Protein 4X7F (pdb70)

CATH classification: 2.40.510.10 (+1 more: 2.40.30.120)

Foldseek 3Di:
DDQWFDQAFQQRFAAQQAGFRFDFKWFDQPDPFFAFFQTQWAFLLQRHAALYDQDSQLAQKWKFFWAAWDDDPDQFTKTKTFTAAPVPHRDDLPPQHQARRNHHFWFFWWKFKKKFWAPPDVGTDIDMFIKIFGLQDLQQARSVRMHMITGNDHPPGDGPTIMMTGTQFGADDDPVGRGDQRHGRNNRSPHGGRGQHTDFQDDPQKGFMWRKGFTDYNDDDDGDIHTHQDTSSRSVVSNVNSDDQPAQWWKKFWADPVVRDGPFIWIQGRRGGIMAREDDTTGDDDDRSIDITTDGDDYSHDDTDYD/DQDFWFDFAFQQRFAAQQAGFRFDFKFFDQPDPFFAFFQTQWAFLLQRRAALYDQDSQLAQKFKFFWADQDVPRKTKTFTAAPVPHRDDLVPQHLARRNHHFWFFWWKWKKKFFFVVTDIDIFIKTFGLQALQQARSVRMGMIHGPDRPPGDGPTIMITGTAFGADDPPVRRGDQRDGRNNHGDPDDGGRGQDTDFQDDPQKGFMWRKGFTDYNDDDDGDIHTHFDTSSRSNVSNVSSDDDPAQWWKKFFAQPVPRDGPFIWIQGRRGGIMAREPDGTGDPDDSNTGITTDGDDYSHDDTDYD/DKAKAKDFADEAAAQAKTKMKMAIPDALLVFQKKFKWWADVVGDIGTAKMAGNVGDIDGDPVQVPFWDWDADPVDRMIMIIGGSHDQVNFTFMWMDSDDVDDTYPTHTHGHHPD/DKDKDKEWADEAEAQAKIKMKMAIPDQLLVFQKKFKWWDAPPGDIGTAKMAGSVGDIDGDPV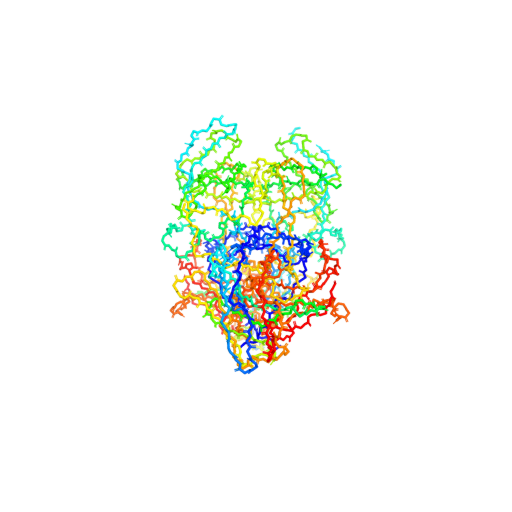QPPFWDWGADRVRRMIMIIGGRDDQVNFTFMWMDSDDVDDTDPTYTHGYD

Sequence (836 aa):
KPFTLPILTLGELTNSRFPLPIDVLYTNPNESAIVQCQNGRCTLDGELQGTTQLLPTGICAFRGKVTQQVQDEHRGTHWNMTVTNLNGTPFDPTEDVPAPLGTPDFSGQIYGVISQRNTNTNLPANRAHEAVIATYSPKFTPKLGNIQFSTWETQDVSSGQPTKFTPVGLASVDANSHFDQWTLPSYSGTLNMNLAPSVAPVFPGECLLFFRSFIPLKGGYGNPAIDCLMPQEWVQHLYQESAPSLSDVALVRYVNPETGRTLFEAKLHRNGFLTVARNSSAGPVVAPTNGYFRFDSWVNQFYTLAPMSKPFTLPILTLGELTNSRFPLPIDVLYTNPNESAIVQCQNGRCTLDGELQGTTQLLPTGICAFRGKVTQQVHRTHWNMTVTNLNGTPFDPTEDVPAPLGTPDFSGQIYGVISQRNTLPANRAHEAVIATYSPKFTPKLGNIQFSTWETQDVSSGQPTKFTPVGLASVDANSHFDQWTLPSYSGALTLNMNLAPSVAPVFPGECLLFFRSFIPLKGGYGNPAIDCLMMPQEWVQHLYQESAPSLSDVALVRYVNPETGRTLFEAKLHRNGFLTVARNSAGPVVAPTNGYFRFDSWVNQFYTLAPMDVQLVESGGGLVQPGGSLRLSCAASESILSFNHMAWYRQGPGEQRELVAVITREGSTDYADSVKGRFTISRDNAKNMVYLLMSNLRPEDTAVYYCNRGISNPWGQGTQVTVSSHDVQLVESGGGLVQPGGSLRLSCAASESILSFNNHMAWYRQGPGEQRELVAVITREGSTDYADSVKGRFTISRDNAKNMVYLLMSNLRPEDTAVYYCNRGISNPWGQGTQVTVS

B-factor: mean 32.61, std 12.12, range [13.2, 94.62]

Structure (mmCIF, N/CA/C/O backbone):
data_4X7F
#
_entry.id   4X7F
#
_cell.length_a   49.280
_cell.length_b   112.980
_cell.length_c   142.890
_cell.angle_alpha   90.000
_cell.angle_beta   90.000
_cell.angle_gamma   90.000
#
_symmetry.space_group_name_H-M   'P 21 21 21'
#
loop_
_entity.id
_entity.type
_entity.pdbx_description
1 polymer 'Capsid protein'
2 polymer 'Nano-25 Nanobody'
3 non-polymer 'SODIUM ION'
4 non-polymer 1,2-ETHANEDIOL
5 non-polymer 'PHOSPHATE ION'
6 non-polymer IMIDAZOLE
7 water water
#
loop_
_atom_site.group_PDB
_atom_site.id
_atom_site.type_symbol
_atom_site.label_atom_id
_atom_site.label_alt_id
_atom_site.label_comp_id
_atom_site.label_asym_id
_atom_site.label_entity_id
_atom_site.label_seq_id
_atom_site.pdbx_PDB_ins_code
_atom_site.Cartn_x
_atom_site.Cartn_y
_atom_site.Cartn_z
_atom_site.occupancy
_atom_site.B_iso_or_equiv
_atom_site.auth_seq_id
_atom_site.auth_comp_id
_atom_site.auth_asym_id
_atom_site.auth_atom_id
_atom_site.pdbx_PDB_model_num
ATOM 1 N N . LYS A 1 2 ? 8.877 -33.793 -26.715 1.00 49.23 225 LYS A N 1
ATOM 2 C CA . LYS A 1 2 ? 9.603 -32.792 -27.488 1.00 48.91 225 LYS A CA 1
ATOM 3 C C . LYS A 1 2 ? 10.715 -32.153 -26.665 1.00 47.36 225 LYS A C 1
ATOM 4 O O . LYS A 1 2 ? 10.465 -31.617 -25.585 1.00 46.49 225 LYS A O 1
ATOM 6 N N . PRO A 1 3 ? 11.954 -32.207 -27.175 1.00 46.57 226 PRO A N 1
ATOM 7 C CA . PRO A 1 3 ? 13.082 -31.677 -26.405 1.00 44.73 226 PRO A CA 1
ATOM 8 C C . PRO A 1 3 ? 13.024 -30.153 -26.329 1.00 40.87 226 PRO A C 1
ATOM 9 O O . PRO A 1 3 ? 12.607 -29.473 -27.271 1.00 38.53 226 PRO A O 1
ATOM 13 N N . PHE A 1 4 ? 13.434 -29.620 -25.190 1.00 39.11 227 PHE A N 1
ATOM 14 C CA . PHE A 1 4 ? 13.446 -28.185 -25.005 1.00 35.13 227 PHE A CA 1
ATOM 15 C C . PHE A 1 4 ? 14.569 -27.562 -25.846 1.00 32.21 227 PHE A C 1
ATOM 16 O O . PHE A 1 4 ? 15.665 -28.116 -25.947 1.00 30.45 227 PHE A O 1
ATOM 24 N N . THR A 1 5 ? 14.279 -26.425 -26.464 1.00 29.38 228 THR A N 1
ATOM 25 C CA . THR A 1 5 ? 15.281 -25.668 -27.218 1.00 26.68 228 THR A CA 1
ATOM 26 C C . THR A 1 5 ? 15.104 -24.170 -27.028 1.00 24.15 228 THR A C 1
ATOM 27 O O . THR A 1 5 ? 13.989 -23.684 -26.747 1.00 25.47 228 THR A O 1
ATOM 31 N N . LEU A 1 6 ? 16.196 -23.438 -27.255 1.00 24.44 229 LEU A N 1
ATOM 32 C CA . LEU A 1 6 ? 16.162 -21.979 -27.354 1.00 23.12 229 LEU A CA 1
ATOM 33 C C . LEU A 1 6 ? 16.407 -21.614 -28.826 1.00 21.97 229 LEU A C 1
ATOM 34 O O . LEU A 1 6 ? 17.079 -22.359 -29.515 1.00 28.24 229 LEU A O 1
ATOM 39 N N . PRO A 1 7 ? 15.882 -20.476 -29.282 1.00 23.33 230 PRO A N 1
ATOM 40 C CA . PRO A 1 7 ? 16.193 -20.066 -30.669 1.00 22.41 230 PRO A CA 1
ATOM 41 C C . PRO A 1 7 ? 17.669 -19.715 -30.830 1.00 26.76 230 PRO A C 1
ATOM 42 O O . PRO A 1 7 ? 18.307 -19.310 -29.861 1.00 30.08 230 PRO A O 1
ATOM 46 N N . ILE A 1 8 ? 18.207 -19.869 -32.026 1.00 24.04 231 ILE A N 1
ATOM 47 C CA . ILE A 1 8 ? 19.617 -19.540 -32.266 1.00 29.08 231 ILE A CA 1
ATOM 48 C C . ILE A 1 8 ? 19.654 -18.096 -32.736 1.00 24.87 231 ILE A C 1
ATOM 49 O O . ILE A 1 8 ? 19.436 -17.786 -33.912 1.00 27.96 231 ILE A O 1
ATOM 54 N N . LEU A 1 9 ? 19.860 -17.204 -31.777 1.00 24.99 232 LEU A N 1
ATOM 55 C CA . LEU A 1 9 ? 19.795 -15.777 -32.046 1.00 24.25 232 LEU A CA 1
ATOM 56 C C . LEU A 1 9 ? 20.835 -15.065 -31.217 1.00 27.32 232 LEU A C 1
ATOM 57 O O . LEU A 1 9 ? 20.898 -15.274 -30.013 1.00 27.20 232 LEU A O 1
ATOM 62 N N . THR A 1 10 ? 21.654 -14.246 -31.856 1.00 28.49 233 THR A N 1
ATOM 63 C CA . THR A 1 10 ? 22.637 -13.438 -31.133 1.00 28.70 233 THR A CA 1
ATOM 64 C C . THR A 1 10 ? 21.950 -12.251 -30.468 1.00 29.23 233 THR A C 1
ATOM 65 O O . THR A 1 10 ? 20.784 -11.962 -30.757 1.00 23.82 233 THR A O 1
ATOM 69 N N . LEU A 1 11 ? 22.671 -11.523 -29.610 1.00 30.21 234 LEU A N 1
ATOM 70 C CA . LEU A 1 11 ? 22.056 -10.383 -28.921 1.00 28.98 234 LEU A CA 1
ATOM 71 C C . LEU A 1 11 ? 21.537 -9.365 -29.932 1.00 29.23 234 LEU A C 1
ATOM 72 O O . LEU A 1 11 ? 20.547 -8.682 -29.687 1.00 29.27 234 LEU A O 1
ATOM 77 N N . GLY A 1 12 ? 22.238 -9.256 -31.055 1.00 25.82 235 GLY A N 1
ATOM 78 C CA . GLY A 1 12 ? 21.849 -8.321 -32.096 1.00 28.95 235 GLY A CA 1
ATOM 79 C C . GLY A 1 12 ? 20.659 -8.807 -32.918 1.00 24.75 235 GLY A C 1
ATOM 80 O O . GLY A 1 12 ? 20.244 -8.141 -33.866 1.00 24.23 235 GLY A O 1
ATOM 81 N N . GLU A 1 13 ? 20.128 -9.978 -32.569 1.00 20.80 236 GLU A N 1
ATOM 82 C CA . GLU A 1 13 ? 18.910 -10.482 -33.219 1.00 21.05 236 GLU A CA 1
ATOM 83 C C . GLU A 1 13 ? 17.762 -10.608 -32.217 1.00 21.63 236 GLU A C 1
ATOM 84 O O . GLU A 1 13 ? 16.760 -11.265 -32.505 1.00 22.72 236 GLU A O 1
ATOM 90 N N . LEU A 1 14 ? 17.909 -9.967 -31.061 1.00 18.93 237 LEU A N 1
ATOM 91 C CA . LEU A 1 14 ? 16.885 -10.044 -30.000 1.00 19.58 237 LEU A CA 1
ATOM 92 C C . LEU A 1 14 ? 16.214 -8.701 -29.726 1.00 21.26 237 LEU A C 1
ATOM 93 O O . LEU A 1 14 ? 16.852 -7.650 -29.843 1.00 20.69 237 LEU A O 1
ATOM 98 N N . THR A 1 15 ? 14.942 -8.737 -29.334 1.00 19.30 238 THR A N 1
ATOM 99 C CA . THR A 1 15 ? 14.247 -7.519 -28.912 1.00 15.60 238 THR A CA 1
ATOM 100 C C . THR A 1 15 ? 13.654 -7.665 -27.511 1.00 19.57 238 THR A C 1
ATOM 101 O O . THR A 1 15 ? 13.401 -8.771 -27.011 1.00 19.74 238 THR A O 1
ATOM 105 N N . ASN A 1 16 ? 13.456 -6.515 -26.887 1.00 17.21 239 ASN A N 1
ATOM 106 C CA . ASN A 1 16 ? 12.973 -6.453 -25.523 1.00 17.52 239 ASN A CA 1
ATOM 107 C C . ASN A 1 16 ? 11.499 -6.853 -25.473 1.00 15.78 239 ASN A C 1
ATOM 108 O O . ASN A 1 16 ? 10.712 -6.490 -26.364 1.00 18.57 239 ASN A O 1
ATOM 113 N N . SER A 1 17 ? 11.111 -7.583 -24.427 1.00 16.42 240 SER A N 1
ATOM 114 C CA . SER A 1 17 ? 9.733 -8.017 -24.297 1.00 17.58 240 SER A CA 1
ATOM 115 C C . SER A 1 17 ? 8.890 -7.043 -23.464 1.00 16.00 240 SER A C 1
ATOM 116 O O . SER A 1 17 ? 7.658 -7.225 -23.352 1.00 17.82 240 SER A O 1
ATOM 119 N N . ARG A 1 18 ? 9.531 -6.014 -22.903 1.00 17.96 241 ARG A N 1
ATOM 120 C CA . ARG A 1 18 ? 8.838 -5.047 -22.052 1.00 18.03 241 ARG A CA 1
ATOM 121 C C . ARG A 1 18 ? 8.703 -3.652 -22.693 1.00 19.92 241 ARG A C 1
ATOM 122 O O . ARG A 1 18 ? 7.966 -2.806 -22.190 1.00 21.39 241 ARG A O 1
ATOM 130 N N . PHE A 1 19 ? 9.417 -3.423 -23.793 1.00 20.70 242 PHE A N 1
ATOM 131 C CA . PHE A 1 19 ? 9.292 -2.153 -24.539 1.00 18.79 242 PHE A CA 1
ATOM 132 C C . PHE A 1 19 ? 9.837 -2.437 -25.924 1.00 19.38 242 PHE A C 1
ATOM 133 O O . PHE A 1 19 ? 10.727 -3.257 -26.051 1.00 21.03 242 PHE A O 1
ATOM 141 N N . PRO A 1 20 ? 9.294 -1.792 -26.969 1.00 19.53 243 PRO A N 1
ATOM 142 C CA . PRO A 1 20 ? 9.756 -2.140 -28.331 1.00 19.40 243 PRO A CA 1
ATOM 143 C C . PRO A 1 20 ? 11.128 -1.593 -28.657 1.00 19.49 243 PRO A C 1
ATOM 144 O O . PRO A 1 20 ? 11.256 -0.554 -29.309 1.00 19.90 243 PRO A O 1
ATOM 148 N N . LEU A 1 21 ? 12.144 -2.313 -28.202 1.00 17.48 244 LEU A N 1
ATOM 149 C CA . LEU A 1 21 ? 13.544 -1.897 -28.344 1.00 19.48 244 LEU A CA 1
ATOM 150 C C . LEU A 1 21 ? 14.396 -3.120 -28.665 1.00 19.46 244 LEU A C 1
ATOM 151 O O . LEU A 1 21 ? 14.086 -4.221 -28.226 1.00 19.62 244 LEU A O 1
ATOM 156 N N . PRO A 1 22 ? 15.479 -2.921 -29.418 1.00 17.68 245 PRO A N 1
ATOM 157 C CA . PRO A 1 22 ? 16.423 -4.034 -29.547 1.00 18.11 245 PRO A CA 1
ATOM 158 C C . PRO A 1 22 ? 17.113 -4.283 -28.207 1.00 19.48 245 PRO A C 1
ATOM 159 O O . PRO A 1 22 ? 17.217 -3.349 -27.411 1.00 21.89 245 PRO A O 1
ATOM 163 N N . ILE A 1 23 ? 17.569 -5.505 -27.968 1.00 21.63 246 ILE A N 1
ATOM 164 C CA . ILE A 1 23 ? 18.442 -5.750 -26.817 1.00 22.74 246 ILE A CA 1
ATOM 165 C C . ILE A 1 23 ? 19.833 -5.149 -27.049 1.00 25.51 246 ILE A C 1
ATOM 166 O O . ILE A 1 23 ? 20.454 -5.333 -28.104 1.00 26.50 246 ILE A O 1
ATOM 171 N N . ASP A 1 24 ? 20.321 -4.411 -26.056 1.00 20.74 247 ASP A N 1
ATOM 172 C CA . ASP A 1 24 ? 21.619 -3.757 -26.165 1.00 23.06 247 ASP A CA 1
ATOM 173 C C . ASP A 1 24 ? 22.727 -4.525 -25.461 1.00 26.29 247 ASP A C 1
ATOM 174 O O . ASP A 1 24 ? 23.821 -4.741 -26.020 1.00 25.26 247 ASP A O 1
ATOM 179 N N . VAL A 1 25 ? 22.464 -4.927 -24.214 1.00 23.47 248 VAL A N 1
ATOM 180 C CA . VAL A 1 25 ? 23.495 -5.637 -23.436 1.00 22.22 248 VAL A CA 1
ATOM 181 C C . VAL A 1 25 ? 22.820 -6.638 -22.497 1.00 24.22 248 VAL A C 1
ATOM 182 O O . VAL A 1 25 ? 21.661 -6.460 -22.134 1.00 26.60 248 VAL A O 1
ATOM 186 N N . LEU A 1 26 ? 23.548 -7.675 -22.084 1.00 26.73 249 LEU A N 1
ATOM 187 C CA . LEU A 1 26 ? 23.102 -8.460 -20.919 1.00 25.26 249 LEU A CA 1
ATOM 188 C C . LEU A 1 26 ? 23.543 -7.702 -19.672 1.00 26.14 249 LEU A C 1
ATOM 189 O O . LEU A 1 26 ? 24.498 -6.940 -19.712 1.00 27.15 249 LEU A O 1
ATOM 194 N N . TYR A 1 27 ? 22.834 -7.882 -18.562 1.00 27.11 250 TYR A N 1
ATOM 195 C CA . TYR A 1 27 ? 23.051 -7.001 -17.430 1.00 28.31 250 TYR A CA 1
ATOM 196 C C . TYR A 1 27 ? 22.748 -7.720 -16.114 1.00 25.09 250 TYR A C 1
ATOM 197 O O . TYR A 1 27 ? 21.810 -8.518 -16.056 1.00 26.92 250 TYR A O 1
ATOM 206 N N . THR A 1 28 ? 23.535 -7.434 -15.082 1.00 25.94 251 THR A N 1
ATOM 207 C CA . THR A 1 28 ? 23.180 -7.885 -13.733 1.00 30.50 251 THR A CA 1
ATOM 208 C C . THR A 1 28 ? 23.211 -6.725 -12.750 1.00 31.40 251 THR A C 1
ATOM 209 O O . THR A 1 28 ? 23.959 -5.770 -12.920 1.00 30.40 251 THR A O 1
ATOM 213 N N . ASN A 1 29 ? 22.431 -6.825 -11.680 1.00 30.09 252 ASN A N 1
ATOM 214 C CA . ASN A 1 29 ? 22.558 -5.847 -10.601 1.00 32.10 252 ASN A CA 1
ATOM 215 C C . ASN A 1 29 ? 22.226 -6.510 -9.267 1.00 34.19 252 ASN A C 1
ATOM 216 O O . ASN A 1 29 ? 21.117 -6.358 -8.773 1.00 35.70 252 ASN A O 1
ATOM 221 N N . PRO A 1 30 ? 23.179 -7.267 -8.715 1.00 37.06 253 PRO A N 1
ATOM 222 C CA . PRO A 1 30 ? 22.987 -8.076 -7.506 1.00 43.46 253 PRO A CA 1
ATOM 223 C C . PRO A 1 30 ? 22.574 -7.246 -6.308 1.00 47.73 253 PRO A C 1
ATOM 224 O O . PRO A 1 30 ? 21.939 -7.781 -5.405 1.00 54.46 253 PRO A O 1
ATOM 228 N N . ASN A 1 31 ? 22.924 -5.964 -6.302 1.00 46.23 254 ASN A N 1
ATOM 229 C CA . ASN A 1 31 ? 22.619 -5.104 -5.165 1.00 50.57 254 ASN A CA 1
ATOM 230 C C . ASN A 1 31 ? 21.223 -4.489 -5.226 1.00 47.68 254 ASN A C 1
ATOM 231 O O . ASN A 1 31 ? 20.828 -3.763 -4.321 1.00 52.05 254 ASN A O 1
ATOM 236 N N . GLU A 1 32 ? 20.485 -4.781 -6.295 1.00 42.55 255 GLU A N 1
ATOM 237 C CA . GLU A 1 32 ? 19.106 -4.337 -6.428 1.00 43.66 255 GLU A CA 1
ATOM 238 C C . GLU A 1 32 ? 18.258 -5.144 -5.464 1.00 47.95 255 GLU A C 1
ATOM 239 O O . GLU A 1 32 ? 18.224 -6.371 -5.558 1.00 53.43 255 GLU A O 1
ATOM 245 N N . SER A 1 33 ? 17.556 -4.474 -4.562 1.00 46.87 256 SER A N 1
ATOM 246 C CA . SER A 1 33 ? 16.721 -5.162 -3.578 1.00 45.95 256 SER A CA 1
ATOM 247 C C . SER A 1 33 ? 15.249 -5.178 -3.994 1.00 45.77 256 SER A C 1
ATOM 248 O O . SER A 1 33 ? 14.407 -5.752 -3.305 1.00 47.73 256 SER A O 1
ATOM 251 N N . ALA A 1 34 ? 14.947 -4.557 -5.129 1.00 38.05 257 ALA A N 1
ATOM 252 C CA . ALA A 1 34 ? 13.565 -4.392 -5.568 1.00 33.13 257 ALA A CA 1
ATOM 253 C C . ALA A 1 34 ? 12.905 -5.725 -5.801 1.00 34.82 257 ALA A C 1
ATOM 254 O O . ALA A 1 34 ? 13.573 -6.736 -6.033 1.00 40.81 257 ALA A O 1
ATOM 256 N N . ILE A 1 35 ? 11.577 -5.733 -5.735 1.00 28.45 258 ILE A N 1
ATOM 257 C CA . ILE A 1 35 ? 10.845 -6.919 -6.127 1.00 26.81 258 ILE A CA 1
ATOM 258 C C . ILE A 1 35 ? 10.640 -6.899 -7.638 1.00 29.86 258 ILE A C 1
ATOM 259 O O . ILE A 1 35 ? 9.935 -6.030 -8.180 1.00 28.96 258 ILE A O 1
ATOM 264 N N . VAL A 1 36 ? 11.224 -7.886 -8.321 1.00 26.93 259 VAL A N 1
ATOM 265 C CA . VAL A 1 36 ? 11.132 -7.979 -9.784 1.00 23.75 259 VAL A CA 1
ATOM 266 C C . VAL A 1 36 ? 9.872 -8.763 -10.126 1.00 27.51 259 VAL A C 1
ATOM 267 O O . VAL A 1 36 ? 9.811 -9.966 -9.885 1.00 23.78 259 VAL A O 1
ATOM 271 N N . GLN A 1 37 ? 8.866 -8.075 -10.660 1.00 23.78 260 GLN A N 1
ATOM 272 C CA . GLN A 1 37 ? 7.555 -8.692 -10.913 1.00 20.38 260 GLN A CA 1
ATOM 273 C C . GLN A 1 37 ? 6.951 -8.077 -12.164 1.00 21.38 260 GLN A C 1
ATOM 274 O O . GLN A 1 37 ? 5.770 -7.703 -12.207 1.00 22.83 260 GLN A O 1
ATOM 280 N N . CYS A 1 38 ? 7.774 -7.980 -13.202 1.00 22.44 261 CYS A N 1
ATOM 281 C CA . CYS A 1 38 ? 7.254 -7.465 -14.462 1.00 22.14 261 CYS A CA 1
ATOM 282 C C . CYS A 1 38 ? 6.186 -8.408 -15.021 1.00 21.12 261 CYS A C 1
ATOM 283 O O . CYS A 1 38 ? 6.108 -9.603 -14.672 1.00 20.69 261 CYS A O 1
ATOM 286 N N . GLN A 1 39 ? 5.331 -7.843 -15.869 1.00 18.49 262 GLN A N 1
ATOM 287 C CA . GLN A 1 39 ? 4.144 -8.556 -16.334 1.00 17.42 262 GLN A CA 1
ATOM 288 C C . GLN A 1 39 ? 4.191 -8.810 -17.820 1.00 18.28 262 GLN A C 1
ATOM 289 O O . GLN A 1 39 ? 3.453 -9.671 -18.313 1.00 20.00 262 GLN A O 1
ATOM 295 N N . ASN A 1 40 ? 5.035 -8.045 -18.521 1.00 18.69 263 ASN A N 1
ATOM 296 C CA . ASN A 1 40 ? 5.308 -8.330 -19.939 1.00 15.93 263 ASN A CA 1
ATOM 297 C C . ASN A 1 40 ? 6.593 -9.147 -20.008 1.00 18.50 263 ASN A C 1
ATOM 298 O O . ASN A 1 40 ? 7.430 -9.083 -19.098 1.00 21.38 263 ASN A O 1
ATOM 303 N N . GLY A 1 41 ? 6.742 -9.936 -21.071 1.00 17.77 264 GLY A N 1
ATOM 304 C CA . GLY A 1 41 ? 7.892 -10.815 -21.190 1.00 20.19 264 GLY A CA 1
ATOM 305 C C . GLY A 1 41 ? 7.876 -11.961 -20.201 1.00 21.45 264 GLY A C 1
ATOM 306 O O . GLY A 1 41 ? 8.927 -12.413 -19.740 1.00 21.80 264 GLY A O 1
ATOM 307 N N . ARG A 1 42 ? 6.677 -12.425 -19.864 1.00 18.94 265 ARG A N 1
ATOM 308 C CA . ARG A 1 42 ? 6.536 -13.527 -18.913 1.00 19.74 265 ARG A CA 1
ATOM 309 C C . ARG A 1 42 ? 5.970 -14.756 -19.612 1.00 21.44 265 ARG A C 1
ATOM 310 O O . ARG A 1 42 ? 4.865 -14.728 -20.160 1.00 19.43 265 ARG A O 1
ATOM 318 N N . CYS A 1 43 ? 6.751 -15.834 -19.609 1.00 20.45 266 CYS A N 1
ATOM 319 C CA . CYS A 1 43 ? 6.362 -17.062 -20.293 1.00 18.25 266 CYS A CA 1
ATOM 320 C C . CYS A 1 43 ? 7.077 -18.223 -19.641 1.00 20.61 266 CYS A C 1
ATOM 321 O O . CYS A 1 43 ? 8.283 -18.160 -19.429 1.00 22.46 266 CYS A O 1
ATOM 324 N N . THR A 1 44 ? 6.347 -19.280 -19.308 1.00 19.64 267 THR A N 1
ATOM 325 C CA . THR A 1 44 ? 6.976 -20.468 -18.766 1.00 19.97 267 THR A CA 1
ATOM 326 C C . THR A 1 44 ? 7.762 -21.190 -19.843 1.00 21.47 267 THR A C 1
ATOM 327 O O . THR A 1 44 ? 7.537 -20.974 -21.034 1.00 19.73 267 THR A O 1
ATOM 331 N N . LEU A 1 45 ? 8.668 -22.059 -19.429 1.00 21.58 268 LEU A N 1
ATOM 332 C CA . LEU A 1 45 ? 9.493 -22.774 -20.398 1.00 22.09 268 LEU A CA 1
ATOM 333 C C . LEU A 1 45 ? 8.683 -23.727 -21.259 1.00 23.17 268 LEU A C 1
ATOM 334 O O . LEU A 1 45 ? 9.141 -24.102 -22.342 1.00 22.85 268 LEU A O 1
ATOM 339 N N . ASP A 1 46 ? 7.499 -24.136 -20.792 1.00 22.25 269 ASP A N 1
ATOM 340 C CA . ASP A 1 46 ? 6.667 -24.973 -21.653 1.00 28.00 269 ASP A CA 1
ATOM 341 C C . ASP A 1 46 ? 5.639 -24.154 -22.435 1.00 24.97 269 ASP A C 1
ATOM 342 O O . ASP A 1 46 ? 4.708 -24.714 -22.989 1.00 26.09 269 ASP A O 1
ATOM 347 N N . GLY A 1 47 ? 5.842 -22.836 -22.493 1.00 21.39 270 GLY A N 1
ATOM 348 C CA . GLY A 1 47 ? 5.145 -21.992 -23.456 1.00 20.09 270 GLY A CA 1
ATOM 349 C C . GLY A 1 47 ? 3.835 -21.366 -23.011 1.00 19.75 270 GLY A C 1
ATOM 350 O O . GLY A 1 47 ? 2.998 -21.016 -23.844 1.00 21.72 270 GLY A O 1
ATOM 351 N N . GLU A 1 48 ? 3.630 -21.235 -21.706 1.00 19.37 271 GLU A N 1
ATOM 352 C CA . GLU A 1 48 ? 2.443 -20.548 -21.208 1.00 18.97 271 GLU A CA 1
ATOM 353 C C . GLU A 1 48 ? 2.718 -19.084 -20.852 1.00 21.56 271 GLU A C 1
ATOM 354 O O . GLU A 1 48 ? 3.528 -18.794 -19.968 1.00 21.75 271 GLU A O 1
ATOM 360 N N . LEU A 1 49 ? 2.036 -18.170 -21.537 1.00 21.44 272 LEU A N 1
ATOM 361 C CA . LEU A 1 49 ? 2.135 -16.735 -21.273 1.00 16.59 272 LEU A CA 1
ATOM 362 C C . LEU A 1 49 ? 1.563 -16.358 -19.917 1.00 18.74 272 LEU A C 1
ATOM 363 O O . LEU A 1 49 ? 0.603 -16.984 -19.423 1.00 20.37 272 LEU A O 1
ATOM 368 N N . GLN A 1 50 ? 2.161 -15.357 -19.287 1.00 19.78 273 GLN A N 1
ATOM 369 C CA . GLN A 1 50 ? 1.702 -14.926 -17.972 1.00 19.72 273 GLN A CA 1
ATOM 370 C C . GLN A 1 50 ? 1.500 -13.432 -17.942 1.00 20.69 273 GLN A C 1
ATOM 371 O O . GLN A 1 50 ? 1.933 -12.737 -18.850 1.00 19.36 273 GLN A O 1
ATOM 377 N N . GLY A 1 51 ? 0.894 -12.934 -16.859 1.00 19.13 274 GLY A N 1
ATOM 378 C CA . GLY A 1 51 ? 0.764 -11.491 -16.676 1.00 20.09 274 GLY A CA 1
ATOM 379 C C . GLY A 1 51 ? -0.032 -10.853 -17.796 1.00 19.43 274 GLY A C 1
ATOM 380 O O . GLY A 1 51 ? -1.120 -11.333 -18.104 1.00 18.59 274 GLY A O 1
ATOM 381 N N . THR A 1 52 ? 0.515 -9.795 -18.382 1.00 17.80 275 THR A N 1
ATOM 382 C CA . THR A 1 52 ? -0.094 -9.112 -19.540 1.00 17.77 275 THR A CA 1
ATOM 383 C C . THR A 1 52 ? 0.620 -9.461 -20.848 1.00 17.76 275 THR A C 1
ATOM 384 O O . THR A 1 52 ? 0.499 -8.739 -21.856 1.00 17.96 275 THR A O 1
ATOM 388 N N . THR A 1 53 ? 1.370 -10.563 -20.842 1.00 16.18 276 THR A N 1
ATOM 389 C CA . THR A 1 53 ? 2.213 -10.881 -21.999 1.00 15.30 276 THR A CA 1
ATOM 390 C C . THR A 1 53 ? 1.408 -11.367 -23.201 1.00 17.02 276 THR A C 1
ATOM 391 O O . THR A 1 53 ? 0.532 -12.209 -23.081 1.00 16.36 276 THR A O 1
ATOM 395 N N . GLN A 1 54 ? 1.720 -10.808 -24.365 1.00 15.85 277 GLN A N 1
ATOM 396 C CA . GLN A 1 54 ? 1.128 -11.280 -25.602 1.00 14.32 277 GLN A CA 1
ATOM 397 C C . GLN A 1 54 ? 2.250 -11.383 -26.630 1.00 16.32 277 GLN A C 1
ATOM 398 O O . GLN A 1 54 ? 3.405 -11.078 -26.334 1.00 19.12 277 GLN A O 1
ATOM 404 N N . LEU A 1 55 ? 1.898 -11.852 -27.823 1.00 15.08 278 LEU A N 1
ATOM 405 C CA . LEU A 1 55 ? 2.922 -12.316 -28.751 1.00 16.00 278 LEU A CA 1
ATOM 406 C C . LEU A 1 55 ? 3.423 -11.233 -29.700 1.00 20.32 278 LEU A C 1
ATOM 407 O O . LEU A 1 55 ? 4.554 -11.349 -30.194 1.00 18.87 278 LEU A O 1
ATOM 412 N N . LEU A 1 56 ? 2.604 -10.211 -29.975 1.00 16.60 279 LEU A N 1
ATOM 413 C CA . LEU A 1 56 ? 2.986 -9.203 -30.994 1.00 16.02 279 LEU A CA 1
ATOM 414 C C . LEU A 1 56 ? 4.049 -8.248 -30.480 1.00 16.40 279 LEU A C 1
ATOM 415 O O . LEU A 1 56 ? 3.883 -7.592 -29.451 1.00 16.63 279 LEU A O 1
ATOM 420 N N . PRO A 1 57 ? 5.145 -8.106 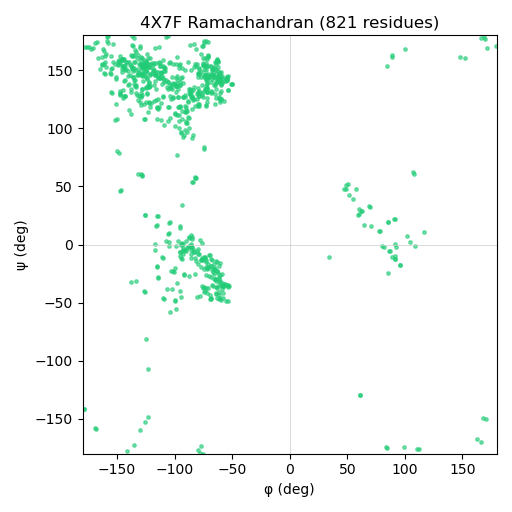-31.230 1.00 16.69 280 PRO A N 1
ATOM 421 C CA . PRO A 1 57 ? 6.091 -7.056 -30.836 1.00 15.86 280 PRO A CA 1
ATOM 422 C C . PRO A 1 57 ? 5.446 -5.654 -30.867 1.00 17.91 280 PRO A C 1
ATOM 423 O O . PRO A 1 57 ? 5.827 -4.794 -30.068 1.00 19.04 280 PRO A O 1
ATOM 427 N N . THR A 1 58 ? 4.486 -5.454 -31.765 1.00 16.96 281 THR A N 1
ATOM 428 C CA . THR A 1 58 ? 3.773 -4.182 -31.914 1.00 15.55 281 THR A CA 1
ATOM 429 C C . THR A 1 58 ? 2.780 -3.912 -30.782 1.00 18.29 281 THR A C 1
ATOM 430 O O . THR A 1 58 ? 2.231 -2.823 -30.686 1.00 17.40 281 THR A O 1
ATOM 434 N N . GLY A 1 59 ? 2.533 -4.920 -29.952 1.00 16.60 282 GLY A N 1
ATOM 435 C CA . GLY A 1 59 ? 1.563 -4.777 -28.879 1.00 16.81 282 GLY A CA 1
ATOM 436 C C . GLY A 1 59 ? 2.175 -4.372 -27.553 1.00 19.21 282 GLY A C 1
ATOM 437 O O . GLY A 1 59 ? 1.458 -4.021 -26.643 1.00 17.99 282 GLY A O 1
ATOM 438 N N . ILE A 1 60 ? 3.498 -4.430 -27.441 1.00 16.03 283 ILE A N 1
ATOM 439 C CA . ILE A 1 60 ? 4.151 -4.152 -26.160 1.00 15.73 283 ILE A CA 1
ATOM 440 C C . ILE A 1 60 ? 4.092 -2.670 -25.848 1.00 20.21 283 ILE A C 1
ATOM 441 O O . ILE A 1 60 ? 4.630 -1.863 -26.620 1.00 18.70 283 ILE A O 1
ATOM 446 N N . CYS A 1 61 ? 3.449 -2.325 -24.720 1.00 17.90 284 CYS A N 1
ATOM 447 C CA . CYS A 1 61 ? 3.202 -0.930 -24.291 1.00 18.05 284 CYS A CA 1
ATOM 448 C C . CYS A 1 61 ? 2.364 -0.153 -25.303 1.00 19.70 284 CYS A C 1
ATOM 449 O O . CYS A 1 61 ? 2.430 1.073 -25.358 1.00 21.25 284 CYS A O 1
ATOM 452 N N . ALA A 1 62 ? 1.554 -0.864 -26.075 1.00 17.92 285 ALA A N 1
ATOM 453 C CA . ALA A 1 62 ? 0.639 -0.213 -26.996 1.00 19.68 285 ALA A CA 1
ATOM 454 C C . ALA A 1 62 ? -0.759 -0.138 -26.371 1.00 21.40 285 ALA A C 1
ATOM 455 O O . ALA A 1 62 ? -1.095 -0.931 -25.472 1.00 20.91 285 ALA A O 1
ATOM 457 N N . PHE A 1 63 ? -1.556 0.828 -26.824 1.00 19.11 286 PHE A N 1
ATOM 458 C CA . PHE A 1 63 ? -2.980 0.862 -26.495 1.00 20.48 286 PHE A CA 1
ATOM 459 C C . PHE A 1 63 ? -3.807 1.064 -27.745 1.00 24.10 286 PHE A C 1
ATOM 460 O O . PHE A 1 63 ? -3.369 1.703 -28.707 1.00 19.90 286 PHE A O 1
ATOM 468 N N . ARG A 1 64 ? -4.999 0.488 -27.726 1.00 19.28 287 ARG A N 1
ATOM 469 C CA . ARG A 1 64 ? -5.997 0.720 -28.778 1.00 19.22 287 ARG A CA 1
ATOM 470 C C . ARG A 1 64 ? -7.282 1.118 -28.078 1.00 19.50 287 ARG A C 1
ATOM 471 O O . ARG A 1 64 ? -7.561 0.617 -26.986 1.00 20.68 287 ARG A O 1
ATOM 479 N N . GLY A 1 65 ? -8.056 2.012 -28.671 1.00 21.43 288 GLY A N 1
ATOM 480 C CA . GLY A 1 65 ? -9.322 2.389 -28.078 1.00 21.90 288 GLY A CA 1
ATOM 481 C C . GLY A 1 65 ? -9.951 3.581 -28.765 1.00 22.09 288 GLY A C 1
ATOM 482 O O . GLY A 1 65 ? -9.788 3.758 -29.970 1.00 22.67 288 GLY A O 1
ATOM 483 N N . LYS A 1 66 ? -10.715 4.368 -27.998 1.00 22.01 289 LYS A N 1
ATOM 484 C CA . LYS A 1 66 ? -11.362 5.570 -28.515 1.00 22.39 289 LYS A CA 1
ATOM 485 C C . LYS A 1 66 ? -11.291 6.676 -27.482 1.00 26.56 289 LYS A C 1
ATOM 486 O O . LYS A 1 66 ? -11.544 6.452 -26.293 1.00 26.04 289 LYS A O 1
ATOM 492 N N . VAL A 1 67 ? -10.978 7.880 -27.940 1.00 26.25 290 VAL A N 1
ATOM 493 C CA . VAL A 1 67 ? -11.015 9.030 -27.051 1.00 25.98 290 VAL A CA 1
ATOM 494 C C . VAL A 1 67 ? -12.467 9.368 -26.742 1.00 28.11 290 VAL A C 1
ATOM 495 O O . VAL A 1 67 ? -13.304 9.367 -27.638 1.00 32.20 290 VAL A O 1
ATOM 499 N N . THR A 1 68 ? -12.790 9.615 -25.475 1.00 30.54 291 THR A N 1
ATOM 500 C CA . THR A 1 68 ? -14.156 9.998 -25.137 1.00 30.55 291 THR A CA 1
ATOM 501 C C . THR A 1 68 ? -14.322 11.514 -25.071 1.00 37.14 291 THR A C 1
ATOM 502 O O . THR A 1 68 ? -15.286 12.066 -25.600 1.00 39.18 291 THR A O 1
ATOM 506 N N . GLN A 1 69 ? -13.382 12.181 -24.418 1.00 35.63 292 GLN A N 1
ATOM 507 C CA . GLN A 1 69 ? -13.456 13.628 -24.248 1.00 35.50 292 GLN A CA 1
ATOM 508 C C . GLN A 1 69 ? -12.133 14.211 -23.758 1.00 32.95 292 GLN A C 1
ATOM 509 O O . GLN A 1 69 ? -11.281 13.502 -23.213 1.00 33.70 292 GLN A O 1
ATOM 515 N N . GLN A 1 70 ? -11.964 15.509 -23.961 1.00 33.32 293 GLN A N 1
ATOM 516 C CA . GLN A 1 70 ? -10.906 16.234 -23.279 1.00 29.88 293 GLN A CA 1
ATOM 517 C C . GLN A 1 70 ? -11.292 16.334 -21.800 1.00 33.00 293 GLN A C 1
ATOM 518 O O . GLN A 1 70 ? -12.471 16.433 -21.466 1.00 37.59 293 GLN A O 1
ATOM 524 N N . VAL A 1 71 ? -10.288 16.302 -20.930 1.00 29.48 294 VAL A N 1
ATOM 525 C CA . VAL A 1 71 ? -10.480 16.347 -19.491 1.00 34.09 294 VAL A CA 1
ATOM 526 C C . VAL A 1 71 ? -9.807 17.592 -18.950 1.00 36.98 294 VAL A C 1
ATOM 527 O O . VAL A 1 71 ? -8.697 17.936 -19.368 1.00 37.95 294 VAL A O 1
ATOM 531 N N . GLN A 1 72 ? -10.494 18.264 -18.030 1.00 42.85 295 GLN A N 1
ATOM 532 C CA . GLN A 1 72 ? -9.982 19.445 -17.353 1.00 48.84 295 GLN A CA 1
ATOM 533 C C . GLN A 1 72 ? -8.698 19.131 -16.601 1.00 54.67 295 GLN A C 1
ATOM 534 O O . GLN A 1 72 ? -8.661 18.217 -15.775 1.00 58.60 295 GLN A O 1
ATOM 536 N N . ASP A 1 73 ? -7.645 19.886 -16.890 1.00 51.13 296 ASP A N 1
ATOM 537 C CA . ASP A 1 73 ? -6.405 19.774 -16.135 1.00 52.80 296 ASP A CA 1
ATOM 538 C C . ASP A 1 73 ? -5.665 21.114 -16.122 1.00 52.67 296 ASP A C 1
ATOM 539 O O . ASP A 1 73 ? -5.329 21.656 -17.177 1.00 53.46 296 ASP A O 1
ATOM 544 N N . GLU A 1 74 ? -5.422 21.651 -14.929 1.00 50.35 297 GLU A N 1
ATOM 545 C CA . GLU A 1 74 ? -4.866 23.006 -14.805 1.00 47.91 297 GLU A CA 1
ATOM 546 C C . GLU A 1 74 ? -3.338 22.997 -14.897 1.00 44.78 297 GLU A C 1
ATOM 547 O O . GLU A 1 74 ? -2.693 24.057 -14.851 1.00 48.37 297 GLU A O 1
ATOM 549 N N . HIS A 1 75 ? -2.769 21.798 -15.020 1.00 43.55 298 HIS A N 1
ATOM 550 C CA . HIS A 1 75 ? -1.362 21.645 -15.374 1.00 47.79 298 HIS A CA 1
ATOM 551 C C . HIS A 1 75 ? -1.125 22.039 -16.836 1.00 48.74 298 HIS A C 1
ATOM 552 O O . HIS A 1 75 ? -2.039 21.962 -17.666 1.00 45.33 298 HIS A O 1
ATOM 559 N N . ARG A 1 76 ? 0.100 22.459 -17.141 1.00 49.69 299 ARG A N 1
ATOM 560 C CA . ARG A 1 76 ? 0.495 22.725 -18.519 1.00 50.18 299 ARG A CA 1
ATOM 561 C C . ARG A 1 76 ? 0.295 21.442 -19.320 1.00 47.68 299 ARG A C 1
ATOM 562 O O . ARG A 1 76 ? 0.514 20.334 -18.814 1.00 48.62 299 ARG A O 1
ATOM 570 N N . GLY A 1 77 ? -0.153 21.581 -20.560 1.00 41.29 300 GLY A N 1
ATOM 571 C CA . GLY A 1 77 ? -0.499 20.419 -21.350 1.00 35.42 300 GLY A CA 1
ATOM 572 C C . GLY A 1 77 ? -1.999 20.196 -21.350 1.00 33.03 300 GLY A C 1
ATOM 573 O O . GLY A 1 77 ? -2.740 20.806 -20.565 1.00 34.24 300 GLY A O 1
ATOM 574 N N . THR A 1 78 ? -2.439 19.310 -22.232 1.00 31.80 301 THR A N 1
ATOM 575 C CA . THR A 1 78 ? -3.849 19.082 -22.484 1.00 31.61 301 THR A CA 1
ATOM 576 C C . THR A 1 78 ? -4.143 17.613 -22.253 1.00 33.05 301 THR A C 1
ATOM 577 O O . THR A 1 78 ? -3.405 16.754 -22.730 1.00 31.07 301 THR A O 1
ATOM 581 N N . HIS A 1 79 ? -5.242 17.321 -21.567 1.00 30.58 302 HIS A N 1
ATOM 582 C CA . HIS A 1 79 ? -5.481 15.942 -21.150 1.00 30.24 302 HIS A CA 1
ATOM 583 C C . HIS A 1 79 ? -6.730 15.356 -21.786 1.00 25.08 302 HIS A C 1
ATOM 584 O O . HIS A 1 79 ? -7.705 16.067 -22.053 1.00 26.97 302 HIS A O 1
ATOM 591 N N . TRP A 1 80 ? -6.667 14.057 -22.068 1.00 25.70 303 TRP A N 1
ATOM 592 C CA . TRP A 1 80 ? -7.715 13.359 -22.791 1.00 25.28 303 TRP A CA 1
ATOM 593 C C . TRP A 1 80 ? -8.061 12.038 -22.145 1.00 24.36 303 TRP A C 1
ATOM 594 O O . TRP A 1 80 ? -7.176 11.308 -21.711 1.00 28.40 303 TRP A O 1
ATOM 605 N N . ASN A 1 81 ? -9.349 11.709 -22.145 1.00 29.44 304 ASN A N 1
ATOM 606 C CA . ASN A 1 81 ? -9.801 10.413 -21.654 1.00 30.09 304 ASN A CA 1
ATOM 607 C C . ASN A 1 81 ? -9.993 9.430 -22.799 1.00 29.39 304 ASN A C 1
ATOM 608 O O . ASN A 1 81 ? -10.575 9.779 -23.826 1.00 29.24 304 ASN A O 1
ATOM 613 N N . MET A 1 82 ? -9.475 8.214 -22.622 1.00 26.76 305 MET A N 1
ATOM 614 C CA . MET A 1 82 ? -9.497 7.210 -23.675 1.00 26.44 305 MET A CA 1
ATOM 615 C C . MET A 1 82 ? -10.011 5.876 -23.136 1.00 28.55 305 MET A C 1
ATOM 616 O O . MET A 1 82 ? -9.477 5.332 -22.156 1.00 29.98 305 MET A O 1
ATOM 621 N N . THR A 1 83 ? -11.057 5.356 -23.765 1.00 25.30 306 THR A N 1
ATOM 622 C CA . THR A 1 83 ? -11.475 3.984 -23.482 1.00 27.23 306 THR A CA 1
ATOM 623 C C . THR A 1 83 ? -10.464 3.054 -24.126 1.00 28.50 306 THR A C 1
ATOM 624 O O . THR A 1 83 ? -10.119 3.243 -25.281 1.00 31.17 306 THR A O 1
ATOM 628 N N . VAL A 1 84 ? -9.990 2.037 -23.415 1.00 22.04 307 VAL A N 1
ATOM 629 C CA . VAL A 1 84 ? -9.063 1.113 -24.044 1.00 21.49 307 VAL A CA 1
ATOM 630 C C . VAL A 1 84 ? -9.735 -0.235 -24.272 1.00 24.09 307 VAL A C 1
ATOM 631 O O . VAL A 1 84 ? -10.537 -0.704 -23.452 1.00 27.32 307 VAL A O 1
ATOM 635 N N . THR A 1 85 ? -9.437 -0.812 -25.427 1.00 22.76 308 THR A N 1
ATOM 636 C CA . THR A 1 85 ? -9.928 -2.130 -25.787 1.00 24.44 308 THR A CA 1
ATOM 637 C C . THR A 1 85 ? -8.768 -3.139 -25.726 1.00 21.78 308 THR A C 1
ATOM 638 O O . THR A 1 85 ? -7.625 -2.786 -25.435 1.00 22.55 308 THR A O 1
ATOM 642 N N . ASN A 1 86 ? -9.083 -4.400 -26.011 1.00 20.89 309 ASN A N 1
ATOM 643 C CA . ASN A 1 86 ? -8.044 -5.362 -26.338 1.00 19.70 309 ASN A CA 1
ATOM 644 C C . ASN A 1 86 ? -7.339 -4.908 -27.594 1.00 21.78 309 ASN A C 1
ATOM 645 O O . ASN A 1 86 ? -7.915 -4.158 -28.383 1.00 23.21 309 ASN A O 1
ATOM 650 N N . LEU A 1 87 ? -6.110 -5.382 -27.795 1.00 19.20 310 LEU A N 1
ATOM 651 C CA . LEU A 1 87 ? -5.337 -4.921 -28.955 1.00 21.32 310 LEU A CA 1
ATOM 652 C C . LEU A 1 87 ? -5.978 -5.354 -30.250 1.00 24.97 310 LEU A C 1
ATOM 653 O O . LEU A 1 87 ? -5.678 -4.777 -31.295 1.00 26.01 310 LEU A O 1
ATOM 658 N N . ASN A 1 88 ? -6.834 -6.371 -30.204 1.00 22.49 311 ASN A N 1
ATOM 659 C CA . ASN A 1 88 ? -7.504 -6.798 -31.444 1.00 26.01 311 ASN A CA 1
ATOM 660 C C . ASN A 1 88 ? -8.793 -6.005 -31.691 1.00 29.93 311 ASN A C 1
ATOM 661 O O . ASN A 1 88 ? -9.538 -6.270 -32.634 1.00 30.33 311 ASN A O 1
ATOM 666 N N . GLY A 1 89 ? -9.032 -5.007 -30.853 1.00 28.65 312 GLY A N 1
ATOM 667 C CA . GLY A 1 89 ? -10.166 -4.113 -31.008 1.00 30.29 312 GLY A CA 1
ATOM 668 C C . GLY A 1 89 ? -11.432 -4.525 -30.281 1.00 28.66 312 GLY A C 1
ATOM 669 O O . GLY A 1 89 ? -12.349 -3.719 -30.157 1.00 32.69 312 GLY A O 1
ATOM 670 N N . THR A 1 90 ? -11.491 -5.761 -29.791 1.00 26.29 313 THR A N 1
ATOM 671 C CA . THR A 1 90 ? -12.665 -6.217 -29.044 1.00 27.04 313 THR A CA 1
ATOM 672 C C . THR A 1 90 ? -12.652 -5.532 -27.680 1.00 25.36 313 THR A C 1
ATOM 673 O O . THR A 1 90 ? -11.578 -5.243 -27.163 1.00 22.74 313 THR A O 1
ATOM 677 N N . PRO A 1 91 ? -13.834 -5.289 -27.093 1.00 28.45 314 PRO A N 1
ATOM 678 C CA . PRO A 1 91 ? -13.879 -4.621 -25.782 1.00 27.48 314 PRO A CA 1
ATOM 679 C C . PRO A 1 91 ? -13.191 -5.435 -24.691 1.00 26.23 314 PRO A C 1
ATOM 680 O O . PRO A 1 91 ? -13.325 -6.657 -24.646 1.00 25.41 314 PRO A O 1
ATOM 684 N N . PHE A 1 92 ? -12.476 -4.752 -23.810 1.00 23.39 315 PHE A N 1
ATOM 685 C CA . PHE A 1 92 ? -11.796 -5.433 -22.722 1.00 22.95 315 PHE A CA 1
ATOM 686 C C . PHE A 1 92 ? -12.785 -5.760 -21.615 1.00 23.93 315 PHE A C 1
ATOM 687 O O . PHE A 1 92 ? -13.574 -4.901 -21.195 1.00 25.04 315 PHE A O 1
ATOM 695 N N . ASP A 1 93 ? -12.736 -7.006 -21.152 1.00 24.18 316 ASP A N 1
ATOM 696 C CA . ASP A 1 93 ? -13.569 -7.465 -20.051 1.00 27.55 316 ASP A CA 1
ATOM 697 C C . ASP A 1 93 ? -12.816 -7.331 -18.731 1.00 25.90 316 ASP A C 1
ATOM 698 O O . ASP A 1 93 ? -11.905 -8.116 -18.475 1.00 25.08 316 ASP A O 1
ATOM 703 N N . PRO A 1 94 ? -13.205 -6.359 -17.883 1.00 29.29 317 PRO A N 1
ATOM 704 C CA . PRO A 1 94 ? -12.458 -6.170 -16.635 1.00 29.66 317 PRO A CA 1
ATOM 705 C C . PRO A 1 94 ? -12.490 -7.390 -15.721 1.00 31.18 317 PRO A C 1
ATOM 706 O O . PRO A 1 94 ? -11.636 -7.490 -14.832 1.00 28.99 317 PRO A O 1
ATOM 710 N N . THR A 1 95 ? -13.440 -8.307 -15.918 1.00 28.03 318 THR A N 1
ATOM 711 C CA . THR A 1 95 ? -13.511 -9.506 -15.076 1.00 29.71 318 THR A CA 1
ATOM 712 C C . THR A 1 95 ? -12.644 -10.645 -15.606 1.00 31.75 318 THR A C 1
ATOM 713 O O . THR A 1 95 ? -12.603 -11.716 -15.012 1.00 35.74 318 THR A O 1
ATOM 717 N N . GLU A 1 96 ? -11.979 -10.422 -16.735 1.00 26.07 319 GLU A N 1
ATOM 718 C CA . GLU A 1 96 ? -11.035 -11.396 -17.285 1.00 30.83 319 GLU A CA 1
ATOM 719 C C . GLU A 1 96 ? -9.924 -11.599 -16.264 1.00 30.92 319 GLU A C 1
ATOM 720 O O . GLU A 1 96 ? -9.513 -10.643 -15.607 1.00 28.89 319 GLU A O 1
ATOM 726 N N . ASP A 1 97 ? -9.447 -12.828 -16.116 1.00 28.99 320 ASP A N 1
ATOM 727 C CA . ASP A 1 97 ? -8.435 -13.104 -15.103 1.00 31.09 320 ASP A CA 1
ATOM 728 C C . ASP A 1 97 ? -7.036 -12.737 -15.605 1.00 25.64 320 ASP A C 1
ATOM 729 O O . ASP A 1 97 ? -6.145 -13.584 -15.678 1.00 29.28 320 ASP A O 1
ATOM 734 N N . VAL A 1 98 ? -6.865 -11.472 -15.985 1.00 22.71 321 VAL A N 1
ATOM 735 C CA . VAL A 1 98 ? -5.557 -10.914 -16.310 1.00 19.40 321 VAL A CA 1
ATOM 736 C C . VAL A 1 98 ? -5.419 -9.584 -15.581 1.00 20.61 321 VAL A C 1
ATOM 737 O O . VAL A 1 98 ? -6.421 -9.021 -15.145 1.00 23.29 321 VAL A O 1
ATOM 741 N N . PRO A 1 99 ? -4.192 -9.073 -15.446 1.00 19.96 322 PRO A N 1
ATOM 742 C CA . PRO A 1 99 ? -4.043 -7.808 -14.704 1.00 22.68 322 PRO A CA 1
ATOM 743 C C . PRO A 1 99 ? -4.627 -6.572 -15.388 1.00 22.20 322 PRO A C 1
ATOM 744 O O . PRO A 1 99 ? -5.001 -5.600 -14.697 1.00 22.58 322 PRO A O 1
ATOM 748 N N . ALA A 1 100 ? -4.674 -6.612 -16.718 1.00 20.06 323 ALA A N 1
ATOM 749 C CA . ALA A 1 100 ? -4.954 -5.477 -17.577 1.00 18.82 323 ALA A CA 1
ATOM 750 C C . ALA A 1 100 ? -4.997 -6.016 -19.017 1.00 18.10 323 ALA A C 1
ATOM 751 O O . ALA A 1 100 ? -4.623 -7.163 -19.227 1.00 18.88 323 ALA A O 1
ATOM 753 N N . PRO A 1 101 ? -5.444 -5.208 -19.990 1.00 18.61 324 PRO A N 1
ATOM 754 C CA . PRO A 1 101 ? -5.366 -5.709 -21.375 1.00 19.72 324 PRO A CA 1
ATOM 755 C C . PRO A 1 101 ? -3.945 -6.146 -21.729 1.00 19.39 324 PRO A C 1
ATOM 756 O O . PRO A 1 101 ? -2.974 -5.491 -21.315 1.00 18.98 324 PRO A O 1
ATOM 760 N N . LEU A 1 102 ? -3.815 -7.227 -22.482 1.00 18.22 325 LEU A N 1
ATOM 761 C CA . LEU A 1 102 ? -2.465 -7.703 -22.791 1.00 17.52 325 LEU A CA 1
ATOM 762 C C . LEU A 1 102 ? -1.718 -6.614 -23.538 1.00 18.97 325 LEU A C 1
ATOM 763 O O . LEU A 1 102 ? -2.302 -5.900 -24.370 1.00 18.16 325 LEU A O 1
ATOM 768 N N . GLY A 1 103 ? -0.441 -6.469 -23.200 1.00 17.46 326 GLY A N 1
ATOM 769 C CA . GLY A 1 103 ? 0.403 -5.436 -23.802 1.00 19.56 326 GLY A CA 1
ATOM 770 C C . GLY A 1 103 ? 0.487 -4.160 -22.955 1.00 18.60 326 GLY A C 1
ATOM 771 O O . GLY A 1 103 ? 1.386 -3.349 -23.145 1.00 18.69 326 GLY A O 1
ATOM 772 N N . THR A 1 104 ? -0.442 -3.982 -22.008 1.00 16.64 327 THR A N 1
ATOM 773 C CA . THR A 1 104 ? -0.394 -2.817 -21.110 1.00 15.59 327 THR A CA 1
ATOM 774 C C . THR A 1 104 ? 1.012 -2.639 -20.477 1.00 15.32 327 THR A C 1
ATOM 775 O O . THR A 1 104 ? 1.619 -3.623 -20.066 1.00 19.23 327 THR A O 1
ATOM 779 N N . PRO A 1 105 ? 1.528 -1.398 -20.384 1.00 19.78 328 PRO A N 1
ATOM 780 C CA . PRO A 1 105 ? 2.825 -1.170 -19.734 1.00 19.24 328 PRO A CA 1
ATOM 781 C C . PRO A 1 105 ? 2.863 -1.731 -18.321 1.00 21.13 328 PRO A C 1
ATOM 782 O O . PRO A 1 105 ? 1.839 -1.690 -17.625 1.00 19.09 328 PRO A O 1
ATOM 786 N N . ASP A 1 106 ? 4.016 -2.255 -17.928 1.00 17.67 329 ASP A N 1
ATOM 787 C CA . ASP A 1 106 ? 4.102 -2.927 -16.635 1.00 20.66 329 ASP A CA 1
ATOM 788 C C . ASP A 1 106 ? 5.027 -2.190 -15.676 1.00 22.55 329 ASP A C 1
ATOM 789 O O . ASP A 1 106 ? 5.580 -2.797 -14.761 1.00 22.92 329 ASP A O 1
ATOM 794 N N . PHE A 1 107 ? 5.216 -0.881 -15.872 1.00 19.95 330 PHE A N 1
ATOM 795 C CA . PHE A 1 107 ? 6.064 -0.125 -14.963 1.00 21.35 330 PHE A CA 1
ATOM 796 C C . PHE A 1 107 ? 5.558 1.300 -14.760 1.00 21.95 330 PHE A C 1
ATOM 797 O O . PHE A 1 107 ? 4.800 1.828 -15.589 1.00 23.61 330 PHE A O 1
ATOM 805 N N . SER A 1 108 ? 6.002 1.895 -13.657 1.00 22.49 331 SER A N 1
ATOM 806 C CA . SER A 1 108 ? 5.667 3.251 -13.307 1.00 24.15 331 SER A CA 1
ATOM 807 C C . SER A 1 108 ? 6.516 4.208 -14.117 1.00 24.05 331 SER A C 1
ATOM 808 O O . SER A 1 108 ? 7.752 4.092 -14.133 1.00 25.54 331 SER A O 1
ATOM 811 N N . GLY A 1 109 ? 5.872 5.162 -14.776 1.00 23.58 332 GLY A N 1
ATOM 812 C CA . GLY A 1 109 ? 6.624 6.174 -15.511 1.00 26.61 332 GLY A CA 1
ATOM 813 C C . GLY A 1 109 ? 5.754 7.010 -16.424 1.00 25.75 332 GLY A C 1
ATOM 814 O O . GLY A 1 109 ? 4.539 6.811 -16.482 1.00 25.57 332 GLY A O 1
ATOM 815 N N . GLN A 1 110 ? 6.376 7.978 -17.098 1.00 23.99 333 GLN A N 1
ATOM 816 C CA . GLN A 1 110 ? 5.706 8.756 -18.138 1.00 20.76 333 GLN A CA 1
ATOM 817 C C . GLN A 1 110 ? 6.108 8.173 -19.482 1.00 21.06 333 GLN A C 1
ATOM 818 O O . GLN A 1 110 ? 7.199 8.439 -19.979 1.00 25.85 333 GLN A O 1
ATOM 824 N N . ILE A 1 111 ? 5.219 7.392 -20.062 1.00 19.38 334 ILE A N 1
ATOM 825 C CA . ILE A 1 111 ? 5.526 6.728 -21.326 1.00 23.53 334 ILE A CA 1
ATOM 826 C C . ILE A 1 111 ? 5.202 7.664 -22.463 1.00 22.19 334 ILE A C 1
ATOM 827 O O . ILE A 1 111 ? 4.096 8.190 -22.523 1.00 21.74 334 ILE A O 1
ATOM 832 N N . TYR A 1 112 ? 6.182 7.877 -23.344 1.00 21.18 335 TYR A N 1
ATOM 833 C CA . TYR A 1 112 ? 6.088 8.857 -24.412 1.00 19.51 335 TYR A CA 1
ATOM 834 C C . TYR A 1 112 ? 5.832 8.127 -25.731 1.00 20.21 335 TYR A C 1
ATOM 835 O O . TYR A 1 112 ? 6.442 7.106 -25.975 1.00 19.42 335 TYR A O 1
ATOM 844 N N . GLY A 1 113 ? 4.943 8.645 -26.559 1.00 19.24 336 GLY A N 1
ATOM 845 C CA . GLY A 1 113 ? 4.700 7.989 -27.839 1.00 19.50 336 GLY A CA 1
ATOM 846 C C . GLY A 1 113 ? 3.872 8.874 -28.725 1.00 22.17 336 GLY A C 1
ATOM 847 O O . GLY A 1 113 ? 3.851 10.085 -28.541 1.00 22.45 336 GLY A O 1
ATOM 848 N N . VAL A 1 114 ? 3.208 8.263 -29.699 1.00 18.72 337 VAL A N 1
ATOM 849 C CA . VAL A 1 114 ? 2.363 9.006 -30.620 1.00 16.67 337 VAL A CA 1
ATOM 850 C C . VAL A 1 114 ? 0.957 8.414 -30.564 1.00 17.94 337 VAL A C 1
ATOM 851 O O . VAL A 1 114 ? 0.783 7.199 -30.662 1.00 18.58 337 VAL A O 1
ATOM 855 N N . ILE A 1 115 ? -0.024 9.283 -30.390 1.00 18.94 338 ILE A N 1
ATOM 856 C CA . ILE A 1 115 ? -1.423 8.946 -30.551 1.00 19.21 338 ILE A CA 1
ATOM 857 C C . ILE A 1 115 ? -1.828 9.258 -31.981 1.00 20.38 338 ILE A C 1
ATOM 858 O O . ILE A 1 115 ? -1.611 10.366 -32.457 1.00 22.67 338 ILE A O 1
ATOM 863 N N . SER A 1 116 ? -2.405 8.277 -32.664 1.00 22.03 339 SER A N 1
ATOM 864 C CA . SER A 1 116 ? -2.910 8.522 -34.009 1.00 17.71 339 SER A CA 1
ATOM 865 C C . SER A 1 116 ? -4.358 8.052 -34.118 1.00 17.75 339 SER A C 1
ATOM 866 O O . SER A 1 116 ? -4.826 7.166 -33.371 1.00 18.38 339 SER A O 1
ATOM 869 N N . GLN A 1 117 ? -5.089 8.687 -35.023 1.00 20.09 340 GLN A N 1
ATOM 870 C CA . GLN A 1 117 ? -6.492 8.364 -35.222 1.00 20.46 340 GLN A CA 1
ATOM 871 C C . GLN A 1 117 ? -6.812 8.284 -36.709 1.00 21.89 340 GLN A C 1
ATOM 872 O O . GLN A 1 117 ? -6.284 9.069 -37.489 1.00 22.07 340 GLN A O 1
ATOM 878 N N . ARG A 1 118 ? -7.703 7.366 -37.060 1.00 22.72 341 ARG A N 1
ATOM 879 C CA . ARG A 1 118 ? -8.325 7.340 -38.372 1.00 19.40 341 ARG A CA 1
ATOM 880 C C . ARG A 1 118 ? -9.824 7.306 -38.204 1.00 22.25 341 ARG A C 1
ATOM 881 O O . ARG A 1 118 ? -10.361 6.403 -37.551 1.00 22.33 341 ARG A O 1
ATOM 889 N N . ASN A 1 119 ? -10.515 8.302 -38.747 1.00 22.46 342 ASN A N 1
ATOM 890 C CA . ASN A 1 119 ? -11.969 8.403 -38.544 1.00 23.43 342 ASN A CA 1
ATOM 891 C C . ASN A 1 119 ? -12.702 7.228 -39.190 1.00 29.83 342 ASN A C 1
ATOM 892 O O . ASN A 1 119 ? -12.234 6.695 -40.193 1.00 26.75 342 ASN A O 1
ATOM 897 N N . THR A 1 120 ? -13.870 6.854 -38.656 1.00 30.03 343 THR A N 1
ATOM 898 C CA . THR A 1 120 ? -14.617 5.743 -39.243 1.00 35.63 343 THR A CA 1
ATOM 899 C C . THR A 1 120 ? -15.516 6.247 -40.358 1.00 35.90 343 THR A C 1
ATOM 900 O O . THR A 1 120 ? -15.829 5.514 -41.287 1.00 43.37 343 THR A O 1
ATOM 904 N N . ASN A 1 121 ? -15.913 7.507 -40.262 1.00 33.37 344 ASN A N 1
ATOM 905 C CA . ASN A 1 121 ? -16.818 8.115 -41.228 1.00 38.24 344 ASN A CA 1
ATOM 906 C C . ASN A 1 121 ? -16.023 8.885 -42.287 1.00 38.17 344 ASN A C 1
ATOM 907 O O . ASN A 1 121 ? -14.921 9.365 -42.017 1.00 37.20 344 ASN A O 1
ATOM 912 N N . THR A 1 122 ? -16.579 9.001 -43.485 1.00 38.78 345 THR A N 1
ATOM 913 C CA . THR A 1 122 ? -15.846 9.610 -44.597 1.00 48.16 345 THR A CA 1
ATOM 914 C C . THR A 1 122 ? -16.608 10.795 -45.168 1.00 52.45 345 THR A C 1
ATOM 915 O O . THR A 1 122 ? -17.712 11.098 -44.720 1.00 54.38 345 THR A O 1
ATOM 919 N N . ASN A 1 128 ? -14.540 9.851 -50.363 1.00 58.80 351 ASN A N 1
ATOM 920 C CA . ASN A 1 128 ? -14.920 8.726 -49.513 1.00 58.68 351 ASN A CA 1
ATOM 921 C C . ASN A 1 128 ? -13.749 8.187 -48.708 1.00 51.34 351 ASN A C 1
ATOM 922 O O . ASN A 1 128 ? -13.662 6.978 -48.459 1.00 55.27 351 ASN A O 1
ATOM 927 N N . LEU A 1 129 ? -12.849 9.089 -48.310 1.00 41.93 352 LEU A N 1
ATOM 928 C CA . LEU A 1 129 ? -11.676 8.744 -47.500 1.00 36.80 352 LEU A CA 1
ATOM 929 C C . LEU A 1 129 ? -11.732 9.437 -46.152 1.00 33.45 352 LEU A C 1
ATOM 930 O O . LEU A 1 129 ? -12.182 10.571 -46.071 1.00 31.38 352 LEU A O 1
ATOM 935 N N . PRO A 1 130 ? -11.327 8.739 -45.091 1.00 27.88 353 PRO A N 1
ATOM 936 C CA . PRO A 1 130 ? -11.435 9.274 -43.730 1.00 28.39 353 PRO A CA 1
ATOM 937 C C . PRO A 1 130 ? -10.329 10.270 -43.386 1.00 26.36 353 PRO A C 1
ATOM 938 O O . PRO A 1 130 ? -9.214 10.179 -43.904 1.00 22.54 353 PRO A O 1
ATOM 942 N N . ALA A 1 131 ? -10.642 11.192 -42.481 1.00 25.63 354 ALA A N 1
ATOM 943 C CA . ALA A 1 131 ? -9.657 12.106 -41.933 1.00 23.09 354 ALA A CA 1
ATOM 944 C C . ALA A 1 131 ? -8.754 11.404 -40.915 1.00 22.65 354 ALA A C 1
ATOM 945 O O . ALA A 1 131 ? -9.164 10.432 -40.274 1.00 24.36 354 ALA A O 1
ATOM 947 N N . ASN A 1 132 ? -7.541 11.937 -40.750 1.00 22.08 355 ASN A N 1
ATOM 948 C CA . ASN A 1 132 ? -6.506 11.372 -39.869 1.00 22.15 355 ASN A CA 1
ATOM 949 C C . ASN A 1 132 ? -5.806 12.444 -39.078 1.00 23.20 355 ASN A C 1
ATOM 950 O O . ASN A 1 132 ? -5.706 13.575 -39.546 1.00 22.34 355 ASN A O 1
ATOM 955 N N . ARG A 1 133 ? -5.289 12.091 -37.905 1.00 22.67 356 ARG A N 1
ATOM 956 C CA . ARG A 1 133 ? -4.387 13.004 -37.203 1.00 22.71 356 ARG A CA 1
ATOM 957 C C . ARG A 1 133 ? -3.490 12.186 -36.295 1.00 22.40 356 ARG A C 1
ATOM 958 O O . ARG A 1 133 ? -3.878 11.117 -35.841 1.00 23.88 356 ARG A O 1
ATOM 966 N N . ALA A 1 134 ? -2.291 12.685 -36.031 1.00 21.71 357 ALA A N 1
ATOM 967 C CA . ALA A 1 134 ? -1.424 12.061 -35.044 1.00 19.69 357 ALA A CA 1
ATOM 968 C C . ALA A 1 134 ? -0.660 13.141 -34.281 1.00 22.87 357 ALA A C 1
ATOM 969 O O . ALA A 1 134 ? -0.251 14.143 -34.860 1.00 25.00 357 ALA A O 1
ATOM 971 N N . HIS A 1 135 ? -0.481 12.931 -32.976 1.00 21.46 358 HIS A N 1
ATOM 972 C CA . HIS A 1 135 ? 0.256 13.885 -32.139 1.00 21.63 358 HIS A CA 1
ATOM 973 C C . HIS A 1 135 ? 1.062 13.160 -31.068 1.00 25.24 358 HIS A C 1
ATOM 974 O O . HIS A 1 135 ? 0.668 12.099 -30.630 1.00 22.61 358 HIS A O 1
ATOM 981 N N . GLU A 1 136 ? 2.173 13.758 -30.629 1.00 22.01 359 GLU A N 1
ATOM 982 C CA . GLU A 1 136 ? 2.934 13.214 -29.518 1.00 21.95 359 GLU A CA 1
ATOM 983 C C . GLU A 1 136 ? 2.071 13.197 -28.259 1.00 20.92 359 GLU A C 1
ATOM 984 O O . GLU A 1 136 ? 1.267 14.119 -28.034 1.00 23.23 359 GLU A O 1
ATOM 990 N N . ALA A 1 137 ? 2.262 12.175 -27.439 1.00 21.38 360 ALA A N 1
ATOM 991 C CA . ALA A 1 137 ? 1.450 12.043 -26.227 1.00 20.94 360 ALA A CA 1
ATOM 992 C C . ALA A 1 137 ? 2.233 11.385 -25.103 1.00 22.06 360 ALA A C 1
ATOM 993 O O . ALA A 1 137 ? 3.242 10.701 -25.329 1.00 22.40 360 ALA A O 1
ATOM 995 N N . VAL A 1 138 ? 1.771 11.607 -23.879 1.00 23.15 361 VAL A N 1
ATOM 996 C CA . VAL A 1 138 ? 2.397 10.993 -22.723 1.00 24.04 361 VAL A CA 1
ATOM 997 C C . VAL A 1 138 ? 1.355 10.289 -21.866 1.00 22.21 361 VAL A C 1
ATOM 998 O O . VAL A 1 138 ? 0.310 10.859 -21.597 1.00 23.81 361 VAL A O 1
ATOM 1002 N N . ILE A 1 139 ? 1.649 9.061 -21.437 1.00 20.91 362 ILE A N 1
ATOM 1003 C CA . ILE A 1 139 ? 0.761 8.336 -20.518 1.00 20.35 362 ILE A CA 1
ATOM 1004 C C . ILE A 1 139 ? 1.485 8.132 -19.177 1.00 22.95 362 ILE A C 1
ATOM 1005 O O . ILE A 1 139 ? 2.518 7.458 -19.123 1.00 22.53 362 ILE A O 1
ATOM 1010 N N . ALA A 1 140 ? 0.953 8.727 -18.113 1.00 22.87 363 ALA A N 1
ATOM 1011 C CA . ALA A 1 140 ? 1.532 8.572 -16.773 1.00 23.78 363 ALA A CA 1
ATOM 1012 C C . ALA A 1 140 ? 0.904 7.353 -16.109 1.00 24.73 363 ALA A C 1
ATOM 1013 O O . ALA A 1 140 ? -0.246 7.390 -15.686 1.00 26.37 363 ALA A O 1
ATOM 1015 N N . THR A 1 141 ? 1.655 6.264 -16.040 1.00 23.38 364 THR A N 1
ATOM 1016 C CA . THR A 1 141 ? 1.116 5.001 -15.552 1.00 21.33 364 THR A CA 1
ATOM 1017 C C . THR A 1 141 ? 0.962 4.963 -14.042 1.00 22.64 364 THR A C 1
ATOM 1018 O O . THR A 1 141 ? 0.344 4.027 -13.505 1.00 24.72 364 THR A O 1
ATOM 1022 N N . TYR A 1 142 ? 1.535 5.954 -13.350 1.00 22.60 365 TYR A N 1
ATOM 1023 C CA . TYR A 1 142 ? 1.396 6.058 -11.881 1.00 25.38 365 TYR A CA 1
ATOM 1024 C C . TYR A 1 142 ? 0.181 6.908 -11.479 1.00 27.94 365 TYR A C 1
ATOM 1025 O O . TYR A 1 142 ? -0.137 7.054 -10.300 1.00 28.13 365 TYR A O 1
ATOM 1034 N N . SER A 1 143 ? -0.487 7.498 -12.462 1.00 28.55 366 SER A N 1
ATOM 1035 C CA . SER A 1 143 ? -1.618 8.385 -12.177 1.00 31.43 366 SER A CA 1
ATOM 1036 C C . SER A 1 143 ? -2.860 7.621 -11.708 1.00 28.01 366 SER A C 1
ATOM 1037 O O . SER A 1 143 ? -3.116 6.517 -12.196 1.00 31.55 366 SER A O 1
ATOM 1040 N N . PRO A 1 144 ? -3.662 8.215 -10.802 1.00 28.54 367 PRO A N 1
ATOM 1041 C CA . PRO A 1 144 ? -4.910 7.551 -10.402 1.00 30.96 367 PRO A CA 1
ATOM 1042 C C . PRO A 1 144 ? -5.862 7.423 -11.590 1.00 30.39 367 PRO A C 1
ATOM 1043 O O . PRO A 1 144 ? -6.822 6.659 -11.514 1.00 32.24 367 PRO A O 1
ATOM 1047 N N . LYS A 1 145 ? -5.592 8.158 -12.663 1.00 28.37 368 LYS A N 1
ATOM 1048 C CA . LYS A 1 145 ? -6.397 8.083 -13.881 1.00 29.47 368 LYS A CA 1
ATOM 1049 C C . LYS A 1 145 ? -5.950 6.951 -14.811 1.00 28.42 368 LYS A C 1
ATOM 1050 O O . LYS A 1 145 ? -6.630 6.659 -15.804 1.00 28.17 368 LYS A O 1
ATOM 1056 N N . PHE A 1 146 ? -4.830 6.304 -14.494 1.00 24.20 369 PHE A N 1
ATOM 1057 C CA . PHE A 1 146 ? -4.375 5.155 -15.291 1.00 22.71 369 PHE A CA 1
ATOM 1058 C C . PHE A 1 146 ? -5.081 3.888 -14.782 1.00 22.51 369 PHE A C 1
ATOM 1059 O O . PHE A 1 146 ? -4.609 3.236 -13.828 1.00 23.03 369 PHE A O 1
ATOM 1067 N N . THR A 1 147 ? -6.228 3.550 -15.377 1.00 22.79 370 THR A N 1
ATOM 1068 C CA . THR A 1 147 ? -7.001 2.387 -14.898 1.00 22.97 370 THR A CA 1
ATOM 1069 C C . THR A 1 147 ? -7.353 1.421 -16.041 1.00 23.22 370 THR A C 1
ATOM 1070 O O . THR A 1 147 ? -8.540 1.148 -16.268 1.00 23.12 370 THR A O 1
ATOM 1074 N N . PRO A 1 148 ? -6.331 0.876 -16.733 1.00 22.87 371 PRO A N 1
ATOM 1075 C CA . PRO A 1 148 ? -6.598 0.030 -17.908 1.00 23.10 371 PRO A CA 1
ATOM 1076 C C . PRO A 1 148 ? -7.409 -1.217 -17.559 1.00 22.36 371 PRO A C 1
ATOM 1077 O O . PRO A 1 148 ? -8.141 -1.713 -18.414 1.00 22.85 371 PRO A O 1
ATOM 1081 N N . LYS A 1 149 ? -7.304 -1.714 -16.325 1.00 21.33 372 LYS A N 1
ATOM 1082 C CA . LYS A 1 149 ? -8.091 -2.877 -15.941 1.00 22.82 372 LYS A CA 1
ATOM 1083 C C . LYS A 1 149 ? -9.583 -2.549 -15.919 1.00 24.35 372 LYS A C 1
ATOM 1084 O O . LYS A 1 149 ? -10.427 -3.435 -16.050 1.00 24.99 372 LYS A O 1
ATOM 1090 N N . LEU A 1 150 ? -9.895 -1.264 -15.757 1.00 22.37 373 LEU A N 1
ATOM 1091 C CA . LEU A 1 150 ? -11.272 -0.784 -15.806 1.00 26.73 373 LEU A CA 1
ATOM 1092 C C . LEU A 1 150 ? -11.670 -0.301 -17.203 1.00 28.20 373 LEU A C 1
ATOM 1093 O O . LEU A 1 150 ? -12.793 0.182 -17.389 1.00 28.42 373 LEU A O 1
ATOM 1098 N N . GLY A 1 151 ? -10.751 -0.401 -18.158 1.00 24.45 374 GLY A N 1
ATOM 1099 C CA . GLY A 1 151 ? -11.023 -0.064 -19.549 1.00 26.30 374 GLY A CA 1
ATOM 1100 C C . GLY A 1 151 ? -10.847 1.415 -19.861 1.00 25.67 374 GLY A C 1
ATOM 1101 O O . GLY A 1 151 ? -11.355 1.918 -20.869 1.00 28.37 374 GLY A O 1
ATOM 1102 N N . ASN A 1 152 ? -10.119 2.121 -19.012 1.00 23.14 375 ASN A N 1
ATOM 1103 C CA . ASN A 1 152 ? -10.030 3.568 -19.191 1.00 30.23 375 ASN A CA 1
ATOM 1104 C C . ASN A 1 152 ? -8.675 4.133 -18.765 1.00 28.20 375 ASN A C 1
ATOM 1105 O O . ASN A 1 152 ? -8.185 3.811 -17.685 1.00 26.19 375 ASN A O 1
ATOM 1110 N N . ILE A 1 153 ? -8.069 4.963 -19.608 1.00 24.61 376 ILE A N 1
ATOM 1111 C CA . ILE A 1 153 ? -6.831 5.667 -19.251 1.00 26.59 376 ILE A CA 1
ATOM 1112 C C . ILE A 1 153 ? -6.897 7.125 -19.706 1.00 27.92 376 ILE A C 1
ATOM 1113 O O . ILE A 1 153 ? -7.851 7.535 -20.368 1.00 26.99 376 ILE A O 1
ATOM 1118 N N . GLN A 1 154 ? -5.909 7.915 -19.295 1.00 26.66 377 GLN A N 1
ATOM 1119 C CA . GLN A 1 154 ? -5.775 9.293 -19.766 1.00 25.26 377 GLN A CA 1
ATOM 1120 C C . GLN A 1 154 ? -4.400 9.476 -20.383 1.00 26.79 377 GLN A C 1
ATOM 1121 O O . GLN A 1 154 ? -3.441 8.776 -20.019 1.00 26.68 377 GLN A O 1
ATOM 1127 N N . PHE A 1 155 ? -4.318 10.349 -21.385 1.00 25.82 378 PHE A N 1
ATOM 1128 C CA . PHE A 1 155 ? -3.018 10.753 -21.907 1.00 23.88 378 PHE A CA 1
ATOM 1129 C C . PHE A 1 155 ? -2.984 12.272 -22.030 1.00 25.60 378 PHE A C 1
ATOM 1130 O O . PHE A 1 155 ? -4.029 12.930 -22.018 1.00 26.29 378 PHE A O 1
ATOM 1138 N N . SER A 1 156 ? -1.778 12.830 -22.097 1.00 25.48 379 SER A N 1
ATOM 1139 C CA . SER A 1 156 ? -1.629 14.260 -22.265 1.00 25.78 379 SER A CA 1
ATOM 1140 C C . SER A 1 156 ? -0.899 14.544 -23.568 1.00 26.11 379 SER A C 1
ATOM 1141 O O . SER A 1 156 ? -0.111 13.717 -24.041 1.00 24.43 379 SER A O 1
ATOM 1144 N N . THR A 1 157 ? -1.205 15.698 -24.146 1.00 28.36 380 THR A N 1
ATOM 1145 C CA . THR A 1 157 ? -0.605 16.127 -25.399 1.00 25.49 380 THR A CA 1
ATOM 1146 C C . THR A 1 157 ? -0.093 17.565 -25.269 1.00 27.46 380 THR A C 1
ATOM 1147 O O . THR A 1 157 ? -0.562 18.337 -24.427 1.00 29.56 380 THR A O 1
ATOM 1151 N N . TRP A 1 158 ? 0.885 17.904 -26.103 1.00 25.60 381 TRP A N 1
ATOM 1152 C CA . TRP A 1 158 ? 1.265 19.289 -26.346 1.00 27.72 381 TRP A CA 1
ATOM 1153 C C . TRP A 1 158 ? 0.188 19.957 -27.193 1.00 26.93 381 TRP A C 1
ATOM 1154 O O . TRP A 1 158 ? -0.168 21.111 -26.975 1.00 29.68 381 TRP A O 1
ATOM 1165 N N . GLU A 1 159 ? -0.360 19.198 -28.135 1.00 29.01 382 GLU A N 1
ATOM 1166 C CA . GLU A 1 159 ? -1.450 19.693 -28.986 1.00 31.25 382 GLU A CA 1
ATOM 1167 C C . GLU A 1 159 ? -2.678 20.062 -28.145 1.00 30.27 382 GLU A C 1
ATOM 1168 O O . GLU A 1 159 ? -3.036 19.321 -27.246 1.00 35.82 382 GLU A O 1
ATOM 1174 N N . THR A 1 160 ? -3.361 21.159 -28.464 1.00 32.62 383 THR A N 1
ATOM 1175 C CA . THR A 1 160 ? -4.425 21.624 -27.571 1.00 35.61 383 THR A CA 1
ATOM 1176 C C . THR A 1 160 ? -5.834 21.248 -28.008 1.00 37.29 383 THR A C 1
ATOM 1177 O O . THR A 1 160 ? -6.771 21.300 -27.202 1.00 37.35 383 THR A O 1
ATOM 1181 N N . GLN A 1 161 ? -6.004 20.930 -29.286 1.00 34.65 384 GLN A N 1
ATOM 1182 C CA . GLN A 1 161 ? -7.353 20.795 -29.810 1.00 35.44 384 GLN A CA 1
ATOM 1183 C C . GLN A 1 161 ? -7.539 19.598 -30.734 1.00 34.75 384 GLN A C 1
ATOM 1184 O O . GLN A 1 161 ? -8.615 19.007 -30.776 1.00 34.24 384 GLN A O 1
ATOM 1190 N N . ASP A 1 162 ? -6.487 19.248 -31.469 1.00 29.86 385 ASP A N 1
ATOM 1191 C CA . ASP A 1 162 ? -6.624 18.380 -32.622 1.00 30.75 385 ASP A CA 1
ATOM 1192 C C . ASP A 1 162 ? -6.598 16.896 -32.274 1.00 28.99 385 ASP A C 1
ATOM 1193 O O . ASP A 1 162 ? -5.814 16.147 -32.827 1.00 28.31 385 ASP A O 1
ATOM 1198 N N . VAL A 1 163 ? -7.470 16.494 -31.351 1.00 28.86 386 VAL A N 1
ATOM 1199 C CA . VAL A 1 163 ? -7.718 15.092 -31.006 1.00 27.79 386 VAL A CA 1
ATOM 1200 C C . VAL A 1 163 ? -9.218 14.884 -31.028 1.00 27.76 386 VAL A C 1
ATOM 1201 O O . VAL A 1 163 ? -9.938 15.638 -30.384 1.00 29.43 386 VAL A O 1
ATOM 1205 N N . SER A 1 164 ? -9.703 13.877 -31.758 1.00 24.33 387 SER A N 1
ATOM 1206 C CA . SER A 1 164 ? -11.149 13.764 -31.986 1.00 26.67 387 SER A CA 1
ATOM 1207 C C . SER A 1 164 ? -11.784 12.760 -31.053 1.00 28.71 387 SER A C 1
ATOM 1208 O O . SER A 1 164 ? -11.252 11.691 -30.842 1.00 27.23 387 SER A O 1
ATOM 1211 N N . SER A 1 165 ? -12.949 13.105 -30.516 1.00 32.37 388 SER A N 1
ATOM 1212 C CA . SER A 1 165 ? -13.677 12.176 -29.663 1.00 33.52 388 SER A CA 1
ATOM 1213 C C . SER A 1 165 ? -14.411 11.158 -30.516 1.00 30.76 388 SER A C 1
ATOM 1214 O O . SER A 1 165 ? -14.833 11.478 -31.624 1.00 33.26 388 SER A O 1
ATOM 1217 N N . GLY A 1 166 ? -14.543 9.933 -30.008 1.00 29.73 389 GLY A N 1
ATOM 1218 C CA . GLY A 1 166 ? -15.355 8.911 -30.647 1.00 32.20 389 GLY A CA 1
ATOM 1219 C C . GLY A 1 166 ? -14.713 8.247 -31.857 1.00 31.97 389 GLY A C 1
ATOM 1220 O O . GLY A 1 166 ? -15.384 7.553 -32.612 1.00 39.53 389 GLY A O 1
ATOM 1221 N N . GLN A 1 167 ? -13.420 8.481 -32.056 1.00 29.26 390 GLN A N 1
ATOM 1222 C CA . GLN A 1 167 ? -12.710 7.956 -33.219 1.00 27.63 390 GLN A CA 1
ATOM 1223 C C . GLN A 1 167 ? -11.648 6.948 -32.813 1.00 24.42 390 GLN A C 1
ATOM 1224 O O . GLN A 1 167 ? -11.001 7.124 -31.782 1.00 24.01 390 GLN A O 1
ATOM 1230 N N . PRO A 1 168 ? -11.454 5.911 -33.630 1.00 25.32 391 PRO A N 1
ATOM 1231 C CA . PRO A 1 168 ? -10.438 4.888 -33.343 1.00 24.30 391 PRO A CA 1
ATOM 1232 C C . PRO A 1 168 ? -9.072 5.496 -33.103 1.00 25.45 391 PRO A C 1
ATOM 1233 O O . PRO A 1 168 ? -8.613 6.338 -33.882 1.00 24.28 391 PRO A O 1
ATOM 1237 N N . THR A 1 169 ? -8.430 5.046 -32.034 1.00 19.71 392 THR A N 1
ATOM 1238 C CA . THR A 1 169 ? -7.222 5.691 -31.548 1.00 18.92 392 THR A CA 1
ATOM 1239 C C . THR A 1 169 ? -6.179 4.640 -31.244 1.00 19.89 392 THR A C 1
ATOM 1240 O O . THR A 1 169 ? -6.481 3.606 -30.657 1.00 21.54 392 THR A O 1
ATOM 1244 N N . LYS A 1 170 ? -4.951 4.913 -31.661 1.00 18.77 393 LYS A N 1
ATOM 1245 C CA . LYS A 1 170 ? -3.827 4.032 -31.438 1.00 18.79 393 LYS A CA 1
ATOM 1246 C C . LYS A 1 170 ? -2.726 4.762 -30.699 1.00 19.61 393 LYS A C 1
ATOM 1247 O O . LYS A 1 170 ? -2.407 5.886 -31.060 1.00 20.63 393 LYS A O 1
ATOM 1253 N N . PHE A 1 171 ? -2.131 4.119 -29.687 1.00 15.51 394 PHE A N 1
ATOM 1254 C CA . PHE A 1 171 ? -0.913 4.646 -29.070 1.00 18.03 394 PHE A CA 1
ATOM 1255 C C . PHE A 1 171 ? 0.274 3.819 -29.526 1.00 19.17 394 PHE A C 1
ATOM 1256 O O . PHE A 1 171 ? 0.327 2.615 -29.238 1.00 18.99 394 PHE A O 1
ATOM 1264 N N . THR A 1 172 ? 1.227 4.455 -30.211 1.00 15.45 395 THR A N 1
ATOM 1265 C CA . THR A 1 172 ? 2.510 3.832 -30.577 1.00 16.29 395 THR A CA 1
ATOM 1266 C C . THR A 1 172 ? 3.585 4.290 -29.588 1.00 18.71 395 THR A C 1
ATOM 1267 O O . THR A 1 172 ? 3.946 5.467 -29.565 1.00 18.78 395 THR A O 1
ATOM 1271 N N . PRO A 1 173 ? 4.094 3.373 -28.760 1.00 18.63 396 PRO A N 1
ATOM 1272 C CA . PRO A 1 173 ? 5.120 3.788 -27.786 1.00 18.68 396 PRO A CA 1
ATOM 1273 C C . PRO A 1 173 ? 6.460 4.138 -28.443 1.00 19.61 396 PRO A C 1
ATOM 1274 O O . PRO A 1 173 ? 6.852 3.522 -29.443 1.00 19.85 396 PRO A O 1
ATOM 1278 N N . VAL A 1 174 ? 7.173 5.126 -27.891 1.00 18.53 397 VAL A N 1
ATOM 1279 C CA . VAL A 1 174 ? 8.478 5.487 -28.429 1.00 19.05 397 VAL A CA 1
ATOM 1280 C C . VAL A 1 174 ? 9.552 5.481 -27.321 1.00 19.69 397 VAL A C 1
ATOM 1281 O O . VAL A 1 174 ? 10.688 5.052 -27.534 1.00 20.32 397 VAL A O 1
ATOM 1285 N N . GLY A 1 175 ? 9.200 5.965 -26.129 1.00 21.93 398 GLY A N 1
ATOM 1286 C CA . GLY A 1 175 ? 10.162 5.958 -25.048 1.00 20.52 398 GLY A CA 1
ATOM 1287 C C . GLY A 1 175 ? 9.534 6.517 -23.777 1.00 18.04 398 GLY A C 1
ATOM 1288 O O . GLY A 1 175 ? 8.375 6.254 -23.495 1.00 19.22 398 GLY A O 1
ATOM 1289 N N . LEU A 1 176 ? 10.330 7.279 -23.040 1.00 21.09 399 LEU A N 1
ATOM 1290 C CA . LEU A 1 176 ? 9.872 7.952 -21.822 1.00 22.22 399 LEU A CA 1
ATOM 1291 C C . LEU A 1 176 ? 9.840 9.471 -22.040 1.00 25.94 399 LEU A C 1
ATOM 1292 O O . LEU A 1 176 ? 10.658 10.014 -22.781 1.00 25.89 399 LEU A O 1
ATOM 1297 N N . ALA A 1 177 ? 8.906 10.161 -21.392 1.00 21.36 400 ALA A N 1
ATOM 1298 C CA . ALA A 1 177 ? 8.857 11.612 -21.510 1.00 27.50 400 ALA A CA 1
ATOM 1299 C C . ALA A 1 177 ? 9.968 12.249 -20.679 1.00 29.77 400 ALA A C 1
ATOM 1300 O O . ALA A 1 177 ? 10.574 13.256 -21.069 1.00 26.81 400 ALA A O 1
ATOM 1302 N N . SER A 1 178 ? 10.229 11.649 -19.524 1.00 28.22 401 SER A N 1
ATOM 1303 C CA . SER A 1 178 ? 11.157 12.210 -18.552 1.00 26.94 401 SER A CA 1
ATOM 1304 C C . SER A 1 178 ? 11.594 11.126 -17.573 1.00 29.93 401 SER A C 1
ATOM 1305 O O . SER A 1 178 ? 10.873 10.147 -17.394 1.00 30.53 401 SER A O 1
ATOM 1308 N N . VAL A 1 179 ? 12.766 11.280 -16.953 1.00 27.86 402 VAL A N 1
ATOM 1309 C CA . VAL A 1 179 ? 13.086 10.447 -15.785 1.00 29.95 402 VAL A CA 1
ATOM 1310 C C . VAL A 1 179 ? 13.467 11.324 -14.598 1.00 34.47 402 VAL A C 1
ATOM 1311 O O . VAL A 1 179 ? 14.189 10.901 -13.693 1.00 32.51 402 VAL A O 1
ATOM 1315 N N . ASP A 1 180 ? 12.985 12.555 -14.593 1.00 33.63 403 ASP A N 1
ATOM 1316 C CA . ASP A 1 180 ? 13.309 13.407 -13.455 1.00 33.88 403 ASP A CA 1
ATOM 1317 C C . ASP A 1 180 ? 12.523 12.966 -12.205 1.00 28.72 403 ASP A C 1
ATOM 1318 O O . ASP A 1 180 ? 11.681 12.056 -12.277 1.00 29.20 403 ASP A O 1
ATOM 1323 N N . ALA A 1 181 ? 12.803 13.608 -11.075 1.00 30.42 404 ALA A N 1
ATOM 1324 C CA . ALA A 1 181 ? 12.271 13.157 -9.778 1.00 35.75 404 ALA A CA 1
ATOM 1325 C C . ALA A 1 181 ? 10.737 13.083 -9.768 1.00 41.39 404 ALA A C 1
ATOM 1326 O O . ALA A 1 181 ? 10.164 12.200 -9.132 1.00 47.45 404 ALA A O 1
ATOM 1328 N N . ASN A 1 182 ? 10.074 13.989 -10.483 1.00 35.50 405 ASN A N 1
ATOM 1329 C CA . ASN A 1 182 ? 8.616 14.017 -10.503 1.00 36.20 405 ASN A CA 1
ATOM 1330 C C . ASN A 1 182 ? 8.027 13.087 -11.533 1.00 35.02 405 ASN A C 1
ATOM 1331 O O . ASN A 1 182 ? 6.807 13.009 -11.657 1.00 41.28 405 ASN A O 1
ATOM 1336 N N . SER A 1 183 ? 8.863 12.366 -12.273 1.00 31.35 406 SER A N 1
ATOM 1337 C CA . SER A 1 183 ? 8.317 11.537 -13.344 1.00 31.36 406 SER A CA 1
ATOM 1338 C C . SER A 1 183 ? 8.040 10.121 -12.880 1.00 32.16 406 SER A C 1
ATOM 1339 O O . SER A 1 183 ? 7.460 9.320 -13.633 1.00 28.93 406 SER A O 1
ATOM 1342 N N . HIS A 1 184 ? 8.489 9.818 -11.657 1.00 32.82 407 HIS A N 1
ATOM 1343 C CA . HIS A 1 184 ? 8.240 8.538 -11.014 1.00 34.56 407 HIS A CA 1
ATOM 1344 C C . HIS A 1 184 ? 8.604 7.333 -11.869 1.00 37.34 407 HIS A C 1
ATOM 1345 O O . HIS A 1 184 ? 7.852 6.356 -11.935 1.00 32.69 407 HIS A O 1
ATOM 1352 N N . PHE A 1 185 ? 9.750 7.398 -12.543 1.00 28.83 408 PHE A N 1
ATOM 1353 C CA . PHE A 1 185 ? 10.163 6.261 -13.338 1.00 26.62 408 PHE A CA 1
ATOM 1354 C C . PHE A 1 185 ? 10.767 5.215 -12.418 1.00 31.52 408 PHE A C 1
ATOM 1355 O O . PHE A 1 185 ? 11.726 5.492 -11.704 1.00 30.38 408 PHE A O 1
ATOM 1363 N N . ASP A 1 186 ? 10.164 4.033 -12.393 1.00 27.35 409 ASP A N 1
ATOM 1364 C CA . ASP A 1 186 ? 10.723 2.913 -11.654 1.00 27.38 409 ASP A CA 1
ATOM 1365 C C . ASP A 1 186 ? 10.304 1.653 -12.372 1.00 26.05 409 ASP A C 1
ATOM 1366 O O . ASP A 1 186 ? 9.126 1.274 -12.359 1.00 22.82 409 ASP A O 1
ATOM 1371 N N . GLN A 1 187 ? 11.248 1.006 -13.046 1.00 23.12 410 GLN A N 1
ATOM 1372 C CA . GLN A 1 187 ? 10.867 -0.102 -13.897 1.00 20.38 410 GLN A CA 1
ATOM 1373 C C . GLN A 1 187 ? 10.350 -1.325 -13.135 1.00 22.67 410 GLN A C 1
ATOM 1374 O O . GLN A 1 187 ? 9.766 -2.221 -13.738 1.00 21.85 410 GLN A O 1
ATOM 1380 N N . TRP A 1 188 ? 10.551 -1.356 -11.820 1.00 24.40 411 TRP A N 1
ATOM 1381 C CA . TRP A 1 188 ? 10.106 -2.509 -11.041 1.00 26.61 411 TRP A CA 1
ATOM 1382 C C . TRP A 1 188 ? 8.876 -2.211 -10.179 1.00 29.67 411 TRP A C 1
ATOM 1383 O O . TRP A 1 188 ? 8.440 -3.056 -9.396 1.00 31.58 411 TRP A O 1
ATOM 1394 N N . THR A 1 189 ? 8.351 -0.999 -10.306 1.00 24.20 412 THR A N 1
ATOM 1395 C CA . THR A 1 189 ? 7.106 -0.634 -9.637 1.00 23.28 412 THR A CA 1
ATOM 1396 C C . THR A 1 189 ? 5.946 -0.830 -10.610 1.00 25.12 412 THR A C 1
ATOM 1397 O O . THR A 1 189 ? 5.909 -0.219 -11.667 1.00 24.90 412 THR A O 1
ATOM 1401 N N . LEU A 1 190 ? 5.026 -1.718 -10.257 1.00 22.85 413 LEU A N 1
ATOM 1402 C CA . LEU A 1 190 ? 3.877 -1.974 -11.130 1.00 22.09 413 LEU A CA 1
ATOM 1403 C C . LEU A 1 190 ? 2.912 -0.806 -11.045 1.00 21.95 413 LEU A C 1
ATOM 1404 O O . LEU A 1 190 ? 2.724 -0.230 -9.967 1.00 23.57 413 LEU A O 1
ATOM 1409 N N . PRO A 1 191 ? 2.246 -0.500 -12.167 1.00 21.17 414 PRO A N 1
ATOM 1410 C CA . PRO A 1 191 ? 1.105 0.410 -12.061 1.00 23.74 414 PRO A CA 1
ATOM 1411 C C . PRO A 1 191 ? 0.021 -0.206 -11.191 1.00 24.40 414 PRO A C 1
ATOM 1412 O O . PRO A 1 191 ? -0.011 -1.440 -11.022 1.00 24.51 414 PRO A O 1
ATOM 1416 N N . SER A 1 192 ? -0.868 0.624 -10.650 1.00 24.75 415 SER A N 1
ATOM 1417 C CA . SER A 1 192 ? -2.087 0.093 -10.045 1.00 25.71 415 SER A CA 1
ATOM 1418 C C . SER A 1 192 ? -3.116 0.025 -11.163 1.00 25.21 415 SER A C 1
ATOM 1419 O O . SER A 1 192 ? -3.762 1.019 -11.460 1.00 25.99 415 SER A O 1
ATOM 1422 N N . TYR A 1 193 ? -3.268 -1.148 -11.761 1.00 25.26 416 TYR A N 1
ATOM 1423 C CA . TYR A 1 193 ? -4.038 -1.262 -13.000 1.00 23.60 416 TYR A CA 1
ATOM 1424 C C . TYR A 1 193 ? -5.505 -0.876 -12.875 1.00 25.15 416 TYR A C 1
ATOM 1425 O O . TYR A 1 193 ? -6.120 -0.495 -13.865 1.00 26.21 416 TYR A O 1
ATOM 1434 N N . SER A 1 194 ? -6.088 -0.967 -11.661 1.00 26.67 417 SER A N 1
ATOM 1435 C CA . SER A 1 194 ? -7.469 -0.543 -11.436 1.00 28.39 417 SER A CA 1
ATOM 1436 C C . SER A 1 194 ? -7.518 0.780 -10.669 1.00 31.55 417 SER A C 1
ATOM 1437 O O . SER A 1 194 ? -8.571 1.205 -10.185 1.00 33.61 417 SER A O 1
ATOM 1440 N N . GLY A 1 195 ? -6.381 1.387 -10.517 1.00 33.46 418 GLY A N 1
ATOM 1441 C CA . GLY A 1 195 ? -6.326 2.662 -9.911 1.00 34.56 418 GLY A CA 1
ATOM 1442 C C . GLY A 1 195 ? -6.268 2.613 -8.414 1.00 44.26 418 GLY A C 1
ATOM 1443 O O . GLY A 1 195 ? -6.025 1.615 -7.802 1.00 39.53 418 GLY A O 1
ATOM 1444 N N . THR A 1 198 ? -7.347 0.032 -5.015 1.00 68.12 421 THR A N 1
ATOM 1445 C CA . THR A 1 198 ? -7.655 -1.308 -5.487 1.00 66.01 421 THR A CA 1
ATOM 1446 C C . THR A 1 198 ? -6.388 -2.108 -5.620 1.00 61.06 421 THR A C 1
ATOM 1447 O O . THR A 1 198 ? -5.350 -1.552 -5.805 1.00 67.81 421 THR A O 1
ATOM 1451 N N . LEU A 1 199 ? -6.492 -3.416 -5.501 1.00 50.81 422 LEU A N 1
ATOM 1452 C CA . LEU A 1 199 ? -5.352 -4.300 -5.607 1.00 43.01 422 LEU A CA 1
ATOM 1453 C C . LEU A 1 199 ? -5.255 -4.915 -6.989 1.00 39.89 422 LEU A C 1
ATOM 1454 O O . LEU A 1 199 ? -6.240 -5.240 -7.588 1.00 43.35 422 LEU A O 1
ATOM 1456 N N . ASN A 1 200 ? -4.038 -5.069 -7.464 1.00 35.02 423 ASN A N 1
ATOM 1457 C CA . ASN A 1 200 ? -3.769 -5.741 -8.710 1.00 34.29 423 ASN A CA 1
ATOM 1458 C C . ASN A 1 200 ? -4.102 -7.213 -8.581 1.00 37.69 423 ASN A C 1
ATOM 1459 O O . ASN A 1 200 ? -3.926 -7.798 -7.543 1.00 41.92 423 ASN A O 1
ATOM 1464 N N . MET A 1 201 ? -4.570 -7.804 -9.654 1.00 33.14 424 MET A N 1
ATOM 1465 C CA . MET A 1 201 ? -4.985 -9.208 -9.653 1.00 33.36 424 MET A CA 1
ATOM 1466 C C . MET A 1 201 ? -4.363 -10.017 -10.784 1.00 33.22 424 MET A C 1
ATOM 1467 O O . MET A 1 201 ? -3.968 -9.453 -11.814 1.00 33.93 424 MET A O 1
ATOM 1472 N N . ASN A 1 202 ? -4.270 -11.337 -10.576 1.00 28.15 425 ASN A N 1
ATOM 1473 C CA . ASN A 1 202 ? -3.850 -12.279 -11.613 1.00 28.55 425 ASN A CA 1
ATOM 1474 C C . ASN A 1 202 ? -2.423 -12.031 -12.110 1.00 26.95 425 ASN A C 1
ATOM 1475 O O . ASN A 1 202 ? -2.073 -12.298 -13.275 1.00 25.08 425 ASN A O 1
ATOM 1480 N N . LEU A 1 203 ? -1.584 -11.484 -11.243 1.00 21.94 426 LEU A N 1
ATOM 1481 C CA . LEU A 1 203 ? -0.240 -11.117 -11.667 1.00 20.40 426 LEU A CA 1
ATOM 1482 C C . LEU A 1 203 ? 0.678 -12.318 -11.848 1.00 22.47 426 LEU A C 1
ATOM 1483 O O . LEU A 1 203 ? 0.579 -13.277 -11.065 1.00 22.69 426 LEU A O 1
ATOM 1488 N N . ALA A 1 204 ? 1.589 -12.241 -12.829 1.00 19.51 427 ALA A N 1
ATOM 1489 C CA . ALA A 1 204 ? 2.737 -13.155 -12.864 1.00 20.14 427 ALA A CA 1
ATOM 1490 C C . ALA A 1 204 ? 3.524 -12.954 -11.581 1.00 21.10 427 ALA A C 1
ATOM 1491 O O . ALA A 1 204 ? 3.580 -11.836 -11.080 1.00 21.99 427 ALA A O 1
ATOM 1493 N N . PRO A 1 205 ? 4.096 -14.040 -11.021 1.00 21.73 428 PRO A N 1
ATOM 1494 C CA . PRO A 1 205 ? 4.749 -13.939 -9.703 1.00 21.60 428 PRO A CA 1
ATOM 1495 C C . PRO A 1 205 ? 6.067 -13.180 -9.772 1.00 23.40 428 PRO A C 1
ATOM 1496 O O . PRO A 1 205 ? 6.674 -13.072 -10.827 1.00 22.56 428 PRO A O 1
ATOM 1500 N N . SER A 1 206 ? 6.519 -12.675 -8.630 1.00 22.69 429 SER A N 1
ATOM 1501 C CA . SER A 1 206 ? 7.837 -12.063 -8.588 1.00 24.65 429 SER A CA 1
ATOM 1502 C C . SER A 1 206 ? 8.901 -13.153 -8.658 1.00 24.52 429 SER A C 1
ATOM 1503 O O . SER A 1 206 ? 8.656 -14.306 -8.274 1.00 25.41 429 SER A O 1
ATOM 1506 N N . VAL A 1 207 ? 10.082 -12.790 -9.151 1.00 25.90 430 VAL A N 1
ATOM 1507 C CA . VAL A 1 207 ? 11.158 -13.751 -9.327 1.00 22.06 430 VAL A CA 1
ATOM 1508 C C . VAL A 1 207 ? 12.423 -13.283 -8.598 1.00 25.75 430 VAL A C 1
ATOM 1509 O O . VAL A 1 207 ? 12.612 -12.091 -8.412 1.00 27.92 430 VAL A O 1
ATOM 1513 N N . ALA A 1 208 ? 13.258 -14.241 -8.187 1.00 25.15 431 ALA A N 1
ATOM 1514 C CA . ALA A 1 208 ? 14.504 -13.983 -7.466 1.00 26.89 431 ALA A CA 1
ATOM 1515 C C . ALA A 1 208 ? 15.362 -15.244 -7.557 1.00 28.38 431 ALA A C 1
ATOM 1516 O O . ALA A 1 208 ? 14.823 -16.342 -7.735 1.00 28.90 431 ALA A O 1
ATOM 1518 N N . PRO A 1 209 ? 16.695 -15.099 -7.450 1.00 27.05 432 PRO A N 1
ATOM 1519 C CA . PRO A 1 209 ? 17.529 -16.298 -7.389 1.00 29.29 432 PRO A CA 1
ATOM 1520 C C . PRO A 1 209 ? 17.266 -17.026 -6.067 1.00 30.87 432 PRO A C 1
ATOM 1521 O O . PRO A 1 209 ? 16.924 -16.367 -5.084 1.00 32.27 432 PRO A O 1
ATOM 1525 N N . VAL A 1 210 ? 17.348 -18.354 -6.076 1.00 28.82 433 VAL A N 1
ATOM 1526 C CA . VAL A 1 210 ? 17.115 -19.168 -4.865 1.00 32.58 433 VAL A CA 1
ATOM 1527 C C . VAL A 1 210 ? 18.434 -19.636 -4.258 1.00 34.07 433 VAL A C 1
ATOM 1528 O O . VAL A 1 210 ? 18.585 -19.684 -3.030 1.00 34.53 433 VAL A O 1
ATOM 1532 N N . PHE A 1 211 ? 19.391 -19.980 -5.120 1.00 31.82 434 PHE A N 1
ATOM 1533 C CA . PHE A 1 211 ? 20.661 -20.555 -4.649 1.00 34.20 434 PHE A CA 1
ATOM 1534 C C . PHE A 1 211 ? 21.688 -19.476 -4.312 1.00 32.24 434 PHE A C 1
ATOM 1535 O O . PHE A 1 211 ? 21.893 -18.558 -5.106 1.00 33.23 434 PHE A O 1
ATOM 1543 N N . PRO A 1 212 ? 22.370 -19.587 -3.154 1.00 33.83 435 PRO A N 1
ATOM 1544 C CA . PRO A 1 212 ? 23.328 -18.533 -2.773 1.00 34.77 435 PRO A CA 1
ATOM 1545 C C . PRO A 1 212 ? 24.396 -18.256 -3.820 1.00 35.93 435 PRO A C 1
ATOM 1546 O O . PRO A 1 212 ? 24.893 -19.196 -4.431 1.00 36.56 435 PRO A O 1
ATOM 1550 N N . GLY A 1 213 ? 24.750 -16.988 -4.011 1.00 34.79 436 GLY A N 1
ATOM 1551 C CA . GLY A 1 213 ? 25.801 -16.631 -4.952 1.00 35.04 436 GLY A CA 1
ATOM 1552 C C . GLY A 1 213 ? 25.287 -16.344 -6.349 1.00 33.33 436 GLY A C 1
ATOM 1553 O O . GLY A 1 213 ? 26.067 -16.063 -7.257 1.00 34.69 436 GLY A O 1
ATOM 1554 N N . GLU A 1 214 ? 23.979 -16.450 -6.534 1.00 31.89 437 GLU A N 1
ATOM 1555 C CA . GLU A 1 214 ? 23.410 -16.176 -7.855 1.00 30.30 437 GLU A CA 1
ATOM 1556 C C . GLU A 1 214 ? 22.698 -14.834 -7.902 1.00 31.63 437 GLU A C 1
ATOM 1557 O O . GLU A 1 214 ? 22.239 -14.325 -6.886 1.00 33.70 437 GLU A O 1
ATOM 1563 N N . CYS A 1 215 ? 22.585 -14.276 -9.105 1.00 28.32 438 CYS A N 1
ATOM 1564 C CA . CYS A 1 215 ? 21.761 -13.090 -9.307 1.00 27.31 438 CYS A CA 1
ATOM 1565 C C . CYS A 1 215 ? 20.954 -13.254 -10.571 1.00 27.46 438 CYS A C 1
ATOM 1566 O O . CYS A 1 215 ? 21.260 -14.105 -11.399 1.00 27.54 438 CYS A O 1
ATOM 1569 N N . LEU A 1 216 ? 19.908 -12.451 -10.706 1.00 24.75 439 LEU A N 1
ATOM 1570 C CA . LEU A 1 216 ? 19.152 -12.425 -11.965 1.00 23.37 439 LEU A CA 1
ATOM 1571 C C . LEU A 1 216 ? 20.012 -11.907 -13.120 1.00 25.65 439 LEU A C 1
ATOM 1572 O O . LEU A 1 216 ? 20.837 -11.005 -12.957 1.00 28.48 439 LEU A O 1
ATOM 1577 N N . LEU A 1 217 ? 19.796 -12.484 -14.294 1.00 22.53 440 LEU A N 1
ATOM 1578 C CA . LEU A 1 217 ? 20.429 -11.990 -15.529 1.00 23.86 440 LEU A CA 1
ATOM 1579 C C . LEU A 1 217 ? 19.374 -11.375 -16.402 1.00 23.69 440 LEU A C 1
ATOM 1580 O O . LEU A 1 217 ? 18.368 -12.025 -16.704 1.00 25.77 440 LEU A O 1
ATOM 1585 N N . PHE A 1 218 ? 19.603 -10.132 -16.826 1.00 23.82 441 PHE A N 1
ATOM 1586 C CA . PHE A 1 218 ? 18.613 -9.395 -17.606 1.00 23.70 441 PHE A CA 1
ATOM 1587 C C . PHE A 1 218 ? 19.074 -9.143 -19.031 1.00 19.47 441 PHE A C 1
ATOM 1588 O O . PHE A 1 218 ? 20.273 -9.063 -19.306 1.00 23.42 441 PHE A O 1
ATOM 1596 N N . PHE A 1 219 ? 18.087 -8.991 -19.912 1.00 20.12 442 PHE A N 1
ATOM 1597 C CA . PHE A 1 219 ? 18.306 -8.466 -21.258 1.00 19.71 442 PHE A CA 1
ATOM 1598 C C . PHE A 1 219 ? 17.957 -6.983 -21.242 1.00 20.38 442 PHE A C 1
ATOM 1599 O O . PHE A 1 219 ? 16.786 -6.623 -21.039 1.00 22.06 442 PHE A O 1
ATOM 1607 N N . ARG A 1 220 ? 18.963 -6.127 -21.389 1.00 21.67 443 ARG A N 1
ATOM 1608 C CA . ARG A 1 220 ? 18.796 -4.688 -21.174 1.00 22.74 443 ARG A CA 1
ATOM 1609 C C . ARG A 1 220 ? 18.691 -3.912 -22.469 1.00 24.22 443 ARG A C 1
ATOM 1610 O O . ARG A 1 220 ? 19.473 -4.143 -23.382 1.00 23.17 443 ARG A O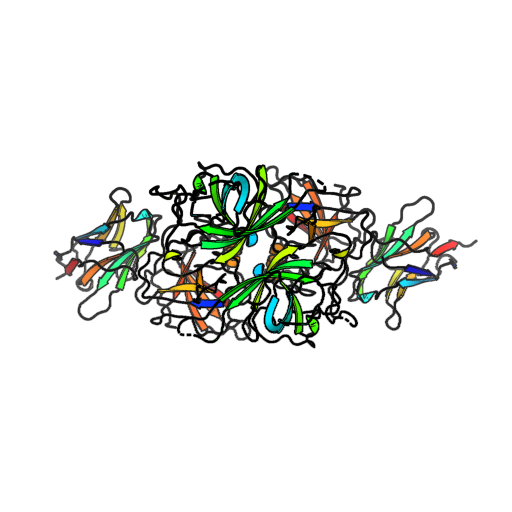 1
ATOM 1618 N N . SER A 1 221 ? 17.714 -3.011 -22.538 1.00 22.19 444 SER A N 1
ATOM 1619 C CA . SER A 1 221 ? 17.606 -2.057 -23.654 1.00 21.82 444 SER A CA 1
ATOM 1620 C C . SER A 1 221 ? 17.623 -0.643 -23.116 1.00 24.88 444 SER A C 1
ATOM 1621 O O . SER A 1 221 ? 16.985 -0.348 -22.118 1.00 23.75 444 SER A O 1
ATOM 1624 N N . PHE A 1 222 ? 18.330 0.251 -23.782 1.00 22.22 445 PHE A N 1
ATOM 1625 C CA . PHE A 1 222 ? 18.262 1.644 -23.372 1.00 23.03 445 PHE A CA 1
ATOM 1626 C C . PHE A 1 222 ? 17.076 2.297 -24.044 1.00 23.93 445 PHE A C 1
ATOM 1627 O O . PHE A 1 222 ? 16.836 2.117 -25.235 1.00 24.38 445 PHE A O 1
ATOM 1635 N N . ILE A 1 223 ? 16.300 3.029 -23.258 1.00 21.23 446 ILE A N 1
ATOM 1636 C CA . ILE A 1 223 ? 15.002 3.513 -23.733 1.00 22.42 446 ILE A CA 1
ATOM 1637 C C . ILE A 1 223 ? 15.117 5.009 -24.015 1.00 25.73 446 ILE A C 1
ATOM 1638 O O . ILE A 1 223 ? 15.682 5.751 -23.205 1.00 26.34 446 ILE A O 1
ATOM 1643 N N . PRO A 1 224 ? 14.595 5.455 -25.171 1.00 20.99 447 PRO A N 1
ATOM 1644 C CA . PRO A 1 224 ? 14.686 6.872 -25.564 1.00 23.75 447 PRO A CA 1
ATOM 1645 C C . PRO A 1 224 ? 13.968 7.825 -24.602 1.00 26.77 447 PRO A C 1
ATOM 1646 O O . PRO A 1 224 ? 12.992 7.425 -23.937 1.00 23.61 447 PRO A O 1
ATOM 1650 N N . LEU A 1 225 ? 14.453 9.070 -24.550 1.00 25.18 448 LEU A N 1
ATOM 1651 C CA . LEU A 1 225 ? 13.869 10.129 -23.726 1.00 25.99 448 LEU A CA 1
ATOM 1652 C C . LEU A 1 225 ? 13.437 11.330 -24.561 1.00 28.36 448 LEU A C 1
ATOM 1653 O O . LEU A 1 225 ? 14.185 11.786 -25.425 1.00 30.64 448 LEU A O 1
ATOM 1658 N N . LYS A 1 226 ? 12.259 11.873 -24.274 1.00 25.21 449 LYS A N 1
ATOM 1659 C CA . LYS A 1 226 ? 11.780 13.060 -24.967 1.00 28.04 449 LYS A CA 1
ATOM 1660 C C . LYS A 1 226 ? 12.645 14.273 -24.613 1.00 30.17 449 LYS A C 1
ATOM 1661 O O . LYS A 1 226 ? 12.900 15.142 -25.453 1.00 27.30 449 LYS A O 1
ATOM 1667 N N . GLY A 1 227 ? 13.117 14.327 -23.373 1.00 30.98 450 GLY A N 1
ATOM 1668 C CA . GLY A 1 227 ? 13.930 15.448 -22.946 1.00 33.22 450 GLY A CA 1
ATOM 1669 C C . GLY A 1 227 ? 14.614 15.170 -21.623 1.00 36.75 450 GLY A C 1
ATOM 1670 O O . GLY A 1 227 ? 14.395 14.124 -20.992 1.00 34.26 450 GLY A O 1
ATOM 1671 N N . GLY A 1 228 ? 15.471 16.095 -21.210 1.00 40.19 451 GLY A N 1
ATOM 1672 C CA . GLY A 1 228 ? 16.126 15.980 -19.922 1.00 39.87 451 GLY A CA 1
ATOM 1673 C C . GLY A 1 228 ? 17.369 15.119 -19.906 1.00 38.06 451 GLY A C 1
ATOM 1674 O O . GLY A 1 228 ? 17.850 14.629 -20.927 1.00 35.46 451 GLY A O 1
ATOM 1675 N N . TYR A 1 229 ? 17.891 14.930 -18.707 1.00 39.60 452 TYR A N 1
ATOM 1676 C CA . TYR A 1 229 ? 19.129 14.199 -18.513 1.00 38.57 452 TYR A CA 1
ATOM 1677 C C . TYR A 1 229 ? 18.860 12.790 -18.026 1.00 39.66 452 TYR A C 1
ATOM 1678 O O . TYR A 1 229 ? 17.921 12.552 -17.267 1.00 42.58 452 TYR A O 1
ATOM 1687 N N . GLY A 1 230 ? 19.672 11.846 -18.470 1.00 34.25 453 GLY A N 1
ATOM 1688 C CA . GLY A 1 230 ? 19.529 10.484 -18.002 1.00 33.92 453 GLY A CA 1
ATOM 1689 C C . GLY A 1 230 ? 19.915 9.459 -19.043 1.00 34.90 453 GLY A C 1
ATOM 1690 O O . GLY A 1 230 ? 19.961 9.762 -20.235 1.00 32.79 453 GLY A O 1
ATOM 1691 N N . ASN A 1 231 ? 20.174 8.237 -18.587 1.00 34.15 454 ASN A N 1
ATOM 1692 C CA . ASN A 1 231 ? 20.418 7.112 -19.485 1.00 33.80 454 ASN A CA 1
ATOM 1693 C C . ASN A 1 231 ? 19.525 5.931 -19.076 1.00 28.32 454 ASN A C 1
ATOM 1694 O O . ASN A 1 231 ? 20.028 4.857 -18.739 1.00 28.00 454 ASN A O 1
ATOM 1699 N N . PRO A 1 232 ? 18.186 6.129 -19.111 1.00 27.59 455 PRO A N 1
ATOM 1700 C CA . PRO A 1 232 ? 17.296 5.076 -18.606 1.00 31.89 455 PRO A CA 1
ATOM 1701 C C . PRO A 1 232 ? 17.308 3.812 -19.446 1.00 30.14 455 PRO A C 1
ATOM 1702 O O . PRO A 1 232 ? 17.535 3.825 -20.673 1.00 27.10 455 PRO A O 1
ATOM 1706 N N . ALA A 1 233 ? 17.055 2.711 -18.750 1.00 27.38 456 ALA A N 1
ATOM 1707 C CA . ALA A 1 233 ? 17.019 1.400 -19.373 1.00 26.89 456 ALA A CA 1
ATOM 1708 C C . ALA A 1 233 ? 15.822 0.613 -18.918 1.00 20.80 456 ALA A C 1
ATOM 1709 O O . ALA A 1 233 ? 15.287 0.840 -17.816 1.00 25.45 456 ALA A O 1
ATOM 1711 N N . ILE A 1 234 ? 15.437 -0.351 -19.748 1.00 24.61 457 ILE A N 1
ATOM 1712 C CA . ILE A 1 234 ? 14.403 -1.322 -19.421 1.00 21.28 457 ILE A CA 1
ATOM 1713 C C . ILE A 1 234 ? 15.005 -2.729 -19.488 1.00 22.36 457 ILE A C 1
ATOM 1714 O O . ILE A 1 234 ? 15.546 -3.139 -20.530 1.00 22.47 457 ILE A O 1
ATOM 1719 N N . ASP A 1 235 ? 14.926 -3.460 -18.366 1.00 23.98 458 ASP A N 1
ATOM 1720 C CA . ASP A 1 235 ? 15.476 -4.816 -18.272 1.00 20.80 458 ASP A CA 1
ATOM 1721 C C . ASP A 1 235 ? 14.360 -5.865 -18.394 1.00 21.76 458 ASP A C 1
ATOM 1722 O O . ASP A 1 235 ? 13.395 -5.816 -17.638 1.00 23.68 458 ASP A O 1
ATOM 1727 N N . CYS A 1 236 ? 14.490 -6.813 -19.312 1.00 20.64 459 CYS A N 1
ATOM 1728 C CA . CYS A 1 236 ? 13.471 -7.861 -19.371 1.00 19.08 459 CYS A CA 1
ATOM 1729 C C . CYS A 1 236 ? 14.070 -9.228 -18.985 1.00 20.59 459 CYS A C 1
ATOM 1730 O O . CYS A 1 236 ? 15.303 -9.431 -19.000 1.00 21.75 459 CYS A O 1
ATOM 1733 N N . LEU A 1 237 ? 13.204 -10.133 -18.544 1.00 18.68 460 LEU A N 1
ATOM 1734 C CA . LEU A 1 237 ? 13.655 -11.441 -18.074 1.00 21.64 460 LEU A CA 1
ATOM 1735 C C . LEU A 1 237 ? 14.019 -12.351 -19.249 1.00 22.59 460 LEU A C 1
ATOM 1736 O O . LEU A 1 237 ? 14.936 -13.174 -19.140 1.00 22.43 460 LEU A O 1
ATOM 1741 N N . MET A 1 238 ? 13.267 -12.223 -20.331 0.83 17.71 461 MET A N 1
ATOM 1742 C CA . MET A 1 238 ? 13.575 -12.910 -21.583 0.83 19.83 461 MET A CA 1
ATOM 1743 C C . MET A 1 238 ? 13.174 -12.056 -22.753 0.83 15.99 461 MET A C 1
ATOM 1744 O O . MET A 1 238 ? 12.178 -11.352 -22.696 0.83 17.04 461 MET A O 1
ATOM 1749 N N . PRO A 1 239 ? 13.900 -12.179 -23.861 1.00 19.79 462 PRO A N 1
ATOM 1750 C CA . PRO A 1 239 ? 13.526 -11.366 -25.020 1.00 20.38 462 PRO A CA 1
ATOM 1751 C C . PRO A 1 239 ? 12.230 -11.842 -25.653 1.00 20.83 462 PRO A C 1
ATOM 1752 O O . PRO A 1 239 ? 11.754 -12.972 -25.417 1.00 18.94 462 PRO A O 1
ATOM 1756 N N . GLN A 1 240 ? 11.633 -10.964 -26.436 1.00 17.27 463 GLN A N 1
ATOM 1757 C CA . GLN A 1 240 ? 10.346 -11.315 -27.026 1.00 15.95 463 GLN A CA 1
ATOM 1758 C C . GLN A 1 240 ? 10.445 -12.575 -27.914 1.00 18.32 463 GLN A C 1
ATOM 1759 O O . GLN A 1 240 ? 9.499 -13.355 -27.988 1.00 17.67 463 GLN A O 1
ATOM 1765 N N . GLU A 1 241 ? 11.573 -12.752 -28.606 1.00 20.45 464 GLU A N 1
ATOM 1766 C CA . GLU A 1 241 ? 11.755 -13.936 -29.455 1.00 17.83 464 GLU A CA 1
ATOM 1767 C C . GLU A 1 241 ? 11.776 -15.220 -28.641 1.00 20.97 464 GLU A C 1
ATOM 1768 O O . GLU A 1 241 ? 11.401 -16.281 -29.154 1.00 20.77 464 GLU A O 1
ATOM 1774 N N . TRP A 1 242 ? 12.235 -15.147 -27.385 1.00 18.77 465 TRP A N 1
ATOM 1775 C CA . TRP A 1 242 ? 12.168 -16.330 -26.525 1.00 18.57 465 TRP A CA 1
ATOM 1776 C C . TRP A 1 242 ? 10.711 -16.636 -26.163 1.00 20.75 465 TRP A C 1
ATOM 1777 O O . TRP A 1 242 ? 10.310 -17.782 -26.190 1.00 19.48 465 TRP A O 1
ATOM 1788 N N . VAL A 1 243 ? 9.929 -15.611 -25.831 1.00 17.64 466 VAL A N 1
ATOM 1789 C CA . VAL A 1 243 ? 8.494 -15.783 -25.547 1.00 16.76 466 VAL A CA 1
ATOM 1790 C C . VAL A 1 243 ? 7.844 -16.472 -26.744 1.00 20.66 466 VAL A C 1
ATOM 1791 O O . VAL A 1 243 ? 7.147 -17.479 -26.625 1.00 19.33 466 VAL A O 1
ATOM 1795 N N . GLN A 1 244 ? 8.146 -15.939 -27.912 1.00 16.98 467 GLN A N 1
ATOM 1796 C CA . GLN A 1 244 ? 7.548 -16.461 -29.130 1.00 18.88 467 GLN A CA 1
ATOM 1797 C C . GLN A 1 244 ? 7.972 -17.914 -29.382 1.00 18.49 467 GLN A C 1
ATOM 1798 O O . GLN A 1 244 ? 7.157 -18.748 -29.764 1.00 19.46 467 GLN A O 1
ATOM 1804 N N . HIS A 1 245 ? 9.245 -18.207 -29.166 1.00 18.95 468 HIS A N 1
ATOM 1805 C CA . HIS A 1 245 ? 9.770 -19.526 -29.435 1.00 20.18 468 HIS A CA 1
ATOM 1806 C C . HIS A 1 245 ? 9.189 -20.554 -28.457 1.00 20.86 468 HIS A C 1
ATOM 1807 O O . HIS A 1 245 ? 8.789 -21.683 -28.834 1.00 21.62 468 HIS A O 1
ATOM 1814 N N . LEU A 1 246 ? 9.185 -20.176 -27.179 1.00 19.11 469 LEU A N 1
ATOM 1815 C CA . LEU A 1 246 ? 8.699 -21.089 -26.150 1.00 21.04 469 LEU A CA 1
ATOM 1816 C C . LEU A 1 246 ? 7.238 -21.416 -26.394 1.00 18.08 469 LEU A C 1
ATOM 1817 O O . LEU A 1 246 ? 6.807 -22.554 -26.192 1.00 19.99 469 LEU A O 1
ATOM 1822 N N . TYR A 1 247 ? 6.477 -20.394 -26.769 1.00 20.77 470 TYR A N 1
ATOM 1823 C CA . TYR A 1 247 ? 5.061 -20.535 -27.088 1.00 21.26 470 TYR A CA 1
ATOM 1824 C C . TYR A 1 247 ? 4.866 -21.505 -28.263 1.00 20.17 470 TYR A C 1
ATOM 1825 O O . TYR A 1 247 ? 4.039 -22.408 -28.185 1.00 21.16 470 TYR A O 1
ATOM 1834 N N . GLN A 1 248 ? 5.656 -21.349 -29.330 1.00 20.02 471 GLN A N 1
ATOM 1835 C CA . GLN A 1 248 ? 5.573 -22.261 -30.486 1.00 24.63 471 GLN A CA 1
ATOM 1836 C C . GLN A 1 248 ? 5.906 -23.710 -30.128 1.00 25.57 471 GLN A C 1
ATOM 1837 O O . GLN A 1 248 ? 5.213 -24.658 -30.530 1.00 25.30 471 GLN A O 1
ATOM 1843 N N . GLU A 1 249 ? 6.999 -23.899 -29.400 1.00 23.09 472 GLU A N 1
ATOM 1844 C CA . GLU A 1 249 ? 7.482 -25.237 -29.146 1.00 22.99 472 GLU A CA 1
ATOM 1845 C C . GLU A 1 249 ? 6.640 -26.000 -28.132 1.00 26.21 472 GLU A C 1
ATOM 1846 O O . GLU A 1 249 ? 6.461 -27.197 -28.272 1.00 27.37 472 GLU A O 1
ATOM 1852 N N . SER A 1 250 ? 6.205 -25.304 -27.087 1.00 26.48 473 SER A N 1
ATOM 1853 C CA . SER A 1 250 ? 5.442 -25.928 -26.008 1.00 31.94 473 SER A CA 1
ATOM 1854 C C . SER A 1 250 ? 6.083 -27.234 -25.533 1.00 29.52 473 SER A C 1
ATOM 1855 O O . SER A 1 250 ? 5.398 -28.237 -25.423 1.00 32.10 473 SER A O 1
ATOM 1858 N N . ALA A 1 251 ? 7.396 -27.227 -25.288 1.00 28.21 474 ALA A N 1
ATOM 1859 C CA . ALA A 1 251 ? 8.124 -28.433 -24.875 1.00 26.91 474 ALA A CA 1
ATOM 1860 C C . ALA A 1 251 ? 7.903 -28.675 -23.387 1.00 25.19 474 ALA A C 1
ATOM 1861 O O . ALA A 1 251 ? 7.985 -27.747 -22.612 1.00 25.77 474 ALA A O 1
ATOM 1863 N N . PRO A 1 252 ? 7.618 -29.928 -23.004 1.00 26.54 475 PRO A N 1
ATOM 1864 C CA . PRO A 1 252 ? 7.445 -30.202 -21.576 1.00 30.14 475 PRO A CA 1
ATOM 1865 C C . PRO A 1 252 ? 8.714 -29.864 -20.799 1.00 31.49 475 PRO A C 1
ATOM 1866 O O . PRO A 1 252 ? 9.821 -30.184 -21.254 1.00 29.50 475 PRO A O 1
ATOM 1870 N N . SER A 1 253 ? 8.548 -29.229 -19.642 1.00 30.78 476 SER A N 1
ATOM 1871 C CA . SER A 1 253 ? 9.665 -28.955 -18.751 1.00 29.94 476 SER A CA 1
ATOM 1872 C C . SER A 1 253 ? 9.936 -30.184 -17.885 1.00 30.32 476 SER A C 1
ATOM 1873 O O . SER A 1 253 ? 9.026 -30.669 -17.216 1.00 29.15 476 SER A O 1
ATOM 1876 N N . LEU A 1 254 ? 11.165 -30.701 -17.893 1.00 30.56 477 LEU A N 1
ATOM 1877 C CA . LEU A 1 254 ? 11.433 -31.965 -17.204 1.00 29.89 477 LEU A CA 1
ATOM 1878 C C . LEU A 1 254 ? 11.968 -31.764 -15.796 1.00 30.78 477 LEU A C 1
ATOM 1879 O O . LEU A 1 254 ? 12.146 -32.722 -15.038 1.00 32.83 477 LEU A O 1
ATOM 1884 N N . SER A 1 255 ? 12.232 -30.521 -15.447 1.00 27.16 478 SER A N 1
ATOM 1885 C CA . SER A 1 255 ? 12.620 -30.174 -14.083 1.00 28.01 478 SER A CA 1
ATOM 1886 C C . SER A 1 255 ? 12.321 -28.706 -13.878 1.00 28.55 478 SER A C 1
ATOM 1887 O O . SER A 1 255 ? 11.819 -28.047 -14.783 1.00 31.13 478 SER A O 1
ATOM 1890 N N . ASP A 1 256 ? 12.596 -28.202 -12.685 1.00 32.13 479 ASP A N 1
ATOM 1891 C CA . ASP A 1 256 ? 12.312 -26.809 -12.382 1.00 34.91 479 ASP A CA 1
ATOM 1892 C C . ASP A 1 256 ? 13.342 -25.841 -12.994 1.00 30.45 479 ASP A C 1
ATOM 1893 O O . ASP A 1 256 ? 13.120 -24.640 -12.996 1.00 29.13 479 ASP A O 1
ATOM 1898 N N . VAL A 1 257 ? 14.473 -26.373 -13.462 1.00 27.89 480 VAL A N 1
ATOM 1899 C CA . VAL A 1 257 ? 15.617 -25.567 -13.898 1.00 28.79 480 VAL A CA 1
ATOM 1900 C C . VAL A 1 257 ? 16.330 -26.188 -15.074 1.00 32.28 480 VAL A C 1
ATOM 1901 O O . VAL A 1 257 ? 16.766 -27.335 -14.984 1.00 33.46 480 VAL A O 1
ATOM 1905 N N . ALA A 1 258 ? 16.502 -25.417 -16.145 1.00 29.53 481 ALA A N 1
ATOM 1906 C CA . ALA A 1 258 ? 17.327 -25.849 -17.270 1.00 32.40 481 ALA A CA 1
ATOM 1907 C C . ALA A 1 258 ? 18.707 -25.208 -17.159 1.00 37.64 481 ALA A C 1
ATOM 1908 O O . ALA A 1 258 ? 18.832 -24.022 -16.832 1.00 37.75 481 ALA A O 1
ATOM 1910 N N . LEU A 1 259 ? 19.745 -25.998 -17.411 1.00 32.94 482 LEU A N 1
ATOM 1911 C CA . LEU A 1 259 ? 21.083 -25.456 -17.516 1.00 34.61 482 LEU A CA 1
ATOM 1912 C C . LEU A 1 259 ? 21.248 -25.018 -18.960 1.00 31.46 482 LEU A C 1
ATOM 1913 O O . LEU A 1 259 ? 20.963 -25.777 -19.872 1.00 34.75 482 LEU A O 1
ATOM 1918 N N . VAL A 1 260 ? 21.692 -23.780 -19.155 1.00 31.23 483 VAL A N 1
ATOM 1919 C CA . VAL A 1 260 ? 21.975 -23.275 -20.477 1.00 30.92 483 VAL A CA 1
ATOM 1920 C C . VAL A 1 260 ? 23.402 -22.707 -20.531 1.00 32.47 483 VAL A C 1
ATOM 1921 O O . VAL A 1 260 ? 23.997 -22.359 -19.510 1.00 33.47 483 VAL A O 1
ATOM 1925 N N . ARG A 1 261 ? 23.964 -22.678 -21.730 1.00 32.96 484 ARG A N 1
ATOM 1926 C CA . ARG A 1 261 ? 25.315 -22.170 -21.957 1.00 34.53 484 ARG A CA 1
ATOM 1927 C C . ARG A 1 261 ? 25.289 -21.033 -22.960 1.00 35.60 484 ARG A C 1
ATOM 1928 O O . ARG A 1 261 ? 24.609 -21.127 -23.970 1.00 35.76 484 ARG A O 1
ATOM 1936 N N . TYR A 1 262 ? 26.020 -19.959 -22.671 1.00 36.32 485 TYR A N 1
ATOM 1937 C CA . TYR A 1 262 ? 26.198 -18.878 -23.630 1.00 36.29 485 TYR A CA 1
ATOM 1938 C C . TYR A 1 262 ? 27.439 -19.255 -24.415 1.00 38.89 485 TYR A C 1
ATOM 1939 O O . TYR A 1 262 ? 28.536 -19.332 -23.855 1.00 41.29 485 TYR A O 1
ATOM 1948 N N . VAL A 1 263 ? 27.284 -19.508 -25.709 1.00 36.18 486 VAL A N 1
ATOM 1949 C CA . VAL A 1 263 ? 28.379 -20.095 -26.455 1.00 39.17 486 VAL A CA 1
ATOM 1950 C C . VAL A 1 263 ? 28.848 -19.149 -27.524 1.00 40.04 486 VAL A C 1
ATOM 1951 O O . VAL A 1 263 ? 28.060 -18.378 -28.085 1.00 38.34 486 VAL A O 1
ATOM 1955 N N . ASN A 1 264 ? 30.152 -19.194 -27.771 1.00 40.83 487 ASN A N 1
ATOM 1956 C CA . ASN A 1 264 ? 30.750 -18.483 -28.886 1.00 41.90 487 ASN A CA 1
ATOM 1957 C C . ASN A 1 264 ? 30.748 -19.403 -30.098 1.00 47.73 487 ASN A C 1
ATOM 1958 O O . ASN A 1 264 ? 31.475 -20.394 -30.103 1.00 51.07 487 ASN A O 1
ATOM 1963 N N . PRO A 1 265 ? 29.982 -19.067 -31.146 1.00 47.53 488 PRO A N 1
ATOM 1964 C CA . PRO A 1 265 ? 29.890 -19.924 -32.332 1.00 53.77 488 PRO A CA 1
ATOM 1965 C C . PRO A 1 265 ? 31.231 -20.048 -33.057 1.00 57.33 488 PRO A C 1
ATOM 1966 O O . PRO A 1 265 ? 31.506 -21.088 -33.659 1.00 62.81 488 PRO A O 1
ATOM 1970 N N . GLU A 1 266 ? 32.046 -18.997 -33.002 1.00 54.70 489 GLU A N 1
ATOM 1971 C CA . GLU A 1 266 ? 33.351 -19.010 -33.662 1.00 58.74 489 GLU A CA 1
ATOM 1972 C C . GLU A 1 266 ? 34.275 -20.071 -33.064 1.00 60.33 489 GLU A C 1
ATOM 1973 O O . GLU A 1 266 ? 34.930 -20.820 -33.793 1.00 63.10 489 GLU A O 1
ATOM 1976 N N . THR A 1 267 ? 34.333 -20.126 -31.740 1.00 57.61 490 THR A N 1
ATOM 1977 C CA . THR A 1 267 ? 35.250 -21.031 -31.057 1.00 58.85 490 THR A CA 1
ATOM 1978 C C . THR A 1 267 ? 34.535 -22.289 -30.566 1.00 57.34 490 THR A C 1
ATOM 1979 O O . THR A 1 267 ? 35.152 -23.343 -30.413 1.00 56.45 490 THR A O 1
ATOM 1983 N N . GLY A 1 268 ? 33.226 -22.179 -30.369 1.00 54.23 491 GLY A N 1
ATOM 1984 C CA . GLY A 1 268 ? 32.417 -23.284 -29.889 1.00 60.24 491 GLY A CA 1
ATOM 1985 C C . GLY A 1 268 ? 32.512 -23.394 -28.377 1.00 60.11 491 GLY A C 1
ATOM 1986 O O . GLY A 1 268 ? 31.872 -24.249 -27.760 1.00 65.35 491 GLY A O 1
ATOM 1987 N N . ARG A 1 269 ? 33.323 -22.519 -27.785 1.00 55.18 492 ARG A N 1
ATOM 1988 C CA . ARG A 1 269 ? 33.520 -22.473 -26.333 1.00 50.72 492 ARG A CA 1
ATOM 1989 C C . ARG A 1 269 ? 32.369 -21.809 -25.561 1.00 47.62 492 ARG A C 1
ATOM 1990 O O . ARG A 1 269 ? 31.690 -20.907 -26.058 1.00 43.95 492 ARG A O 1
ATOM 1992 N N . THR A 1 270 ? 32.162 -22.280 -24.336 1.00 41.19 493 THR A N 1
ATOM 1993 C CA . THR A 1 270 ? 31.188 -21.714 -23.420 1.00 39.01 493 THR A CA 1
ATOM 1994 C C . THR A 1 270 ? 31.773 -20.450 -22.784 1.00 39.16 493 THR A C 1
ATOM 1995 O O . THR A 1 270 ? 32.849 -20.482 -22.191 1.00 43.99 493 THR A O 1
ATOM 1999 N N . LEU A 1 271 ? 31.106 -19.322 -22.966 1.00 39.83 494 LEU A N 1
ATOM 2000 C CA . LEU A 1 271 ? 31.530 -18.071 -22.341 1.00 41.15 494 LEU A CA 1
ATOM 2001 C C . LEU A 1 271 ? 31.104 -18.085 -20.873 1.00 42.40 494 LEU A C 1
ATOM 2002 O O . LEU A 1 271 ? 31.870 -17.713 -19.988 1.00 43.53 494 LEU A O 1
ATOM 2007 N N . PHE A 1 272 ? 29.871 -18.518 -20.629 1.00 37.89 495 PHE A N 1
ATOM 2008 C CA . PHE A 1 272 ? 29.402 -18.733 -19.254 1.00 38.52 495 PHE A CA 1
ATOM 2009 C C . PHE A 1 272 ? 28.153 -19.620 -19.207 1.00 34.90 495 PHE A C 1
ATOM 2010 O O . PHE A 1 272 ? 27.516 -19.887 -20.235 1.00 35.04 495 PHE A O 1
ATOM 2018 N N . GLU A 1 273 ? 27.799 -20.059 -17.996 1.00 32.65 496 GLU A N 1
ATOM 2019 C CA . GLU A 1 273 ? 26.612 -20.879 -17.768 1.00 31.37 496 GLU A CA 1
ATOM 2020 C C . GLU A 1 273 ? 25.549 -20.098 -17.023 1.00 34.14 496 GLU A C 1
ATOM 2021 O O . GLU A 1 273 ? 25.858 -19.178 -16.255 1.00 33.49 496 GLU A O 1
ATOM 2027 N N . ALA A 1 274 ? 24.290 -20.488 -17.227 1.00 30.80 497 ALA A N 1
ATOM 2028 C CA . ALA A 1 274 ? 23.186 -19.863 -16.514 1.00 30.09 497 ALA A CA 1
ATOM 2029 C C . ALA A 1 274 ? 22.106 -20.891 -16.224 1.00 28.94 497 ALA A C 1
ATOM 2030 O O . ALA A 1 274 ? 22.031 -21.932 -16.873 1.00 28.32 497 ALA A O 1
ATOM 2032 N N . LYS A 1 275 ? 21.284 -20.583 -15.226 1.00 26.89 498 LYS A N 1
ATOM 2033 C CA . LYS A 1 275 ? 20.077 -21.348 -14.944 1.00 25.58 498 LYS A CA 1
ATOM 2034 C C . LYS A 1 275 ? 18.880 -20.690 -15.556 1.00 26.79 498 LYS A C 1
ATOM 2035 O O . LYS A 1 275 ? 18.646 -19.513 -15.318 1.00 28.67 498 LYS A O 1
ATOM 2041 N N . LEU A 1 276 ? 18.129 -21.456 -16.336 1.00 23.71 499 LEU A N 1
ATOM 2042 C CA . LEU A 1 276 ? 16.884 -20.976 -16.920 1.00 23.14 499 LEU A CA 1
ATOM 2043 C C . LEU A 1 276 ? 15.739 -21.625 -16.174 1.00 22.83 499 LEU A C 1
ATOM 2044 O O . LEU A 1 276 ? 15.471 -22.828 -16.306 1.00 24.65 499 LEU A O 1
ATOM 2049 N N . HIS A 1 277 ? 15.085 -20.822 -15.352 1.00 21.67 500 HIS A N 1
ATOM 2050 C CA . HIS A 1 277 ? 14.073 -21.329 -14.440 1.00 24.41 500 HIS A CA 1
ATOM 2051 C C . HIS A 1 277 ? 12.753 -21.558 -15.150 1.00 26.45 500 HIS A C 1
ATOM 2052 O O . HIS A 1 277 ? 12.402 -20.819 -16.075 1.00 23.98 500 HIS A O 1
ATOM 2059 N N . ARG A 1 278 ? 12.026 -22.579 -14.692 1.00 23.17 501 ARG A N 1
ATOM 2060 C CA . ARG A 1 278 ? 10.798 -23.015 -15.362 1.00 23.58 501 ARG A CA 1
ATOM 2061 C C . ARG A 1 278 ? 9.792 -21.895 -15.546 1.00 23.64 501 ARG A C 1
ATOM 2062 O O . ARG A 1 278 ? 9.066 -21.816 -16.576 1.00 22.66 501 ARG A O 1
ATOM 2070 N N . ASN A 1 279 ? 9.744 -20.995 -14.577 1.00 22.65 502 ASN A N 1
ATOM 2071 C CA . ASN A 1 279 ? 8.802 -19.907 -14.692 1.00 23.89 502 ASN A CA 1
ATOM 2072 C C . ASN A 1 279 ? 9.176 -18.886 -15.769 1.00 24.20 502 ASN A C 1
ATOM 2073 O O . ASN A 1 279 ? 8.328 -18.097 -16.170 1.00 25.27 502 ASN A O 1
ATOM 2078 N N . GLY A 1 280 ? 10.433 -18.909 -16.222 1.00 22.03 503 GLY A N 1
ATOM 2079 C CA . GLY A 1 280 ? 10.871 -18.074 -17.330 1.00 23.67 503 GLY A CA 1
ATOM 2080 C C . GLY A 1 280 ? 11.764 -16.914 -16.934 1.00 22.24 503 GLY A C 1
ATOM 2081 O O . GLY A 1 280 ? 11.408 -15.756 -17.105 1.00 23.10 503 GLY A O 1
ATOM 2082 N N . PHE A 1 281 ? 12.931 -17.225 -16.381 1.00 19.50 504 PHE A N 1
ATOM 2083 C CA . PHE A 1 281 ? 13.927 -16.194 -16.075 1.00 22.06 504 PHE A CA 1
ATOM 2084 C C . PHE A 1 281 ? 15.279 -16.837 -15.849 1.00 22.38 504 PHE A C 1
ATOM 2085 O O . PHE A 1 281 ? 15.355 -18.030 -15.570 1.00 23.81 504 PHE A O 1
ATOM 2093 N N . LEU A 1 282 ? 16.328 -16.032 -15.948 1.00 22.97 505 LEU A N 1
ATOM 2094 C CA . LEU A 1 282 ? 17.685 -16.546 -15.841 1.00 23.54 505 LEU A CA 1
ATOM 2095 C C . LEU A 1 282 ? 18.386 -16.119 -14.569 1.00 25.21 505 LEU A C 1
ATOM 2096 O O . LEU A 1 282 ? 18.233 -14.988 -14.131 1.00 26.12 505 LEU A O 1
ATOM 2101 N N . THR A 1 283 ? 19.200 -17.008 -14.006 1.00 23.82 506 THR A N 1
ATOM 2102 C CA . THR A 1 283 ? 20.106 -16.584 -12.945 1.00 23.63 506 THR A CA 1
ATOM 2103 C C . THR A 1 283 ? 21.517 -16.999 -13.299 1.00 29.16 506 THR A C 1
ATOM 2104 O O . THR A 1 283 ? 21.729 -17.978 -14.022 1.00 28.26 506 THR A O 1
ATOM 2108 N N . VAL A 1 284 ? 22.479 -16.247 -12.781 1.00 29.43 507 VAL A N 1
ATOM 2109 C CA . VAL A 1 284 ? 23.884 -16.564 -13.017 1.00 30.81 507 VAL A CA 1
ATOM 2110 C C . VAL A 1 284 ? 24.643 -16.414 -11.731 1.00 30.78 507 VAL A C 1
ATOM 2111 O O . VAL A 1 284 ? 24.181 -15.748 -10.806 1.00 29.48 507 VAL A O 1
ATOM 2115 N N . ALA A 1 285 ? 25.826 -17.011 -11.687 1.00 31.12 508 ALA A N 1
ATOM 2116 C CA . ALA A 1 285 ? 26.715 -16.855 -10.550 1.00 33.17 508 ALA A CA 1
ATOM 2117 C C . ALA A 1 285 ? 27.659 -15.703 -10.833 1.00 39.07 508 ALA A C 1
ATOM 2118 O O . ALA A 1 285 ? 28.702 -15.898 -11.448 1.00 45.83 508 ALA A O 1
ATOM 2120 N N . ARG A 1 286 ? 27.284 -14.507 -10.390 1.00 36.02 509 ARG A N 1
ATOM 2121 C CA . ARG A 1 286 ? 28.071 -13.300 -10.643 1.00 41.74 509 ARG A CA 1
ATOM 2122 C C . ARG A 1 286 ? 27.901 -12.354 -9.461 1.00 47.02 509 ARG A C 1
ATOM 2123 O O . ARG A 1 286 ? 26.781 -12.110 -9.017 1.00 48.55 509 ARG A O 1
ATOM 2131 N N . ASN A 1 287 ? 29.007 -11.846 -8.924 1.00 46.49 510 ASN A N 1
ATOM 2132 C CA . ASN A 1 287 ? 28.912 -10.961 -7.766 1.00 53.99 510 ASN A CA 1
ATOM 2133 C C . ASN A 1 287 ? 29.014 -9.481 -8.129 1.00 55.74 510 ASN A C 1
ATOM 2134 O O . ASN A 1 287 ? 28.881 -8.614 -7.261 1.00 64.64 510 ASN A O 1
ATOM 2136 N N A SER A 1 288 ? 29.211 -9.198 -9.415 0.45 50.37 511 SER A N 1
ATOM 2137 N N B SER A 1 288 ? 29.258 -9.188 -9.399 0.55 50.50 511 SER A N 1
ATOM 2138 C CA A SER A 1 288 ? 29.454 -7.831 -9.878 0.45 48.78 511 SER A CA 1
ATOM 2139 C CA B SER A 1 288 ? 29.422 -7.801 -9.803 0.55 48.27 511 SER A CA 1
ATOM 2140 C C A SER A 1 288 ? 28.224 -7.327 -10.621 0.45 43.38 511 SER A C 1
ATOM 2141 C C B SER A 1 288 ? 28.172 -7.332 -10.526 0.55 43.36 511 SER A C 1
ATOM 2142 O O A SER A 1 288 ? 27.475 -8.118 -11.190 0.45 41.75 511 SER A O 1
ATOM 2143 O O B SER A 1 288 ? 27.376 -8.141 -10.995 0.55 41.29 511 SER A O 1
ATOM 2148 N N . ALA A 1 289 ? 27.988 -6.020 -10.571 1.00 41.29 512 ALA A N 1
ATOM 2149 C CA . ALA A 1 289 ? 26.876 -5.425 -11.294 1.00 39.45 512 ALA A CA 1
ATOM 2150 C C . ALA A 1 289 ? 27.322 -4.795 -12.595 1.00 40.83 512 ALA A C 1
ATOM 2151 O O . ALA A 1 289 ? 28.508 -4.568 -12.819 1.00 46.87 512 ALA A O 1
ATOM 2153 N N . GLY A 1 290 ? 26.353 -4.508 -13.452 1.00 33.63 513 GLY A N 1
ATOM 2154 C CA . GLY A 1 290 ? 26.618 -3.736 -14.647 1.00 33.97 513 GLY A CA 1
ATOM 2155 C C . GLY A 1 290 ? 26.467 -4.577 -15.891 1.00 32.80 513 GLY A C 1
ATOM 2156 O O . GLY A 1 290 ? 26.054 -5.745 -15.828 1.00 31.62 513 GLY A O 1
ATOM 2157 N N . PRO A 1 291 ? 26.768 -3.976 -17.044 1.00 35.25 514 PRO A N 1
ATOM 2158 C CA . PRO A 1 291 ? 26.606 -4.706 -18.302 1.00 35.39 514 PRO A CA 1
ATOM 2159 C C . PRO A 1 291 ? 27.556 -5.900 -18.333 1.00 33.01 514 PRO A C 1
ATOM 2160 O O . PRO A 1 291 ? 28.653 -5.847 -17.744 1.00 38.05 514 PRO A O 1
ATOM 2164 N N . VAL A 1 292 ? 27.125 -6.974 -18.974 1.00 34.86 515 VAL A N 1
ATOM 2165 C CA . VAL A 1 292 ? 27.955 -8.135 -19.175 1.00 35.48 515 VAL A CA 1
ATOM 2166 C C . VAL A 1 292 ? 28.739 -7.936 -20.467 1.00 35.54 515 VAL A C 1
ATOM 2167 O O . VAL A 1 292 ? 28.154 -7.756 -21.531 1.00 36.12 515 VAL A O 1
ATOM 2171 N N . VAL A 1 293 ? 30.065 -7.986 -20.383 1.00 35.61 516 VAL A N 1
ATOM 2172 C CA . VAL A 1 293 ? 30.888 -7.852 -21.585 1.00 40.66 516 VAL A CA 1
ATOM 2173 C C . VAL A 1 293 ? 31.132 -9.230 -22.180 1.00 44.91 516 VAL A C 1
ATOM 2174 O O . VAL A 1 293 ? 31.933 -10.005 -21.661 1.00 49.28 516 VAL A O 1
ATOM 2178 N N . ALA A 1 294 ? 30.460 -9.525 -23.286 1.00 44.01 517 ALA A N 1
ATOM 2179 C CA . ALA A 1 294 ? 30.586 -10.821 -23.937 1.00 44.39 517 ALA A CA 1
ATOM 2180 C C . ALA A 1 294 ? 30.564 -10.624 -25.451 1.00 50.47 517 ALA A C 1
ATOM 2181 O O . ALA A 1 294 ? 30.061 -9.609 -25.931 1.00 52.74 517 ALA A O 1
ATOM 2183 N N . PRO A 1 295 ? 31.132 -11.584 -26.203 1.00 50.54 518 PRO A N 1
ATOM 2184 C CA . PRO A 1 295 ? 31.204 -11.445 -27.658 1.00 54.29 518 PRO A CA 1
ATOM 2185 C C . PRO A 1 295 ? 29.827 -11.288 -28.278 1.00 56.28 518 PRO A C 1
ATOM 2186 O O . PRO A 1 295 ? 28.854 -11.875 -27.813 1.00 51.44 518 PRO A O 1
ATOM 2190 N N . THR A 1 296 ? 29.777 -10.486 -29.334 1.00 60.13 519 THR A N 1
ATOM 2191 C CA . THR A 1 296 ? 28.522 -10.090 -29.952 1.00 59.90 519 THR A CA 1
ATOM 2192 C C . THR A 1 296 ? 27.878 -11.253 -30.706 1.00 52.02 519 THR A C 1
ATOM 2193 O O . THR A 1 296 ? 26.685 -11.256 -30.960 1.00 50.61 519 THR A O 1
ATOM 2197 N N . ASN A 1 297 ? 28.673 -12.247 -31.065 1.00 48.12 520 ASN A N 1
ATOM 2198 C CA . ASN A 1 297 ? 28.134 -13.364 -31.814 1.00 48.18 520 ASN A CA 1
ATOM 2199 C C . ASN A 1 297 ? 27.637 -14.485 -30.920 1.00 42.19 520 ASN A C 1
ATOM 2200 O O . ASN A 1 297 ? 27.183 -15.506 -31.415 1.00 43.60 520 ASN A O 1
ATOM 2205 N N . GLY A 1 298 ? 27.687 -14.287 -29.602 1.00 39.76 521 GLY A N 1
ATOM 2206 C CA . GLY A 1 298 ? 27.262 -15.333 -28.685 1.00 37.03 521 GLY A CA 1
ATOM 2207 C C . GLY A 1 298 ? 25.761 -15.538 -28.559 1.00 35.77 521 GLY A C 1
ATOM 2208 O O . GLY A 1 298 ? 24.955 -14.647 -28.831 1.00 37.35 521 GLY A O 1
ATOM 2209 N N . TYR A 1 299 ? 25.377 -16.737 -28.141 1.00 32.13 522 TYR A N 1
ATOM 2210 C CA . TYR A 1 299 ? 23.986 -17.024 -27.834 1.00 29.73 522 TYR A CA 1
ATOM 2211 C C . TYR A 1 299 ? 23.819 -18.172 -26.848 1.00 29.04 522 TYR A C 1
ATOM 2212 O O . TYR A 1 299 ? 24.725 -18.987 -26.672 1.00 30.17 522 TYR A O 1
ATOM 2221 N N . PHE A 1 300 ? 22.631 -18.248 -26.244 1.00 28.87 523 PHE A N 1
ATOM 2222 C CA . PHE A 1 300 ? 22.296 -19.285 -25.270 1.00 29.73 523 PHE A CA 1
ATOM 2223 C C . PHE A 1 300 ? 21.830 -20.561 -25.934 1.00 30.43 523 PHE A C 1
ATOM 2224 O O . PHE A 1 300 ? 21.038 -20.546 -26.875 1.00 33.64 523 PHE A O 1
ATOM 2232 N N . ARG A 1 301 ? 22.391 -21.662 -25.456 1.00 29.27 524 ARG A N 1
ATOM 2233 C CA . ARG A 1 301 ? 22.049 -22.998 -25.902 1.00 29.76 524 ARG A CA 1
ATOM 2234 C C . ARG A 1 301 ? 21.595 -23.843 -24.709 1.00 32.91 524 ARG A C 1
ATOM 2235 O O . ARG A 1 301 ? 22.227 -23.802 -23.643 1.00 34.46 524 ARG A O 1
ATOM 2243 N N . PHE A 1 302 ? 20.526 -24.619 -24.883 1.00 28.14 525 PHE A N 1
ATOM 2244 C CA . PHE A 1 302 ? 20.079 -25.550 -23.840 1.00 30.51 525 PHE A CA 1
ATOM 2245 C C . PHE A 1 302 ? 21.092 -26.694 -23.666 1.00 33.34 525 PHE A C 1
ATOM 2246 O O . PHE A 1 302 ? 21.561 -27.280 -24.659 1.00 30.66 525 PHE A O 1
ATOM 2254 N N . ASP A 1 303 ? 21.482 -26.957 -22.415 1.00 32.21 526 ASP A N 1
ATOM 2255 C CA . ASP A 1 303 ? 22.422 -28.031 -22.099 1.00 34.10 526 ASP A CA 1
ATOM 2256 C C . ASP A 1 303 ? 21.702 -29.242 -21.504 1.00 35.06 526 ASP A C 1
ATOM 2257 O O . ASP A 1 303 ? 21.762 -30.336 -22.049 1.00 40.44 526 ASP A O 1
ATOM 2262 N N . SER A 1 304 ? 21.002 -29.036 -20.394 1.00 33.17 527 SER A N 1
ATOM 2263 C CA . SER A 1 304 ? 20.273 -30.134 -19.753 1.00 32.33 527 SER A CA 1
ATOM 2264 C C . SER A 1 304 ? 19.362 -29.664 -18.629 1.00 30.68 527 SER A C 1
ATOM 2265 O O . SER A 1 304 ? 19.417 -28.510 -18.194 1.00 31.65 527 SER A O 1
ATOM 2268 N N . TRP A 1 305 ? 18.511 -30.568 -18.161 1.00 30.66 528 TRP A N 1
ATOM 2269 C CA . TRP A 1 305 ? 17.674 -30.277 -17.012 1.00 32.19 528 TRP A CA 1
ATOM 2270 C C . TRP A 1 305 ? 18.415 -30.549 -15.703 1.00 32.40 528 TRP A C 1
ATOM 2271 O O . TRP A 1 305 ? 18.948 -31.639 -15.494 1.00 34.87 528 TRP A O 1
ATOM 2282 N N . VAL A 1 306 ? 18.431 -29.567 -14.809 1.00 29.85 529 VAL A N 1
ATOM 2283 C CA . VAL A 1 306 ? 19.118 -29.727 -13.538 1.00 30.80 529 VAL A CA 1
ATOM 2284 C C . VAL A 1 306 ? 18.144 -29.424 -12.395 1.00 36.40 529 VAL A C 1
ATOM 2285 O O . VAL A 1 306 ? 16.942 -29.612 -12.552 1.00 34.12 529 VAL A O 1
ATOM 2289 N N . ASN A 1 307 ? 18.634 -28.970 -11.245 1.00 37.47 530 ASN A N 1
ATOM 2290 C CA . ASN A 1 307 ? 17.707 -28.616 -10.165 1.00 36.34 530 ASN A CA 1
ATOM 2291 C C . ASN A 1 307 ? 18.174 -27.378 -9.439 1.00 34.71 530 ASN A C 1
ATOM 2292 O O . ASN A 1 307 ? 19.188 -26.792 -9.830 1.00 35.76 530 ASN A O 1
ATOM 2297 N N . GLN A 1 308 ? 17.435 -26.971 -8.400 1.00 29.93 531 GLN A N 1
ATOM 2298 C CA . GLN A 1 308 ? 17.714 -25.688 -7.751 1.00 32.07 531 GLN A CA 1
ATOM 2299 C C . GLN A 1 308 ? 19.046 -25.693 -7.010 1.00 35.77 531 GLN A C 1
ATOM 2300 O O . GLN A 1 308 ? 19.580 -24.643 -6.693 1.00 34.85 531 GLN A O 1
ATOM 2306 N N . PHE A 1 309 ? 19.566 -26.881 -6.728 1.00 38.10 532 PHE A N 1
ATOM 2307 C CA . PHE A 1 309 ? 20.792 -27.032 -5.952 1.00 37.78 532 PHE A CA 1
ATOM 2308 C C . PHE A 1 309 ? 22.052 -27.153 -6.820 1.00 39.97 532 PHE A C 1
ATOM 2309 O O . PHE A 1 309 ? 23.175 -27.269 -6.302 1.00 41.56 532 PHE A O 1
ATOM 2317 N N . TYR A 1 310 ? 21.861 -27.121 -8.139 1.00 37.34 533 TYR A N 1
ATOM 2318 C CA . TYR A 1 310 ? 22.957 -27.223 -9.100 1.00 39.93 533 TYR A CA 1
ATOM 2319 C C . TYR A 1 310 ? 23.843 -25.970 -9.020 1.00 40.64 533 TYR A C 1
ATOM 2320 O O . TYR A 1 310 ? 23.328 -24.847 -9.000 1.00 39.69 533 TYR A O 1
ATOM 2329 N N . THR A 1 311 ? 25.161 -26.165 -8.929 1.00 39.02 534 THR A N 1
ATOM 2330 C CA . THR A 1 311 ? 26.098 -25.057 -8.755 1.00 37.63 534 THR A CA 1
ATOM 2331 C C . THR A 1 311 ? 26.709 -24.559 -10.091 1.00 38.14 534 THR A C 1
ATOM 2332 O O . THR A 1 311 ? 27.364 -25.323 -10.800 1.00 40.85 534 THR A O 1
ATOM 2336 N N . LEU A 1 312 ? 26.470 -23.291 -10.429 1.00 33.64 535 LEU A N 1
ATOM 2337 C CA . LEU A 1 312 ? 27.043 -22.667 -11.632 1.00 36.36 535 LEU A CA 1
ATOM 2338 C C . LEU A 1 312 ? 28.483 -22.221 -11.463 1.00 35.84 535 LEU A C 1
ATOM 2339 O O . LEU A 1 312 ? 28.870 -21.703 -10.413 1.00 36.42 535 LEU A O 1
ATOM 2344 N N . ALA A 1 313 ? 29.264 -22.354 -12.527 1.00 36.09 536 ALA A N 1
ATOM 2345 C CA . ALA A 1 313 ? 30.564 -21.728 -12.573 1.00 41.15 536 ALA A CA 1
ATOM 2346 C C . ALA A 1 313 ? 30.400 -20.210 -12.585 1.00 42.15 536 ALA A C 1
ATOM 2347 O O . ALA A 1 313 ? 29.539 -19.679 -13.289 1.00 35.42 536 ALA A O 1
ATOM 2349 N N . PRO A 1 314 ? 31.234 -19.508 -11.812 1.00 43.53 537 PRO A N 1
ATOM 2350 C CA . PRO A 1 314 ? 31.227 -18.045 -11.718 1.00 43.66 537 PRO A CA 1
ATOM 2351 C C . PRO A 1 314 ? 31.484 -17.384 -13.048 1.00 49.77 537 PRO A C 1
ATOM 2352 O O . PRO A 1 314 ? 32.201 -17.938 -13.881 1.00 51.08 537 PRO A O 1
ATOM 2356 N N . MET A 1 315 ? 30.912 -16.208 -13.258 1.00 50.72 538 MET A N 1
ATOM 2357 C CA . MET A 1 315 ? 31.189 -15.475 -14.492 1.00 54.36 538 MET A CA 1
ATOM 2358 C C . MET A 1 315 ? 31.685 -14.058 -14.216 1.00 62.10 538 MET A C 1
ATOM 2359 O O . MET A 1 315 ? 31.510 -13.537 -13.113 1.00 67.76 538 MET A O 1
ATOM 2364 N N . SER B 1 1 ? 17.378 -32.683 -44.173 1.00 59.39 224 SER B N 1
ATOM 2365 C CA . SER B 1 1 ? 16.383 -33.680 -43.797 1.00 58.85 224 SER B CA 1
ATOM 2366 C C . SER B 1 1 ? 15.356 -33.064 -42.852 1.00 52.60 224 SER B C 1
ATOM 2367 O O . SER B 1 1 ? 14.253 -33.591 -42.686 1.00 51.90 224 SER B O 1
ATOM 2368 N N . LYS B 1 2 ? 15.728 -31.944 -42.240 1.00 47.10 225 LYS B N 1
ATOM 2369 C CA . LYS B 1 2 ? 14.838 -31.224 -41.332 1.00 43.47 225 LYS B CA 1
ATOM 2370 C C . LYS B 1 2 ? 13.528 -30.847 -42.021 1.00 36.82 225 LYS B C 1
ATOM 2371 O O . LYS B 1 2 ? 13.535 -30.167 -43.046 1.00 30.91 225 LYS B O 1
ATOM 2377 N N . PRO B 1 3 ? 12.396 -31.274 -41.449 1.00 37.57 226 PRO B N 1
ATOM 2378 C CA . PRO B 1 3 ? 11.108 -31.046 -42.116 1.00 34.96 226 PRO B CA 1
ATOM 2379 C C . PRO B 1 3 ? 10.650 -29.602 -42.117 1.00 29.58 226 PRO B C 1
ATOM 2380 O O . PRO B 1 3 ? 10.844 -28.863 -41.142 1.00 29.18 226 PRO B O 1
ATOM 2384 N N . PHE B 1 4 ? 10.018 -29.203 -43.218 1.00 26.75 227 PHE B N 1
ATOM 2385 C CA . PHE B 1 4 ? 9.467 -27.871 -43.326 1.00 25.04 227 PHE B CA 1
ATOM 2386 C C . PHE B 1 4 ? 8.216 -27.679 -42.466 1.00 26.49 227 PHE B C 1
ATOM 2387 O O . PHE B 1 4 ? 7.350 -28.553 -42.423 1.00 24.28 227 PHE B O 1
ATOM 2395 N N . THR B 1 5 ? 8.143 -26.540 -41.774 1.00 24.01 228 THR B N 1
ATOM 2396 C CA . THR B 1 5 ? 6.971 -26.157 -40.985 1.00 22.75 228 THR B CA 1
ATOM 2397 C C . THR B 1 5 ? 6.732 -24.667 -41.018 1.00 21.03 228 THR B C 1
ATOM 2398 O O . THR B 1 5 ? 7.640 -23.890 -41.293 1.00 21.76 228 THR B O 1
ATOM 2402 N N . LEU B 1 6 ? 5.498 -24.285 -40.713 1.00 21.44 229 LEU B N 1
ATOM 2403 C CA . LEU B 1 6 ? 5.110 -22.896 -40.477 1.00 20.05 229 LEU B CA 1
ATOM 2404 C C . LEU B 1 6 ? 4.850 -22.737 -38.985 1.00 22.65 229 LEU B C 1
ATOM 2405 O O . LEU B 1 6 ? 4.448 -23.685 -38.337 1.00 26.17 229 LEU B O 1
ATOM 2410 N N . PRO B 1 7 ? 5.052 -21.525 -38.452 1.00 20.34 230 PRO B N 1
ATOM 2411 C CA . PRO B 1 7 ? 4.677 -21.311 -37.043 1.00 22.02 230 PRO B CA 1
ATOM 2412 C C . PRO B 1 7 ? 3.152 -21.407 -36.914 1.00 21.66 230 PRO B C 1
ATOM 2413 O O . PRO B 1 7 ? 2.438 -21.121 -37.880 1.00 26.17 230 PRO B O 1
ATOM 2417 N N . ILE B 1 8 ? 2.650 -21.827 -35.767 1.00 22.04 231 ILE B N 1
ATOM 2418 C CA . ILE B 1 8 ? 1.213 -21.920 -35.603 1.00 23.03 231 ILE B CA 1
ATOM 2419 C C . ILE B 1 8 ? 0.733 -20.629 -34.957 1.00 25.27 231 ILE B C 1
ATOM 2420 O O . ILE B 1 8 ? 0.864 -20.438 -33.748 1.00 25.06 231 ILE B O 1
ATOM 2425 N N . LEU B 1 9 ? 0.259 -19.713 -35.798 1.00 24.86 232 LEU B N 1
ATOM 2426 C CA . LEU B 1 9 ? -0.108 -18.357 -35.369 1.00 21.28 232 LEU B CA 1
ATOM 2427 C C . LEU B 1 9 ? -1.316 -17.902 -36.132 1.00 25.76 232 LEU B C 1
ATOM 2428 O O . LEU B 1 9 ? -1.326 -17.960 -37.360 1.00 28.21 232 LEU B O 1
ATOM 2433 N N . THR B 1 10 ? -2.333 -17.441 -35.417 1.00 21.17 233 THR B N 1
ATOM 2434 C CA . THR B 1 10 ? -3.509 -16.920 -36.099 1.00 23.56 233 THR B CA 1
ATOM 2435 C C . THR B 1 10 ? -3.207 -15.547 -36.664 1.00 25.16 233 THR B C 1
ATOM 2436 O O . THR B 1 10 ? -2.179 -14.942 -36.360 1.00 22.89 233 THR B O 1
ATOM 2440 N N . LEU B 1 11 ? -4.132 -15.032 -37.467 1.00 25.50 234 LEU B N 1
ATOM 2441 C CA . LEU B 1 11 ? -3.904 -13.740 -38.095 1.00 26.79 234 LEU B CA 1
ATOM 2442 C C . LEU B 1 11 ? -3.655 -12.640 -37.071 1.00 24.87 234 LEU B C 1
ATOM 2443 O O . LEU B 1 11 ? -2.802 -11.770 -37.296 1.00 25.21 234 LEU B O 1
ATOM 2448 N N . GLY B 1 12 ? -4.343 -12.704 -35.914 1.00 22.89 235 GLY B N 1
ATOM 2449 C CA . GLY B 1 12 ? -4.187 -11.725 -34.847 1.00 23.76 235 GLY B CA 1
ATOM 2450 C C . GLY B 1 12 ? -2.931 -11.902 -33.991 1.00 22.12 235 GLY B C 1
ATOM 2451 O O . GLY B 1 12 ? -2.726 -11.195 -32.997 1.00 23.00 235 GLY B O 1
ATOM 2452 N N . GLU B 1 13 ? -2.108 -12.873 -34.375 1.00 19.75 236 GLU B N 1
ATOM 2453 C CA . GLU B 1 13 ? -0.811 -13.092 -33.720 1.00 18.80 236 GLU B CA 1
ATOM 2454 C C . GLU B 1 13 ? 0.344 -12.829 -34.697 1.00 19.88 236 GLU B C 1
ATOM 2455 O O . GLU B 1 13 ? 1.489 -13.222 -34.425 1.00 19.55 236 GLU B O 1
ATOM 2461 N N . LEU B 1 14 ? 0.045 -12.141 -35.803 1.00 17.23 237 LEU B N 1
ATOM 2462 C CA . LEU B 1 14 ? 1.058 -11.856 -36.837 1.00 16.96 237 LEU B CA 1
ATOM 2463 C C . LEU B 1 14 ? 1.346 -10.373 -36.996 1.00 17.30 237 LEU B C 1
ATOM 2464 O O . LEU B 1 14 ? 0.451 -9.555 -36.805 1.00 18.12 237 LEU B O 1
ATOM 2469 N N . THR B 1 15 ? 2.589 -10.034 -37.365 1.00 16.28 238 THR B N 1
ATOM 2470 C CA . THR B 1 15 ? 2.920 -8.641 -37.661 1.00 15.53 238 THR B CA 1
ATOM 2471 C C . THR B 1 15 ? 3.517 -8.497 -39.048 1.00 15.68 238 THR B C 1
ATOM 2472 O O . THR B 1 15 ? 4.024 -9.461 -39.647 1.00 17.65 238 THR B O 1
ATOM 2476 N N . ASN B 1 16 ? 3.420 -7.277 -39.562 1.00 14.32 239 ASN B N 1
ATOM 2477 C CA . ASN B 1 16 ? 3.872 -6.966 -40.921 1.00 13.20 239 ASN B CA 1
ATOM 2478 C C . ASN B 1 16 ? 5.385 -6.951 -40.973 1.00 14.87 239 ASN B C 1
ATOM 2479 O O . ASN B 1 16 ? 6.058 -6.502 -40.038 1.00 17.42 239 ASN B O 1
ATOM 2484 N N . SER B 1 17 ? 5.933 -7.466 -42.067 1.00 14.35 240 SER B N 1
ATOM 2485 C CA . SER B 1 17 ? 7.369 -7.510 -42.241 1.00 14.24 240 SER B CA 1
ATOM 2486 C C . SER B 1 17 ? 7.902 -6.286 -42.985 1.00 14.88 240 SER B C 1
ATOM 2487 O O . SER B 1 17 ? 9.113 -6.171 -43.167 1.00 15.72 240 SER B O 1
ATOM 2490 N N . ARG B 1 18 ? 7.015 -5.402 -43.425 1.00 14.16 241 ARG B N 1
ATOM 2491 C CA . ARG B 1 18 ? 7.434 -4.214 -44.163 1.00 14.29 241 ARG B CA 1
ATOM 2492 C C . ARG B 1 18 ? 7.243 -2.897 -43.420 1.00 15.52 241 ARG B C 1
ATOM 2493 O O . ARG B 1 18 ? 7.753 -1.844 -43.867 1.00 17.56 241 ARG B O 1
ATOM 2501 N N . PHE B 1 19 ? 6.524 -2.943 -42.294 1.00 16.44 242 PHE B N 1
ATOM 2502 C CA . PHE B 1 19 ? 6.345 -1.781 -41.426 1.00 15.08 242 PHE B CA 1
ATOM 2503 C C . PHE B 1 19 ? 5.899 -2.296 -40.069 1.00 16.99 242 PHE B C 1
ATOM 2504 O O . PHE B 1 19 ? 5.228 -3.317 -40.037 1.00 17.20 242 PHE B O 1
ATOM 2512 N N . PRO B 1 20 ? 6.273 -1.617 -38.961 1.00 18.32 243 PRO B N 1
ATOM 2513 C CA . PRO B 1 20 ? 5.900 -2.193 -37.647 1.00 17.50 243 PRO B CA 1
ATOM 2514 C C . PRO B 1 20 ? 4.418 -2.037 -37.289 1.00 15.62 243 PRO B C 1
ATOM 2515 O O . PRO B 1 20 ? 4.019 -1.145 -36.531 1.00 18.47 243 PRO B O 1
ATOM 2519 N N . LEU B 1 21 ? 3.620 -2.973 -37.803 1.00 15.12 244 LEU B N 1
ATOM 2520 C CA . LEU B 1 21 ? 2.164 -2.949 -37.660 1.00 15.62 244 LEU B CA 1
ATOM 2521 C C . LEU B 1 21 ? 1.684 -4.370 -37.479 1.00 15.86 244 LEU B C 1
ATOM 2522 O O . LEU B 1 21 ? 2.283 -5.289 -38.030 1.00 15.53 244 LEU B O 1
ATOM 2527 N N . PRO B 1 22 ? 0.575 -4.560 -36.764 1.00 15.32 245 PRO B N 1
ATOM 2528 C CA . PRO B 1 22 ? -0.032 -5.894 -36.737 1.00 14.70 245 PRO B CA 1
ATOM 2529 C C . PRO B 1 22 ? -0.672 -6.201 -38.086 1.00 16.40 245 PRO B C 1
ATOM 2530 O O . PRO B 1 22 ? -1.050 -5.236 -38.767 1.00 17.90 245 PRO B O 1
ATOM 2534 N N . ILE B 1 23 ? -0.790 -7.468 -38.446 1.00 17.60 246 ILE B N 1
ATOM 2535 C CA . ILE B 1 23 ? -1.582 -7.819 -39.626 1.00 13.75 246 ILE B CA 1
ATOM 2536 C C . ILE B 1 23 ? -3.057 -7.637 -39.326 1.00 18.29 246 ILE B C 1
ATOM 2537 O O . ILE B 1 23 ? -3.566 -8.106 -38.301 1.00 19.23 246 ILE B O 1
ATOM 2542 N N . ASP B 1 24 ? -3.752 -6.955 -40.232 1.00 17.52 247 ASP B N 1
ATOM 2543 C CA . ASP B 1 24 ? -5.168 -6.687 -40.036 1.00 17.26 247 ASP B CA 1
ATOM 2544 C C . ASP B 1 24 ? -6.069 -7.641 -40.814 1.00 22.90 247 ASP B C 1
ATOM 2545 O O . ASP B 1 24 ? -7.048 -8.154 -40.267 1.00 23.34 247 ASP B O 1
ATOM 2550 N N . VAL B 1 25 ? -5.772 -7.841 -42.096 1.00 18.17 248 VAL B N 1
ATOM 2551 C CA . VAL B 1 25 ? -6.607 -8.674 -42.968 1.00 17.66 248 VAL B CA 1
ATOM 2552 C C . VAL B 1 25 ? -5.723 -9.354 -44.005 1.00 18.93 248 VAL B C 1
ATOM 2553 O O . VAL B 1 25 ? -4.622 -8.887 -44.267 1.00 18.45 248 VAL B O 1
ATOM 2557 N N . LEU B 1 26 ? -6.195 -10.467 -44.567 1.00 20.05 249 LEU B N 1
ATOM 2558 C CA . LEU B 1 26 ? -5.608 -10.991 -45.795 1.00 17.14 249 LEU B CA 1
ATOM 2559 C C . LEU B 1 26 ? -6.230 -10.239 -46.973 1.00 20.40 249 LEU B C 1
ATOM 2560 O O . LEU B 1 26 ? -7.375 -9.781 -46.902 1.00 20.95 249 LEU B O 1
ATOM 2565 N N . TYR B 1 27 ? -5.505 -10.132 -48.081 1.00 18.38 250 TYR B N 1
ATOM 2566 C CA . TYR B 1 27 ? -5.924 -9.228 -49.140 1.00 20.57 250 TYR B CA 1
ATOM 2567 C C . TYR B 1 27 ? -5.459 -9.733 -50.498 1.00 17.42 250 TYR B C 1
ATOM 2568 O O . TYR B 1 27 ? -4.371 -10.308 -50.608 1.00 19.22 250 TYR B O 1
ATOM 2577 N N . THR B 1 28 ? -6.276 -9.528 -51.514 1.00 18.17 251 THR B N 1
ATOM 2578 C CA . THR B 1 28 ? -5.848 -9.749 -52.893 1.00 18.18 251 THR B CA 1
ATOM 2579 C C . THR B 1 28 ? -6.182 -8.531 -53.756 1.00 22.71 251 THR B C 1
ATOM 2580 O O . THR B 1 28 ? -7.111 -7.763 -53.461 1.00 21.84 251 THR B O 1
ATOM 2584 N N . ASN B 1 29 ? -5.426 -8.367 -54.833 1.00 20.32 252 ASN B N 1
ATOM 2585 C CA . ASN B 1 29 ? -5.742 -7.354 -55.841 1.00 25.26 252 ASN B CA 1
ATOM 2586 C C . ASN B 1 29 ? -5.266 -7.817 -57.204 1.00 25.48 252 ASN B C 1
ATOM 2587 O O . ASN B 1 29 ? -4.194 -7.423 -57.642 1.00 29.02 252 ASN B O 1
ATOM 2592 N N . PRO B 1 30 ? -6.041 -8.681 -57.859 1.00 27.51 253 PRO B N 1
ATOM 2593 C CA . PRO B 1 30 ? -5.608 -9.298 -59.121 1.00 31.45 253 PRO B CA 1
ATOM 2594 C C . PRO B 1 30 ? -5.332 -8.289 -60.228 1.00 38.25 253 PRO B C 1
ATOM 2595 O O . PRO B 1 30 ? -4.514 -8.570 -61.098 1.00 39.32 253 PRO B O 1
ATOM 2599 N N . ASN B 1 31 ? -5.982 -7.127 -60.171 1.00 35.72 254 ASN B N 1
ATOM 2600 C CA . ASN B 1 31 ? -5.848 -6.099 -61.205 1.00 38.23 254 ASN B CA 1
ATOM 2601 C C . ASN B 1 31 ? -4.661 -5.146 -61.037 1.00 35.47 254 ASN B C 1
ATOM 2602 O O . ASN B 1 31 ? -4.498 -4.202 -61.817 1.00 41.25 254 ASN B O 1
ATOM 2607 N N . GLU B 1 32 ? -3.827 -5.396 -60.046 1.00 33.12 255 GLU B N 1
ATOM 2608 C CA . GLU B 1 32 ? -2.659 -4.563 -59.792 1.00 37.32 255 GLU B CA 1
ATOM 2609 C C . GLU B 1 32 ? -1.681 -4.624 -60.956 1.00 41.10 255 GLU B C 1
ATOM 2610 O O . GLU B 1 32 ? -1.272 -5.701 -61.391 1.00 47.17 255 GLU B O 1
ATOM 2616 N N . SER B 1 33 ? -1.328 -3.449 -61.467 1.00 39.37 256 SER B N 1
ATOM 2617 C CA . SER B 1 33 ? -0.435 -3.355 -62.617 1.00 41.83 256 SER B CA 1
ATOM 2618 C C . SER B 1 33 ? 1.028 -3.133 -62.236 1.00 40.03 256 SER B C 1
ATOM 2619 O O . SER B 1 33 ? 1.911 -3.192 -63.096 1.00 43.16 256 SER B O 1
ATOM 2622 N N . ALA B 1 34 ? 1.285 -2.855 -60.961 1.00 33.19 257 ALA B N 1
ATOM 2623 C CA . ALA B 1 34 ? 2.646 -2.644 -60.530 1.00 33.47 257 ALA B CA 1
ATOM 2624 C C . ALA B 1 34 ? 3.369 -3.977 -60.466 1.00 30.03 257 ALA B C 1
ATOM 2625 O O . ALA B 1 34 ? 2.776 -4.998 -60.150 1.00 32.79 257 ALA B O 1
ATOM 2627 N N . ILE B 1 35 ? 4.675 -3.925 -60.631 1.00 28.45 258 ILE B N 1
ATOM 2628 C CA . ILE B 1 35 ? 5.530 -5.083 -60.379 1.00 25.40 258 ILE B CA 1
ATOM 2629 C C . ILE B 1 35 ? 5.771 -5.184 -58.864 1.00 22.22 258 ILE B C 1
ATOM 2630 O O . ILE B 1 35 ? 6.166 -4.206 -58.229 1.00 24.50 258 ILE B O 1
ATOM 2635 N N . VAL B 1 36 ? 5.462 -6.338 -58.278 1.00 19.32 259 VAL B N 1
ATOM 2636 C CA . VAL B 1 36 ? 5.623 -6.550 -56.826 1.00 18.10 259 VAL B CA 1
ATOM 2637 C C . VAL B 1 36 ? 7.045 -7.061 -56.543 1.00 23.72 259 VAL B C 1
ATOM 2638 O O . VAL B 1 36 ? 7.395 -8.196 -56.925 1.00 20.10 259 VAL B O 1
ATOM 2642 N N . GLN B 1 37 ? 7.870 -6.206 -55.931 1.00 19.47 260 GLN B N 1
ATOM 2643 C CA . GLN B 1 37 ? 9.281 -6.518 -55.730 1.00 17.48 260 GLN B CA 1
ATOM 2644 C C . GLN B 1 37 ? 9.765 -5.887 -54.420 1.00 20.32 260 GLN B C 1
ATOM 2645 O O . GLN B 1 37 ? 10.822 -5.264 -54.363 1.00 20.07 260 GLN B O 1
ATOM 2651 N N . CYS B 1 38 ? 8.969 -6.058 -53.377 1.00 19.44 261 CYS B N 1
ATOM 2652 C CA . CYS B 1 38 ? 9.355 -5.501 -52.075 1.00 21.34 261 CYS B CA 1
ATOM 2653 C C . CYS B 1 38 ? 10.634 -6.193 -51.557 1.00 19.57 261 CYS B C 1
ATOM 2654 O O . CYS B 1 38 ? 10.977 -7.305 -51.988 1.00 19.38 261 CYS B O 1
ATOM 2657 N N . GLN B 1 39 ? 11.373 -5.519 -50.666 1.00 17.39 262 GLN B N 1
ATOM 2658 C CA . GLN B 1 39 ? 12.701 -5.981 -50.264 1.00 16.48 262 GLN B CA 1
ATOM 2659 C C . GLN B 1 39 ? 12.744 -6.365 -48.793 1.00 16.21 262 GLN B C 1
ATOM 2660 O O . GLN B 1 39 ? 13.677 -7.039 -48.354 1.00 18.06 262 GLN B O 1
ATOM 2666 N N . ASN B 1 40 ? 11.774 -5.887 -48.037 1.00 14.88 263 ASN B N 1
ATOM 2667 C CA . ASN B 1 40 ? 11.612 -6.377 -46.658 1.00 15.24 263 ASN B CA 1
ATOM 2668 C C . ASN B 1 40 ? 10.579 -7.477 -46.647 1.00 16.77 263 ASN B C 1
ATOM 2669 O O . ASN B 1 40 ? 9.716 -7.541 -47.522 1.00 19.38 263 ASN B O 1
ATOM 2674 N N . GLY B 1 41 ? 10.660 -8.353 -45.655 1.00 15.79 264 GLY B N 1
ATOM 2675 C CA . GLY B 1 41 ? 9.761 -9.486 -45.620 1.00 17.06 264 GLY B CA 1
ATOM 2676 C C . GLY B 1 41 ? 10.042 -10.475 -46.726 1.00 19.09 264 GLY B C 1
ATOM 2677 O O . GLY B 1 41 ? 9.108 -11.098 -47.218 1.00 19.83 264 GLY B O 1
ATOM 2678 N N . ARG B 1 42 ? 11.308 -10.621 -47.111 1.00 15.02 265 ARG B N 1
ATOM 2679 C CA . ARG B 1 42 ? 11.672 -11.572 -48.162 1.00 17.19 265 ARG B CA 1
ATOM 2680 C C . ARG B 1 42 ? 12.544 -12.660 -47.578 1.00 19.33 265 ARG B C 1
ATOM 2681 O O . ARG B 1 42 ? 13.635 -12.394 -47.081 1.00 17.46 265 ARG B O 1
ATOM 2689 N N . CYS B 1 43 ? 12.062 -13.895 -47.636 1.00 16.33 266 CYS B N 1
ATOM 2690 C CA . CYS B 1 43 ? 12.796 -15.013 -47.065 1.00 16.19 266 CYS B CA 1
ATOM 2691 C C . CYS B 1 43 ? 12.366 -16.261 -47.820 1.00 18.80 266 CYS B C 1
ATOM 2692 O O . CYS B 1 43 ? 11.164 -16.503 -47.971 1.00 18.09 266 CYS B O 1
ATOM 2695 N N . THR B 1 44 ? 13.326 -17.055 -48.290 1.00 16.29 267 THR B N 1
ATOM 2696 C CA . THR B 1 44 ? 12.969 -18.309 -48.949 1.00 17.71 267 THR B CA 1
ATOM 2697 C C . THR B 1 44 ? 12.446 -19.310 -47.936 1.00 18.15 267 THR B C 1
ATOM 2698 O O . THR B 1 44 ? 12.706 -19.191 -46.743 1.00 18.53 267 THR B O 1
ATOM 2702 N N . LEU B 1 45 ? 11.773 -20.341 -48.423 1.00 16.44 268 LEU B N 1
ATOM 2703 C CA . LEU B 1 45 ? 11.231 -21.340 -47.495 1.00 16.08 268 LEU B CA 1
ATOM 2704 C C . LEU B 1 45 ? 12.331 -22.108 -46.778 1.00 19.97 268 LEU B C 1
ATOM 2705 O O . LEU B 1 45 ? 12.060 -2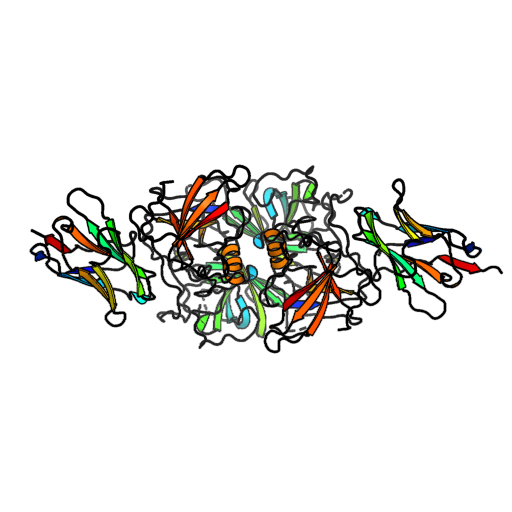2.685 -45.713 1.00 19.76 268 LEU B O 1
ATOM 2710 N N . ASP B 1 46 ? 13.551 -22.136 -47.333 1.00 20.37 269 ASP B N 1
ATOM 2711 C CA . ASP B 1 46 ? 14.639 -22.817 -46.611 1.00 21.36 269 ASP B CA 1
ATOM 2712 C C . ASP B 1 46 ? 15.468 -21.859 -45.781 1.00 21.52 269 ASP B C 1
ATOM 2713 O O . ASP B 1 46 ? 16.563 -22.223 -45.304 1.00 25.79 269 ASP B O 1
ATOM 2718 N N . GLY B 1 47 ? 14.933 -20.653 -45.588 1.00 21.06 270 GLY B N 1
ATOM 2719 C CA . GLY B 1 47 ? 15.448 -19.748 -44.580 1.00 21.41 270 GLY B CA 1
ATOM 2720 C C . GLY B 1 47 ? 16.535 -18.777 -45.015 1.00 24.08 270 GLY B C 1
ATOM 2721 O O . GLY B 1 47 ? 17.274 -18.248 -44.167 1.00 23.80 270 GLY B O 1
ATOM 2722 N N . GLU B 1 48 ? 16.629 -18.508 -46.317 1.00 19.97 271 GLU B N 1
ATOM 2723 C CA . GLU B 1 48 ? 17.584 -17.526 -46.792 1.00 20.25 271 GLU B CA 1
ATOM 2724 C C . GLU B 1 48 ? 16.920 -16.150 -46.845 1.00 19.65 271 GLU B C 1
ATOM 2725 O O . GLU B 1 48 ? 15.996 -15.919 -47.610 1.00 17.99 271 GLU B O 1
ATOM 2731 N N . LEU B 1 49 ? 17.387 -15.224 -46.010 1.00 18.46 272 LEU B N 1
ATOM 2732 C CA . LEU B 1 49 ? 16.890 -13.855 -46.097 1.00 16.54 272 LEU B CA 1
ATOM 2733 C C . LEU B 1 49 ? 17.323 -13.213 -47.428 1.00 19.66 272 LEU B C 1
ATOM 2734 O O . LEU B 1 49 ? 18.429 -13.467 -47.929 1.00 19.73 272 LEU B O 1
ATOM 2739 N N . GLN B 1 50 ? 16.456 -12.375 -47.991 1.00 17.97 273 GLN B N 1
ATOM 2740 C CA . GLN B 1 50 ? 16.751 -11.685 -49.244 1.00 17.24 273 GLN B CA 1
ATOM 2741 C C . GLN B 1 50 ? 16.487 -10.180 -49.118 1.00 18.07 273 GLN B C 1
ATOM 2742 O O . GLN B 1 50 ? 15.915 -9.720 -48.138 1.00 16.68 273 GLN B O 1
ATOM 2748 N N . GLY B 1 51 ? 16.933 -9.429 -50.106 1.00 17.82 274 GLY B N 1
ATOM 2749 C CA . GLY B 1 51 ? 16.697 -7.992 -50.140 1.00 18.38 274 GLY B CA 1
ATOM 2750 C C . GLY B 1 51 ? 17.336 -7.308 -48.938 1.00 21.02 274 GLY B C 1
ATOM 2751 O O . GLY B 1 51 ? 18.515 -7.523 -48.658 1.00 20.81 274 GLY B O 1
ATOM 2752 N N . THR B 1 52 ? 16.551 -6.493 -48.243 1.00 17.45 275 THR B N 1
ATOM 2753 C CA . THR B 1 52 ? 17.010 -5.794 -47.040 1.00 18.53 275 THR B CA 1
ATOM 2754 C C . THR B 1 52 ? 16.431 -6.431 -45.783 1.00 16.59 275 THR B C 1
ATOM 2755 O O . THR B 1 52 ? 16.403 -5.820 -44.705 1.00 17.79 275 THR B O 1
ATOM 2759 N N . THR B 1 53 ? 15.960 -7.664 -45.902 1.00 15.12 276 THR B N 1
ATOM 2760 C CA . THR B 1 53 ? 15.249 -8.297 -44.781 1.00 13.72 276 THR B CA 1
ATOM 2761 C C . THR B 1 53 ? 16.167 -8.686 -43.634 1.00 14.72 276 THR B C 1
ATOM 2762 O O . THR B 1 53 ? 17.260 -9.231 -43.823 1.00 19.01 276 THR B O 1
ATOM 2766 N N . GLN B 1 54 ? 15.726 -8.338 -42.424 1.00 15.64 277 GLN B N 1
ATOM 2767 C CA . GLN B 1 54 ? 16.437 -8.740 -41.213 1.00 15.14 277 GLN B CA 1
ATOM 2768 C C . GLN B 1 54 ? 15.396 -9.190 -40.191 1.00 15.22 277 GLN B C 1
ATOM 2769 O O . GLN B 1 54 ? 14.186 -9.179 -40.460 1.00 18.54 277 GLN B O 1
ATOM 2775 N N . LEU B 1 55 ? 15.876 -9.610 -39.018 1.00 16.31 278 LEU B N 1
ATOM 2776 C CA . LEU B 1 55 ? 15.020 -10.360 -38.106 1.00 17.74 278 LEU B CA 1
ATOM 2777 C C . LEU B 1 55 ? 14.290 -9.500 -37.098 1.00 17.68 278 LEU B C 1
ATOM 2778 O O . LEU B 1 55 ? 13.233 -9.916 -36.592 1.00 20.00 278 LEU B O 1
ATOM 2783 N N . LEU B 1 56 ? 14.845 -8.339 -36.768 1.00 17.25 279 LEU B N 1
ATOM 2784 C CA . LEU B 1 56 ? 14.255 -7.561 -35.662 1.00 15.62 279 LEU B CA 1
ATOM 2785 C C . LEU B 1 56 ? 12.981 -6.857 -36.090 1.00 17.33 279 LEU B C 1
ATOM 2786 O O . LEU B 1 56 ? 12.994 -6.081 -37.031 1.00 17.33 279 LEU B O 1
ATOM 2791 N N . PRO B 1 57 ? 11.899 -7.030 -35.328 1.00 17.90 280 PRO B N 1
ATOM 2792 C CA . PRO B 1 57 ? 10.703 -6.217 -35.595 1.00 17.86 280 PRO B CA 1
ATOM 2793 C C . PRO B 1 57 ? 10.984 -4.717 -35.419 1.00 17.77 280 PRO B C 1
ATOM 2794 O O . PRO B 1 57 ? 10.378 -3.895 -36.131 1.00 18.50 280 PRO B O 1
ATOM 2798 N N . THR B 1 58 ? 11.882 -4.363 -34.495 1.00 17.51 281 THR B N 1
ATOM 2799 C CA . THR B 1 58 ? 12.246 -2.967 -34.242 1.00 16.24 281 THR B CA 1
ATOM 2800 C C . THR B 1 58 ? 13.141 -2.376 -35.349 1.00 17.78 281 THR B C 1
ATOM 2801 O O . THR B 1 58 ? 13.392 -1.181 -35.370 1.00 20.74 281 THR B O 1
ATOM 2805 N N . GLY B 1 59 ? 13.640 -3.221 -36.245 1.00 17.36 282 GLY B N 1
ATOM 2806 C CA . GLY B 1 59 ? 14.568 -2.775 -37.258 1.00 15.36 282 GLY B CA 1
ATOM 2807 C C . GLY B 1 59 ? 13.899 -2.403 -38.553 1.00 19.50 282 GLY B C 1
ATOM 2808 O O . GLY B 1 59 ? 14.523 -1.776 -39.406 1.00 22.06 282 GLY B O 1
ATOM 2809 N N . ILE B 1 60 ? 12.633 -2.761 -38.692 1.00 18.33 283 ILE B N 1
ATOM 2810 C CA . ILE B 1 60 ? 11.917 -2.508 -39.954 1.00 16.49 283 ILE B CA 1
ATOM 2811 C C . ILE B 1 60 ? 11.595 -1.031 -40.123 1.00 17.87 283 ILE B C 1
ATOM 2812 O O . ILE B 1 60 ? 10.858 -0.449 -39.320 1.00 16.67 283 ILE B O 1
ATOM 2817 N N . CYS B 1 61 ? 12.125 -0.422 -41.192 1.00 16.46 284 CYS B N 1
ATOM 2818 C CA . CYS B 1 61 ? 11.993 1.018 -41.423 1.00 20.09 284 CYS B CA 1
ATOM 2819 C C . CYS B 1 61 ? 12.591 1.866 -40.299 1.00 21.61 284 CYS B C 1
ATOM 2820 O O . CYS B 1 61 ? 12.211 3.014 -40.112 1.00 23.04 284 CYS B O 1
ATOM 2823 N N . ALA B 1 62 ? 13.546 1.304 -39.583 1.00 18.78 285 ALA B N 1
ATOM 2824 C CA . ALA B 1 62 ? 14.264 2.039 -38.564 1.00 22.16 285 ALA B CA 1
ATOM 2825 C C . ALA B 1 62 ? 15.623 2.464 -39.084 1.00 24.14 285 ALA B C 1
ATOM 2826 O O . ALA B 1 62 ? 16.171 1.816 -39.993 1.00 24.90 285 ALA B O 1
ATOM 2828 N N . PHE B 1 63 ? 16.160 3.534 -38.504 1.00 21.14 286 PHE B N 1
ATOM 2829 C CA . PHE B 1 63 ? 17.531 3.940 -38.765 1.00 25.17 286 PHE B CA 1
ATOM 2830 C C . PHE B 1 63 ? 18.257 4.234 -37.472 1.00 23.01 286 PHE B C 1
ATOM 2831 O O . PHE B 1 63 ? 17.681 4.752 -36.511 1.00 24.75 286 PHE B O 1
ATOM 2839 N N . ARG B 1 64 ? 19.543 3.912 -37.494 1.00 24.23 287 ARG B N 1
ATOM 2840 C CA . ARG B 1 64 ? 20.469 4.176 -36.412 1.00 26.14 287 ARG B CA 1
ATOM 2841 C C . ARG B 1 64 ? 21.657 4.912 -36.995 1.00 24.39 287 ARG B C 1
ATOM 2842 O O . ARG B 1 64 ? 22.083 4.570 -38.088 1.00 26.46 287 ARG B O 1
ATOM 2850 N N . GLY B 1 65 ? 22.183 5.896 -36.279 1.00 24.04 288 GLY B N 1
ATOM 2851 C CA . GLY B 1 65 ? 23.350 6.619 -36.766 1.00 27.65 288 GLY B CA 1
ATOM 2852 C C . GLY B 1 65 ? 23.660 7.878 -35.998 1.00 28.93 288 GLY B C 1
ATOM 2853 O O . GLY B 1 65 ? 23.427 7.996 -34.783 1.00 31.57 288 GLY B O 1
ATOM 2854 N N . LYS B 1 66 ? 24.230 8.837 -36.707 1.00 29.32 289 LYS B N 1
ATOM 2855 C CA . LYS B 1 66 ? 24.582 10.103 -36.102 1.00 31.38 289 LYS B CA 1
ATOM 2856 C C . LYS B 1 66 ? 24.274 11.248 -37.048 1.00 32.21 289 LYS B C 1
ATOM 2857 O O . LYS B 1 66 ? 24.542 11.162 -38.252 1.00 35.17 289 LYS B O 1
ATOM 2863 N N . VAL B 1 67 ? 23.723 12.325 -36.505 1.00 31.79 290 VAL B N 1
ATOM 2864 C CA . VAL B 1 67 ? 23.520 13.532 -37.282 1.00 34.52 290 VAL B CA 1
ATOM 2865 C C . VAL B 1 67 ? 24.871 14.213 -37.537 1.00 37.05 290 VAL B C 1
ATOM 2866 O O . VAL B 1 67 ? 25.635 14.458 -36.599 1.00 38.01 290 VAL B O 1
ATOM 2870 N N . THR B 1 68 ? 25.144 14.573 -38.781 1.00 35.85 291 THR B N 1
ATOM 2871 C CA . THR B 1 68 ? 26.380 15.269 -39.124 1.00 39.97 291 THR B CA 1
ATOM 2872 C C . THR B 1 68 ? 26.241 16.777 -39.184 1.00 43.57 291 THR B C 1
ATOM 2873 O O . THR B 1 68 ? 27.140 17.493 -38.775 1.00 47.25 291 THR B O 1
ATOM 2877 N N . GLN B 1 69 ? 25.148 17.251 -39.727 1.00 39.08 292 GLN B N 1
ATOM 2878 C CA . GLN B 1 69 ? 24.974 18.665 -39.907 1.00 45.05 292 GLN B CA 1
ATOM 2879 C C . GLN B 1 69 ? 23.554 19.014 -40.201 1.00 43.72 292 GLN B C 1
ATOM 2880 O O . GLN B 1 69 ? 22.865 18.214 -40.761 1.00 40.23 292 GLN B O 1
ATOM 2882 N N . GLN B 1 70 ? 23.122 20.218 -39.823 1.00 43.19 293 GLN B N 1
ATOM 2883 C CA . GLN B 1 70 ? 21.888 20.779 -40.325 1.00 42.97 293 GLN B CA 1
ATOM 2884 C C . GLN B 1 70 ? 22.111 21.171 -41.762 1.00 42.26 293 GLN B C 1
ATOM 2885 O O . GLN B 1 70 ? 23.164 21.607 -42.091 1.00 43.03 293 GLN B O 1
ATOM 2891 N N . VAL B 1 71 ? 21.126 20.998 -42.616 1.00 42.87 294 VAL B N 1
ATOM 2892 C CA . VAL B 1 71 ? 21.292 21.291 -44.012 1.00 47.87 294 VAL B CA 1
ATOM 2893 C C . VAL B 1 71 ? 20.268 22.293 -44.459 1.00 55.52 294 VAL B C 1
ATOM 2894 O O . VAL B 1 71 ? 19.397 22.648 -43.718 1.00 57.39 294 VAL B O 1
ATOM 2898 N N . HIS B 1 75 ? 13.745 27.153 -47.670 1.00 67.72 298 HIS B N 1
ATOM 2899 C CA . HIS B 1 75 ? 12.566 26.885 -48.489 1.00 66.18 298 HIS B CA 1
ATOM 2900 C C . HIS B 1 75 ? 11.972 25.503 -48.208 1.00 59.74 298 HIS B C 1
ATOM 2901 O O . HIS B 1 75 ? 10.864 25.190 -48.631 1.00 53.98 298 HIS B O 1
ATOM 2903 N N . ARG B 1 76 ? 12.692 24.676 -47.465 1.00 58.80 299 ARG B N 1
ATOM 2904 C CA . ARG B 1 76 ? 12.161 23.365 -47.130 1.00 57.37 299 ARG B CA 1
ATOM 2905 C C . ARG B 1 76 ? 12.141 23.108 -45.628 1.00 58.26 299 ARG B C 1
ATOM 2906 O O . ARG B 1 76 ? 12.677 23.901 -44.855 1.00 62.97 299 ARG B O 1
ATOM 2909 N N . THR B 1 78 ? 12.905 22.184 -41.460 1.00 46.99 301 THR B N 1
ATOM 2910 C CA . THR B 1 78 ? 14.327 22.031 -41.179 1.00 44.61 301 THR B CA 1
ATOM 2911 C C . THR B 1 78 ? 14.842 20.626 -41.526 1.00 43.11 301 THR B C 1
ATOM 2912 O O . THR B 1 78 ? 14.196 19.634 -41.202 1.00 37.98 301 THR B O 1
ATOM 2916 N N . HIS B 1 79 ? 16.003 20.554 -42.171 1.00 39.43 302 HIS B N 1
ATOM 2917 C CA . HIS B 1 79 ? 16.553 19.283 -42.633 1.00 40.71 302 HIS B CA 1
ATOM 2918 C C . HIS B 1 79 ? 17.905 18.982 -42.011 1.00 37.07 302 HIS B C 1
ATOM 2919 O O . HIS B 1 79 ? 18.688 19.892 -41.725 1.00 38.53 302 HIS B O 1
ATOM 2926 N N . TRP B 1 80 ? 18.157 17.692 -41.811 1.00 35.20 303 TRP B N 1
ATOM 2927 C CA . TRP B 1 80 ? 19.329 17.208 -41.104 1.00 34.70 303 TRP B CA 1
ATOM 2928 C C . TRP B 1 80 ? 19.934 16.056 -41.856 1.00 33.51 303 TRP B C 1
ATOM 2929 O O . TRP B 1 80 ? 19.220 15.184 -42.366 1.00 34.29 303 TRP B O 1
ATOM 2940 N N . ASN B 1 81 ? 21.257 16.020 -41.868 1.00 34.02 304 ASN B N 1
ATOM 2941 C CA . ASN B 1 81 ? 21.973 14.946 -42.510 1.00 33.21 304 ASN B CA 1
ATOM 2942 C C . ASN B 1 81 ? 22.403 13.925 -41.477 1.00 32.08 304 ASN B C 1
ATOM 2943 O O . ASN B 1 81 ? 22.953 14.272 -40.438 1.00 33.00 304 ASN B O 1
ATOM 2948 N N . MET B 1 82 ? 22.129 12.656 -41.760 1.00 30.60 305 MET B N 1
ATOM 2949 C CA . MET B 1 82 ? 22.376 11.610 -40.805 1.00 31.48 305 MET B CA 1
ATOM 2950 C C . MET B 1 82 ? 23.167 10.473 -41.443 1.00 32.47 305 MET B C 1
ATOM 2951 O O . MET B 1 82 ? 22.714 9.893 -42.427 1.00 33.55 305 MET B O 1
ATOM 2956 N N . THR B 1 83 ? 24.332 10.138 -40.887 1.00 31.29 306 THR B N 1
ATOM 2957 C CA . THR B 1 83 ? 25.007 8.912 -41.310 1.00 34.38 306 THR B CA 1
ATOM 2958 C C . THR B 1 83 ? 24.216 7.748 -40.755 1.00 35.15 306 THR B C 1
ATOM 2959 O O . THR B 1 83 ? 23.736 7.808 -39.634 1.00 38.14 306 THR B O 1
ATOM 2963 N N . VAL B 1 84 ? 24.032 6.705 -41.546 1.00 30.07 307 VAL B N 1
ATOM 2964 C CA . VAL B 1 84 ? 23.333 5.548 -41.024 1.00 29.94 307 VAL B CA 1
ATOM 2965 C C . VAL B 1 84 ? 24.300 4.384 -40.877 1.00 29.12 307 VAL B C 1
ATOM 2966 O O . VAL B 1 84 ? 25.173 4.150 -41.723 1.00 30.70 307 VAL B O 1
ATOM 2970 N N . THR B 1 85 ? 24.168 3.667 -39.768 1.00 27.67 308 THR B N 1
ATOM 2971 C CA . THR B 1 85 ? 25.002 2.500 -39.540 1.00 29.02 308 THR B CA 1
ATOM 2972 C C . THR B 1 85 ? 24.144 1.262 -39.761 1.00 27.32 308 THR B C 1
ATOM 2973 O O . THR B 1 85 ? 22.953 1.360 -40.059 1.00 26.75 308 THR B O 1
ATOM 2977 N N . ASN B 1 86 ? 24.753 0.096 -39.614 1.00 26.34 309 ASN B N 1
ATOM 2978 C CA . ASN B 1 86 ? 23.959 -1.120 -39.484 1.00 24.44 309 ASN B CA 1
ATOM 2979 C C . ASN B 1 86 ? 23.124 -1.042 -38.211 1.00 24.84 309 ASN B C 1
ATOM 2980 O O . ASN B 1 86 ? 23.429 -0.251 -37.308 1.00 26.55 309 ASN B O 1
ATOM 2985 N N . LEU B 1 87 ? 22.065 -1.845 -38.142 1.00 22.91 310 LEU B N 1
ATOM 2986 C CA . LEU B 1 87 ? 21.190 -1.803 -36.983 1.00 21.89 310 LEU B CA 1
ATOM 2987 C C . LEU B 1 87 ? 21.922 -2.218 -35.711 1.00 25.43 310 LEU B C 1
ATOM 2988 O O . LEU B 1 87 ? 21.520 -1.813 -34.617 1.00 26.49 310 LEU B O 1
ATOM 2993 N N . ASN B 1 88 ? 23.005 -2.977 -35.850 1.00 27.80 311 ASN B N 1
ATOM 2994 C CA . ASN B 1 88 ? 23.746 -3.411 -34.677 1.00 32.14 311 ASN B CA 1
ATOM 2995 C C . ASN B 1 88 ? 24.795 -2.383 -34.271 1.00 35.70 311 ASN B C 1
ATOM 2996 O O . ASN B 1 88 ? 25.567 -2.602 -33.346 1.00 38.10 311 ASN B O 1
ATOM 3001 N N . GLY B 1 89 ? 24.795 -1.245 -34.955 1.00 29.94 312 GLY B N 1
ATOM 3002 C CA . GLY B 1 89 ? 25.694 -0.160 -34.613 1.00 31.91 312 GLY B CA 1
ATOM 3003 C C . GLY B 1 89 ? 27.033 -0.142 -35.335 1.00 32.78 312 GLY B C 1
ATOM 3004 O O . GLY B 1 89 ? 27.738 0.860 -35.279 1.00 34.06 312 GLY B O 1
ATOM 3005 N N . THR B 1 90 ? 27.384 -1.232 -36.013 1.00 34.05 313 THR B N 1
ATOM 3006 C CA . THR B 1 90 ? 28.621 -1.268 -36.805 1.00 35.16 313 THR B CA 1
ATOM 3007 C C . THR B 1 90 ? 28.495 -0.426 -38.080 1.00 34.53 313 THR B C 1
ATOM 3008 O O . THR B 1 90 ? 27.398 -0.240 -38.593 1.00 32.37 313 THR B O 1
ATOM 3012 N N . PRO B 1 91 ? 29.623 0.091 -38.593 1.00 35.53 314 PRO B N 1
ATOM 3013 C CA . PRO B 1 91 ? 29.528 0.900 -39.813 1.00 33.40 314 PRO B CA 1
ATOM 3014 C C . PRO B 1 91 ? 29.016 0.081 -40.986 1.00 35.21 314 PRO B C 1
ATOM 3015 O O . PRO B 1 91 ? 29.345 -1.099 -41.111 1.00 32.73 314 PRO B O 1
ATOM 3019 N N . PHE B 1 92 ? 28.180 0.688 -41.819 1.00 33.85 315 PHE B N 1
ATOM 3020 C CA . PHE B 1 92 ? 27.684 -0.010 -42.985 1.00 33.13 315 PHE B CA 1
ATOM 3021 C C . PHE B 1 92 ? 28.754 0.003 -44.063 1.00 36.70 315 PHE B C 1
ATOM 3022 O O . PHE B 1 92 ? 29.306 1.048 -44.395 1.00 39.77 315 PHE B O 1
ATOM 3030 N N . ASP B 1 93 ? 29.060 -1.180 -44.577 1.00 35.74 316 ASP B N 1
ATOM 3031 C CA . ASP B 1 93 ? 30.029 -1.344 -45.654 1.00 38.76 316 ASP B CA 1
ATOM 3032 C C . ASP B 1 93 ? 29.283 -1.407 -46.977 1.00 39.26 316 ASP B C 1
ATOM 3033 O O . ASP B 1 93 ? 28.655 -2.417 -47.277 1.00 37.93 316 ASP B O 1
ATOM 3038 N N . PRO B 1 94 ? 29.347 -0.327 -47.771 1.00 42.03 317 PRO B N 1
ATOM 3039 C CA . PRO B 1 94 ? 28.579 -0.245 -49.020 1.00 43.37 317 PRO B CA 1
ATOM 3040 C C . PRO B 1 94 ? 28.927 -1.341 -50.031 1.00 46.00 317 PRO B C 1
ATOM 3041 O O . PRO B 1 94 ? 28.151 -1.551 -50.964 1.00 45.93 317 PRO B O 1
ATOM 3045 N N . THR B 1 95 ? 30.055 -2.030 -49.852 1.00 37.91 318 THR B N 1
ATOM 3046 C CA . THR B 1 95 ? 30.437 -3.077 -50.790 1.00 37.62 318 THR B CA 1
ATOM 3047 C C . THR B 1 95 ? 29.761 -4.407 -50.445 1.00 37.41 318 THR B C 1
ATOM 3048 O O . THR B 1 95 ? 29.890 -5.384 -51.194 1.00 40.18 318 THR B O 1
ATOM 3052 N N . GLU B 1 96 ? 29.012 -4.428 -49.338 1.00 34.07 319 GLU B N 1
ATOM 3053 C CA . GLU B 1 96 ? 28.224 -5.593 -48.948 1.00 36.97 319 GLU B CA 1
ATOM 3054 C C . GLU B 1 96 ? 27.181 -5.875 -50.025 1.00 34.66 319 GLU B C 1
ATOM 3055 O O . GLU B 1 96 ? 26.612 -4.941 -50.587 1.00 33.11 319 GLU B O 1
ATOM 3061 N N . ASP B 1 97 ? 26.931 -7.149 -50.320 1.00 35.94 320 ASP B N 1
ATOM 3062 C CA . ASP B 1 97 ? 26.008 -7.515 -51.398 1.00 32.80 320 ASP B CA 1
ATOM 3063 C C . ASP B 1 97 ? 24.551 -7.447 -50.939 1.00 31.68 320 ASP B C 1
ATOM 3064 O O . ASP B 1 97 ? 23.814 -8.427 -51.035 1.00 30.79 320 ASP B O 1
ATOM 3069 N N . VAL B 1 98 ? 24.135 -6.275 -50.465 1.00 28.07 321 VAL B N 1
ATOM 3070 C CA . VAL B 1 98 ? 22.747 -6.008 -50.129 1.00 23.00 321 VAL B CA 1
ATOM 3071 C C . VAL B 1 98 ? 22.332 -4.699 -50.816 1.00 20.57 321 VAL B C 1
ATOM 3072 O O . VAL B 1 98 ? 23.200 -3.897 -51.220 1.00 23.51 321 VAL B O 1
ATOM 3076 N N . PRO B 1 99 ? 21.020 -4.469 -50.960 1.00 21.75 322 PRO B N 1
ATOM 3077 C CA . PRO B 1 99 ? 20.603 -3.236 -51.653 1.00 20.29 322 PRO B CA 1
ATOM 3078 C C . PRO B 1 99 ? 20.894 -1.967 -50.830 1.00 21.18 322 PRO B C 1
ATOM 3079 O O . PRO B 1 99 ? 21.063 -0.872 -51.398 1.00 20.73 322 PRO B O 1
ATOM 3083 N N . ALA B 1 100 ? 20.926 -2.147 -49.511 1.00 20.61 323 ALA B N 1
ATOM 3084 C CA . ALA B 1 100 ? 20.968 -1.049 -48.533 1.00 22.23 323 ALA B CA 1
ATOM 3085 C C . ALA B 1 100 ? 21.141 -1.683 -47.156 1.00 22.49 323 ALA B C 1
ATOM 3086 O O . ALA B 1 100 ? 21.006 -2.907 -47.030 1.00 19.54 323 ALA B O 1
ATOM 3088 N N . PRO B 1 101 ? 21.411 -0.872 -46.111 1.00 19.36 324 PRO B N 1
ATOM 3089 C CA . PRO B 1 101 ? 21.471 -1.519 -44.792 1.00 18.61 324 PRO B CA 1
ATOM 3090 C C . PRO B 1 101 ? 20.197 -2.310 -44.494 1.00 19.14 324 PRO B C 1
ATOM 3091 O O . PRO B 1 101 ? 19.101 -1.883 -44.867 1.00 20.02 324 PRO B O 1
ATOM 3095 N N . LEU B 1 102 ? 20.323 -3.467 -43.843 1.00 19.41 325 LEU B N 1
ATOM 3096 C CA . LEU B 1 102 ? 19.109 -4.247 -43.607 1.00 17.96 325 LEU B CA 1
ATOM 3097 C C . LEU B 1 102 ? 18.113 -3.430 -42.750 1.00 20.46 325 LEU B C 1
ATOM 3098 O O . LEU B 1 102 ? 18.510 -2.682 -41.849 1.00 18.88 325 LEU B O 1
ATOM 3103 N N . GLY B 1 103 ? 16.839 -3.549 -43.077 1.00 17.28 326 GLY B N 1
ATOM 3104 C CA . GLY B 1 103 ? 15.782 -2.792 -42.415 1.00 19.23 326 GLY B CA 1
ATOM 3105 C C . GLY B 1 103 ? 15.382 -1.509 -43.149 1.00 19.13 326 GLY B C 1
ATOM 3106 O O . GLY B 1 103 ? 14.319 -0.942 -42.880 1.00 18.03 326 GLY B O 1
ATOM 3107 N N . THR B 1 104 ? 16.228 -1.034 -44.067 1.00 15.83 327 THR B N 1
ATOM 3108 C CA . THR B 1 104 ? 15.887 0.163 -44.854 1.00 16.87 327 THR B CA 1
ATOM 3109 C C . THR B 1 104 ? 14.480 0.040 -45.464 1.00 20.19 327 THR B C 1
ATOM 3110 O O . THR B 1 104 ? 14.119 -1.027 -45.975 1.00 19.23 327 THR B O 1
ATOM 3114 N N . PRO B 1 105 ? 13.679 1.125 -45.431 1.00 16.70 328 PRO B N 1
ATOM 3115 C CA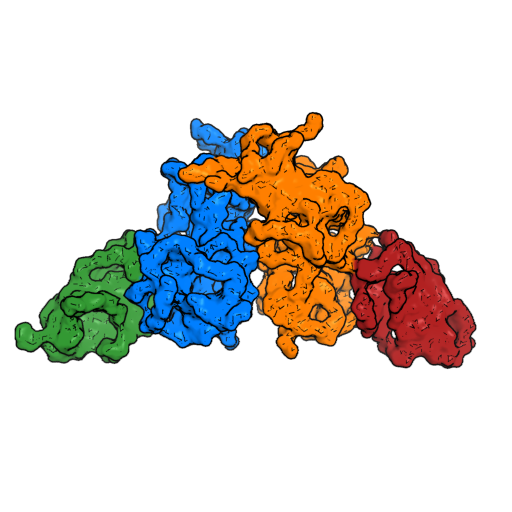 . PRO B 1 105 ? 12.351 1.086 -46.049 1.00 16.34 328 PRO B CA 1
ATOM 3116 C C . PRO B 1 105 ? 12.395 0.645 -47.507 1.00 20.72 328 PRO B C 1
ATOM 3117 O O . PRO B 1 105 ? 13.344 0.990 -48.205 1.00 20.63 328 PRO B O 1
ATOM 3121 N N . ASP B 1 106 ? 11.384 -0.093 -47.955 1.00 19.16 329 ASP B N 1
ATOM 3122 C CA . ASP B 1 106 ? 11.421 -0.596 -49.326 1.00 18.84 329 ASP B CA 1
ATOM 3123 C C . ASP B 1 106 ? 10.325 0.001 -50.207 1.00 21.06 329 ASP B C 1
ATOM 3124 O O . ASP B 1 106 ? 9.901 -0.608 -51.187 1.00 21.10 329 ASP B O 1
ATOM 3129 N N . PHE B 1 107 ? 9.844 1.184 -49.846 1.00 18.48 330 PHE B N 1
ATOM 3130 C CA . PHE B 1 107 ? 8.812 1.829 -50.644 1.00 20.63 330 PHE B CA 1
ATOM 3131 C C . PHE B 1 107 ? 8.989 3.329 -50.630 1.00 21.04 330 PHE B C 1
ATOM 3132 O O . PHE B 1 107 ? 9.659 3.903 -49.767 1.00 20.60 330 PHE B O 1
ATOM 3140 N N . SER B 1 108 ? 8.385 3.943 -51.626 1.00 18.27 331 SER B N 1
ATOM 3141 C CA . SER B 1 108 ? 8.380 5.391 -51.780 1.00 20.39 331 SER B CA 1
ATOM 3142 C C . SER B 1 108 ? 7.330 6.027 -50.878 1.00 23.66 331 SER B C 1
ATOM 3143 O O . SER B 1 108 ? 6.165 5.629 -50.891 1.00 20.67 331 SER B O 1
ATOM 3146 N N . GLY B 1 109 ? 7.719 7.031 -50.106 1.00 20.02 332 GLY B N 1
ATOM 3147 C CA . GLY B 1 109 ? 6.731 7.739 -49.320 1.00 23.68 332 GLY B CA 1
ATOM 3148 C C . GLY B 1 109 ? 7.390 8.664 -48.326 1.00 24.11 332 GLY B C 1
ATOM 3149 O O . GLY B 1 109 ? 8.621 8.708 -48.233 1.00 23.05 332 GLY B O 1
ATOM 3150 N N . GLN B 1 110 ? 6.557 9.410 -47.605 1.00 20.97 333 GLN B N 1
ATOM 3151 C CA . GLN B 1 110 ? 7.019 10.256 -46.511 1.00 20.81 333 GLN B CA 1
ATOM 3152 C C . GLN B 1 110 ? 6.826 9.462 -45.232 1.00 22.54 333 GLN B C 1
ATOM 3153 O O . GLN B 1 110 ? 5.714 9.381 -44.716 1.00 23.40 333 GLN B O 1
ATOM 3159 N N . ILE B 1 111 ? 7.896 8.865 -44.725 1.00 19.97 334 ILE B N 1
ATOM 3160 C CA . ILE B 1 111 ? 7.761 8.070 -43.497 1.00 19.38 334 ILE B CA 1
ATOM 3161 C C . ILE B 1 111 ? 7.856 8.965 -42.266 1.00 21.57 334 ILE B C 1
ATOM 3162 O O . ILE B 1 111 ? 8.808 9.737 -42.103 1.00 21.23 334 ILE B O 1
ATOM 3167 N N . TYR B 1 112 ? 6.832 8.860 -41.421 1.00 18.92 335 TYR B N 1
ATOM 3168 C CA . TYR B 1 112 ? 6.669 9.705 -40.268 1.00 19.66 335 TYR B CA 1
ATOM 3169 C C . TYR B 1 112 ? 7.054 8.911 -39.032 1.00 18.82 335 TYR B C 1
ATOM 3170 O O . TYR B 1 112 ? 6.656 7.752 -38.890 1.00 19.80 335 TYR B O 1
ATOM 3179 N N . GLY B 1 113 ? 7.827 9.532 -38.154 1.00 21.26 336 GLY B N 1
ATOM 3180 C CA . GLY B 1 113 ? 8.252 8.855 -36.943 1.00 21.31 336 GLY B CA 1
ATOM 3181 C C . GLY B 1 113 ? 8.890 9.838 -35.965 1.00 22.38 336 GLY B C 1
ATOM 3182 O O . GLY B 1 113 ? 8.671 11.051 -36.015 1.00 22.02 336 GLY B O 1
ATOM 3183 N N . VAL B 1 114 ? 9.689 9.315 -35.051 1.00 21.07 337 VAL B N 1
ATOM 3184 C CA . VAL B 1 114 ? 10.346 10.166 -34.060 1.00 21.77 337 VAL B CA 1
ATOM 3185 C C . VAL B 1 114 ? 11.849 9.969 -34.112 1.00 22.81 337 VAL B C 1
ATOM 3186 O O . VAL B 1 114 ? 12.320 8.824 -34.108 1.00 25.65 337 VAL B O 1
ATOM 3190 N N . ILE B 1 115 ? 12.582 11.077 -34.185 1.00 23.98 338 ILE B N 1
ATOM 3191 C CA . ILE B 1 115 ? 14.029 11.073 -34.026 1.00 25.03 338 ILE B CA 1
ATOM 3192 C C . ILE B 1 115 ? 14.355 11.337 -32.585 1.00 26.70 338 ILE B C 1
ATOM 3193 O O . ILE B 1 115 ? 13.864 12.311 -32.002 1.00 28.54 338 ILE B O 1
ATOM 3198 N N . SER B 1 116 ? 15.166 10.464 -31.999 1.00 26.68 339 SER B N 1
ATOM 3199 C CA . SER B 1 116 ? 15.592 10.685 -30.614 1.00 25.62 339 SER B CA 1
ATOM 3200 C C . SER B 1 116 ? 17.110 10.607 -30.538 1.00 28.10 339 SER B C 1
ATOM 3201 O O . SER B 1 116 ? 17.757 9.932 -31.356 1.00 29.09 339 SER B O 1
ATOM 3204 N N . GLN B 1 117 ? 17.672 11.332 -29.583 1.00 27.16 340 GLN B N 1
ATOM 3205 C CA . GLN B 1 117 ? 19.117 11.365 -29.353 1.00 28.47 340 GLN B CA 1
ATOM 3206 C C . GLN B 1 117 ? 19.434 11.282 -27.888 1.00 33.74 340 GLN B C 1
ATOM 3207 O O . GLN B 1 117 ? 18.706 11.842 -27.074 1.00 34.11 340 GLN B O 1
ATOM 3213 N N . ARG B 1 118 ? 20.531 10.593 -27.580 1.00 30.32 341 ARG B N 1
ATOM 3214 C CA . ARG B 1 118 ? 21.145 10.594 -26.251 1.00 31.89 341 ARG B CA 1
ATOM 3215 C C . ARG B 1 118 ? 22.623 10.911 -26.422 1.00 35.24 341 ARG B C 1
ATOM 3216 O O . ARG B 1 118 ? 23.343 10.165 -27.095 1.00 36.24 341 ARG B O 1
ATOM 3224 N N . ASN B 1 119 ? 23.074 11.995 -25.814 1.00 40.35 342 ASN B N 1
ATOM 3225 C CA . ASN B 1 119 ? 24.456 12.423 -26.034 1.00 43.47 342 ASN B CA 1
ATOM 3226 C C . ASN B 1 119 ? 25.463 11.432 -25.469 1.00 48.69 342 ASN B C 1
ATOM 3227 O O . ASN B 1 119 ? 25.184 10.734 -24.489 1.00 48.89 342 ASN B O 1
ATOM 3232 N N . THR B 1 120 ? 26.615 11.341 -26.130 1.00 48.25 343 THR B N 1
ATOM 3233 C CA . THR B 1 120 ? 27.722 10.513 -25.664 1.00 56.07 343 THR B CA 1
ATOM 3234 C C . THR B 1 120 ? 28.740 11.355 -24.911 1.00 60.75 343 THR B C 1
ATOM 3235 O O . THR B 1 120 ? 28.655 11.493 -23.697 1.00 67.66 343 THR B O 1
ATOM 3239 N N . LEU B 1 129 ? 25.322 13.020 -16.453 1.00 59.10 352 LEU B N 1
ATOM 3240 C CA . LEU B 1 129 ? 24.247 12.305 -17.140 1.00 58.89 352 LEU B CA 1
ATOM 3241 C C . LEU B 1 129 ? 23.959 12.962 -18.490 1.00 56.88 352 LEU B C 1
ATOM 3242 O O . LEU B 1 129 ? 23.900 14.192 -18.586 1.00 57.03 352 LEU B O 1
ATOM 3244 N N . PRO B 1 130 ? 23.753 12.147 -19.543 1.00 53.17 353 PRO B N 1
ATOM 3245 C CA . PRO B 1 130 ? 23.660 12.767 -20.870 1.00 47.49 353 PRO B CA 1
ATOM 3246 C C . PRO B 1 130 ? 22.345 13.501 -21.127 1.00 45.58 353 PRO B C 1
ATOM 3247 O O . PRO B 1 130 ? 21.301 13.134 -20.584 1.00 42.90 353 PRO B O 1
ATOM 3251 N N . ALA B 1 131 ? 22.419 14.533 -21.964 1.00 43.53 354 ALA B N 1
ATOM 3252 C CA . ALA B 1 131 ? 21.243 15.256 -22.418 1.00 38.88 354 ALA B CA 1
ATOM 3253 C C . ALA B 1 131 ? 20.506 14.415 -23.455 1.00 40.11 354 ALA B C 1
ATOM 3254 O O . ALA B 1 131 ? 21.111 13.583 -24.130 1.00 35.99 354 ALA B O 1
ATOM 3256 N N . ASN B 1 132 ? 19.205 14.652 -23.566 1.00 35.43 355 ASN B N 1
ATOM 3257 C CA . ASN B 1 132 ? 18.328 13.886 -24.461 1.00 33.29 355 ASN B CA 1
ATOM 3258 C C . ASN B 1 132 ? 17.395 14.815 -25.175 1.00 34.32 355 ASN B C 1
ATOM 3259 O O . ASN B 1 132 ? 17.053 15.876 -24.642 1.00 35.49 355 ASN B O 1
ATOM 3264 N N . ARG B 1 133 ? 16.969 14.414 -26.370 1.00 34.26 356 ARG B N 1
ATOM 3265 C CA . ARG B 1 133 ? 15.905 15.109 -27.073 1.00 30.72 356 ARG B CA 1
ATOM 3266 C C . ARG B 1 133 ? 15.238 14.145 -28.044 1.00 28.79 356 ARG B C 1
ATOM 3267 O O . ARG B 1 133 ? 15.874 13.197 -28.518 1.00 28.96 356 ARG B O 1
ATOM 3275 N N . ALA B 1 134 ? 13.953 14.375 -28.304 1.00 29.41 357 ALA B N 1
ATOM 3276 C CA . ALA B 1 134 ? 13.207 13.646 -29.330 1.00 28.93 357 ALA B CA 1
ATOM 3277 C C . ALA B 1 134 ? 12.223 14.588 -29.990 1.00 33.64 357 ALA B C 1
ATOM 3278 O O . ALA B 1 134 ? 11.621 15.423 -29.316 1.00 34.14 357 ALA B O 1
ATOM 3280 N N . HIS B 1 135 ? 12.065 14.451 -31.310 1.00 30.71 358 HIS B N 1
ATOM 3281 C CA . HIS B 1 135 ? 11.114 15.251 -32.077 1.00 30.11 358 HIS B CA 1
ATOM 3282 C C . HIS B 1 135 ? 10.497 14.441 -33.196 1.00 25.98 358 HIS B C 1
ATOM 3283 O O . HIS B 1 135 ? 11.116 13.500 -33.704 1.00 27.01 358 HIS B O 1
ATOM 3290 N N . GLU B 1 136 ? 9.280 14.808 -33.588 1.00 28.38 359 GLU B N 1
ATOM 3291 C CA . GLU B 1 136 ? 8.673 14.193 -34.772 1.00 26.06 359 GLU B CA 1
ATOM 3292 C C . GLU B 1 136 ? 9.543 14.527 -35.959 1.00 25.53 359 GLU B C 1
ATOM 3293 O O . GLU B 1 136 ? 10.110 15.625 -36.026 1.00 27.90 359 GLU B O 1
ATOM 3299 N N . ALA B 1 137 ? 9.614 13.573 -36.873 1.00 22.31 360 ALA B N 1
ATOM 3300 C CA . ALA B 1 137 ? 10.465 13.719 -38.065 1.00 22.42 360 ALA B CA 1
ATOM 3301 C C . ALA B 1 137 ? 9.878 12.988 -39.243 1.00 24.91 360 ALA B C 1
ATOM 3302 O O . ALA B 1 137 ? 9.091 12.045 -39.092 1.00 23.34 360 ALA B O 1
ATOM 3304 N N . VAL B 1 138 ? 10.291 13.419 -40.430 1.00 23.73 361 VAL B N 1
ATOM 3305 C CA . VAL B 1 138 ? 9.838 12.780 -41.655 1.00 24.26 361 VAL B CA 1
ATOM 3306 C C . VAL B 1 138 ? 11.036 12.421 -42.521 1.00 23.32 361 VAL B C 1
ATOM 3307 O O . VAL B 1 138 ? 11.935 13.227 -42.697 1.00 24.81 361 VAL B O 1
ATOM 3311 N N . ILE B 1 139 ? 11.040 11.203 -43.049 1.00 23.26 362 ILE B N 1
ATOM 3312 C CA . ILE B 1 139 ? 12.065 10.765 -43.992 1.00 20.82 362 ILE B CA 1
ATOM 3313 C C . ILE B 1 139 ? 11.380 10.496 -45.332 1.00 20.78 362 ILE B C 1
ATOM 3314 O O . ILE B 1 139 ? 10.509 9.619 -45.423 1.00 23.31 362 ILE B O 1
ATOM 3319 N N . ALA B 1 140 ? 11.768 11.263 -46.345 1.00 22.90 363 ALA B N 1
ATOM 3320 C CA . ALA B 1 140 ? 11.239 11.090 -47.702 1.00 24.76 363 ALA B CA 1
ATOM 3321 C C . ALA B 1 140 ? 12.111 10.102 -48.472 1.00 24.51 363 ALA B C 1
ATOM 3322 O O . ALA B 1 140 ? 13.206 10.437 -48.904 1.00 25.10 363 ALA B O 1
ATOM 3324 N N . THR B 1 141 ? 11.623 8.885 -48.640 1.00 20.77 364 THR B N 1
ATOM 3325 C CA . THR B 1 141 ? 12.440 7.819 -49.226 1.00 19.79 364 THR B CA 1
ATOM 3326 C C . THR B 1 141 ? 12.600 7.983 -50.737 1.00 21.39 364 THR B C 1
ATOM 3327 O O . THR B 1 141 ? 13.459 7.348 -51.343 1.00 23.69 364 THR B O 1
ATOM 3331 N N . TYR B 1 142 ? 11.791 8.859 -51.331 1.00 23.30 365 TYR B N 1
ATOM 3332 C CA . TYR B 1 142 ? 11.863 9.141 -52.766 1.00 26.62 365 TYR B CA 1
ATOM 3333 C C . TYR B 1 142 ? 12.828 10.284 -53.078 1.00 29.48 365 TYR B C 1
ATOM 3334 O O . TYR B 1 142 ? 13.069 10.594 -54.241 1.00 30.53 365 TYR B O 1
ATOM 3343 N N . SER B 1 143 ? 13.355 10.922 -52.034 1.00 27.51 366 SER B N 1
ATOM 3344 C CA . SER B 1 143 ? 14.228 12.089 -52.183 1.00 29.65 366 SER B CA 1
ATOM 3345 C C . SER B 1 143 ? 15.609 11.716 -52.734 1.00 26.35 366 SER B C 1
ATOM 3346 O O . SER B 1 143 ? 16.139 10.653 -52.407 1.00 27.24 366 SER B O 1
ATOM 3349 N N . PRO B 1 144 ? 16.208 12.587 -53.565 1.00 33.33 367 PRO B N 1
ATOM 3350 C CA . PRO B 1 144 ? 17.580 12.287 -54.015 1.00 32.94 367 PRO B CA 1
ATOM 3351 C C . PRO B 1 144 ? 18.581 12.292 -52.857 1.00 31.57 367 PRO B C 1
ATOM 3352 O O . PRO B 1 144 ? 19.691 11.805 -53.004 1.00 34.45 367 PRO B O 1
ATOM 3356 N N . LYS B 1 145 ? 18.184 12.835 -51.712 1.00 30.70 368 LYS B N 1
ATOM 3357 C CA . LYS B 1 145 ? 19.057 12.851 -50.544 1.00 32.45 368 LYS B CA 1
ATOM 3358 C C . LYS B 1 145 ? 18.928 11.558 -49.742 1.00 30.19 368 LYS B C 1
ATOM 3359 O O . LYS B 1 145 ? 19.637 11.368 -48.744 1.00 29.54 368 LYS B O 1
ATOM 3365 N N . PHE B 1 146 ? 18.003 10.690 -50.149 1.00 29.13 369 PHE B N 1
ATOM 3366 C CA . PHE B 1 146 ? 17.838 9.382 -49.497 1.00 28.03 369 PHE B CA 1
ATOM 3367 C C . PHE B 1 146 ? 18.852 8.410 -50.111 1.00 26.81 369 PHE B C 1
ATOM 3368 O O . PHE B 1 146 ? 18.596 7.803 -51.156 1.00 26.94 369 PHE B O 1
ATOM 3376 N N . THR B 1 147 ? 20.019 8.270 -49.478 1.00 23.89 370 THR B N 1
ATOM 3377 C CA . THR B 1 147 ? 21.084 7.408 -50.039 1.00 23.57 370 THR B CA 1
ATOM 3378 C C . THR B 1 147 ? 21.600 6.407 -48.977 1.00 25.18 370 THR B C 1
ATOM 3379 O O . THR B 1 147 ? 22.796 6.398 -48.656 1.00 25.40 370 THR B O 1
ATOM 3383 N N . PRO B 1 148 ? 20.703 5.561 -48.452 1.00 23.65 371 PRO B N 1
ATOM 3384 C CA . PRO B 1 148 ? 21.125 4.646 -47.374 1.00 23.68 371 PRO B CA 1
ATOM 3385 C C . PRO B 1 148 ? 22.237 3.693 -47.838 1.00 22.09 371 PRO B C 1
ATOM 3386 O O . PRO B 1 148 ? 23.066 3.280 -47.027 1.00 25.58 371 PRO B O 1
ATOM 3390 N N . LYS B 1 149 ? 22.261 3.347 -49.125 1.00 21.80 372 LYS B N 1
ATOM 3391 C CA . LYS B 1 149 ? 23.327 2.454 -49.611 1.00 24.24 372 LYS B CA 1
ATOM 3392 C C . LYS B 1 149 ? 24.691 3.174 -49.557 1.00 29.40 372 LYS B C 1
ATOM 3393 O O . LYS B 1 149 ? 25.745 2.531 -49.544 1.00 29.43 372 LYS B O 1
ATOM 3399 N N . LEU B 1 150 ? 24.670 4.508 -49.539 1.00 25.98 373 LEU B N 1
ATOM 3400 C CA . LEU B 1 150 ? 25.899 5.289 -49.383 1.00 29.85 373 LEU B CA 1
ATOM 3401 C C . LEU B 1 150 ? 26.169 5.672 -47.925 1.00 32.29 373 LEU B C 1
ATOM 3402 O O . LEU B 1 150 ? 27.160 6.370 -47.625 1.00 33.44 373 LEU B O 1
ATOM 3407 N N . GLY B 1 151 ? 25.278 5.243 -47.043 1.00 28.42 374 GLY B N 1
ATOM 3408 C CA . GLY B 1 151 ? 25.450 5.446 -45.614 1.00 32.62 374 GLY B CA 1
ATOM 3409 C C . GLY B 1 151 ? 24.961 6.787 -45.094 1.00 33.46 374 GLY B C 1
ATOM 3410 O O . GLY B 1 151 ? 25.338 7.214 -44.016 1.00 33.46 374 GLY B O 1
ATOM 3411 N N . ASN B 1 152 ? 24.105 7.440 -45.861 1.00 30.71 375 ASN B N 1
ATOM 3412 C CA . ASN B 1 152 ? 23.656 8.778 -45.534 1.00 33.00 375 ASN B CA 1
ATOM 3413 C C . ASN B 1 152 ? 22.220 8.993 -45.938 1.00 32.24 375 ASN B C 1
ATOM 3414 O O . ASN B 1 152 ? 21.833 8.654 -47.042 1.00 30.64 375 ASN B O 1
ATOM 3419 N N . ILE B 1 153 ? 21.419 9.548 -45.039 1.00 28.96 376 ILE B N 1
ATOM 3420 C CA . ILE B 1 153 ? 20.063 9.950 -45.387 1.00 25.45 376 ILE B CA 1
ATOM 3421 C C . ILE B 1 153 ? 19.796 11.323 -44.788 1.00 31.58 376 ILE B C 1
ATOM 3422 O O . ILE B 1 153 ? 20.583 11.813 -43.970 1.00 29.71 376 ILE B O 1
ATOM 3427 N N . GLN B 1 154 ? 18.674 11.924 -45.174 1.00 32.06 377 GLN B N 1
ATOM 3428 C CA . GLN B 1 154 ? 18.246 13.172 -44.555 1.00 30.84 377 GLN B CA 1
ATOM 3429 C C . GLN B 1 154 ? 16.864 13.010 -43.937 1.00 30.83 377 GLN B C 1
ATOM 3430 O O . GLN B 1 154 ? 16.024 12.240 -44.420 1.00 31.31 377 GLN B O 1
ATOM 3436 N N . PHE B 1 155 ? 16.639 13.713 -42.837 1.00 30.57 378 PHE B N 1
ATOM 3437 C CA . PHE B 1 155 ? 15.300 13.790 -42.283 1.00 28.97 378 PHE B CA 1
ATOM 3438 C C . PHE B 1 155 ? 14.953 15.241 -42.020 1.00 28.20 378 PHE B C 1
ATOM 3439 O O . PHE B 1 155 ? 15.825 16.113 -41.910 1.00 28.42 378 PHE B O 1
ATOM 3447 N N . SER B 1 156 ? 13.657 15.500 -41.941 1.00 28.80 379 SER B N 1
ATOM 3448 C CA . SER B 1 156 ? 13.190 16.841 -41.656 1.00 33.08 379 SER B CA 1
ATOM 3449 C C . SER B 1 156 ? 12.410 16.849 -40.350 1.00 29.15 379 SER B C 1
ATOM 3450 O O . SER B 1 156 ? 11.797 15.841 -39.969 1.00 29.74 379 SER B O 1
ATOM 3453 N N . THR B 1 157 ? 12.447 17.979 -39.660 1.00 30.65 380 THR B N 1
ATOM 3454 C CA . THR B 1 157 ? 11.726 18.103 -38.406 1.00 30.57 380 THR B CA 1
ATOM 3455 C C . THR B 1 157 ? 10.875 19.350 -38.472 1.00 38.87 380 THR B C 1
ATOM 3456 O O . THR B 1 157 ? 11.172 20.270 -39.231 1.00 40.47 380 THR B O 1
ATOM 3460 N N . TRP B 1 158 ? 9.809 19.375 -37.686 1.00 41.65 381 TRP B N 1
ATOM 3461 C CA . TRP B 1 158 ? 9.113 20.622 -37.432 1.00 47.45 381 TRP B CA 1
ATOM 3462 C C . TRP B 1 158 ? 10.029 21.475 -36.537 1.00 50.86 381 TRP B C 1
ATOM 3463 O O . TRP B 1 158 ? 10.135 22.690 -36.718 1.00 50.63 381 TRP B O 1
ATOM 3474 N N . GLU B 1 159 ? 10.723 20.812 -35.608 1.00 49.82 382 GLU B N 1
ATOM 3475 C CA . GLU B 1 159 ? 11.713 21.459 -34.733 1.00 53.86 382 GLU B CA 1
ATOM 3476 C C . GLU B 1 159 ? 12.852 22.093 -35.537 1.00 54.18 382 GLU B C 1
ATOM 3477 O O . GLU B 1 159 ? 13.323 21.513 -36.503 1.00 56.13 382 GLU B O 1
ATOM 3479 N N . THR B 1 160 ? 13.308 23.276 -35.141 1.00 52.22 383 THR B N 1
ATOM 3480 C CA . THR B 1 160 ? 14.261 23.992 -35.980 1.00 53.67 383 THR B CA 1
ATOM 3481 C C . THR B 1 160 ? 15.716 23.938 -35.506 1.00 53.63 383 THR B C 1
ATOM 3482 O O . THR B 1 160 ? 16.636 24.099 -36.310 1.00 54.52 383 THR B O 1
ATOM 3484 N N . GLN B 1 161 ? 15.938 23.685 -34.221 1.00 50.59 384 GLN B N 1
ATOM 3485 C CA . GLN B 1 161 ? 17.286 23.832 -33.675 1.00 50.55 384 GLN B CA 1
ATOM 3486 C C . GLN B 1 161 ? 17.692 22.647 -32.815 1.00 52.65 384 GLN B C 1
ATOM 3487 O O . GLN B 1 161 ? 18.871 22.285 -32.765 1.00 54.29 384 GLN B O 1
ATOM 3489 N N . ASP B 1 162 ? 16.717 22.029 -32.155 1.00 51.98 385 ASP B N 1
ATOM 3490 C CA . ASP B 1 162 ? 17.029 21.107 -31.078 1.00 50.50 385 ASP B CA 1
ATOM 3491 C C . ASP B 1 162 ? 17.350 19.708 -31.613 1.00 48.76 385 ASP B C 1
ATOM 3492 O O . ASP B 1 162 ? 16.726 18.718 -31.231 1.00 46.84 385 ASP B O 1
ATOM 3497 N N . VAL B 1 163 ? 18.304 19.645 -32.536 1.00 46.16 386 VAL B N 1
ATOM 3498 C CA . VAL B 1 163 ? 18.879 18.378 -32.961 1.00 41.93 386 VAL B CA 1
ATOM 3499 C C . VAL B 1 163 ? 20.382 18.579 -32.935 1.00 42.92 386 VAL B C 1
ATOM 3500 O O . VAL B 1 163 ? 20.882 19.559 -33.488 1.00 44.43 386 VAL B O 1
ATOM 3504 N N . SER B 1 164 ? 21.103 17.681 -32.272 1.00 42.21 387 SER B N 1
ATOM 3505 C CA . SER B 1 164 ? 22.532 17.886 -32.043 1.00 46.09 387 SER B CA 1
ATOM 3506 C C . SER B 1 164 ? 23.383 17.108 -33.038 1.00 41.13 387 SER B C 1
ATOM 3507 O O . SER B 1 164 ? 23.099 15.948 -33.323 1.00 40.72 387 SER B O 1
ATOM 3510 N N . SER B 1 165 ? 24.435 17.749 -33.557 1.00 42.67 388 SER B N 1
ATOM 3511 C CA . SER B 1 165 ? 25.352 17.056 -34.457 1.00 43.28 388 SER B CA 1
ATOM 3512 C C . SER B 1 165 ? 26.320 16.187 -33.667 1.00 39.65 388 SER B C 1
ATOM 3513 O O . SER B 1 165 ? 26.693 16.528 -32.541 1.00 44.21 388 SER B O 1
ATOM 3516 N N . GLY B 1 166 ? 26.710 15.063 -34.248 1.00 41.40 389 GLY B N 1
ATOM 3517 C CA . GLY B 1 166 ? 27.734 14.215 -33.674 1.00 42.58 389 GLY B CA 1
ATOM 3518 C C . GLY B 1 166 ? 27.261 13.347 -32.538 1.00 45.92 389 GLY B C 1
ATOM 3519 O O . GLY B 1 166 ? 28.079 12.755 -31.827 1.00 49.55 389 GLY B O 1
ATOM 3520 N N . GLN B 1 167 ? 25.943 13.276 -32.362 1.00 40.38 390 GLN B N 1
ATOM 3521 C CA . GLN B 1 167 ? 25.353 12.511 -31.276 1.00 41.48 390 GLN B CA 1
ATOM 3522 C C . GLN B 1 167 ? 24.546 11.335 -31.797 1.00 38.70 390 GLN B C 1
ATOM 3523 O O . GLN B 1 167 ? 23.884 11.436 -32.834 1.00 35.07 390 GLN B O 1
ATOM 3529 N N . PRO B 1 168 ? 24.599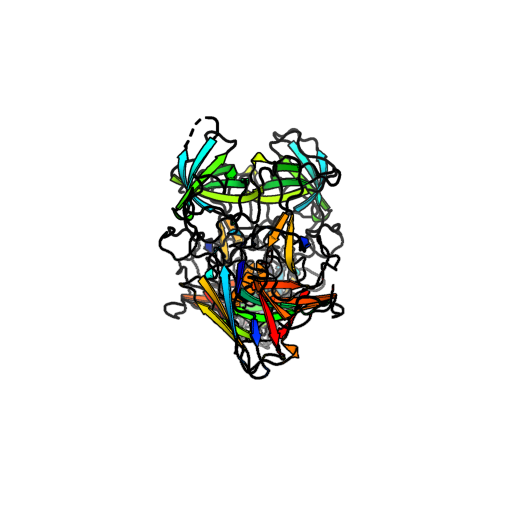 10.211 -31.068 1.00 38.78 391 PRO B N 1
ATOM 3530 C CA . PRO B 1 168 ? 23.862 9.007 -31.455 1.00 35.60 391 PRO B CA 1
ATOM 3531 C C . PRO B 1 168 ? 22.388 9.320 -31.653 1.00 34.81 391 PRO B C 1
ATOM 3532 O O . PRO B 1 168 ? 21.767 10.005 -30.831 1.00 36.16 391 PRO B O 1
ATOM 3536 N N . THR B 1 169 ? 21.851 8.828 -32.759 1.00 32.73 392 THR B N 1
ATOM 3537 C CA . THR B 1 169 ? 20.534 9.209 -33.216 1.00 28.44 392 THR B CA 1
ATOM 3538 C C . THR B 1 169 ? 19.733 7.979 -33.619 1.00 25.49 392 THR B C 1
ATOM 3539 O O . THR B 1 169 ? 20.252 7.064 -34.266 1.00 29.01 392 THR B O 1
ATOM 3543 N N . LYS B 1 170 ? 18.464 7.948 -33.228 1.00 24.73 393 LYS B N 1
ATOM 3544 C CA . LYS B 1 170 ? 17.569 6.857 -33.563 1.00 23.52 393 LYS B CA 1
ATOM 3545 C C . LYS B 1 170 ? 16.321 7.357 -34.265 1.00 22.63 393 LYS B C 1
ATOM 3546 O O . LYS B 1 170 ? 15.723 8.330 -33.812 1.00 25.50 393 LYS B O 1
ATOM 3552 N N . PHE B 1 171 ? 15.901 6.693 -35.342 1.00 21.00 394 PHE B N 1
ATOM 3553 C CA . PHE B 1 171 ? 14.585 6.965 -35.932 1.00 21.09 394 PHE B CA 1
ATOM 3554 C C . PHE B 1 171 ? 13.622 5.830 -35.599 1.00 20.93 394 PHE B C 1
ATOM 3555 O O . PHE B 1 171 ? 13.861 4.677 -35.949 1.00 22.38 394 PHE B O 1
ATOM 3563 N N . THR B 1 172 ? 12.547 6.154 -34.884 1.00 20.50 395 THR B N 1
ATOM 3564 C CA . THR B 1 172 ? 11.467 5.197 -34.643 1.00 19.83 395 THR B CA 1
ATOM 3565 C C . THR B 1 172 ? 10.301 5.451 -35.597 1.00 19.73 395 THR B C 1
ATOM 3566 O O . THR B 1 172 ? 9.641 6.490 -35.484 1.00 20.74 395 THR B O 1
ATOM 3570 N N . PRO B 1 173 ? 10.029 4.512 -36.526 1.00 19.47 396 PRO B N 1
ATOM 3571 C CA . PRO B 1 173 ? 8.934 4.741 -37.483 1.00 18.08 396 PRO B CA 1
ATOM 3572 C C . PRO B 1 173 ? 7.575 4.637 -36.819 1.00 19.95 396 PRO B C 1
ATOM 3573 O O . PRO B 1 173 ? 7.388 3.806 -35.919 1.00 21.38 396 PRO B O 1
ATOM 3577 N N . VAL B 1 174 ? 6.629 5.461 -37.258 1.00 17.41 397 VAL B N 1
ATOM 3578 C CA . VAL B 1 174 ? 5.271 5.428 -36.713 1.00 18.79 397 VAL B CA 1
ATOM 3579 C C . VAL B 1 174 ? 4.247 5.263 -37.819 1.00 20.42 397 VAL B C 1
ATOM 3580 O O . VAL B 1 174 ? 3.268 4.519 -37.665 1.00 18.39 397 VAL B O 1
ATOM 3584 N N . GLY B 1 175 ? 4.442 5.952 -38.953 1.00 16.86 398 GLY B N 1
ATOM 3585 C CA . GLY B 1 175 ? 3.478 5.788 -40.024 1.00 18.22 398 GLY B CA 1
ATOM 3586 C C . GLY B 1 175 ? 3.904 6.616 -41.217 1.00 19.49 398 GLY B C 1
ATOM 3587 O O . GLY B 1 175 ? 5.091 6.689 -41.512 1.00 20.25 398 GLY B O 1
ATOM 3588 N N . LEU B 1 176 ? 2.932 7.214 -41.888 1.00 18.75 399 LEU B N 1
ATOM 3589 C CA . LEU B 1 176 ? 3.184 8.096 -43.045 1.00 19.42 399 LEU B CA 1
ATOM 3590 C C . LEU B 1 176 ? 2.834 9.517 -42.702 1.00 18.43 399 LEU B C 1
ATOM 3591 O O . LEU B 1 176 ? 1.923 9.771 -41.905 1.00 21.56 399 LEU B O 1
ATOM 3596 N N . ALA B 1 177 ? 3.547 10.477 -43.276 1.00 19.30 400 ALA B N 1
ATOM 3597 C CA . ALA B 1 177 ? 3.223 11.870 -43.019 1.00 21.66 400 ALA B CA 1
ATOM 3598 C C . ALA B 1 177 ? 1.954 12.301 -43.751 1.00 24.52 400 ALA B C 1
ATOM 3599 O O . ALA B 1 177 ? 1.200 13.128 -43.264 1.00 26.79 400 ALA B O 1
ATOM 3601 N N . SER B 1 178 ? 1.781 11.764 -44.953 1.00 24.55 401 SER B N 1
ATOM 3602 C CA . SER B 1 178 ? 0.711 12.170 -45.855 1.00 23.42 401 SER B CA 1
ATOM 3603 C C . SER B 1 178 ? 0.561 11.092 -46.913 1.00 23.86 401 SER B C 1
ATOM 3604 O O . SER B 1 178 ? 1.527 10.409 -47.209 1.00 23.48 401 SER B O 1
ATOM 3607 N N . VAL B 1 179 ? -0.616 10.972 -47.517 1.00 24.20 402 VAL B N 1
ATOM 3608 C CA . VAL B 1 179 ? -0.712 10.212 -48.775 1.00 22.36 402 VAL B CA 1
ATOM 3609 C C . VAL B 1 179 ? -1.347 11.060 -49.867 1.00 28.37 402 VAL B C 1
ATOM 3610 O O . VAL B 1 179 ? -1.929 10.530 -50.816 1.00 30.41 402 VAL B O 1
ATOM 3614 N N . ASP B 1 180 ? -1.238 12.376 -49.771 1.00 25.06 403 ASP B N 1
ATOM 3615 C CA . ASP B 1 180 ? -1.796 13.180 -50.863 1.00 30.63 403 ASP B CA 1
ATOM 3616 C C . ASP B 1 180 ? -0.914 13.014 -52.101 1.00 33.18 403 ASP B C 1
ATOM 3617 O O . ASP B 1 180 ? 0.123 12.341 -52.050 1.00 31.84 403 ASP B O 1
ATOM 3622 N N . ALA B 1 181 ? -1.347 13.585 -53.222 1.00 38.66 404 ALA B N 1
ATOM 3623 C CA . ALA B 1 181 ? -0.685 13.298 -54.492 1.00 42.82 404 ALA B CA 1
ATOM 3624 C C . ALA B 1 181 ? 0.796 13.676 -54.478 1.00 40.87 404 ALA B C 1
ATOM 3625 O O . ALA B 1 181 ? 1.650 12.925 -54.970 1.00 42.00 404 ALA B O 1
ATOM 3627 N N . ASN B 1 182 ? 1.125 14.789 -53.834 1.00 34.48 405 ASN B N 1
ATOM 3628 C CA . ASN B 1 182 ? 2.510 15.223 -53.872 1.00 36.18 405 ASN B CA 1
ATOM 3629 C C . ASN B 1 182 ? 3.377 14.565 -52.821 1.00 33.62 405 ASN B C 1
ATOM 3630 O O . ASN B 1 182 ? 4.540 14.918 -52.676 1.00 37.69 405 ASN B O 1
ATOM 3635 N N . SER B 1 183 ? 2.825 13.595 -52.083 1.00 31.32 406 SER B N 1
ATOM 3636 C CA . SER B 1 183 ? 3.583 12.912 -51.040 1.00 30.66 406 SER B CA 1
ATOM 3637 C C . SER B 1 183 ? 4.260 11.645 -51.556 1.00 25.22 406 SER B C 1
ATOM 3638 O O . SER B 1 183 ? 4.975 10.965 -50.819 1.00 26.20 406 SER B O 1
ATOM 3641 N N . HIS B 1 184 ? 3.969 11.293 -52.810 1.00 25.45 407 HIS B N 1
ATOM 3642 C CA . HIS B 1 184 ? 4.608 10.177 -53.508 1.00 28.31 407 HIS B CA 1
ATOM 3643 C C . HIS B 1 184 ? 4.532 8.836 -52.787 1.00 26.82 407 HIS B C 1
ATOM 3644 O O . HIS B 1 184 ? 5.484 8.066 -52.825 1.00 23.91 407 HIS B O 1
ATOM 3651 N N . PHE B 1 185 ? 3.401 8.526 -52.155 1.00 22.02 408 PHE B N 1
ATOM 3652 C CA . PHE B 1 185 ? 3.274 7.224 -51.519 1.00 23.22 408 PHE B CA 1
ATOM 3653 C C . PHE B 1 185 ? 2.931 6.162 -52.569 1.00 24.89 408 PHE B C 1
ATOM 3654 O O . PHE B 1 185 ? 1.929 6.268 -53.262 1.00 25.38 408 PHE B O 1
ATOM 3662 N N . ASP B 1 186 ? 3.797 5.174 -52.716 1.00 21.18 409 ASP B N 1
ATOM 3663 C CA . ASP B 1 186 ? 3.510 4.044 -53.604 1.00 20.63 409 ASP B CA 1
ATOM 3664 C C . ASP B 1 186 ? 4.261 2.860 -53.052 1.00 19.34 409 ASP B C 1
ATOM 3665 O O . ASP B 1 186 ? 5.494 2.803 -53.107 1.00 19.90 409 ASP B O 1
ATOM 3670 N N . GLN B 1 187 ? 3.535 1.910 -52.454 1.00 19.41 410 GLN B N 1
ATOM 3671 C CA . GLN B 1 187 ? 4.186 0.832 -51.748 1.00 20.16 410 GLN B CA 1
ATOM 3672 C C . GLN B 1 187 ? 4.951 -0.139 -52.642 1.00 18.13 410 GLN B C 1
ATOM 3673 O O . GLN B 1 187 ? 5.762 -0.914 -52.134 1.00 18.83 410 GLN B O 1
ATOM 3679 N N . TRP B 1 188 ? 4.747 -0.073 -53.955 1.00 19.26 411 TRP B N 1
ATOM 3680 C CA . TRP B 1 188 ? 5.446 -0.982 -54.870 1.00 17.21 411 TRP B CA 1
ATOM 3681 C C . TRP B 1 188 ? 6.569 -0.285 -55.619 1.00 20.54 411 TRP B C 1
ATOM 3682 O O . TRP B 1 188 ? 7.231 -0.907 -56.438 1.00 23.12 411 TRP B O 1
ATOM 3693 N N . THR B 1 189 ? 6.794 0.995 -55.327 1.00 19.39 412 THR B N 1
ATOM 3694 C CA . THR B 1 189 ? 7.925 1.704 -55.928 1.00 19.03 412 THR B CA 1
ATOM 3695 C C . THR B 1 189 ? 9.106 1.688 -54.984 1.00 21.77 412 THR B C 1
ATOM 3696 O O . THR B 1 189 ? 9.036 2.229 -53.875 1.00 22.15 412 THR B O 1
ATOM 3700 N N . LEU B 1 190 ? 10.197 1.079 -55.427 1.00 20.80 413 LEU B N 1
ATOM 3701 C CA . LEU B 1 190 ? 11.379 1.002 -54.594 1.00 21.41 413 LEU B CA 1
ATOM 3702 C C . LEU B 1 190 ? 12.059 2.360 -54.513 1.00 19.99 413 LEU B C 1
ATOM 3703 O O . LEU B 1 190 ? 12.098 3.116 -55.508 1.00 22.38 413 LEU B O 1
ATOM 3708 N N . PRO B 1 191 ? 12.649 2.664 -53.347 1.00 19.22 414 PRO B N 1
ATOM 3709 C CA . PRO B 1 191 ? 13.571 3.806 -53.315 1.00 20.98 414 PRO B CA 1
ATOM 3710 C C . PRO B 1 191 ? 14.782 3.551 -54.223 1.00 23.13 414 PRO B C 1
ATOM 3711 O O . PRO B 1 191 ? 15.090 2.396 -54.538 1.00 22.79 414 PRO B O 1
ATOM 3715 N N . SER B 1 192 ? 15.465 4.611 -54.634 1.00 21.54 415 SER B N 1
ATOM 3716 C CA . SER B 1 192 ? 16.776 4.463 -55.287 1.00 26.56 415 SER B CA 1
ATOM 3717 C C . SER B 1 192 ? 17.817 4.528 -54.195 1.00 25.42 415 SER B C 1
ATOM 3718 O O . SER B 1 192 ? 18.146 5.609 -53.722 1.00 26.28 415 SER B O 1
ATOM 3721 N N . TYR B 1 193 ? 18.288 3.369 -53.758 1.00 24.77 416 TYR B N 1
ATOM 3722 C CA . TYR B 1 193 ? 19.059 3.306 -52.515 1.00 24.56 416 TYR B CA 1
ATOM 3723 C C . TYR B 1 193 ? 20.379 4.079 -52.529 1.00 24.44 416 TYR B C 1
ATOM 3724 O O . TYR B 1 193 ? 20.883 4.454 -51.455 1.00 24.54 416 TYR B O 1
ATOM 3733 N N . SER B 1 194 ? 20.939 4.326 -53.717 1.00 23.67 417 SER B N 1
ATOM 3734 C CA . SER B 1 194 ? 22.187 5.079 -53.827 1.00 26.03 417 SER B CA 1
ATOM 3735 C C . SER B 1 194 ? 21.957 6.496 -54.324 1.00 26.83 417 SER B C 1
ATOM 3736 O O . SER B 1 194 ? 22.914 7.244 -54.634 1.00 29.41 417 SER B O 1
ATOM 3739 N N . GLY B 1 195 ? 20.688 6.876 -54.375 1.00 28.31 418 GLY B N 1
ATOM 3740 C CA . GLY B 1 195 ? 20.312 8.217 -54.780 1.00 30.31 418 GLY B CA 1
ATOM 3741 C C . GLY B 1 195 ? 19.877 8.270 -56.229 1.00 35.52 418 GLY B C 1
ATOM 3742 O O . GLY B 1 195 ? 19.764 7.243 -56.900 1.00 34.11 418 GLY B O 1
ATOM 3743 N N . ALA B 1 196 ? 19.627 9.483 -56.702 1.00 40.88 419 ALA B N 1
ATOM 3744 C CA . ALA B 1 196 ? 18.898 9.690 -57.942 1.00 45.66 419 ALA B CA 1
ATOM 3745 C C . ALA B 1 196 ? 19.570 9.064 -59.154 1.00 42.23 419 ALA B C 1
ATOM 3746 O O . ALA B 1 196 ? 20.777 9.233 -59.384 1.00 41.41 419 ALA B O 1
ATOM 3748 N N . LEU B 1 197 ? 18.760 8.340 -59.922 1.00 43.64 420 LEU B N 1
ATOM 3749 C CA . LEU B 1 197 ? 19.194 7.705 -61.164 1.00 43.88 420 LEU B CA 1
ATOM 3750 C C . LEU B 1 197 ? 20.325 6.692 -61.047 1.00 45.06 420 LEU B C 1
ATOM 3751 O O . LEU B 1 197 ? 21.110 6.521 -61.979 1.00 50.13 420 LEU B O 1
ATOM 3756 N N . THR B 1 198 ? 20.406 6.009 -59.917 1.00 40.36 421 THR B N 1
ATOM 3757 C CA . THR B 1 198 ? 21.441 5.003 -59.748 1.00 38.24 421 THR B CA 1
ATOM 3758 C C . THR B 1 198 ? 20.717 3.672 -59.778 1.00 35.84 421 THR B C 1
ATOM 3759 O O . THR B 1 198 ? 19.550 3.592 -59.404 1.00 38.39 421 THR B O 1
ATOM 3763 N N . LEU B 1 199 ? 21.405 2.614 -60.186 1.00 30.79 422 LEU B N 1
ATOM 3764 C CA . LEU B 1 199 ? 20.734 1.324 -60.243 1.00 28.44 422 LEU B CA 1
ATOM 3765 C C . LEU B 1 199 ? 20.849 0.651 -58.909 1.00 29.84 422 LEU B C 1
ATOM 3766 O O . LEU B 1 199 ? 21.937 0.563 -58.347 1.00 30.82 422 LEU B O 1
ATOM 3768 N N . ASN B 1 200 ? 19.713 0.165 -58.429 1.00 26.57 423 ASN B N 1
ATOM 3769 C CA . ASN B 1 200 ? 19.645 -0.660 -57.238 1.00 24.18 423 ASN B CA 1
ATOM 3770 C C . ASN B 1 200 ? 20.333 -1.976 -57.524 1.00 30.26 423 ASN B C 1
ATOM 3771 O O . ASN B 1 200 ? 20.234 -2.506 -58.633 1.00 30.82 423 ASN B O 1
ATOM 3776 N N . MET B 1 201 ? 20.977 -2.528 -56.509 1.00 28.05 424 MET B N 1
ATOM 3777 C CA . MET B 1 201 ? 21.741 -3.760 -56.655 1.00 30.77 424 MET B CA 1
ATOM 3778 C C . MET B 1 201 ? 21.261 -4.812 -55.669 1.00 27.24 424 MET B C 1
ATOM 3779 O O . MET B 1 201 ? 20.674 -4.478 -54.636 1.00 25.97 424 MET B O 1
ATOM 3784 N N . ASN B 1 202 ? 21.506 -6.086 -56.000 1.00 24.77 425 ASN B N 1
ATOM 3785 C CA . ASN B 1 202 ? 21.276 -7.181 -55.049 1.00 22.81 425 ASN B CA 1
ATOM 3786 C C . ASN B 1 202 ? 19.824 -7.349 -54.615 1.00 23.32 425 ASN B C 1
ATOM 3787 O O . ASN B 1 202 ? 19.535 -7.780 -53.508 1.00 23.83 425 ASN B O 1
ATOM 3792 N N . LEU B 1 203 ? 18.898 -6.977 -55.479 1.00 24.51 426 LEU B N 1
ATOM 3793 C CA . LEU B 1 203 ? 17.492 -7.028 -55.091 1.00 21.20 426 LEU B CA 1
ATOM 3794 C C . LEU B 1 203 ? 16.929 -8.433 -55.049 1.00 19.82 426 LEU B C 1
ATOM 3795 O O . LEU B 1 203 ? 17.264 -9.250 -55.906 1.00 22.75 426 LEU B O 1
ATOM 3800 N N . ALA B 1 204 ? 16.035 -8.676 -54.090 1.00 17.43 427 ALA B N 1
ATOM 3801 C CA . ALA B 1 204 ? 15.137 -9.831 -54.163 1.00 18.09 427 ALA B CA 1
ATOM 3802 C C . ALA B 1 204 ? 14.289 -9.700 -55.423 1.00 18.45 427 ALA B C 1
ATOM 3803 O O . ALA B 1 204 ? 13.898 -8.581 -55.799 1.00 19.20 427 ALA B O 1
ATOM 3805 N N . PRO B 1 205 ? 13.998 -10.822 -56.086 1.00 19.97 428 PRO B N 1
ATOM 3806 C CA . PRO B 1 205 ? 13.346 -10.788 -57.409 1.00 19.42 428 PRO B CA 1
ATOM 3807 C C . PRO B 1 205 ? 11.868 -10.422 -57.291 1.00 20.07 428 PRO B C 1
ATOM 3808 O O . PRO B 1 205 ? 11.283 -10.550 -56.212 1.00 20.06 428 PRO B O 1
ATOM 3812 N N . SER B 1 206 ? 11.253 -9.976 -58.374 1.00 18.94 429 SER B N 1
ATOM 3813 C CA . SER B 1 206 ? 9.813 -9.743 -58.335 1.00 18.30 429 SER B CA 1
ATOM 3814 C C . SER B 1 206 ? 9.008 -11.051 -58.318 1.00 20.56 429 SER B C 1
ATOM 3815 O O . SER B 1 206 ? 9.473 -12.103 -58.772 1.00 21.13 429 SER B O 1
ATOM 3818 N N . VAL B 1 207 ? 7.790 -10.983 -57.806 1.00 18.40 430 VAL B N 1
ATOM 3819 C CA . VAL B 1 207 ? 6.957 -12.183 -57.700 1.00 19.24 430 VAL B CA 1
ATOM 3820 C C . VAL B 1 207 ? 5.648 -12.005 -58.457 1.00 19.45 430 VAL B C 1
ATOM 3821 O O . VAL B 1 207 ? 5.128 -10.880 -58.589 1.00 18.89 430 VAL B O 1
ATOM 3825 N N . ALA B 1 208 ? 5.096 -13.123 -58.917 1.00 19.26 431 ALA B N 1
ATOM 3826 C CA . ALA B 1 208 ? 3.856 -13.120 -59.672 1.00 17.10 431 ALA B CA 1
ATOM 3827 C C . ALA B 1 208 ? 3.223 -14.503 -59.631 1.00 19.31 431 ALA B C 1
ATOM 3828 O O . ALA B 1 208 ? 3.919 -15.493 -59.509 1.00 18.78 431 ALA B O 1
ATOM 3830 N N . PRO B 1 209 ? 1.895 -14.571 -59.761 1.00 20.11 432 PRO B N 1
ATOM 3831 C CA . PRO B 1 209 ? 1.255 -15.887 -59.911 1.00 20.25 432 PRO B CA 1
ATOM 3832 C C . PRO B 1 209 ? 1.666 -16.472 -61.268 1.00 22.40 432 PRO B C 1
ATOM 3833 O O . PRO B 1 209 ? 1.811 -15.696 -62.222 1.00 23.49 432 PRO B O 1
ATOM 3837 N N . VAL B 1 210 ? 1.892 -17.778 -61.329 1.00 18.55 433 VAL B N 1
ATOM 3838 C CA . VAL B 1 210 ? 2.298 -18.451 -62.566 1.00 18.93 433 VAL B CA 1
ATOM 3839 C C . VAL B 1 210 ? 1.167 -19.280 -63.157 1.00 21.14 433 VAL B C 1
ATOM 3840 O O . VAL B 1 210 ? 0.995 -19.365 -64.389 1.00 24.02 433 VAL B O 1
ATOM 3844 N N . PHE B 1 211 ? 0.397 -19.922 -62.286 1.00 20.95 434 PHE B N 1
ATOM 3845 C CA . PHE B 1 211 ? -0.650 -20.815 -62.759 1.00 22.47 434 PHE B CA 1
ATOM 3846 C C . PHE B 1 211 ? -1.933 -20.047 -63.046 1.00 23.21 434 PHE B C 1
ATOM 3847 O O . PHE B 1 211 ? -2.366 -19.233 -62.229 1.00 21.62 434 PHE B O 1
ATOM 3855 N N . PRO B 1 212 ? -2.538 -20.272 -64.220 1.00 23.62 435 PRO B N 1
ATOM 3856 C CA . PRO B 1 212 ? -3.765 -19.511 -64.511 1.00 23.18 435 PRO B CA 1
ATOM 3857 C C . PRO B 1 212 ? -4.855 -19.635 -63.448 1.00 24.62 435 PRO B C 1
ATOM 3858 O O . PRO B 1 212 ? -5.081 -20.701 -62.855 1.00 25.41 435 PRO B O 1
ATOM 3862 N N . GLY B 1 213 ? -5.520 -18.509 -63.206 1.00 25.74 436 GLY B N 1
ATOM 3863 C CA . GLY B 1 213 ? -6.596 -18.424 -62.248 1.00 24.03 436 GLY B CA 1
ATOM 3864 C C . GLY B 1 213 ? -6.099 -18.004 -60.875 1.00 22.22 436 GLY B C 1
ATOM 3865 O O . GLY B 1 213 ? -6.903 -17.787 -59.970 1.00 23.64 436 GLY B O 1
ATOM 3866 N N . GLU B 1 214 ? -4.794 -17.823 -60.725 1.00 19.83 437 GLU B N 1
ATOM 3867 C CA . GLU B 1 214 ? -4.279 -17.444 -59.393 1.00 21.36 437 GLU B CA 1
ATOM 3868 C C . GLU B 1 214 ? -3.886 -15.981 -59.270 1.00 22.06 437 GLU B C 1
ATOM 3869 O O . GLU B 1 214 ? -3.627 -15.313 -60.264 1.00 23.58 437 GLU B O 1
ATOM 3875 N N . CYS B 1 215 ? -3.870 -15.482 -58.031 1.00 18.56 438 CYS B N 1
ATOM 3876 C CA . CYS B 1 215 ? -3.358 -14.139 -57.746 1.00 18.45 438 CYS B CA 1
ATOM 3877 C C . CYS B 1 215 ? -2.517 -14.172 -56.483 1.00 19.16 438 CYS B C 1
ATOM 3878 O O . CYS B 1 215 ? -2.621 -15.106 -55.695 1.00 18.09 438 CYS B O 1
ATOM 3881 N N . LEU B 1 216 ? -1.706 -13.139 -56.270 1.00 17.33 439 LEU B N 1
ATOM 3882 C CA . LEU B 1 216 ? -0.948 -13.036 -55.003 1.00 15.34 439 LEU B CA 1
ATOM 3883 C C . LEU B 1 216 ? -1.899 -12.854 -53.833 1.00 17.52 439 LEU B C 1
ATOM 3884 O O . LEU B 1 216 ? -2.913 -12.161 -53.948 1.00 17.86 439 LEU B O 1
ATOM 3889 N N . LEU B 1 217 ? -1.540 -13.455 -52.703 1.00 15.04 440 LEU B N 1
ATOM 3890 C CA . LEU B 1 217 ? -2.251 -13.224 -51.447 1.00 15.94 440 LEU B CA 1
ATOM 3891 C C . LEU B 1 217 ? -1.346 -12.438 -50.522 1.00 18.91 440 LEU B C 1
ATOM 3892 O O . LEU B 1 217 ? -0.207 -12.833 -50.295 1.00 20.00 440 LEU B O 1
ATOM 3897 N N . PHE B 1 218 ? -1.857 -11.331 -49.990 1.00 16.73 441 PHE B N 1
ATOM 3898 C CA . PHE B 1 218 ? -1.040 -10.465 -49.126 1.00 16.22 441 PHE B CA 1
ATOM 3899 C C . PHE B 1 218 ? -1.515 -10.466 -47.702 1.00 16.32 441 PHE B C 1
ATOM 3900 O O . PHE B 1 218 ? -2.702 -10.682 -47.456 1.00 15.57 441 PHE B O 1
ATOM 3908 N N . PHE B 1 219 ? -0.580 -10.184 -46.792 1.00 14.49 442 PHE B N 1
ATOM 3909 C CA . PHE B 1 219 ? -0.902 -9.866 -45.406 1.00 16.89 442 PHE B CA 1
ATOM 3910 C C . PHE B 1 219 ? -0.932 -8.341 -45.289 1.00 17.80 442 PHE B C 1
ATOM 3911 O O . PHE B 1 219 ? 0.098 -7.684 -45.425 1.00 17.02 442 PHE B O 1
ATOM 3919 N N . ARG B 1 220 ? -2.123 -7.786 -45.070 1.00 16.61 443 ARG B N 1
ATOM 3920 C CA . ARG B 1 220 ? -2.312 -6.321 -45.131 1.00 14.08 443 ARG B CA 1
ATOM 3921 C C . ARG B 1 220 ? -2.407 -5.686 -43.749 1.00 15.09 443 ARG B C 1
ATOM 3922 O O . ARG B 1 220 ? -3.089 -6.215 -42.879 1.00 17.15 443 ARG B O 1
ATOM 3930 N N . SER B 1 221 ? -1.699 -4.571 -43.579 1.00 15.16 444 SER B N 1
ATOM 3931 C CA . SER B 1 221 ? -1.794 -3.720 -42.389 1.00 15.31 444 SER B CA 1
ATOM 3932 C C . SER B 1 221 ? -2.177 -2.311 -42.779 1.00 19.31 444 SER B C 1
ATOM 3933 O O . SER B 1 221 ? -1.678 -1.794 -43.763 1.00 18.77 444 SER B O 1
ATOM 3936 N N . PHE B 1 222 ? -3.051 -1.679 -42.004 1.00 14.86 445 PHE B N 1
ATOM 3937 C CA . PHE B 1 222 ? -3.327 -0.266 -42.236 1.00 16.42 445 PHE B CA 1
ATOM 3938 C C . PHE B 1 222 ? -2.313 0.582 -41.469 1.00 18.53 445 PHE B C 1
ATOM 3939 O O . PHE B 1 222 ? -1.993 0.292 -40.295 1.00 20.11 445 PHE B O 1
ATOM 3947 N N . ILE B 1 223 ? -1.758 1.586 -42.145 1.00 16.62 446 ILE B N 1
ATOM 3948 C CA . ILE B 1 223 ? -0.626 2.326 -41.594 1.00 15.44 446 ILE B CA 1
ATOM 3949 C C . ILE B 1 223 ? -1.091 3.709 -41.142 1.00 19.41 446 ILE B C 1
ATOM 3950 O O . ILE B 1 223 ? -1.864 4.358 -41.837 1.00 19.19 446 ILE B O 1
ATOM 3955 N N . PRO B 1 224 ? -0.663 4.157 -39.947 1.00 17.09 447 PRO B N 1
ATOM 3956 C CA . PRO B 1 224 ? -1.158 5.451 -39.451 1.00 17.64 447 PRO B CA 1
ATOM 3957 C C . PRO B 1 224 ? -0.739 6.632 -40.314 1.00 18.10 447 PRO B C 1
ATOM 3958 O O . PRO B 1 224 ? 0.278 6.558 -41.015 1.00 19.71 447 PRO B O 1
ATOM 3962 N N . LEU B 1 225 ? -1.528 7.703 -40.234 1.00 17.60 448 LEU B N 1
ATOM 3963 C CA . LEU B 1 225 ? -1.251 8.948 -40.961 1.00 20.17 448 LEU B CA 1
ATOM 3964 C C . LEU B 1 225 ? -1.129 10.109 -39.987 1.00 22.81 448 LEU B C 1
ATOM 3965 O O . LEU B 1 225 ? -1.945 10.251 -39.092 1.00 22.05 448 LEU B O 1
ATOM 3970 N N . LYS B 1 226 ? -0.136 10.960 -40.199 1.00 20.40 449 LYS B N 1
ATOM 3971 C CA . LYS B 1 226 ? 0.055 12.161 -39.397 1.00 20.09 449 LYS B CA 1
ATOM 3972 C C . LYS B 1 226 ? -1.088 13.163 -39.617 1.00 25.19 449 LYS B C 1
ATOM 3973 O O . LYS B 1 226 ? -1.523 13.856 -38.694 1.00 23.05 449 LYS B O 1
ATOM 3979 N N . GLY B 1 227 ? -1.581 13.225 -40.851 1.00 24.97 450 GLY B N 1
ATOM 3980 C CA . GLY B 1 227 ? -2.618 14.160 -41.206 1.00 27.60 450 GLY B CA 1
ATOM 3981 C C . GLY B 1 227 ? -3.187 13.852 -42.574 1.00 26.52 450 GLY B C 1
ATOM 3982 O O . GLY B 1 227 ? -2.679 12.975 -43.271 1.00 27.17 450 GLY B O 1
ATOM 3983 N N . GLY B 1 228 ? -4.241 14.578 -42.938 1.00 27.88 451 GLY B N 1
ATOM 3984 C CA . GLY B 1 228 ? -4.880 14.438 -44.236 1.00 30.06 451 GLY B CA 1
ATOM 3985 C C . GLY B 1 228 ? -5.898 13.320 -44.315 1.00 31.40 451 GLY B C 1
ATOM 3986 O O . GLY B 1 228 ? -6.194 12.628 -43.331 1.00 26.59 451 GLY B O 1
ATOM 3987 N N . TYR B 1 229 ? -6.419 13.119 -45.519 1.00 24.08 452 TYR B N 1
ATOM 3988 C CA . TYR B 1 229 ? -7.401 12.077 -45.777 1.00 23.20 452 TYR B CA 1
ATOM 3989 C C . TYR B 1 229 ? -6.726 10.854 -46.350 1.00 28.09 452 TYR B C 1
ATOM 3990 O O . TYR B 1 229 ? -5.753 10.943 -47.122 1.00 28.79 452 TYR B O 1
ATOM 3999 N N . GLY B 1 230 ? -7.243 9.690 -45.981 1.00 21.55 453 GLY B N 1
ATOM 4000 C CA . GLY B 1 230 ? -6.738 8.478 -46.562 1.00 21.94 453 GLY B CA 1
ATOM 4001 C C . GLY B 1 230 ? -6.895 7.292 -45.661 1.00 20.36 453 GLY B C 1
ATOM 4002 O O . GLY B 1 230 ? -7.100 7.441 -44.459 1.00 20.81 453 GLY B O 1
ATOM 4003 N N . ASN B 1 231 ? -6.836 6.117 -46.263 1.00 20.54 454 ASN B N 1
ATOM 4004 C CA . ASN B 1 231 ? -6.798 4.875 -45.507 1.00 20.47 454 ASN B CA 1
ATOM 4005 C C . ASN B 1 231 ? -5.688 3.976 -46.035 1.00 19.07 454 ASN B C 1
ATOM 4006 O O . ASN B 1 231 ? -5.949 2.854 -46.526 1.00 20.74 454 ASN B O 1
ATOM 4011 N N . PRO B 1 232 ? -4.441 4.459 -45.969 1.00 18.91 455 PRO B N 1
ATOM 4012 C CA . PRO B 1 232 ? -3.336 3.699 -46.579 1.00 17.82 455 PRO B CA 1
ATOM 4013 C C . PRO B 1 232 ? -3.035 2.390 -45.883 1.00 17.48 455 PRO B C 1
ATOM 4014 O O . PRO B 1 232 ? -3.223 2.211 -44.668 1.00 18.96 455 PRO B O 1
ATOM 4018 N N . ALA B 1 233 ? -2.533 1.466 -46.688 1.00 16.93 456 ALA B N 1
ATOM 4019 C CA . ALA B 1 233 ? -2.160 0.136 -46.222 1.00 18.00 456 ALA B CA 1
ATOM 4020 C C . ALA B 1 233 ? -0.807 -0.282 -46.787 1.00 16.60 456 ALA B C 1
ATOM 4021 O O . ALA B 1 233 ? -0.355 0.247 -47.814 1.00 19.13 456 ALA B O 1
ATOM 4023 N N . ILE B 1 234 ? -0.170 -1.211 -46.082 1.00 16.69 457 ILE B N 1
ATOM 4024 C CA . ILE B 1 234 ? 1.099 -1.820 -46.474 1.00 15.75 457 ILE B CA 1
ATOM 4025 C C . ILE B 1 234 ? 0.872 -3.321 -46.550 1.00 16.62 457 ILE B C 1
ATOM 4026 O O . ILE B 1 234 ? 0.438 -3.923 -45.571 1.00 16.98 457 ILE B O 1
ATOM 4031 N N . ASP B 1 235 ? 1.125 -3.908 -47.722 1.00 17.36 458 ASP B N 1
ATOM 4032 C CA . ASP B 1 235 ? 0.915 -5.336 -47.955 1.00 16.61 458 ASP B CA 1
ATOM 4033 C C . ASP B 1 235 ? 2.222 -6.081 -47.948 1.00 17.13 458 ASP B C 1
ATOM 4034 O O . ASP B 1 235 ? 3.120 -5.745 -48.742 1.00 18.50 458 ASP B O 1
ATOM 4039 N N . CYS B 1 236 ? 2.342 -7.118 -47.117 1.00 16.26 459 CYS B N 1
ATOM 4040 C CA . CYS B 1 236 ? 3.583 -7.912 -47.166 1.00 15.97 459 CYS B CA 1
ATOM 4041 C C . CYS B 1 236 ? 3.324 -9.327 -47.680 1.00 17.43 459 CYS B C 1
ATOM 4042 O O . CYS B 1 236 ? 2.178 -9.810 -47.699 1.00 15.90 459 CYS B O 1
ATOM 4045 N N . LEU B 1 237 ? 4.380 -9.948 -48.215 1.00 15.02 460 LEU B N 1
ATOM 4046 C CA . LEU B 1 237 ? 4.266 -11.277 -48.801 1.00 14.72 460 LEU B CA 1
ATOM 4047 C C . LEU B 1 237 ? 4.196 -12.356 -47.732 1.00 16.48 460 LEU B C 1
ATOM 4048 O O . LEU B 1 237 ? 3.524 -13.386 -47.919 1.00 18.03 460 LEU B O 1
ATOM 4053 N N A MET B 1 238 ? 4.930 -12.145 -46.648 0.64 19.11 461 MET B N 1
ATOM 4054 N N B MET B 1 238 ? 4.914 -12.135 -46.637 0.36 18.40 461 MET B N 1
ATOM 4055 C CA A MET B 1 238 ? 4.847 -13.019 -45.489 0.64 18.63 461 MET B CA 1
ATOM 4056 C CA B MET B 1 238 ? 4.847 -13.013 -45.477 0.36 18.33 461 MET B CA 1
ATOM 4057 C C A MET B 1 238 ? 5.027 -12.182 -44.229 0.64 15.81 461 MET B C 1
ATOM 4058 C C B MET B 1 238 ? 5.046 -12.192 -44.218 0.36 16.46 461 MET B C 1
ATOM 4059 O O A MET B 1 238 ? 5.754 -11.202 -44.242 0.64 18.74 461 MET B O 1
ATOM 4060 O O B MET B 1 238 ? 5.790 -11.218 -44.226 0.36 18.13 461 MET B O 1
ATOM 4069 N N . PRO B 1 239 ? 4.387 -12.591 -43.126 1.00 16.05 462 PRO B N 1
ATOM 4070 C CA . PRO B 1 239 ? 4.551 -11.816 -41.915 1.00 15.88 462 PRO B CA 1
ATOM 4071 C C . PRO B 1 239 ? 5.938 -11.992 -41.322 1.00 14.85 462 PRO B C 1
ATOM 4072 O O . PRO B 1 239 ? 6.637 -12.971 -41.618 1.00 15.90 462 PRO B O 1
ATOM 4076 N N . GLN B 1 240 ? 6.305 -11.059 -40.457 1.00 14.50 463 GLN B N 1
ATOM 4077 C CA . GLN B 1 240 ? 7.642 -11.086 -39.868 1.00 14.30 463 GLN B CA 1
ATOM 4078 C C . GLN B 1 240 ? 7.884 -12.390 -39.108 1.00 14.38 463 GLN B C 1
ATOM 4079 O O . GLN B 1 240 ? 9.000 -12.904 -39.086 1.00 15.21 463 GLN B O 1
ATOM 4085 N N . GLU B 1 241 ? 6.854 -12.936 -38.460 1.00 15.24 464 GLU B N 1
ATOM 4086 C CA . GLU B 1 241 ? 7.045 -14.195 -37.728 1.00 16.88 464 GLU B CA 1
ATOM 4087 C C . GLU B 1 241 ? 7.388 -15.365 -38.638 1.00 15.90 464 GLU B C 1
ATOM 4088 O O . GLU B 1 241 ? 8.049 -16.332 -38.229 1.00 17.08 464 GLU B O 1
ATOM 4094 N N . TRP B 1 242 ? 6.894 -15.317 -39.869 1.00 15.79 465 TRP B N 1
ATOM 4095 C CA . TRP B 1 242 ? 7.254 -16.375 -40.798 1.00 16.02 465 TRP B CA 1
ATOM 4096 C C . TRP B 1 242 ? 8.712 -16.225 -41.217 1.00 15.57 465 TRP B C 1
ATOM 4097 O O . TRP B 1 242 ? 9.443 -17.221 -41.306 1.00 17.86 465 TRP B O 1
ATOM 4108 N N . VAL B 1 243 ? 9.132 -14.989 -41.479 1.00 14.59 466 VAL B N 1
ATOM 4109 C CA . VAL B 1 243 ? 10.556 -14.737 -41.780 1.00 15.03 466 VAL B CA 1
ATOM 4110 C C . VAL B 1 243 ? 11.417 -15.308 -40.664 1.00 19.45 466 VAL B C 1
ATOM 4111 O O . VAL B 1 243 ? 12.368 -16.060 -40.870 1.00 17.88 466 VAL B O 1
ATOM 4115 N N . GLN B 1 244 ? 11.035 -14.987 -39.438 1.00 17.29 467 GLN B N 1
ATOM 4116 C CA . GLN B 1 244 ? 11.817 -15.426 -38.288 1.00 20.60 467 GLN B CA 1
ATOM 4117 C C . GLN B 1 244 ? 11.846 -16.943 -38.147 1.00 19.68 467 GLN B C 1
ATOM 4118 O O . GLN B 1 244 ? 12.887 -17.516 -37.819 1.00 18.41 467 GLN B O 1
ATOM 4124 N N . HIS B 1 245 ? 10.695 -17.582 -38.370 1.00 16.33 468 HIS B N 1
ATOM 4125 C CA . HIS B 1 245 ? 10.573 -19.029 -38.222 1.00 18.33 468 HIS B CA 1
ATOM 4126 C C . HIS B 1 245 ? 11.365 -19.768 -39.309 1.00 19.11 468 HIS B C 1
ATOM 4127 O O . HIS B 1 245 ? 12.071 -20.731 -39.036 1.00 18.89 468 HIS B O 1
ATOM 4134 N N . LEU B 1 246 ? 11.196 -19.324 -40.545 1.00 16.96 469 LEU B N 1
ATOM 4135 C CA . LEU B 1 246 ? 11.861 -19.959 -41.673 1.00 19.91 469 LEU B CA 1
ATOM 4136 C C . LEU B 1 246 ? 13.363 -19.850 -41.499 1.00 18.79 469 LEU B C 1
ATOM 4137 O O . LEU B 1 246 ? 14.101 -20.809 -41.732 1.00 19.13 469 LEU B O 1
ATOM 4142 N N . TYR B 1 247 ? 13.813 -18.674 -41.085 1.00 18.71 470 TYR B N 1
ATOM 4143 C CA . TYR B 1 247 ? 15.235 -18.485 -40.807 1.00 19.79 470 TYR B CA 1
ATOM 4144 C C . TYR B 1 247 ? 15.757 -19.459 -39.732 1.00 22.36 470 TYR B C 1
ATOM 4145 O O . TYR B 1 247 ? 16.812 -20.087 -39.904 1.00 22.02 470 TYR B O 1
ATOM 4154 N N . GLN B 1 248 ? 15.011 -19.596 -38.641 1.00 20.71 471 GLN B N 1
ATOM 4155 C CA . GLN B 1 248 ? 15.401 -20.514 -37.550 1.00 24.66 471 GLN B CA 1
ATOM 4156 C C . GLN B 1 248 ? 15.517 -21.951 -37.988 1.00 21.89 471 GLN B C 1
ATOM 4157 O O . GLN B 1 248 ? 16.492 -22.656 -37.639 1.00 24.97 471 GLN B O 1
ATOM 4163 N N . GLU B 1 249 ? 14.498 -22.417 -38.704 1.00 22.26 472 GLU B N 1
ATOM 4164 C CA . GLU B 1 249 ? 14.402 -23.824 -39.076 1.00 23.45 472 GLU B CA 1
ATOM 4165 C C . GLU B 1 249 ? 15.374 -24.197 -40.187 1.00 25.30 472 GLU B C 1
ATOM 4166 O O . GLU B 1 249 ? 15.935 -25.283 -40.148 1.00 25.43 472 GLU B O 1
ATOM 4172 N N . SER B 1 250 ? 15.535 -23.321 -41.185 1.00 27.13 473 SER B N 1
ATOM 4173 C CA . SER B 1 250 ? 16.412 -23.626 -42.315 1.00 32.97 473 SER B CA 1
ATOM 4174 C C . SER B 1 250 ? 16.110 -25.010 -42.879 1.00 24.07 473 SER B C 1
ATOM 4175 O O . SER B 1 250 ? 17.025 -25.834 -43.050 1.00 26.62 473 SER B O 1
ATOM 4178 N N . ALA B 1 251 ? 14.830 -25.296 -43.095 1.00 24.03 474 ALA B N 1
ATOM 4179 C CA . ALA B 1 251 ? 14.398 -26.603 -43.614 1.00 23.75 474 ALA B CA 1
ATOM 4180 C C . ALA B 1 251 ? 14.591 -26.665 -45.119 1.00 21.96 474 ALA B C 1
ATOM 4181 O O . ALA B 1 251 ? 14.133 -25.783 -45.808 1.00 24.77 474 ALA B O 1
ATOM 4183 N N . PRO B 1 252 ? 15.219 -27.739 -45.634 1.00 25.43 475 PRO B N 1
ATOM 4184 C CA . PRO B 1 252 ? 15.333 -27.839 -47.098 1.00 26.67 475 PRO B CA 1
ATOM 4185 C C . PRO B 1 252 ? 13.972 -27.868 -47.797 1.00 26.29 475 PRO B C 1
ATOM 4186 O O . PRO B 1 252 ? 13.023 -28.529 -47.343 1.00 26.04 475 PRO B O 1
ATOM 4190 N N . SER B 1 253 ? 13.882 -27.135 -48.904 1.00 22.91 476 SER B N 1
ATOM 4191 C CA . SER B 1 253 ? 12.671 -27.100 -49.715 1.00 22.26 476 SER B CA 1
ATOM 4192 C C . SER B 1 253 ? 12.659 -28.306 -50.649 1.00 27.26 476 SER B C 1
ATOM 4193 O O . SER B 1 253 ? 13.621 -28.517 -51.384 1.00 27.86 476 SER B O 1
ATOM 4196 N N . LEU B 1 254 ? 11.598 -29.105 -50.623 1.00 23.82 477 LEU B N 1
ATOM 4197 C CA . LEU B 1 254 ? 11.608 -30.357 -51.397 1.00 24.61 477 LEU B CA 1
ATOM 4198 C C . LEU B 1 254 ? 10.949 -30.201 -52.778 1.00 21.89 477 LEU B C 1
ATOM 4199 O O . LEU B 1 254 ? 10.987 -31.119 -53.609 1.00 25.17 477 LEU B O 1
ATOM 4204 N N . SER B 1 255 ? 10.368 -29.034 -53.017 1.00 21.34 478 SER B N 1
ATOM 4205 C CA . SER B 1 255 ? 9.849 -28.691 -54.346 1.00 21.44 478 SER B CA 1
ATOM 4206 C C . SER B 1 255 ? 9.736 -27.184 -54.449 1.00 20.78 478 SER B C 1
ATOM 4207 O O . SER B 1 255 ? 10.084 -26.468 -53.499 1.00 24.42 478 SER B O 1
ATOM 4210 N N . ASP B 1 256 ? 9.306 -26.692 -55.606 1.00 23.33 479 ASP B N 1
ATOM 4211 C CA . ASP B 1 256 ? 9.167 -25.239 -55.782 1.00 20.03 479 ASP B CA 1
ATOM 4212 C C . ASP B 1 256 ? 7.925 -24.662 -55.100 1.00 21.50 479 ASP B C 1
ATOM 4213 O O . ASP B 1 256 ? 7.797 -23.440 -55.010 1.00 20.14 479 ASP B O 1
ATOM 4218 N N . VAL B 1 257 ? 6.999 -25.528 -54.666 1.00 18.51 480 VAL B N 1
ATOM 4219 C CA . VAL B 1 257 ? 5.718 -25.059 -54.118 1.00 20.75 480 VAL B CA 1
ATOM 4220 C C . VAL B 1 257 ? 5.240 -25.936 -52.954 1.00 19.84 480 VAL B C 1
ATOM 4221 O O . VAL B 1 257 ? 5.126 -27.146 -53.119 1.00 21.32 480 VAL B O 1
ATOM 4225 N N . ALA B 1 258 ? 4.929 -25.312 -51.824 1.00 20.39 481 ALA B N 1
ATOM 4226 C CA . ALA B 1 258 ? 4.288 -26.017 -50.715 1.00 20.73 481 ALA B CA 1
ATOM 4227 C C . ALA B 1 258 ? 2.783 -25.737 -50.748 1.00 23.61 481 ALA B C 1
ATOM 4228 O O . ALA B 1 258 ? 2.368 -24.594 -50.978 1.00 24.42 481 ALA B O 1
ATOM 4230 N N . LEU B 1 259 ? 1.964 -26.763 -50.541 1.00 20.04 482 LEU B N 1
ATOM 4231 C CA . LEU B 1 259 ? 0.527 -26.548 -50.400 1.00 19.06 482 LEU B CA 1
ATOM 4232 C C . LEU B 1 259 ? 0.240 -26.231 -48.934 1.00 22.01 482 LEU B C 1
ATOM 4233 O O . LEU B 1 259 ? 0.661 -26.957 -48.035 1.00 23.63 482 LEU B O 1
ATOM 4238 N N . VAL B 1 260 ? -0.484 -25.153 -48.702 1.00 17.40 483 VAL B N 1
ATOM 4239 C CA . VAL B 1 260 ? -0.868 -24.809 -47.339 1.00 17.76 483 VAL B CA 1
ATOM 4240 C C . VAL B 1 260 ? -2.384 -24.619 -47.263 1.00 21.01 483 VAL B C 1
ATOM 4241 O O . VAL B 1 260 ? -3.057 -24.324 -48.270 1.00 21.30 483 VAL B O 1
ATOM 4245 N N . ARG B 1 261 ? -2.923 -24.827 -46.074 1.00 22.31 484 ARG B N 1
ATOM 4246 C CA . ARG B 1 261 ? -4.364 -24.695 -45.857 1.00 21.17 484 ARG B CA 1
ATOM 4247 C C . ARG B 1 261 ? -4.573 -23.703 -44.724 1.00 23.76 484 ARG B C 1
ATOM 4248 O O . ARG B 1 261 ? -3.883 -23.783 -43.711 1.00 23.21 484 ARG B O 1
ATOM 4250 N N . TYR B 1 262 ? -5.510 -22.778 -44.898 1.00 22.72 485 TYR B N 1
ATOM 4251 C CA . TYR B 1 262 ? -5.910 -21.877 -43.812 1.00 22.37 485 TYR B CA 1
ATOM 4252 C C . TYR B 1 262 ? -7.037 -22.562 -43.067 1.00 25.80 485 TYR B C 1
ATOM 4253 O O . TYR B 1 262 ? -8.087 -22.858 -43.641 1.00 30.45 485 TYR B O 1
ATOM 4262 N N . VAL B 1 263 ? -6.777 -22.906 -41.811 1.00 25.92 486 VAL B N 1
ATOM 4263 C CA . VAL B 1 263 ? -7.667 -23.774 -41.067 1.00 28.53 486 VAL B CA 1
ATOM 4264 C C . VAL B 1 263 ? -8.159 -23.116 -39.791 1.00 32.60 486 VAL B C 1
ATOM 4265 O O . VAL B 1 263 ? -7.466 -22.301 -39.206 1.00 32.08 486 VAL B O 1
ATOM 4269 N N . ASN B 1 264 ? -9.335 -23.522 -39.333 1.00 39.62 487 ASN B N 1
ATOM 4270 C CA . ASN B 1 264 ? -9.797 -23.126 -38.005 1.00 46.47 487 ASN B CA 1
ATOM 4271 C C . ASN B 1 264 ? -9.168 -24.045 -36.968 1.00 50.09 487 ASN B C 1
ATOM 4272 O O . ASN B 1 264 ? -9.385 -25.251 -37.007 1.00 52.38 487 ASN B O 1
ATOM 4277 N N . PRO B 1 265 ? -8.386 -23.472 -36.035 1.00 51.66 488 PRO B N 1
ATOM 4278 C CA . PRO B 1 265 ? -7.616 -24.228 -35.034 1.00 60.36 488 PRO B CA 1
ATOM 4279 C C . PRO B 1 265 ? -8.480 -25.047 -34.086 1.00 66.83 488 PRO B C 1
ATOM 4280 O O . PRO B 1 265 ? -8.067 -26.124 -33.656 1.00 70.51 488 PRO B O 1
ATOM 4284 N N . GLU B 1 266 ? -9.646 -24.525 -33.728 1.00 68.32 489 GLU B N 1
ATOM 4285 C CA . GLU B 1 266 ? -10.556 -25.261 -32.861 1.00 76.64 489 GLU B CA 1
ATOM 4286 C C . GLU B 1 266 ? -11.145 -26.477 -33.576 1.00 80.77 489 GLU B C 1
ATOM 4287 O O . GLU B 1 266 ? -11.197 -27.574 -33.013 1.00 86.26 489 GLU B O 1
ATOM 4289 N N . THR B 1 267 ? -11.605 -26.272 -34.809 1.00 77.57 490 THR B N 1
ATOM 4290 C CA . THR B 1 267 ? -12.342 -27.308 -35.535 1.00 75.62 490 THR B CA 1
ATOM 4291 C C . THR B 1 267 ? -11.507 -28.058 -36.578 1.00 75.23 490 THR B C 1
ATOM 4292 O O . THR B 1 267 ? -11.858 -29.162 -36.983 1.00 80.51 490 THR B O 1
ATOM 4296 N N . GLY B 1 268 ? -10.429 -27.446 -37.045 1.00 68.83 491 GLY B N 1
ATOM 4297 C CA . GLY B 1 268 ? -9.556 -28.104 -38.000 1.00 63.78 491 GLY B CA 1
ATOM 4298 C C . GLY B 1 268 ? -10.038 -28.080 -39.435 1.00 57.74 491 GLY B C 1
ATOM 4299 O O . GLY B 1 268 ? -9.331 -28.558 -40.325 1.00 59.00 491 GLY B O 1
ATOM 4300 N N . ARG B 1 269 ? -11.210 -27.496 -39.678 1.00 52.36 492 ARG B N 1
ATOM 4301 C CA . ARG B 1 269 ? -11.744 -27.442 -41.035 1.00 47.85 492 ARG B CA 1
ATOM 4302 C C . ARG B 1 269 ? -10.970 -26.443 -41.896 1.00 39.41 492 ARG B C 1
ATOM 4303 O O . ARG B 1 269 ? -10.553 -25.383 -41.416 1.00 41.01 492 ARG B O 1
ATOM 4305 N N . THR B 1 270 ? -10.814 -26.778 -43.174 1.00 40.41 493 THR B N 1
ATOM 4306 C CA . THR B 1 270 ? -10.120 -25.924 -44.127 1.00 38.64 493 THR B CA 1
ATOM 4307 C C . THR B 1 270 ? -11.018 -24.804 -44.627 1.00 35.81 493 THR B C 1
ATOM 4308 O O . THR B 1 270 ? -12.092 -25.046 -45.166 1.00 37.32 493 THR B O 1
ATOM 4312 N N . LEU B 1 271 ? -10.595 -23.569 -44.400 1.00 30.80 494 LEU B N 1
ATOM 4313 C CA . LEU B 1 271 ? -11.317 -22.415 -44.929 1.00 31.19 494 LEU B CA 1
ATOM 4314 C C . LEU B 1 271 ? -10.969 -22.182 -46.393 1.00 29.44 494 LEU B C 1
ATOM 4315 O O . LEU B 1 271 ? -11.842 -21.909 -47.207 1.00 31.46 494 LEU B O 1
ATOM 4320 N N . PHE B 1 272 ? -9.678 -22.257 -46.712 1.00 26.85 495 PHE B N 1
ATOM 4321 C CA . PHE B 1 272 ? -9.249 -22.189 -48.100 1.00 26.12 495 PHE B CA 1
ATOM 4322 C C . PHE B 1 272 ? -7.838 -22.744 -48.246 1.00 28.07 495 PHE B C 1
ATOM 4323 O O . PHE B 1 272 ? -7.169 -22.987 -47.256 1.00 24.17 495 PHE B O 1
ATOM 4331 N N . GLU B 1 273 ? -7.407 -23.006 -49.473 1.00 22.04 496 GLU B N 1
ATOM 4332 C CA . GLU B 1 273 ? -6.035 -23.444 -49.681 1.00 21.31 496 GLU B CA 1
ATOM 4333 C C . GLU B 1 273 ? -5.236 -22.458 -50.508 1.00 21.69 496 GLU B C 1
ATOM 4334 O O . GLU B 1 273 ? -5.800 -21.624 -51.232 1.00 22.63 496 GLU B O 1
ATOM 4340 N N . ALA B 1 274 ? -3.919 -22.526 -50.332 1.00 18.89 497 ALA B N 1
ATOM 4341 C CA . ALA B 1 274 ? -3.016 -21.624 -51.042 1.00 16.94 497 ALA B CA 1
ATOM 4342 C C . ALA B 1 274 ? -1.748 -22.337 -51.412 1.00 19.61 497 ALA B C 1
ATOM 4343 O O . ALA B 1 274 ? -1.392 -23.370 -50.826 1.00 18.99 497 ALA B O 1
ATOM 4345 N N . LYS B 1 275 ? -1.059 -21.778 -52.404 1.00 17.04 498 LYS B N 1
ATOM 4346 C CA . LYS B 1 275 ? 0.300 -22.214 -52.724 1.00 15.62 498 LYS B CA 1
ATOM 4347 C C . LYS B 1 275 ? 1.330 -21.310 -52.070 1.00 17.59 498 LYS B C 1
ATOM 4348 O O . LYS B 1 275 ? 1.314 -20.091 -52.279 1.00 19.63 498 LYS B O 1
ATOM 4354 N N . LEU B 1 276 ? 2.257 -21.912 -51.340 1.00 17.30 499 LEU B N 1
ATOM 4355 C CA . LEU B 1 276 ? 3.346 -21.153 -50.722 1.00 15.61 499 LEU B CA 1
ATOM 4356 C C . LEU B 1 276 ? 4.604 -21.416 -51.549 1.00 16.47 499 LEU B C 1
ATOM 4357 O O . LEU B 1 276 ? 5.137 -22.517 -51.553 1.00 17.72 499 LEU B O 1
ATOM 4362 N N . HIS B 1 277 ? 5.042 -20.404 -52.287 1.00 17.59 500 HIS B N 1
ATOM 4363 C CA . HIS B 1 277 ? 6.148 -20.573 -53.240 1.00 18.76 500 HIS B CA 1
ATOM 4364 C C . HIS B 1 277 ? 7.513 -20.547 -52.569 1.00 17.13 500 HIS B C 1
ATOM 4365 O O . HIS B 1 277 ? 7.702 -19.838 -51.578 1.00 15.90 500 HIS B O 1
ATOM 4372 N N . ARG B 1 278 ? 8.459 -21.315 -53.123 1.00 17.83 501 ARG B N 1
ATOM 4373 C CA . ARG B 1 278 ? 9.764 -21.492 -52.507 1.00 18.25 501 ARG B CA 1
ATOM 4374 C C . ARG B 1 278 ? 10.461 -20.151 -52.208 1.00 17.48 501 ARG B C 1
ATOM 4375 O O . ARG B 1 278 ? 11.134 -20.011 -51.182 1.00 19.35 501 ARG B O 1
ATOM 4383 N N . ASN B 1 279 ? 10.295 -19.152 -53.083 1.00 16.66 502 ASN B N 1
ATOM 4384 C CA . ASN B 1 279 ? 10.982 -17.870 -52.877 1.00 17.95 502 ASN B CA 1
ATOM 4385 C C . ASN B 1 279 ? 10.367 -17.055 -51.729 1.00 17.28 502 ASN B C 1
ATOM 4386 O O . ASN B 1 279 ? 10.973 -16.081 -51.265 1.00 20.16 502 ASN B O 1
ATOM 4391 N N . GLY B 1 280 ? 9.170 -17.443 -51.301 1.00 18.41 503 GLY B N 1
ATOM 4392 C CA . GLY B 1 280 ? 8.562 -16.840 -50.105 1.00 17.24 503 GLY B CA 1
ATOM 4393 C C . GLY B 1 280 ? 7.387 -15.909 -50.403 1.00 15.40 503 GLY B C 1
ATOM 4394 O O . GLY B 1 280 ? 7.415 -14.728 -50.061 1.00 17.64 503 GLY B O 1
ATOM 4395 N N . PHE B 1 281 ? 6.347 -16.462 -51.023 1.00 15.75 504 PHE B N 1
ATOM 4396 C CA . PHE B 1 281 ? 5.101 -15.711 -51.245 1.00 16.89 504 PHE B CA 1
ATOM 4397 C C . PHE B 1 281 ? 3.948 -16.679 -51.524 1.00 16.69 504 PHE B C 1
ATOM 4398 O O . PHE B 1 281 ? 4.157 -17.859 -51.797 1.00 17.57 504 PHE B O 1
ATOM 4406 N N . LEU B 1 282 ? 2.728 -16.175 -51.369 1.00 14.28 505 LEU B N 1
ATOM 4407 C CA . LEU B 1 282 ? 1.524 -17.000 -51.480 1.00 15.11 505 LEU B CA 1
ATOM 4408 C C . LEU B 1 282 ? 0.686 -16.642 -52.695 1.00 15.55 505 LEU B C 1
ATOM 4409 O O . LEU B 1 282 ? 0.591 -15.480 -53.065 1.00 16.32 505 LEU B O 1
ATOM 4414 N N . THR B 1 283 ? 0.083 -17.654 -53.313 1.00 16.79 506 THR B N 1
ATOM 4415 C CA . THR B 1 283 ? -0.971 -17.402 -54.299 1.00 16.11 506 THR B CA 1
ATOM 4416 C C . THR B 1 283 ? -2.218 -18.192 -53.933 1.00 19.89 506 THR B C 1
ATOM 4417 O O . THR B 1 283 ? -2.136 -19.232 -53.269 1.00 19.76 506 THR B O 1
ATOM 4421 N N . VAL B 1 284 ? -3.368 -17.666 -54.364 1.00 19.68 507 VAL B N 1
ATOM 4422 C CA . VAL B 1 284 ? -4.659 -18.322 -54.172 1.00 19.84 507 VAL B CA 1
ATOM 4423 C C . VAL B 1 284 ? -5.445 -18.245 -55.472 1.00 19.82 507 VAL B C 1
ATOM 4424 O O . VAL B 1 284 ? -5.158 -17.426 -56.343 1.00 20.17 507 VAL B O 1
ATOM 4428 N N . ALA B 1 285 ? -6.463 -19.081 -55.576 1.00 20.98 508 ALA B N 1
ATOM 4429 C CA . ALA B 1 285 ? -7.390 -19.021 -56.695 1.00 22.78 508 ALA B CA 1
ATOM 4430 C C . ALA B 1 285 ? -8.578 -18.164 -56.262 1.00 28.32 508 ALA B C 1
ATOM 4431 O O . ALA B 1 285 ? -9.450 -18.638 -55.561 1.00 28.58 508 ALA B O 1
ATOM 4433 N N . ARG B 1 286 ? -8.545 -16.879 -56.605 1.00 28.09 509 ARG B N 1
ATOM 4434 C CA . ARG B 1 286 ? -9.573 -15.930 -56.211 1.00 29.97 509 ARG B CA 1
ATOM 4435 C C . ARG B 1 286 ? -9.747 -14.863 -57.295 1.00 36.17 509 ARG B C 1
ATOM 4436 O O . ARG B 1 286 ? -8.774 -14.261 -57.746 1.00 41.05 509 ARG B O 1
ATOM 4444 N N . ASN B 1 287 ? -10.984 -14.635 -57.704 1.00 41.07 510 ASN B N 1
ATOM 4445 C CA . ASN B 1 287 ? -11.275 -13.712 -58.803 1.00 49.51 510 ASN B CA 1
ATOM 4446 C C . ASN B 1 287 ? -11.666 -12.322 -58.324 1.00 55.23 510 ASN B C 1
ATOM 4447 O O . ASN B 1 287 ? -12.027 -11.458 -59.124 1.00 61.60 510 ASN B O 1
ATOM 4449 N N . SER B 1 288 ? -11.628 -12.134 -57.010 1.00 52.36 511 SER B N 1
ATOM 4450 C CA . SER B 1 288 ? -12.083 -10.907 -56.365 1.00 51.32 511 SER B CA 1
ATOM 4451 C C . SER B 1 288 ? -10.909 -10.113 -55.835 1.00 45.20 511 SER B C 1
ATOM 4452 O O . SER B 1 288 ? -9.876 -10.693 -55.486 1.00 41.29 511 SER B O 1
ATOM 4455 N N . ALA B 1 289 ? -11.047 -8.793 -55.806 1.00 39.15 512 ALA B N 1
ATOM 4456 C CA . ALA B 1 289 ? -10.058 -7.976 -55.128 1.00 39.44 512 ALA B CA 1
ATOM 4457 C C . ALA B 1 289 ? -10.587 -7.642 -53.744 1.00 38.23 512 ALA B C 1
ATOM 4458 O O . ALA B 1 289 ? -11.799 -7.708 -53.496 1.00 44.59 512 ALA B O 1
ATOM 4460 N N . GLY B 1 290 ? -9.692 -7.245 -52.853 1.00 29.94 513 GLY B N 1
ATOM 4461 C CA . GLY B 1 290 ? -10.126 -6.698 -51.591 1.00 33.84 513 GLY B CA 1
ATOM 4462 C C . GLY B 1 290 ? -9.829 -7.606 -50.429 1.00 27.22 513 GLY B C 1
ATOM 4463 O O . GLY B 1 290 ? -9.187 -8.646 -50.558 1.00 25.55 513 GLY B O 1
ATOM 4464 N N . PRO B 1 291 ? -10.273 -7.195 -49.246 1.00 28.21 514 PRO B N 1
ATOM 4465 C CA . PRO B 1 291 ? -9.969 -8.010 -48.068 1.00 27.31 514 PRO B CA 1
ATOM 4466 C C . PRO B 1 291 ? -10.623 -9.361 -48.178 1.00 26.98 514 PRO B C 1
ATOM 4467 O O . PRO B 1 291 ? -11.698 -9.482 -48.786 1.00 31.58 514 PRO B O 1
ATOM 4471 N N . VAL B 1 292 ? -9.994 -10.357 -47.585 1.00 25.67 515 VAL B N 1
ATOM 4472 C CA . VAL B 1 292 ? -10.546 -11.694 -47.530 1.00 26.97 515 VAL B CA 1
ATOM 4473 C C . VAL B 1 292 ? -11.497 -11.844 -46.346 1.00 32.95 515 VAL B C 1
ATOM 4474 O O . VAL B 1 292 ? -11.152 -11.506 -45.224 1.00 32.32 515 VAL B O 1
ATOM 4478 N N . VAL B 1 293 ? -12.717 -12.312 -46.606 1.00 34.91 516 VAL B N 1
ATOM 4479 C CA . VAL B 1 293 ? -13.657 -12.517 -45.521 1.00 39.74 516 VAL B CA 1
ATOM 4480 C C . VAL B 1 293 ? -13.418 -13.918 -44.996 1.00 40.96 516 VAL B C 1
ATOM 4481 O O . VAL B 1 293 ? -13.815 -14.897 -45.620 1.00 42.74 516 VAL B O 1
ATOM 4485 N N . ALA B 1 294 ? -12.698 -14.000 -43.885 1.00 40.48 517 ALA B N 1
ATOM 4486 C CA . ALA B 1 294 ? -12.378 -15.262 -43.231 1.00 45.13 517 ALA B CA 1
ATOM 4487 C C . ALA B 1 294 ? -12.162 -14.971 -41.760 1.00 49.35 517 ALA B C 1
ATOM 4488 O O . ALA B 1 294 ? -11.885 -13.822 -41.407 1.00 49.46 517 ALA B O 1
ATOM 4490 N N . PRO B 1 295 ? -12.314 -15.988 -40.893 1.00 51.81 518 PRO B N 1
ATOM 4491 C CA . PRO B 1 295 ? -12.068 -15.758 -39.462 1.00 55.41 518 PRO B CA 1
ATOM 4492 C C . PRO B 1 295 ? -10.621 -15.347 -39.201 1.00 51.66 518 PRO B C 1
ATOM 4493 O O . PRO B 1 295 ? -9.715 -15.819 -39.904 1.00 46.66 518 PRO B O 1
ATOM 4497 N N . THR B 1 296 ? -10.409 -14.444 -38.249 1.00 47.99 519 THR B N 1
ATOM 4498 C CA . THR B 1 296 ? -9.059 -13.999 -37.917 1.00 46.60 519 THR B CA 1
ATOM 4499 C C . THR B 1 296 ? -8.342 -15.052 -37.079 1.00 47.97 519 THR B C 1
ATOM 4500 O O . THR B 1 296 ? -7.113 -15.049 -37.003 1.00 51.47 519 THR B O 1
ATOM 4504 N N . ASN B 1 297 ? -9.097 -15.958 -36.454 1.00 44.12 520 ASN B N 1
ATOM 4505 C CA . ASN B 1 297 ? -8.451 -16.960 -35.614 1.00 48.63 520 ASN B CA 1
ATOM 4506 C C . ASN B 1 297 ? -7.987 -18.185 -36.429 1.00 48.92 520 ASN B C 1
ATOM 4507 O O . ASN B 1 297 ? -7.592 -19.176 -35.849 1.00 49.43 520 ASN B O 1
ATOM 4512 N N . GLY B 1 298 ? -8.072 -18.125 -37.757 1.00 33.69 521 GLY B N 1
ATOM 4513 C CA . GLY B 1 298 ? -7.555 -19.195 -38.622 1.00 26.34 521 GLY B CA 1
ATOM 4514 C C . GLY B 1 298 ? -6.023 -19.130 -38.685 1.00 27.46 521 GLY B C 1
ATOM 4515 O O . GLY B 1 298 ? -5.439 -18.076 -38.405 1.00 28.41 521 GLY B O 1
ATOM 4516 N N . TYR B 1 299 ? -5.364 -20.219 -39.087 1.00 26.53 522 TYR B N 1
ATOM 4517 C CA . TYR B 1 299 ? -3.917 -20.183 -39.312 1.00 23.33 522 TYR B CA 1
ATOM 4518 C C . TYR B 1 299 ? -3.545 -21.094 -40.482 1.00 24.33 522 TYR B C 1
ATOM 4519 O O . TYR B 1 299 ? -4.339 -21.943 -40.884 1.00 23.43 522 TYR B O 1
ATOM 4528 N N . PHE B 1 300 ? -2.373 -20.863 -41.065 1.00 26.11 523 PHE B N 1
ATOM 4529 C CA . PHE B 1 300 ? -1.902 -21.656 -42.197 1.00 23.41 523 PHE B CA 1
ATOM 4530 C C . PHE B 1 300 ? -1.171 -22.919 -41.726 1.00 22.72 523 PHE B C 1
ATOM 4531 O O . PHE B 1 300 ? -0.214 -22.852 -40.932 1.00 24.54 523 PHE B O 1
ATOM 4539 N N . ARG B 1 301 ? -1.575 -24.060 -42.276 1.00 20.44 524 ARG B N 1
ATOM 4540 C CA . ARG B 1 301 ? -0.963 -25.348 -41.959 1.00 23.62 524 ARG B CA 1
ATOM 4541 C C . ARG B 1 301 ? -0.308 -25.884 -43.229 1.00 22.70 524 ARG B C 1
ATOM 4542 O O . ARG B 1 301 ? -0.897 -25.804 -44.313 1.00 22.38 524 ARG B O 1
ATOM 4546 N N . PHE B 1 302 ? 0.929 -26.376 -43.115 1.00 21.60 525 PHE B N 1
ATOM 4547 C CA . PHE B 1 302 ? 1.622 -27.010 -44.251 1.00 20.12 525 PHE B CA 1
ATOM 4548 C C . PHE B 1 302 ? 0.980 -28.355 -44.525 1.00 26.60 525 PHE B C 1
ATOM 4549 O O . PHE B 1 302 ? 0.903 -29.201 -43.628 1.00 28.82 525 PHE B O 1
ATOM 4557 N N . ASP B 1 303 ? 0.569 -28.567 -45.769 1.00 20.87 526 ASP B N 1
ATOM 4558 C CA . ASP B 1 303 ? -0.140 -29.787 -46.140 1.00 24.49 526 ASP B CA 1
ATOM 4559 C C . ASP B 1 303 ? 0.804 -30.798 -46.782 1.00 26.12 526 ASP B C 1
ATOM 4560 O O . ASP B 1 303 ? 0.835 -31.963 -46.397 1.00 27.64 526 ASP B O 1
ATOM 4565 N N . SER B 1 304 ? 1.484 -30.378 -47.839 1.00 21.71 527 SER B N 1
ATOM 4566 C CA . SER B 1 304 ? 2.500 -31.223 -48.486 1.00 22.21 527 SER B CA 1
ATOM 4567 C C . SER B 1 304 ? 3.235 -30.423 -49.552 1.00 22.18 527 SER B C 1
ATOM 4568 O O . SER B 1 304 ? 2.807 -29.347 -49.931 1.00 22.74 527 SER B O 1
ATOM 4571 N N . TRP B 1 305 ? 4.327 -30.981 -50.042 1.00 21.81 528 TRP B N 1
ATOM 4572 C CA . TRP B 1 305 ? 5.030 -30.377 -51.183 1.00 21.30 528 TRP B CA 1
ATOM 4573 C C . TRP B 1 305 ? 4.301 -30.747 -52.467 1.00 25.64 528 TRP B C 1
ATOM 4574 O O . TRP B 1 305 ? 3.964 -31.914 -52.669 1.00 25.53 528 TRP B O 1
ATOM 4585 N N . VAL B 1 306 ? 4.022 -29.745 -53.306 1.00 20.69 529 VAL B N 1
ATOM 4586 C CA . VAL B 1 306 ? 3.336 -29.993 -54.581 1.00 22.50 529 VAL B CA 1
ATOM 4587 C C . VAL B 1 306 ? 4.170 -29.279 -55.613 1.00 20.55 529 VAL B C 1
ATOM 4588 O O . VAL B 1 306 ? 5.360 -29.081 -55.406 1.00 22.40 529 VAL B O 1
ATOM 4592 N N . ASN B 1 307 ? 3.590 -28.978 -56.762 1.00 21.30 530 ASN B N 1
ATOM 4593 C CA . ASN B 1 307 ? 4.309 -28.166 -57.726 1.00 21.27 530 ASN B CA 1
ATOM 4594 C C . ASN B 1 307 ? 3.430 -27.082 -58.334 1.00 19.72 530 ASN B C 1
ATOM 4595 O O . ASN B 1 307 ? 2.306 -26.847 -57.881 1.00 23.24 530 ASN B O 1
ATOM 4600 N N . GLN B 1 308 ? 3.958 -26.386 -59.337 1.00 19.67 531 GLN B N 1
ATOM 4601 C CA . GLN B 1 308 ? 3.281 -25.212 -59.859 1.00 19.38 531 GLN B CA 1
ATOM 4602 C C . GLN B 1 308 ? 1.955 -25.566 -60.525 1.00 21.81 531 GLN B C 1
ATOM 4603 O O . GLN B 1 308 ? 1.105 -24.678 -60.750 1.00 24.45 531 GLN B O 1
ATOM 4609 N N . PHE B 1 309 ? 1.772 -26.850 -60.854 1.00 21.96 532 PHE B N 1
ATOM 4610 C CA . PHE B 1 309 ? 0.613 -27.282 -61.633 1.00 20.84 532 PHE B CA 1
ATOM 4611 C C . PHE B 1 309 ? -0.574 -27.731 -60.776 1.00 24.47 532 PHE B C 1
ATOM 4612 O O . PHE B 1 309 ? -1.626 -28.117 -61.306 1.00 25.28 532 PHE B O 1
ATOM 4620 N N . TYR B 1 310 ? -0.407 -27.667 -59.455 1.00 20.62 533 TYR B N 1
ATOM 4621 C CA . TYR B 1 310 ? -1.476 -28.034 -58.543 1.00 24.85 533 TYR B CA 1
ATOM 4622 C C . TYR B 1 310 ? -2.665 -27.072 -58.679 1.00 26.28 533 TYR B C 1
ATOM 4623 O O . TYR B 1 310 ? -2.509 -25.853 -58.637 1.00 24.73 533 TYR B O 1
ATOM 4632 N N . THR B 1 311 ? -3.858 -27.618 -58.844 1.00 25.57 534 THR B N 1
ATOM 4633 C CA . THR B 1 311 ? -5.013 -26.763 -59.039 1.00 21.52 534 THR B CA 1
ATOM 4634 C C . THR B 1 311 ? -5.665 -26.522 -57.696 1.00 22.53 534 THR B C 1
ATOM 4635 O O . THR B 1 311 ? -6.196 -27.444 -57.099 1.00 24.13 534 THR B O 1
ATOM 4639 N N . LEU B 1 312 ? -5.647 -25.271 -57.249 1.00 20.76 535 LEU B N 1
ATOM 4640 C CA . LEU B 1 312 ? -6.273 -24.898 -55.987 1.00 20.95 535 LEU B CA 1
ATOM 4641 C C . LEU B 1 312 ? -7.780 -24.793 -56.084 1.00 22.30 535 LEU B C 1
ATOM 4642 O O . LEU B 1 312 ? -8.313 -24.305 -57.083 1.00 26.94 535 LEU B O 1
ATOM 4647 N N . ALA B 1 313 ? -8.457 -25.184 -55.013 1.00 23.31 536 ALA B N 1
ATOM 4648 C CA . ALA B 1 313 ? -9.875 -24.896 -54.900 1.00 25.50 536 ALA B CA 1
ATOM 4649 C C . ALA B 1 313 ? -10.101 -23.392 -54.823 1.00 23.66 536 ALA B C 1
ATOM 4650 O O . ALA B 1 313 ? -9.392 -22.681 -54.106 1.00 25.01 536 ALA B O 1
ATOM 4652 N N . PRO B 1 314 ? -11.103 -22.895 -55.542 1.00 27.27 537 PRO B N 1
ATOM 4653 C CA . PRO B 1 314 ? -11.413 -21.461 -55.532 1.00 28.68 537 PRO B CA 1
ATOM 4654 C C . PRO B 1 314 ? -11.818 -20.991 -54.142 1.00 31.78 537 PRO B C 1
ATOM 4655 O O . PRO B 1 314 ? -12.445 -21.745 -53.389 1.00 29.71 537 PRO B O 1
ATOM 4659 N N . MET B 1 315 ? -11.524 -19.746 -53.819 1.00 33.75 538 MET B N 1
ATOM 4660 C CA . MET B 1 315 ? -11.967 -19.230 -52.531 1.00 39.53 538 MET B CA 1
ATOM 4661 C C . MET B 1 315 ? -12.835 -17.985 -52.706 1.00 45.31 538 MET B C 1
ATOM 4662 O O . MET B 1 315 ? -12.977 -17.463 -53.818 1.00 46.89 538 MET B O 1
ATOM 4667 N N . ASP C 2 1 ? 12.792 -6.154 -0.461 1.00 72.09 1 ASP C N 1
ATOM 4668 C CA . ASP C 2 1 ? 11.693 -5.228 -0.198 1.00 70.27 1 ASP C CA 1
ATOM 4669 C C . ASP C 2 1 ? 10.525 -5.909 0.524 1.00 61.15 1 ASP C C 1
ATOM 4670 O O . ASP C 2 1 ? 9.562 -5.255 0.921 1.00 63.39 1 ASP C O 1
ATOM 4675 N N . VAL C 2 2 ? 10.612 -7.226 0.676 1.00 51.88 2 VAL C N 1
ATOM 4676 C CA . VAL C 2 2 ? 9.690 -7.966 1.538 1.00 47.08 2 VAL C CA 1
ATOM 4677 C C . VAL C 2 2 ? 10.312 -8.149 2.924 1.00 43.97 2 VAL C C 1
ATOM 4678 O O . VAL C 2 2 ? 11.499 -8.462 3.046 1.00 44.25 2 VAL C O 1
ATOM 4682 N N . GLN C 2 3 ? 9.509 -7.965 3.968 1.00 42.86 3 GLN C N 1
ATOM 4683 C CA . GLN C 2 3 ? 9.975 -8.198 5.325 1.00 45.27 3 GLN C CA 1
ATOM 4684 C C . GLN C 2 3 ? 9.641 -9.630 5.720 1.00 41.79 3 GLN C C 1
ATOM 4685 O O . GLN C 2 3 ? 8.561 -10.144 5.400 1.00 43.13 3 GLN C O 1
ATOM 4688 N N . LEU C 2 4 ? 10.572 -10.275 6.394 1.00 45.44 4 LEU C N 1
ATOM 4689 C CA . LEU C 2 4 ? 10.439 -11.645 6.787 1.00 41.80 4 LEU C CA 1
ATOM 4690 C C . LEU C 2 4 ? 10.720 -11.815 8.271 1.00 41.91 4 LEU C C 1
ATOM 4691 O O . LEU C 2 4 ? 11.510 -11.114 8.821 1.00 42.59 4 LEU C O 1
ATOM 4696 N N . VAL C 2 5 ? 10.047 -12.748 8.897 1.00 41.30 5 VAL C N 1
ATOM 4697 C CA . VAL C 2 5 ? 10.370 -13.103 10.247 1.00 42.12 5 VAL C CA 1
ATOM 4698 C C . VAL C 2 5 ? 10.114 -14.543 10.494 1.00 43.91 5 VAL C C 1
ATOM 4699 O O . VAL C 2 5 ? 9.057 -15.040 10.235 1.00 43.56 5 VAL C O 1
ATOM 4701 N N . GLU C 2 6 ? 11.115 -15.210 11.027 1.00 48.65 6 GLU C N 1
ATOM 4702 C CA . GLU C 2 6 ? 10.997 -16.600 11.280 1.00 48.65 6 GLU C CA 1
ATOM 4703 C C . GLU C 2 6 ? 10.932 -16.866 12.787 1.00 48.72 6 GLU C C 1
ATOM 4704 O O . GLU C 2 6 ? 11.291 -16.041 13.564 1.00 46.74 6 GLU C O 1
ATOM 4710 N N . SER C 2 7 ? 10.411 -18.001 13.157 1.00 45.12 7 SER C N 1
ATOM 4711 C CA . SER C 2 7 ? 10.335 -18.394 14.565 1.00 53.35 7 SER C CA 1
ATOM 4712 C C . SER C 2 7 ? 10.178 -19.908 14.723 1.00 48.66 7 SER C C 1
ATOM 4713 O O . SER C 2 7 ? 10.092 -20.633 13.740 1.00 47.55 7 SER C O 1
ATOM 4716 N N . GLY C 2 8 ? 10.197 -20.405 15.958 1.00 43.33 8 GLY C N 1
ATOM 4717 C CA . GLY C 2 8 ? 9.956 -21.821 16.159 1.00 43.35 8 GLY C CA 1
ATOM 4718 C C . GLY C 2 8 ? 11.225 -22.601 16.460 1.00 46.74 8 GLY C C 1
ATOM 4719 O O . GLY C 2 8 ? 11.201 -23.828 16.588 1.00 43.59 8 GLY C O 1
ATOM 4720 N N . GLY C 2 9 ? 12.343 -21.888 16.546 1.00 46.00 9 GLY C N 1
ATOM 4721 C CA . GLY C 2 9 ? 13.618 -22.496 16.858 1.00 41.60 9 GLY C CA 1
ATOM 4722 C C . GLY C 2 9 ? 13.659 -22.852 18.330 1.00 44.65 9 GLY C C 1
ATOM 4723 O O . GLY C 2 9 ? 12.705 -22.607 19.074 1.00 46.22 9 GLY C O 1
ATOM 4724 N N . GLY C 2 10 ? 14.733 -23.500 18.737 1.00 42.68 10 GLY C N 1
ATOM 4725 C CA . GLY C 2 10 ? 14.839 -23.891 20.128 1.00 44.90 10 GLY C CA 1
ATOM 4726 C C . GLY C 2 10 ? 15.895 -24.942 20.285 1.00 43.43 10 GLY C C 1
ATOM 4727 O O . GLY C 2 10 ? 16.701 -25.197 19.382 1.00 43.20 10 GLY C O 1
ATOM 4728 N N . LEU C 2 11 ? 15.886 -25.551 21.461 1.00 44.68 11 LEU C N 1
ATOM 4729 C CA . LEU C 2 11 ? 16.815 -26.612 21.794 1.00 44.40 11 LEU C CA 1
ATOM 4730 C C . LEU C 2 11 ? 16.075 -27.930 21.717 1.00 44.65 11 LEU C C 1
ATOM 4731 O O . LEU C 2 11 ? 15.019 -28.087 22.337 1.00 52.74 11 LEU C O 1
ATOM 4733 N N . VAL C 2 12 ? 16.607 -28.884 20.973 1.00 43.48 12 VAL C N 1
ATOM 4734 C CA . VAL C 2 12 ? 15.902 -30.144 20.834 1.00 43.87 12 VAL C CA 1
ATOM 4735 C C . VAL C 2 12 ? 16.910 -31.286 20.978 1.00 44.12 12 VAL C C 1
ATOM 4736 O O . VAL C 2 12 ? 18.086 -31.134 20.628 1.00 42.99 12 VAL C O 1
ATOM 4740 N N . GLN C 2 13 ? 16.453 -32.421 21.498 1.00 44.66 13 GLN C N 1
ATOM 4741 C CA . GLN C 2 13 ? 17.312 -33.585 21.675 1.00 44.57 13 GLN C CA 1
ATOM 4742 C C . GLN C 2 13 ? 17.443 -34.270 20.323 1.00 43.27 13 GLN C C 1
ATOM 4743 O O . GLN C 2 13 ? 16.540 -34.167 19.488 1.00 43.03 13 GLN C O 1
ATOM 4749 N N . PRO C 2 14 ? 18.578 -34.947 20.085 1.00 42.53 14 PRO C N 1
ATOM 4750 C CA . PRO C 2 14 ? 18.792 -35.646 18.813 1.00 43.66 14 PRO C CA 1
ATOM 4751 C C . PRO C 2 14 ? 17.693 -36.686 18.590 1.00 44.69 14 PRO C C 1
ATOM 4752 O O . PRO C 2 14 ? 17.297 -37.368 19.540 1.00 44.01 14 PRO C O 1
ATOM 4756 N N . GLY C 2 15 ? 17.214 -36.778 17.351 1.00 43.67 15 GLY C N 1
ATOM 4757 C CA . GLY C 2 15 ? 16.064 -37.598 16.999 1.00 42.84 15 GLY C CA 1
ATOM 4758 C C . GLY C 2 15 ? 14.746 -36.859 17.188 1.00 43.64 15 GLY C C 1
ATOM 4759 O O . GLY C 2 15 ? 13.680 -37.376 16.858 1.00 44.63 15 GLY C O 1
ATOM 4760 N N . GLY C 2 16 ? 14.824 -35.652 17.742 1.00 43.38 16 GLY C N 1
ATOM 4761 C CA . GLY C 2 16 ? 13.659 -34.830 18.024 1.00 44.21 16 GLY C CA 1
ATOM 4762 C C . GLY C 2 16 ? 13.100 -34.146 16.792 1.00 43.22 16 GLY C C 1
ATOM 4763 O O . GLY C 2 16 ? 13.628 -34.311 15.693 1.00 41.91 16 GLY C O 1
ATOM 4764 N N . SER C 2 17 ? 12.040 -33.366 17.002 1.00 44.00 17 SER C N 1
ATOM 4765 C CA . SER C 2 17 ? 11.370 -32.638 15.926 1.00 43.30 17 SER C CA 1
ATOM 4766 C C . SER C 2 17 ? 11.133 -31.184 16.293 1.00 43.27 17 SER C C 1
ATOM 4767 O O . SER C 2 17 ? 10.932 -30.839 17.457 1.00 44.46 17 SER C O 1
ATOM 4770 N N . LEU C 2 18 ? 11.112 -30.342 15.268 1.00 42.08 18 LEU C N 1
ATOM 4771 C CA . LEU C 2 18 ? 10.824 -28.933 15.409 1.00 42.07 18 LEU C CA 1
ATOM 4772 C C . LEU C 2 18 ? 10.009 -28.505 14.212 1.00 41.61 18 LEU C C 1
ATOM 4773 O O . LEU C 2 18 ? 10.157 -29.058 13.121 1.00 41.59 18 LEU C O 1
ATOM 4778 N N . ARG C 2 19 ? 9.175 -27.500 14.424 1.00 42.31 19 ARG C N 1
ATOM 4779 C CA . ARG C 2 19 ? 8.436 -26.904 13.332 1.00 41.91 19 ARG C CA 1
ATOM 4780 C C . ARG C 2 19 ? 8.766 -25.411 13.319 1.00 43.65 19 ARG C C 1
ATOM 4781 O O . ARG C 2 19 ? 8.427 -24.687 14.249 1.00 47.41 19 ARG C O 1
ATOM 4789 N N . LEU C 2 20 ? 9.437 -24.927 12.276 1.00 39.98 20 LEU C N 1
ATOM 4790 C CA . LEU C 2 20 ? 9.778 -23.515 12.172 1.00 43.47 20 LEU C CA 1
ATOM 4791 C C . LEU C 2 20 ? 8.727 -22.735 11.383 1.00 39.83 20 LEU C C 1
ATOM 4792 O O . LEU C 2 20 ? 8.123 -23.265 10.551 1.00 42.21 20 LEU C O 1
ATOM 4797 N N . SER C 2 21 ? 8.584 -21.466 11.677 1.00 40.35 21 SER C N 1
ATOM 4798 C CA . SER C 2 21 ? 7.609 -20.607 11.034 1.00 42.59 21 SER C CA 1
ATOM 4799 C C . SER C 2 21 ? 8.197 -19.392 10.405 1.00 40.04 21 SER C C 1
ATOM 4800 O O . SER C 2 21 ? 9.089 -18.791 10.924 1.00 39.98 21 SER C O 1
ATOM 4803 N N . CYS C 2 22 ? 7.647 -19.008 9.267 1.00 39.66 22 CYS C N 1
ATOM 4804 C CA . CYS C 2 22 ? 8.111 -17.829 8.604 1.00 40.47 22 CYS C CA 1
ATOM 4805 C C . CYS C 2 22 ? 6.925 -17.056 8.096 1.00 44.26 22 CYS C C 1
ATOM 4806 O O . CYS C 2 22 ? 6.072 -17.611 7.506 1.00 45.88 22 CYS C O 1
ATOM 4809 N N . ALA C 2 23 ? 6.900 -15.783 8.376 1.00 43.15 23 ALA C N 1
ATOM 4810 C CA . ALA C 2 23 ? 5.857 -14.903 7.866 1.00 43.35 23 ALA C CA 1
ATOM 4811 C C . ALA C 2 23 ? 6.487 -13.857 6.956 1.00 43.33 23 ALA C C 1
ATOM 4812 O O . ALA C 2 23 ? 7.622 -13.433 7.181 1.00 41.73 23 ALA C O 1
ATOM 4814 N N . ALA C 2 24 ? 5.749 -13.449 5.929 1.00 43.77 24 ALA C N 1
ATOM 4815 C CA . ALA C 2 24 ? 6.223 -12.448 4.977 1.00 43.48 24 ALA C CA 1
ATOM 4816 C C . ALA C 2 24 ? 5.245 -11.279 4.892 1.00 42.62 24 ALA C C 1
ATOM 4817 O O . ALA C 2 24 ? 4.056 -11.441 5.153 1.00 43.10 24 ALA C O 1
ATOM 4819 N N . SER C 2 25 ? 5.752 -10.093 4.553 1.00 32.62 25 SER C N 1
ATOM 4820 C CA . SER C 2 25 ? 4.922 -8.886 4.483 1.00 36.47 25 SER C CA 1
ATOM 4821 C C . SER C 2 25 ? 4.107 -8.792 3.187 1.00 36.83 25 SER C C 1
ATOM 4822 O O . SER C 2 25 ? 3.319 -7.868 3.004 1.00 39.07 25 SER C O 1
ATOM 4825 N N . GLU C 2 26 ? 4.308 -9.745 2.288 1.00 37.07 26 GLU C N 1
ATOM 4826 C CA . GLU C 2 26 ? 3.486 -9.822 1.086 1.00 39.40 26 GLU C CA 1
ATOM 4827 C C . GLU C 2 26 ? 3.051 -11.255 0.889 1.00 40.04 26 GLU C C 1
ATOM 4828 O O . GLU C 2 26 ? 3.617 -12.165 1.487 1.00 41.13 26 GLU C O 1
ATOM 4834 N N . SER C 2 27 ? 2.069 -11.453 0.016 1.00 35.16 27 SER C N 1
ATOM 4835 C CA . SER C 2 27 ? 1.470 -12.761 -0.195 1.00 37.30 27 SER C CA 1
ATOM 4836 C C . SER C 2 27 ? 2.522 -13.754 -0.680 1.00 34.38 27 SER C C 1
ATOM 4837 O O . SER C 2 27 ? 3.176 -13.528 -1.713 1.00 32.76 27 SER C O 1
ATOM 4840 N N . ILE C 2 28 ? 2.691 -14.857 0.055 1.00 31.43 28 ILE C N 1
ATOM 4841 C CA . ILE C 2 28 ? 3.703 -15.828 -0.333 1.00 35.25 28 ILE C CA 1
ATOM 4842 C C . ILE C 2 28 ? 3.335 -16.482 -1.664 1.00 30.85 28 ILE C C 1
ATOM 4843 O O . ILE C 2 28 ? 4.207 -16.884 -2.425 1.00 30.06 28 ILE C O 1
ATOM 4848 N N . LEU C 2 29 ? 2.041 -16.504 -1.987 1.00 30.22 29 LEU C N 1
ATOM 4849 C CA . LEU C 2 29 ? 1.606 -17.044 -3.264 1.00 31.79 29 LEU C CA 1
ATOM 4850 C C . LEU C 2 29 ? 1.937 -16.114 -4.443 1.00 31.91 29 LEU C C 1
ATOM 4851 O O . LEU C 2 29 ? 1.835 -16.531 -5.607 1.00 31.38 29 LEU C O 1
ATOM 4856 N N . SER C 2 30 ? 2.348 -14.876 -4.154 1.00 27.50 30 SER C N 1
ATOM 4857 C CA . SER C 2 30 ? 2.821 -13.974 -5.221 1.00 28.81 30 SER C CA 1
ATOM 4858 C C . SER C 2 30 ? 4.311 -14.189 -5.603 1.00 24.24 30 SER C C 1
ATOM 4859 O O . SER C 2 30 ? 4.803 -13.566 -6.539 1.00 24.76 30 SER C O 1
ATOM 4862 N N . PHE C 2 31 ? 5.013 -15.032 -4.859 1.00 24.21 31 PHE C N 1
ATOM 4863 C CA . PHE C 2 31 ? 6.422 -15.321 -5.112 1.00 26.08 31 PHE C CA 1
ATOM 4864 C C . PHE C 2 31 ? 6.555 -16.564 -5.964 1.00 23.19 31 PHE C C 1
ATOM 4865 O O . PHE C 2 31 ? 5.840 -17.545 -5.733 1.00 27.52 31 PHE C O 1
ATOM 4873 N N . ASN C 2 32 ? 7.524 -16.579 -6.861 1.00 23.54 32 ASN C N 1
ATOM 4874 C CA . ASN C 2 32 ? 7.789 -17.785 -7.619 1.00 25.93 32 ASN C CA 1
ATOM 4875 C C . ASN C 2 32 ? 8.237 -18.939 -6.702 1.00 25.31 32 ASN C C 1
ATOM 4876 O O . ASN C 2 32 ? 7.876 -20.097 -6.917 1.00 29.99 32 ASN C O 1
ATOM 4881 N N . HIS C 2 33 ? 9.012 -18.598 -5.679 1.00 29.80 33 HIS C N 1
ATOM 4882 C CA . HIS C 2 33 ? 9.513 -19.589 -4.726 1.00 28.68 33 HIS C CA 1
ATOM 4883 C C . HIS C 2 33 ? 9.474 -19.081 -3.295 1.00 29.11 33 HIS C C 1
ATOM 4884 O O . HIS C 2 33 ? 9.512 -17.877 -3.047 1.00 29.19 33 HIS C O 1
ATOM 4891 N N . MET C 2 34 ? 9.443 -20.023 -2.363 1.00 26.94 34 MET C N 1
ATOM 4892 C CA . MET C 2 34 ? 9.829 -19.731 -0.996 1.00 26.25 34 MET C CA 1
ATOM 4893 C C . MET C 2 34 ? 10.876 -20.762 -0.564 1.00 26.40 34 MET C C 1
ATOM 4894 O O . MET C 2 34 ? 10.812 -21.909 -0.994 1.00 26.82 34 MET C O 1
ATOM 4899 N N . ALA C 2 35 ? 11.833 -20.371 0.277 1.00 27.97 35 ALA C N 1
ATOM 4900 C CA . ALA C 2 35 ? 12.918 -21.279 0.608 1.00 26.76 35 ALA C CA 1
ATOM 4901 C C . ALA C 2 35 ? 13.387 -21.121 2.039 1.00 27.56 35 ALA C C 1
ATOM 4902 O O . ALA C 2 35 ? 13.264 -20.060 2.621 1.00 29.85 35 ALA C O 1
ATOM 4904 N N . TRP C 2 36 ? 13.936 -22.201 2.584 1.00 25.77 36 TRP C N 1
ATOM 4905 C CA . TRP C 2 36 ? 14.592 -22.184 3.881 1.00 25.41 36 TRP C CA 1
ATOM 4906 C C . TRP C 2 36 ? 16.090 -22.352 3.669 1.00 27.26 36 TRP C C 1
ATOM 4907 O O . TRP C 2 36 ? 16.533 -23.113 2.792 1.00 27.90 36 TRP C O 1
ATOM 4918 N N . TYR C 2 37 ? 16.859 -21.631 4.476 1.00 26.36 37 TYR C N 1
ATOM 4919 C CA . TYR C 2 37 ? 18.319 -21.623 4.406 1.00 28.12 37 TYR C CA 1
ATOM 4920 C C . TYR C 2 37 ? 18.859 -21.910 5.785 1.00 31.06 37 TYR C C 1
ATOM 4921 O O . TYR C 2 37 ? 18.139 -21.754 6.750 1.00 29.60 37 TYR C O 1
ATOM 4930 N N . ARG C 2 38 ? 20.110 -22.332 5.887 1.00 31.75 38 ARG C N 1
ATOM 4931 C CA . ARG C 2 38 ? 20.700 -22.418 7.220 1.00 33.40 38 ARG C CA 1
ATOM 4932 C C . ARG C 2 38 ? 22.159 -22.023 7.198 1.00 33.74 38 ARG C C 1
ATOM 4933 O O . ARG C 2 38 ? 22.839 -22.118 6.170 1.00 34.13 38 ARG C O 1
ATOM 4941 N N . GLN C 2 39 ? 22.632 -21.563 8.348 1.00 33.55 39 GLN C N 1
ATOM 4942 C CA . GLN C 2 39 ? 24.005 -21.126 8.491 1.00 36.08 39 GLN C CA 1
ATOM 4943 C C . GLN C 2 39 ? 24.539 -21.630 9.807 1.00 38.25 39 GLN C C 1
ATOM 4944 O O . GLN C 2 39 ? 24.058 -21.216 10.862 1.00 39.93 39 GLN C O 1
ATOM 4950 N N . GLY C 2 40 ? 25.486 -22.538 9.711 1.00 46.41 40 GLY C N 1
ATOM 4951 C CA . GLY C 2 40 ? 26.245 -23.025 10.840 1.00 47.94 40 GLY C CA 1
ATOM 4952 C C . GLY C 2 40 ? 27.289 -22.039 11.273 1.00 55.23 40 GLY C C 1
ATOM 4953 O O . GLY C 2 40 ? 27.619 -21.124 10.552 1.00 56.97 40 GLY C O 1
ATOM 4954 N N . PRO C 2 41 ? 27.826 -22.271 12.554 1.00 60.70 41 PRO C N 1
ATOM 4955 C CA . PRO C 2 41 ? 28.753 -21.213 12.990 1.00 63.52 41 PRO C CA 1
ATOM 4956 C C . PRO C 2 41 ? 29.988 -21.288 12.117 1.00 67.47 41 PRO C C 1
ATOM 4957 O O . PRO C 2 41 ? 30.414 -22.361 11.748 1.00 66.49 41 PRO C O 1
ATOM 4961 N N . GLY C 2 42 ? 30.486 -20.126 11.739 1.00 70.64 42 GLY C N 1
ATOM 4962 C CA . GLY C 2 42 ? 31.585 -20.005 10.814 1.00 75.97 42 GLY C CA 1
ATOM 4963 C C . GLY C 2 42 ? 31.342 -20.485 9.397 1.00 77.56 42 GLY C C 1
ATOM 4964 O O . GLY C 2 42 ? 32.286 -20.715 8.640 1.00 79.03 42 GLY C O 1
ATOM 4965 N N . GLU C 2 43 ? 30.077 -20.650 9.031 1.00 73.82 43 GLU C N 1
ATOM 4966 C CA . GLU C 2 43 ? 29.736 -21.185 7.731 1.00 74.23 43 GLU C CA 1
ATOM 4967 C C . GLU C 2 43 ? 29.045 -20.147 6.892 1.00 68.81 43 GLU C C 1
ATOM 4968 O O . GLU C 2 43 ? 28.702 -19.095 7.369 1.00 72.30 43 GLU C O 1
ATOM 4974 N N . GLN C 2 44 ? 28.865 -20.440 5.619 1.00 64.60 44 GLN C N 1
ATOM 4975 C CA . GLN C 2 44 ? 28.037 -19.612 4.755 1.00 57.94 44 GLN C CA 1
ATOM 4976 C C . GLN C 2 44 ? 26.588 -20.097 4.822 1.00 50.78 44 GLN C C 1
ATOM 4977 O O . GLN C 2 44 ? 26.345 -21.248 5.195 1.00 50.52 44 GLN C O 1
ATOM 4979 N N . ARG C 2 45 ? 25.631 -19.223 4.501 1.00 50.04 45 ARG C N 1
ATOM 4980 C CA . ARG C 2 45 ? 24.229 -19.644 4.400 1.00 45.68 45 ARG C CA 1
ATOM 4981 C C . ARG C 2 45 ? 24.074 -20.655 3.263 1.00 44.94 45 ARG C C 1
ATOM 4982 O O . ARG C 2 45 ? 24.524 -20.413 2.149 1.00 45.45 45 ARG C O 1
ATOM 4990 N N . GLU C 2 46 ? 23.370 -21.747 3.513 1.00 38.82 46 GLU C N 1
ATOM 4991 C CA . GLU C 2 46 ? 23.176 -22.763 2.489 1.00 38.59 46 GLU C CA 1
ATOM 4992 C C . GLU C 2 46 ? 21.694 -23.043 2.305 1.00 36.73 46 GLU C C 1
ATOM 4993 O O . GLU C 2 46 ? 20.921 -23.028 3.261 1.00 36.05 46 GLU C O 1
ATOM 4999 N N . LEU C 2 47 ? 21.305 -23.314 1.063 1.00 36.14 47 LEU C N 1
ATOM 5000 C CA . LEU C 2 47 ? 19.923 -23.651 0.762 1.00 34.64 47 LEU C CA 1
ATOM 5001 C C . LEU C 2 47 ? 19.538 -25.007 1.348 1.00 35.17 47 LEU C C 1
ATOM 5002 O O . LEU C 2 47 ? 20.257 -25.980 1.179 1.00 36.03 47 LEU C O 1
ATOM 5007 N N . VAL C 2 48 ? 18.394 -25.064 2.027 1.00 33.75 48 VAL C N 1
ATOM 5008 C CA . VAL C 2 48 ? 17.933 -26.288 2.688 1.00 34.03 48 VAL C CA 1
ATOM 5009 C C . VAL C 2 48 ? 16.717 -26.915 2.000 1.00 33.01 48 VAL C C 1
ATOM 5010 O O . VAL C 2 48 ? 16.672 -28.126 1.775 1.00 33.60 48 VAL C O 1
ATOM 5014 N N . ALA C 2 49 ? 15.741 -26.076 1.679 1.00 31.72 49 ALA C N 1
ATOM 5015 C CA . ALA C 2 49 ? 14.473 -26.537 1.116 1.00 31.62 49 ALA C CA 1
ATOM 5016 C C . ALA C 2 49 ? 13.833 -25.415 0.310 1.00 29.91 49 ALA C C 1
ATOM 5017 O O . ALA C 2 49 ? 13.990 -24.244 0.641 1.00 31.43 49 ALA C O 1
ATOM 5019 N N . VAL C 2 50 ? 13.132 -25.773 -0.759 1.00 29.50 50 VAL C N 1
ATOM 5020 C CA . VAL C 2 50 ? 12.480 -24.773 -1.588 1.00 29.73 50 VAL C CA 1
ATOM 5021 C C . VAL C 2 50 ? 11.105 -25.295 -2.040 1.00 32.70 50 VAL C C 1
ATOM 5022 O O . VAL C 2 50 ? 10.928 -26.496 -2.239 1.00 32.08 50 VAL C O 1
ATOM 5026 N N . ILE C 2 51 ? 10.124 -24.407 -2.155 1.00 27.95 51 ILE C N 1
ATOM 5027 C CA . ILE C 2 51 ? 8.804 -24.805 -2.658 1.00 29.15 51 ILE C CA 1
ATOM 5028 C C . ILE C 2 51 ? 8.296 -23.788 -3.663 1.00 32.56 51 ILE C C 1
ATOM 5029 O O . ILE C 2 51 ? 8.512 -22.594 -3.491 1.00 29.70 51 ILE C O 1
ATOM 5034 N N . THR C 2 52 ? 7.697 -24.282 -4.750 1.00 33.12 52 THR C N 1
ATOM 5035 C CA . THR C 2 52 ? 7.021 -23.441 -5.764 1.00 36.32 52 THR C CA 1
ATOM 5036 C C . THR C 2 52 ? 5.560 -23.153 -5.420 1.00 32.68 52 THR C C 1
ATOM 5037 O O . THR C 2 52 ? 4.998 -23.762 -4.521 1.00 38.77 52 THR C O 1
ATOM 5041 N N . ARG C 2 53 ? 4.892 -22.269 -6.163 1.00 45.94 53 ARG C N 1
ATOM 5042 C CA . ARG C 2 53 ? 3.491 -21.960 -5.859 1.00 49.44 53 ARG C CA 1
ATOM 5043 C C . ARG C 2 53 ? 2.480 -23.099 -5.860 1.00 52.31 53 ARG C C 1
ATOM 5044 O O . ARG C 2 53 ? 1.600 -23.161 -5.027 1.00 52.84 53 ARG C O 1
ATOM 5052 N N . GLU C 2 54 ? 2.592 -23.982 -6.815 1.00 55.62 54 GLU C N 1
ATOM 5053 C CA . GLU C 2 54 ? 1.687 -25.107 -6.890 1.00 60.51 54 GLU C CA 1
ATOM 5054 C C . GLU C 2 54 ? 1.980 -26.112 -5.809 1.00 59.02 54 GLU C C 1
ATOM 5055 O O . GLU C 2 54 ? 1.142 -26.927 -5.527 1.00 56.52 54 GLU C O 1
ATOM 5061 N N . GLY C 2 55 ? 3.188 -26.065 -5.232 1.00 58.29 55 GLY C N 1
ATOM 5062 C CA . GLY C 2 55 ? 3.504 -26.980 -4.148 1.00 57.48 55 GLY C CA 1
ATOM 5063 C C . GLY C 2 55 ? 4.620 -27.974 -4.424 1.00 53.82 55 GLY C C 1
ATOM 5064 O O . GLY C 2 55 ? 4.821 -28.903 -3.648 1.00 53.86 55 GLY C O 1
ATOM 5065 N N . SER C 2 56 ? 5.339 -27.777 -5.525 1.00 52.35 56 SER C N 1
ATOM 5066 C CA . SER C 2 56 ? 6.498 -28.606 -5.867 1.00 52.71 56 SER C CA 1
ATOM 5067 C C . SER C 2 56 ? 7.711 -28.299 -4.964 1.00 43.94 56 SER C C 1
ATOM 5068 O O . SER C 2 56 ? 8.043 -27.139 -4.756 1.00 39.06 56 SER C O 1
ATOM 5071 N N . THR C 2 57 ? 8.375 -29.339 -4.442 1.00 41.26 57 THR C N 1
ATOM 5072 C CA . THR C 2 57 ? 9.416 -29.169 -3.426 1.00 40.64 57 THR C CA 1
ATOM 5073 C C . THR C 2 57 ? 10.738 -29.850 -3.773 1.00 37.45 57 THR C C 1
ATOM 5074 O O . THR C 2 57 ? 10.749 -30.816 -4.536 1.00 39.07 57 THR C O 1
ATOM 5078 N N . ASP C 2 58 ? 11.833 -29.352 -3.195 1.00 34.25 58 ASP C N 1
ATOM 5079 C CA . ASP C 2 58 ? 13.137 -30.011 -3.277 1.00 33.62 58 ASP C CA 1
ATOM 5080 C C . ASP C 2 58 ? 13.999 -29.675 -2.055 1.00 35.34 58 ASP C C 1
ATOM 5081 O O . ASP C 2 58 ? 13.803 -28.644 -1.424 1.00 33.26 58 ASP C O 1
ATOM 5086 N N . TYR C 2 59 ? 14.957 -30.548 -1.737 1.00 35.16 59 TYR C N 1
ATOM 5087 C CA . TYR C 2 59 ? 15.699 -30.468 -0.479 1.00 34.32 59 TYR C CA 1
ATOM 5088 C C . TYR C 2 59 ? 17.185 -30.752 -0.664 1.00 36.12 59 TYR C C 1
ATOM 5089 O O . TYR C 2 59 ? 17.586 -31.427 -1.611 1.00 36.64 59 TYR C O 1
ATOM 5098 N N . ALA C 2 60 ? 17.999 -30.218 0.237 1.00 37.38 60 ALA C N 1
ATOM 5099 C CA . ALA C 2 60 ? 19.416 -30.584 0.281 1.00 37.58 60 ALA C CA 1
ATOM 5100 C C . ALA C 2 60 ? 19.538 -32.083 0.548 1.00 40.32 60 ALA C C 1
ATOM 5101 O O . ALA C 2 60 ? 18.694 -32.672 1.246 1.00 38.18 60 ALA C O 1
ATOM 5103 N N . ASP C 2 61 ? 20.581 -32.715 0.006 1.00 40.75 61 ASP C N 1
ATOM 5104 C CA . ASP C 2 61 ? 20.703 -34.168 0.154 1.00 38.84 61 ASP C CA 1
ATOM 5105 C C . ASP C 2 61 ? 20.715 -34.596 1.615 1.00 36.13 61 ASP C C 1
ATOM 5106 O O . ASP C 2 61 ? 20.166 -35.638 1.956 1.00 39.03 61 ASP C O 1
ATOM 5111 N N . SER C 2 62 ? 21.325 -33.772 2.461 1.00 33.76 62 SER C N 1
ATOM 5112 C CA . SER C 2 62 ? 21.514 -34.086 3.892 1.00 35.51 62 SER C CA 1
ATOM 5113 C C . SER C 2 62 ? 20.230 -34.043 4.717 1.00 37.16 62 SER C C 1
ATOM 5114 O O . SER C 2 62 ? 20.187 -34.567 5.843 1.00 36.12 62 SER C O 1
ATOM 5117 N N . VAL C 2 63 ? 19.197 -33.379 4.205 1.00 35.77 63 VAL C N 1
ATOM 5118 C CA . VAL C 2 63 ? 17.947 -33.289 4.965 1.00 32.93 63 VAL C CA 1
ATOM 5119 C C . VAL C 2 63 ? 16.771 -33.962 4.255 1.00 41.91 63 VAL C C 1
ATOM 5120 O O . VAL C 2 63 ? 15.678 -34.076 4.814 1.00 39.28 63 VAL C O 1
ATOM 5124 N N . LYS C 2 64 ? 17.020 -34.438 3.038 1.00 41.75 64 LYS C N 1
ATOM 5125 C CA . LYS C 2 64 ? 15.996 -35.070 2.222 1.00 44.30 64 LYS C CA 1
ATOM 5126 C C . LYS C 2 64 ? 15.480 -36.303 2.926 1.00 47.70 64 LYS C C 1
ATOM 5127 O O . LYS C 2 64 ? 16.257 -37.174 3.317 1.00 51.30 64 LYS C O 1
ATOM 5133 N N . GLY C 2 65 ? 14.163 -36.367 3.094 1.00 46.82 65 GLY C N 1
ATOM 5134 C CA . GLY C 2 65 ? 13.524 -37.444 3.830 1.00 47.37 65 GLY C CA 1
ATOM 5135 C C . GLY C 2 65 ? 13.322 -37.174 5.309 1.00 46.00 65 GLY C C 1
ATOM 5136 O O . GLY C 2 65 ? 12.651 -37.952 5.978 1.00 48.67 65 GLY C O 1
ATOM 5137 N N . ARG C 2 66 ? 13.910 -36.090 5.822 1.00 42.98 66 ARG C N 1
ATOM 5138 C CA . ARG C 2 66 ? 13.740 -35.701 7.227 1.00 39.66 66 ARG C CA 1
ATOM 5139 C C . ARG C 2 66 ? 12.998 -34.375 7.378 1.00 41.69 66 ARG C C 1
ATOM 5140 O O . ARG C 2 66 ? 12.313 -34.152 8.376 1.00 39.77 66 ARG C O 1
ATOM 5148 N N . PHE C 2 67 ? 13.125 -33.501 6.382 1.00 36.13 67 PHE C N 1
ATOM 5149 C CA . PHE C 2 67 ? 12.525 -32.169 6.456 1.00 34.40 67 PHE C CA 1
ATOM 5150 C C . PHE C 2 67 ? 11.381 -32.062 5.450 1.00 38.25 67 PHE C C 1
ATOM 5151 O O . PHE C 2 67 ? 11.443 -32.661 4.379 1.00 42.26 67 PHE C O 1
ATOM 5159 N N . THR C 2 68 ? 10.337 -31.320 5.808 1.00 35.50 68 THR C N 1
ATOM 5160 C CA . THR C 2 68 ? 9.256 -30.984 4.862 1.00 36.26 68 THR C CA 1
ATOM 5161 C C . THR C 2 68 ? 9.011 -29.497 4.879 1.00 35.98 68 THR C C 1
ATOM 5162 O O . THR C 2 68 ? 8.833 -28.913 5.954 1.00 38.04 68 THR C O 1
ATOM 5166 N N . ILE C 2 69 ? 8.975 -28.881 3.692 1.00 36.07 69 ILE C N 1
ATOM 5167 C CA . ILE C 2 69 ? 8.620 -27.475 3.576 1.00 36.06 69 ILE C CA 1
ATOM 5168 C C . ILE C 2 69 ? 7.180 -27.412 3.080 1.00 37.24 69 ILE C C 1
ATOM 5169 O O . ILE C 2 69 ? 6.776 -28.221 2.255 1.00 37.98 69 ILE C O 1
ATOM 5174 N N . SER C 2 70 ? 6.401 -26.507 3.651 1.00 37.58 70 SER C N 1
ATOM 5175 C CA . SER C 2 70 ? 4.996 -26.358 3.281 1.00 41.71 70 SER C CA 1
ATOM 5176 C C . SER C 2 70 ? 4.489 -24.946 3.545 1.00 42.15 70 SER C C 1
ATOM 5177 O O . SER C 2 70 ? 5.163 -24.140 4.167 1.00 44.02 70 SER C O 1
ATOM 5180 N N . ARG C 2 71 ? 3.274 -24.665 3.093 1.00 40.28 71 ARG C N 1
ATOM 5181 C CA . ARG C 2 71 ? 2.673 -23.358 3.275 1.00 44.47 71 ARG C CA 1
ATOM 5182 C C . ARG C 2 71 ? 1.407 -23.492 4.117 1.00 53.97 71 ARG C C 1
ATOM 5183 O O . ARG C 2 71 ? 0.800 -24.560 4.176 1.00 57.15 71 ARG C O 1
ATOM 5191 N N . ASP C 2 72 ? 1.019 -22.404 4.770 1.00 55.83 72 ASP C N 1
ATOM 5192 C CA . ASP C 2 72 ? -0.210 -22.375 5.559 1.00 57.15 72 ASP C CA 1
ATOM 5193 C C . ASP C 2 72 ? -1.374 -21.963 4.678 1.00 55.72 72 ASP C C 1
ATOM 5194 O O . ASP C 2 72 ? -1.298 -20.947 3.984 1.00 56.34 72 ASP C O 1
ATOM 5199 N N . ASN C 2 73 ? -2.401 -22.815 4.624 1.00 53.79 73 ASN C N 1
ATOM 5200 C CA . ASN C 2 73 ? -3.559 -22.547 3.775 1.00 54.88 73 ASN C CA 1
ATOM 5201 C C . ASN C 2 73 ? -4.472 -21.456 4.344 1.00 57.08 73 ASN C C 1
ATOM 5202 O O . ASN C 2 73 ? -5.315 -20.913 3.626 1.00 54.15 73 ASN C O 1
ATOM 5207 N N . ALA C 2 74 ? -4.381 -21.207 5.649 1.00 63.11 74 ALA C N 1
ATOM 5208 C CA . ALA C 2 74 ? -5.196 -20.157 6.264 1.00 68.71 74 ALA C CA 1
ATOM 5209 C C . ALA C 2 74 ? -4.458 -18.815 6.443 1.00 67.97 74 ALA C C 1
ATOM 5210 O O . ALA C 2 74 ? -5.067 -17.745 6.357 1.00 71.71 74 ALA C O 1
ATOM 5212 N N . LYS C 2 75 ? -3.153 -18.882 6.699 1.00 61.73 75 LYS C N 1
ATOM 5213 C CA . LYS C 2 75 ? -2.344 -17.685 6.943 1.00 56.44 75 LYS C CA 1
ATOM 5214 C C . LYS C 2 75 ? -1.240 -17.457 5.909 1.00 52.78 75 LYS C C 1
ATOM 5215 O O . LYS C 2 75 ? -0.934 -18.340 5.111 1.00 57.01 75 LYS C O 1
ATOM 5217 N N . ASN C 2 76 ? -0.626 -16.276 5.952 1.00 49.89 76 ASN C N 1
ATOM 5218 C CA . ASN C 2 76 ? 0.504 -15.931 5.078 1.00 47.05 76 ASN C CA 1
ATOM 5219 C C . ASN C 2 76 ? 1.853 -16.455 5.573 1.00 43.95 76 ASN C C 1
ATOM 5220 O O . ASN C 2 76 ? 2.770 -15.681 5.855 1.00 43.91 76 ASN C O 1
ATOM 5225 N N . MET C 2 77 ? 1.951 -17.760 5.753 1.00 39.76 77 MET C N 1
ATOM 5226 C CA . MET C 2 77 ? 3.143 -18.333 6.364 1.00 40.31 77 MET C CA 1
ATOM 5227 C C . MET C 2 77 ? 3.686 -19.579 5.680 1.00 39.57 77 MET C C 1
ATOM 5228 O O . MET C 2 77 ? 2.943 -20.336 5.049 1.00 44.58 77 MET C O 1
ATOM 5233 N N . VAL C 2 78 ? 4.992 -19.781 5.813 1.00 40.46 78 VAL C N 1
ATOM 5234 C CA . VAL C 2 78 ? 5.648 -20.999 5.347 1.00 36.45 78 VAL C CA 1
ATOM 5235 C C . VAL C 2 78 ? 6.289 -21.707 6.539 1.00 38.77 78 VAL C C 1
ATOM 5236 O O . VAL C 2 78 ? 6.659 -21.073 7.526 1.00 39.10 78 VAL C O 1
ATOM 5240 N N . TYR C 2 79 ? 6.363 -23.028 6.453 1.00 36.33 79 TYR C N 1
ATOM 5241 C CA . TYR C 2 79 ? 6.879 -23.852 7.549 1.00 33.74 79 TYR C CA 1
ATOM 5242 C C . TYR C 2 79 ? 8.039 -24.727 7.118 1.00 36.35 79 TYR C C 1
ATOM 5243 O O . TYR C 2 79 ? 8.170 -25.086 5.956 1.00 33.09 79 TYR C O 1
ATOM 5252 N N . LEU C 2 80 ? 8.892 -25.066 8.081 1.00 34.23 80 LEU C N 1
ATOM 5253 C CA . LEU C 2 80 ? 9.867 -26.119 7.869 1.00 33.19 80 LEU C CA 1
ATOM 5254 C C . LEU C 2 80 ? 9.670 -27.116 8.997 1.00 33.87 80 LEU C C 1
ATOM 5255 O O . LEU C 2 80 ? 10.013 -26.829 10.143 1.00 33.92 80 LEU C O 1
ATOM 5260 N N . LEU C 2 81 ? 9.110 -28.270 8.667 1.00 34.69 81 LEU C N 1
ATOM 5261 C CA . LEU C 2 81 ? 8.925 -29.316 9.671 1.00 35.77 81 LEU C CA 1
ATOM 5262 C C . LEU C 2 81 ? 10.175 -30.176 9.636 1.00 36.27 81 LEU C C 1
ATOM 5263 O O . LEU C 2 81 ? 10.542 -30.708 8.575 1.00 36.20 81 LEU C O 1
ATOM 5268 N N . MET C 2 82 ? 10.887 -30.229 10.755 1.00 36.07 82 MET C N 1
ATOM 5269 C CA . MET C 2 82 ? 12.143 -30.966 10.792 1.00 38.42 82 MET C CA 1
ATOM 5270 C C . MET C 2 82 ? 12.020 -32.163 11.722 1.00 41.70 82 MET C C 1
ATOM 5271 O O . MET C 2 82 ? 11.607 -32.019 12.871 1.00 43.91 82 MET C O 1
ATOM 5276 N N . SER C 2 83 ? 12.328 -33.349 11.205 1.00 39.12 83 SER C N 1
ATOM 5277 C CA . SER C 2 83 ? 12.250 -34.577 12.008 1.00 45.03 83 SER C CA 1
ATOM 5278 C C . SER C 2 83 ? 13.586 -35.321 12.049 1.00 41.79 83 SER C C 1
ATOM 5279 O O . SER C 2 83 ? 14.463 -35.105 11.206 1.00 41.35 83 SER C O 1
ATOM 5282 N N . ASN C 2 84 ? 13.734 -36.195 13.040 1.00 43.30 84 ASN C N 1
ATOM 5283 C CA . ASN C 2 84 ? 14.997 -36.903 13.272 1.00 44.42 84 ASN C CA 1
ATOM 5284 C C . ASN C 2 84 ? 16.171 -35.924 13.272 1.00 42.91 84 ASN C C 1
ATOM 5285 O O . ASN C 2 84 ? 17.174 -36.118 12.569 1.00 43.31 84 ASN C O 1
ATOM 5290 N N . LEU C 2 85 ? 16.042 -34.865 14.062 1.00 41.49 85 LEU C N 1
ATOM 5291 C CA . LEU C 2 85 ? 17.063 -33.829 14.094 1.00 40.20 85 LEU C CA 1
ATOM 5292 C C . LEU C 2 85 ? 18.390 -34.372 14.612 1.00 41.26 85 LEU C C 1
ATOM 5293 O O . LEU C 2 85 ? 18.419 -35.183 15.537 1.00 42.59 85 LEU C O 1
ATOM 5298 N N . ARG C 2 86 ? 19.484 -33.950 13.985 1.00 40.93 86 ARG C N 1
ATOM 5299 C CA . ARG C 2 86 ? 20.816 -34.446 14.356 1.00 45.96 86 ARG C CA 1
ATOM 5300 C C . ARG C 2 86 ? 21.695 -33.288 14.773 1.00 41.12 86 ARG C C 1
ATOM 5301 O O . ARG C 2 86 ? 21.451 -32.155 14.365 1.00 39.63 86 ARG C O 1
ATOM 5309 N N . PRO C 2 87 ? 22.721 -33.557 15.604 1.00 42.08 87 PRO C N 1
ATOM 5310 C CA . PRO C 2 87 ? 23.534 -32.431 16.077 1.00 46.54 87 PRO C CA 1
ATOM 5311 C C . PRO C 2 87 ? 24.054 -31.578 14.922 1.00 40.62 87 PRO C C 1
ATOM 5312 O O . PRO C 2 87 ? 24.078 -30.362 15.037 1.00 43.75 87 PRO C O 1
ATOM 5316 N N . GLU C 2 88 ? 24.377 -32.203 13.798 1.00 41.60 88 GLU C N 1
ATOM 5317 C CA . GLU C 2 88 ? 24.905 -31.451 12.659 1.00 46.75 88 GLU C CA 1
ATOM 5318 C C . GLU C 2 88 ? 23.854 -30.555 11.981 1.00 43.78 88 GLU C C 1
ATOM 5319 O O . GLU C 2 88 ? 24.203 -29.749 11.109 1.00 42.02 88 GLU C O 1
ATOM 5325 N N . ASP C 2 89 ? 22.585 -30.697 12.368 1.00 38.83 89 ASP C N 1
ATOM 5326 C CA . ASP C 2 89 ? 21.534 -29.785 11.910 1.00 37.35 89 ASP C CA 1
ATOM 5327 C C . ASP C 2 89 ? 21.544 -28.455 12.668 1.00 37.78 89 ASP C C 1
ATOM 5328 O O . ASP C 2 89 ? 20.833 -27.510 12.314 1.00 38.91 89 ASP C O 1
ATOM 5333 N N . THR C 2 90 ? 22.350 -28.376 13.718 1.00 37.46 90 THR C N 1
ATOM 5334 C CA . THR C 2 90 ? 22.434 -27.151 14.494 1.00 36.99 90 THR C CA 1
ATOM 5335 C C . THR C 2 90 ? 22.897 -25.992 13.621 1.00 36.91 90 THR C C 1
ATOM 5336 O O . THR C 2 90 ? 23.938 -26.066 12.975 1.00 36.95 90 THR C O 1
ATOM 5340 N N . ALA C 2 91 ? 22.105 -24.924 13.603 1.00 35.00 91 ALA C N 1
ATOM 5341 C CA . ALA C 2 91 ? 22.372 -23.765 12.747 1.00 36.37 91 ALA C CA 1
ATOM 5342 C C . ALA C 2 91 ? 21.320 -22.701 13.000 1.00 37.00 91 ALA C C 1
ATOM 5343 O O . ALA C 2 91 ? 20.322 -22.957 13.670 1.00 35.07 91 ALA C O 1
ATOM 5345 N N . VAL C 2 92 ? 21.539 -21.513 12.453 1.00 37.09 92 VAL C N 1
ATOM 5346 C CA . VAL C 2 92 ? 20.490 -20.503 12.409 1.00 35.71 92 VAL C CA 1
ATOM 5347 C C . VAL C 2 92 ? 19.745 -20.685 11.093 1.00 36.69 92 VAL C C 1
ATOM 5348 O O . VAL C 2 92 ? 20.370 -20.762 10.032 1.00 34.05 92 VAL C O 1
ATOM 5352 N N . TYR C 2 93 ? 18.422 -20.772 11.159 1.00 35.31 93 TYR C N 1
ATOM 5353 C CA . TYR C 2 93 ? 17.612 -21.001 9.950 1.00 34.29 93 TYR C CA 1
ATOM 5354 C C . TYR C 2 93 ? 16.901 -19.735 9.530 1.00 33.69 93 TYR C C 1
ATOM 5355 O O . TYR C 2 93 ? 16.410 -18.978 10.368 1.00 34.66 93 TYR C O 1
ATOM 5364 N N . TYR C 2 94 ? 16.856 -19.507 8.208 1.00 32.76 94 TYR C N 1
ATOM 5365 C CA . TYR C 2 94 ? 16.246 -18.322 7.630 1.00 36.31 94 TYR C CA 1
ATOM 5366 C C . TYR C 2 94 ? 15.298 -18.750 6.542 1.00 32.21 94 TYR C C 1
ATOM 5367 O O . TYR C 2 94 ? 15.587 -19.717 5.838 1.00 31.40 94 TYR C O 1
ATOM 5376 N N . CYS C 2 95 ? 14.220 -17.995 6.377 1.00 32.63 95 CYS C N 1
ATOM 5377 C CA . CYS C 2 95 ? 13.334 -18.143 5.216 1.00 34.84 95 CYS C CA 1
ATOM 5378 C C . CYS C 2 95 ? 13.487 -16.951 4.282 1.00 36.27 95 CYS C C 1
ATOM 5379 O O . CYS C 2 95 ? 13.806 -15.842 4.718 1.00 36.22 95 CYS C O 1
ATOM 5382 N N . ASN C 2 96 ? 13.300 -17.173 2.986 1.00 31.02 96 ASN C N 1
ATOM 5383 C CA . ASN C 2 96 ? 13.345 -16.048 2.086 1.00 30.84 96 ASN C CA 1
ATOM 5384 C C . ASN C 2 96 ? 12.657 -16.409 0.783 1.00 35.43 96 ASN C C 1
ATOM 5385 O O . ASN C 2 96 ? 12.533 -17.591 0.440 1.00 32.57 96 ASN C O 1
ATOM 5390 N N . ARG C 2 97 ? 12.211 -15.381 0.070 1.00 32.17 97 ARG C N 1
ATOM 5391 C CA . ARG C 2 97 ? 11.663 -15.554 -1.259 1.00 30.42 97 ARG C CA 1
ATOM 5392 C C . ARG C 2 97 ? 12.786 -15.658 -2.289 1.00 32.42 97 ARG C C 1
ATOM 5393 O O . ARG C 2 97 ? 12.553 -16.059 -3.437 1.00 36.78 97 ARG C O 1
ATOM 5401 N N . GLY C 2 98 ? 13.992 -15.292 -1.869 1.00 35.49 98 GLY C N 1
ATOM 5402 C CA . GLY C 2 98 ? 15.174 -15.357 -2.714 1.00 38.69 98 GLY C CA 1
ATOM 5403 C C . GLY C 2 98 ? 16.354 -14.689 -2.035 1.00 38.30 98 GLY C C 1
ATOM 5404 O O . GLY C 2 98 ? 16.190 -13.988 -1.035 1.00 36.22 98 GLY C O 1
ATOM 5405 N N . ILE C 2 99 ? 17.555 -14.861 -2.571 1.00 39.75 99 ILE C N 1
ATOM 5406 C CA . ILE C 2 99 ? 18.718 -14.384 -1.818 1.00 43.10 99 ILE C CA 1
ATOM 5407 C C . ILE C 2 99 ? 18.985 -12.886 -2.024 1.00 40.35 99 ILE C C 1
ATOM 5408 O O . ILE C 2 99 ? 19.862 -12.321 -1.378 1.00 42.19 99 ILE C O 1
ATOM 5413 N N . SER C 2 100 ? 18.245 -12.249 -2.930 1.00 39.02 100 SER C N 1
ATOM 5414 C CA . SER C 2 100 ? 18.452 -10.824 -3.170 1.00 38.02 100 SER C CA 1
ATOM 5415 C C . SER C 2 100 ? 17.602 -9.972 -2.221 1.00 42.06 100 SER C C 1
ATOM 5416 O O . SER C 2 100 ? 17.688 -8.740 -2.233 1.00 43.79 100 SER C O 1
ATOM 5419 N N . ASN C 2 101 ? 16.793 -10.627 -1.387 1.00 38.84 101 ASN C N 1
ATOM 5420 C CA . ASN C 2 101 ? 15.890 -9.919 -0.470 1.00 35.96 101 ASN C CA 1
ATOM 5421 C C . ASN C 2 101 ? 16.555 -9.850 0.889 1.00 37.06 101 ASN C C 1
ATOM 5422 O O . ASN C 2 101 ? 17.125 -10.845 1.329 1.00 37.60 101 ASN C O 1
ATOM 5427 N N . PRO C 2 102 ? 16.490 -8.681 1.559 1.00 40.27 102 PRO C N 1
ATOM 5428 C CA . PRO C 2 102 ? 17.128 -8.580 2.878 1.00 42.14 102 PRO C CA 1
ATOM 5429 C C . PRO C 2 102 ? 16.603 -9.662 3.806 1.00 40.11 102 PRO C C 1
ATOM 5430 O O . PRO C 2 102 ? 15.415 -10.007 3.763 1.00 37.47 102 PRO C O 1
ATOM 5434 N N . TRP C 2 103 ? 17.488 -10.182 4.644 1.00 38.26 103 TRP C N 1
ATOM 5435 C CA . TRP C 2 103 ? 17.181 -11.333 5.469 1.00 41.93 103 TRP C CA 1
ATOM 5436 C C . TRP C 2 103 ? 16.509 -10.946 6.773 1.00 43.15 103 TRP C C 1
ATOM 5437 O O . TRP C 2 103 ? 16.768 -9.878 7.327 1.00 41.26 103 TRP C O 1
ATOM 5448 N N . GLY C 2 104 ? 15.672 -11.850 7.273 1.00 44.79 104 GLY C N 1
ATOM 5449 C CA . GLY C 2 104 ? 15.074 -11.707 8.588 1.00 41.84 104 GLY C CA 1
ATOM 5450 C C . GLY C 2 104 ? 16.075 -12.058 9.667 1.00 44.00 104 GLY C C 1
ATOM 5451 O O . GLY C 2 104 ? 17.255 -12.273 9.373 1.00 45.85 104 GLY C O 1
ATOM 5452 N N . GLN C 2 105 ? 15.605 -12.094 10.916 1.00 44.33 105 GLN C N 1
ATOM 5453 C CA . GLN C 2 105 ? 16.452 -12.364 12.074 1.00 47.17 105 GLN C CA 1
ATOM 5454 C C . GLN C 2 105 ? 17.048 -13.755 12.052 1.00 46.52 105 GLN C C 1
ATOM 5455 O O . GLN C 2 105 ? 18.195 -13.962 12.452 1.00 49.40 105 GLN C O 1
ATOM 5461 N N . GLY C 2 106 ? 16.259 -14.707 11.571 1.00 42.54 106 GLY C N 1
ATOM 5462 C CA . GLY C 2 106 ? 16.646 -16.098 11.593 1.00 37.06 106 GLY C CA 1
ATOM 5463 C C . GLY C 2 106 ? 16.162 -16.649 12.922 1.00 42.11 106 GLY C C 1
ATOM 5464 O O . GLY C 2 106 ? 15.868 -15.886 13.831 1.00 44.54 106 GLY C O 1
ATOM 5465 N N . THR C 2 107 ? 16.057 -17.964 13.023 1.00 39.26 107 THR C N 1
ATOM 5466 C CA . THR C 2 107 ? 15.739 -18.598 14.298 1.00 40.74 107 THR C CA 1
ATOM 5467 C C . THR C 2 107 ? 16.778 -19.688 14.545 1.00 38.00 107 THR C C 1
ATOM 5468 O O . THR C 2 107 ? 17.054 -20.512 13.665 1.00 36.63 107 THR C O 1
ATOM 5472 N N . GLN C 2 108 ? 17.409 -19.654 15.726 1.00 38.89 108 GLN C N 1
ATOM 5473 C CA . GLN C 2 108 ? 18.439 -20.623 16.078 1.00 40.66 108 GLN C CA 1
ATOM 5474 C C . GLN C 2 108 ? 17.837 -21.972 16.426 1.00 40.98 108 GLN C C 1
ATOM 5475 O O . GLN C 2 108 ? 16.887 -22.072 17.211 1.00 42.45 108 GLN C O 1
ATOM 5481 N N . VAL C 2 109 ? 18.399 -23.008 15.828 1.00 37.20 109 VAL C N 1
ATOM 5482 C CA . VAL C 2 109 ? 18.045 -24.377 16.141 1.00 38.70 109 VAL C CA 1
ATOM 5483 C C . VAL C 2 109 ? 19.268 -25.089 16.693 1.00 38.70 109 VAL C C 1
ATOM 5484 O O . VAL C 2 109 ? 20.297 -25.170 16.023 1.00 36.60 109 VAL C O 1
ATOM 5488 N N . THR C 2 110 ? 19.154 -25.640 17.897 1.00 38.53 110 THR C N 1
ATOM 5489 C CA . THR C 2 110 ? 20.275 -26.358 18.479 1.00 37.92 110 THR C CA 1
ATOM 5490 C C . THR C 2 110 ? 19.851 -27.784 18.798 1.00 39.96 110 THR C C 1
ATOM 5491 O O . THR C 2 110 ? 18.889 -28.012 19.541 1.00 38.71 110 THR C O 1
ATOM 5495 N N . VAL C 2 111 ? 20.563 -28.747 18.227 1.00 36.84 111 VAL C N 1
ATOM 5496 C CA . VAL C 2 111 ? 20.251 -30.137 18.480 1.00 36.77 111 VAL C CA 1
ATOM 5497 C C . VAL C 2 111 ? 21.366 -30.709 19.350 1.00 39.89 111 VAL C C 1
ATOM 5498 O O . VAL C 2 111 ? 22.471 -30.994 18.877 1.00 37.69 111 VAL C O 1
ATOM 5502 N N . SER C 2 112 ? 21.053 -30.846 20.637 1.00 38.29 112 SER C N 1
ATOM 5503 C CA . SER C 2 112 ? 22.014 -31.261 21.651 1.00 38.88 112 SER C CA 1
ATOM 5504 C C . SER C 2 112 ? 21.380 -32.115 22.737 1.00 39.84 112 SER C C 1
ATOM 5505 O O . SER C 2 112 ? 20.182 -31.977 23.034 1.00 40.55 112 SER C O 1
ATOM 5508 N N . SER C 2 113 ? 22.189 -32.994 23.329 1.00 39.96 113 SER C N 1
ATOM 5509 C CA . SER C 2 113 ? 21.783 -33.747 24.513 1.00 44.89 113 SER C CA 1
ATOM 5510 C C . SER C 2 113 ? 22.042 -32.916 25.761 1.00 42.50 113 SER C C 1
ATOM 5511 O O . SER C 2 113 ? 21.765 -33.341 26.877 1.00 47.00 113 SER C O 1
ATOM 5514 N N . HIS C 2 114 ? 22.609 -31.735 25.559 1.00 42.53 114 HIS C N 1
ATOM 5515 C CA . HIS C 2 114 ? 23.128 -30.925 26.655 1.00 43.94 114 HIS C CA 1
ATOM 5516 C C . HIS C 2 114 ? 22.484 -29.544 26.718 1.00 48.81 114 HIS C C 1
ATOM 5517 O O . HIS C 2 114 ? 21.998 -29.038 25.698 1.00 47.32 114 HIS C O 1
ATOM 5524 N N . ASP D 2 1 ? 4.020 -4.917 -66.906 1.00 72.78 1 ASP D N 1
ATOM 5525 C CA . ASP D 2 1 ? 4.821 -3.742 -67.241 1.00 71.56 1 ASP D CA 1
ATOM 5526 C C . ASP D 2 1 ? 6.020 -4.122 -68.119 1.00 67.44 1 ASP D C 1
ATOM 5527 O O . ASP D 2 1 ? 6.706 -3.264 -68.677 1.00 71.46 1 ASP D O 1
ATOM 5529 N N . VAL D 2 2 ? 6.237 -5.422 -68.262 1.00 59.92 2 VAL D N 1
ATOM 5530 C CA . VAL D 2 2 ? 7.277 -5.956 -69.134 1.00 49.91 2 VAL D CA 1
ATOM 5531 C C . VAL D 2 2 ? 6.676 -6.307 -70.500 1.00 45.69 2 VAL D C 1
ATOM 5532 O O . VAL D 2 2 ? 5.545 -6.795 -70.561 1.00 44.35 2 VAL D O 1
ATOM 5536 N N . GLN D 2 3 ? 7.399 -6.015 -71.586 1.00 42.06 3 GLN D N 1
ATOM 5537 C CA . GLN D 2 3 ? 6.951 -6.372 -72.936 1.00 39.77 3 GLN D CA 1
ATOM 5538 C C . GLN D 2 3 ? 7.564 -7.697 -73.385 1.00 38.44 3 GLN D C 1
ATOM 5539 O O . GLN D 2 3 ? 8.757 -7.948 -73.185 1.00 36.92 3 GLN D O 1
ATOM 5541 N N . LEU D 2 4 ? 6.764 -8.539 -74.003 1.00 38.93 4 LEU D N 1
ATOM 5542 C CA . LEU D 2 4 ? 7.223 -9.846 -74.390 1.00 36.04 4 LEU D CA 1
ATOM 5543 C C . LEU D 2 4 ? 6.943 -10.121 -75.839 1.00 32.37 4 LEU D C 1
ATOM 5544 O O . LEU D 2 4 ? 5.962 -9.680 -76.352 1.00 34.83 4 LEU D O 1
ATOM 5549 N N . VAL D 2 5 ? 7.803 -10.877 -76.475 1.00 31.47 5 VAL D N 1
ATOM 5550 C CA . VAL D 2 5 ? 7.511 -11.336 -77.815 1.00 32.59 5 VAL D CA 1
ATOM 5551 C C . VAL D 2 5 ? 7.915 -12.783 -77.976 1.00 36.90 5 VAL D C 1
ATOM 5552 O O . VAL D 2 5 ? 8.970 -13.158 -77.579 1.00 38.66 5 VAL D O 1
ATOM 5556 N N . GLU D 2 6 ? 7.041 -13.572 -78.553 1.00 33.00 6 GLU D N 1
ATOM 5557 C CA . GLU D 2 6 ? 7.366 -14.960 -78.796 1.00 31.83 6 GLU D CA 1
ATOM 5558 C C . GLU D 2 6 ? 7.324 -15.254 -80.289 1.00 35.83 6 GLU D C 1
ATOM 5559 O O . GLU D 2 6 ? 6.668 -14.547 -81.060 1.00 35.48 6 GLU D O 1
ATOM 5565 N N . SER D 2 7 ? 8.072 -16.274 -80.688 1.00 29.49 7 SER D N 1
ATOM 5566 C CA . SER D 2 7 ? 8.110 -16.697 -82.075 1.00 31.17 7 SER D CA 1
ATOM 5567 C C . SER D 2 7 ? 8.564 -18.140 -82.195 1.00 30.62 7 SER D C 1
ATOM 5568 O O . SER D 2 7 ? 8.967 -18.773 -81.217 1.00 31.09 7 SER D O 1
ATOM 5571 N N . GLY D 2 8 ? 8.491 -18.642 -83.422 1.00 32.30 8 GLY D N 1
ATOM 5572 C CA . GLY D 2 8 ? 8.979 -19.953 -83.750 1.00 33.06 8 GLY D CA 1
ATOM 5573 C C . GLY D 2 8 ? 7.906 -20.974 -84.038 1.00 33.61 8 GLY D C 1
ATOM 5574 O O . GLY D 2 8 ? 8.236 -22.091 -84.400 1.00 37.12 8 GLY D O 1
ATOM 5575 N N . GLY D 2 9 ? 6.633 -20.589 -83.949 1.00 33.49 9 GLY D N 1
ATOM 5576 C CA . GLY D 2 9 ? 5.555 -21.510 -84.274 1.00 33.05 9 GLY D CA 1
ATOM 5577 C C . GLY D 2 9 ? 5.488 -21.670 -85.788 1.00 40.01 9 GLY D C 1
ATOM 5578 O O . GLY D 2 9 ? 6.176 -20.962 -86.519 1.00 45.00 9 GLY D O 1
ATOM 5579 N N . GLY D 2 10 ? 4.648 -22.590 -86.249 1.00 40.12 10 GLY D N 1
ATOM 5580 C CA . GLY D 2 10 ? 4.498 -22.879 -87.667 1.00 41.59 10 GLY D CA 1
ATOM 5581 C C . GLY D 2 10 ? 3.740 -24.187 -87.790 1.00 43.19 10 GLY D C 1
ATOM 5582 O O . GLY D 2 10 ? 3.244 -24.714 -86.777 1.00 41.19 10 GLY D O 1
ATOM 5583 N N . LEU D 2 11 ? 3.686 -24.732 -89.005 1.00 42.07 11 LEU D N 1
ATOM 5584 C CA . LEU D 2 11 ? 2.969 -25.974 -89.276 1.00 42.88 11 LEU D CA 1
ATOM 5585 C C . LEU D 2 11 ? 3.941 -27.131 -89.363 1.00 49.39 11 LEU D C 1
ATOM 5586 O O . LEU D 2 11 ? 4.908 -27.088 -90.123 1.00 47.90 11 LEU D O 1
ATOM 5588 N N . VAL D 2 12 ? 3.679 -28.174 -88.587 1.00 41.19 12 VAL D N 1
ATOM 5589 C CA . VAL D 2 12 ? 4.580 -29.318 -88.525 1.00 46.00 12 VAL D CA 1
ATOM 5590 C C . VAL D 2 12 ? 3.798 -30.639 -88.546 1.00 46.67 12 VAL D C 1
ATOM 5591 O O . VAL D 2 12 ? 2.626 -30.686 -88.172 1.00 46.21 12 VAL D O 1
ATOM 5595 N N . GLN D 2 13 ? 4.419 -31.695 -89.068 1.00 44.14 13 GLN D N 1
ATOM 5596 C CA . GLN D 2 13 ? 3.799 -33.021 -89.092 1.00 44.44 13 GLN D CA 1
ATOM 5597 C C . GLN D 2 13 ? 3.962 -33.677 -87.714 1.00 45.85 13 GLN D C 1
ATOM 5598 O O . GLN D 2 13 ? 4.860 -33.309 -86.960 1.00 45.05 13 GLN D O 1
ATOM 5600 N N . PRO D 2 14 ? 3.074 -34.621 -87.359 1.00 45.59 14 PRO D N 1
ATOM 5601 C CA . PRO D 2 14 ? 3.214 -35.311 -86.067 1.00 43.95 14 PRO D CA 1
ATOM 5602 C C . PRO D 2 14 ? 4.579 -36.000 -85.933 1.00 42.25 14 PRO D C 1
ATOM 5603 O O . PRO D 2 14 ? 5.087 -36.558 -86.920 1.00 45.93 14 PRO D O 1
ATOM 5607 N N . GLY D 2 15 ? 5.167 -35.950 -84.742 1.00 41.85 15 GLY D N 1
ATOM 5608 C CA . GLY D 2 15 ? 6.518 -36.445 -84.519 1.00 41.50 15 GLY D CA 1
ATOM 5609 C C . GLY D 2 15 ? 7.575 -35.390 -84.799 1.00 42.11 15 GLY D C 1
ATOM 5610 O O . GLY D 2 15 ? 8.770 -35.599 -84.559 1.00 44.28 15 GLY D O 1
ATOM 5611 N N . GLY D 2 16 ? 7.135 -34.242 -85.303 1.00 43.71 16 GLY D N 1
ATOM 5612 C CA . GLY D 2 16 ? 8.043 -33.158 -85.629 1.00 41.53 16 GLY D CA 1
ATOM 5613 C C . GLY D 2 16 ? 8.554 -32.400 -84.419 1.00 37.41 16 GLY D C 1
ATOM 5614 O O . GLY D 2 16 ? 8.212 -32.716 -83.275 1.00 36.93 16 GLY D O 1
ATOM 5615 N N . SER D 2 17 ? 9.385 -31.402 -84.686 1.00 37.26 17 SER D N 1
ATOM 5616 C CA . SER D 2 17 ? 9.998 -30.579 -83.642 1.00 37.12 17 SER D CA 1
ATOM 5617 C C . SER D 2 17 ? 9.927 -29.098 -83.979 1.00 37.87 17 SER D C 1
ATOM 5618 O O . SER D 2 17 ? 9.965 -28.713 -85.146 1.00 39.23 17 SER D O 1
ATOM 5621 N N . LEU D 2 18 ? 9.864 -28.267 -82.946 1.00 33.14 18 LEU D N 1
ATOM 5622 C CA . LEU D 2 18 ? 9.868 -26.828 -83.111 1.00 35.90 18 LEU D CA 1
ATOM 5623 C C . LEU D 2 18 ? 10.638 -26.253 -81.939 1.00 34.26 18 LEU D C 1
ATOM 5624 O O . LEU D 2 18 ? 10.701 -26.872 -80.884 1.00 36.61 18 LEU D O 1
ATOM 5629 N N . ARG D 2 19 ? 11.226 -25.082 -82.128 1.00 31.49 19 ARG D N 1
ATOM 5630 C CA . ARG D 2 19 ? 11.826 -24.347 -81.024 1.00 31.26 19 ARG D CA 1
ATOM 5631 C C . ARG D 2 19 ? 11.162 -22.991 -80.922 1.00 30.07 19 ARG D C 1
ATOM 5632 O O . ARG D 2 19 ? 11.199 -22.216 -81.881 1.00 34.80 19 ARG D O 1
ATOM 5640 N N . LEU D 2 20 ? 10.512 -22.723 -79.795 1.00 28.00 20 LEU D N 1
ATOM 5641 C CA . LEU D 2 20 ? 9.934 -21.402 -79.557 1.00 27.34 20 LEU D CA 1
ATOM 5642 C C . LEU D 2 20 ? 10.936 -20.548 -78.797 1.00 27.58 20 LEU D C 1
ATOM 5643 O O . LEU D 2 20 ? 11.651 -21.048 -77.926 1.00 26.93 20 LEU D O 1
ATOM 5648 N N . SER D 2 21 ? 10.938 -19.260 -79.127 1.00 27.37 21 SER D N 1
ATOM 5649 C CA . SER D 2 21 ? 11.840 -18.282 -78.537 1.00 27.44 21 SER D CA 1
ATOM 5650 C C . SER D 2 21 ? 11.019 -17.159 -77.941 1.00 26.74 21 SER D C 1
ATOM 5651 O O . SER D 2 21 ? 9.997 -16.759 -78.498 1.00 30.68 21 SER D O 1
ATOM 5654 N N . CYS D 2 22 ? 11.464 -16.646 -76.807 1.00 26.23 22 CYS D N 1
ATOM 5655 C CA . CYS D 2 22 ? 10.767 -15.542 -76.160 1.00 25.90 22 CYS D CA 1
ATOM 5656 C C . CYS D 2 22 ? 11.782 -14.490 -75.749 1.00 29.50 22 CYS D C 1
ATOM 5657 O O . CYS D 2 22 ? 12.780 -14.819 -75.116 1.00 26.96 22 CYS D O 1
ATOM 5660 N N . ALA D 2 23 ? 11.510 -13.233 -76.109 1.00 29.01 23 ALA D N 1
ATOM 5661 C CA . ALA D 2 23 ? 12.383 -12.105 -75.756 1.00 30.73 23 ALA D CA 1
ATOM 5662 C C . ALA D 2 23 ? 11.622 -11.215 -74.782 1.00 35.85 23 ALA D C 1
ATOM 5663 O O . ALA D 2 23 ? 10.403 -11.056 -74.906 1.00 35.83 23 ALA D O 1
ATOM 5665 N N . ALA D 2 24 ? 12.323 -10.651 -73.805 1.00 34.10 24 ALA D N 1
ATOM 5666 C CA . ALA D 2 24 ? 11.670 -9.773 -72.836 1.00 37.02 24 ALA D CA 1
ATOM 5667 C C . ALA D 2 24 ? 12.364 -8.429 -72.792 1.00 39.01 24 ALA D C 1
ATOM 5668 O O . ALA D 2 24 ? 13.580 -8.349 -72.996 1.00 39.30 24 ALA D O 1
ATOM 5670 N N . SER D 2 25 ? 11.593 -7.382 -72.503 1.00 42.19 25 SER D N 1
ATOM 5671 C CA . SER D 2 25 ? 12.116 -6.009 -72.456 1.00 44.19 25 SER D CA 1
ATOM 5672 C C . SER D 2 25 ? 12.848 -5.659 -71.149 1.00 45.78 25 SER D C 1
ATOM 5673 O O . SER D 2 25 ? 13.409 -4.580 -71.016 1.00 48.17 25 SER D O 1
ATOM 5676 N N . GLU D 2 26 ? 12.837 -6.570 -70.184 1.00 45.29 26 GLU D N 1
ATOM 5677 C CA . GLU D 2 26 ? 13.576 -6.378 -68.945 1.00 48.75 26 GLU D CA 1
ATOM 5678 C C . GLU D 2 26 ? 14.317 -7.650 -68.598 1.00 46.22 26 GLU D C 1
ATOM 5679 O O . GLU D 2 26 ? 14.092 -8.687 -69.216 1.00 41.05 26 GLU D O 1
ATOM 5685 N N . SER D 2 27 ? 15.236 -7.546 -67.644 1.00 44.15 27 SER D N 1
ATOM 5686 C CA . SER D 2 27 ? 16.090 -8.664 -67.274 1.00 40.33 27 SER D CA 1
ATOM 5687 C C . SER D 2 27 ? 15.272 -9.798 -66.684 1.00 34.18 27 SER D C 1
ATOM 5688 O O . SER D 2 27 ? 14.591 -9.624 -65.669 1.00 33.47 27 SER D O 1
ATOM 5691 N N . ILE D 2 28 ? 15.351 -10.963 -67.313 1.00 31.78 28 ILE D N 1
ATOM 5692 C CA . ILE D 2 28 ? 14.605 -12.129 -66.847 1.00 28.81 28 ILE D CA 1
ATOM 5693 C C . ILE D 2 28 ? 15.157 -12.607 -65.503 1.00 29.06 28 ILE D C 1
ATOM 5694 O O . ILE D 2 28 ? 14.489 -13.351 -64.786 1.00 29.70 28 ILE D O 1
ATOM 5699 N N . LEU D 2 29 ? 16.381 -12.194 -65.175 1.00 31.47 29 LEU D N 1
ATOM 5700 C CA . LEU D 2 29 ? 16.954 -12.546 -63.886 1.00 33.74 29 LEU D CA 1
ATOM 5701 C C . LEU D 2 29 ? 16.310 -11.780 -62.730 1.00 30.40 29 LEU D C 1
ATOM 5702 O O . LEU D 2 29 ? 16.493 -12.140 -61.577 1.00 34.32 29 LEU D O 1
ATOM 5707 N N . SER D 2 30 ? 15.542 -10.740 -63.022 1.00 30.45 30 SER D N 1
ATOM 5708 C CA . SER D 2 30 ? 14.844 -10.043 -61.938 1.00 30.60 30 SER D CA 1
ATOM 5709 C C . SER D 2 30 ? 13.491 -10.688 -61.583 1.00 28.64 30 SER D C 1
ATOM 5710 O O . SER D 2 30 ? 12.880 -10.329 -60.568 1.00 29.38 30 SER D O 1
ATOM 5713 N N . PHE D 2 31 ? 13.022 -11.613 -62.418 1.00 26.56 31 PHE D N 1
ATOM 5714 C CA . PHE D 2 31 ? 11.728 -12.276 -62.190 1.00 24.87 31 PHE D CA 1
ATOM 5715 C C . PHE D 2 31 ? 11.946 -13.618 -61.490 1.00 25.65 31 PHE D C 1
ATOM 5716 O O . PHE D 2 31 ? 12.888 -14.358 -61.811 1.00 24.38 31 PHE D O 1
ATOM 5724 N N . ASN D 2 32 ? 11.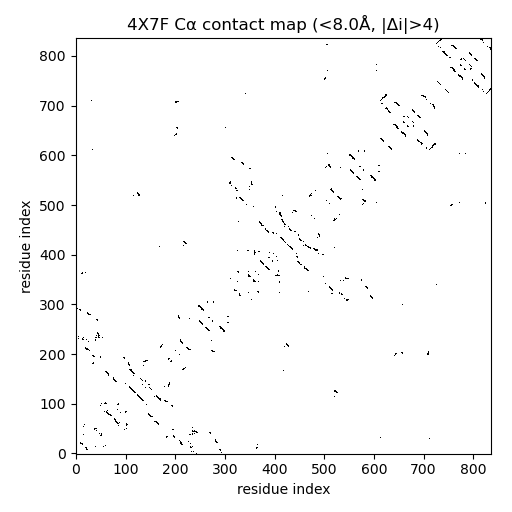032 -13.887 -60.586 1.00 23.44 32 ASN D N 1
ATOM 5725 C CA A ASN D 2 32 ? 11.085 -15.210 -60.043 0.50 22.10 32 ASN D CA 1
ATOM 5726 C CA B ASN D 2 32 ? 11.068 -15.158 -60.019 0.50 22.10 32 ASN D CA 1
ATOM 5727 C C . ASN D 2 32 ? 11.075 -16.576 -60.932 1.00 22.44 32 ASN D C 1
ATOM 5728 O O . ASN D 2 32 ? 11.696 -17.648 -60.870 1.00 22.45 32 ASN D O 1
ATOM 5737 N N . HIS D 2 33 ? 10.192 -16.314 -61.882 1.00 18.22 33 HIS D N 1
ATOM 5738 C CA . HIS D 2 33 ? 9.852 -17.312 -62.881 1.00 19.65 33 HIS D CA 1
ATOM 5739 C C . HIS D 2 33 ? 9.728 -16.747 -64.285 1.00 18.94 33 HIS D C 1
ATOM 5740 O O . HIS D 2 33 ? 9.382 -15.651 -64.444 1.00 20.22 33 HIS D O 1
ATOM 5747 N N . MET D 2 34 ? 9.951 -17.596 -65.275 1.00 20.13 34 MET D N 1
ATOM 5748 C CA . MET D 2 34 ? 9.473 -17.431 -66.631 1.00 19.31 34 MET D CA 1
ATOM 5749 C C . MET D 2 34 ? 8.703 -18.705 -67.023 1.00 21.05 34 MET D C 1
ATOM 5750 O O . MET D 2 34 ? 9.004 -19.751 -66.525 1.00 22.60 34 MET D O 1
ATOM 5755 N N . ALA D 2 35 ? 7.702 -18.578 -67.882 1.00 21.74 35 ALA D N 1
ATOM 5756 C CA . ALA D 2 35 ? 6.855 -19.720 -68.186 1.00 20.57 35 ALA D CA 1
ATOM 5757 C C . ALA D 2 35 ? 6.330 -19.651 -69.598 1.00 22.41 35 ALA D C 1
ATOM 5758 O O . ALA D 2 35 ? 6.245 -18.577 -70.189 1.00 21.09 35 ALA D O 1
ATOM 5760 N N . TRP D 2 36 ? 6.014 -20.820 -70.137 1.00 19.87 36 TRP D N 1
ATOM 5761 C CA . TRP D 2 36 ? 5.314 -20.923 -71.398 1.00 18.64 36 TRP D CA 1
ATOM 5762 C C . TRP D 2 36 ? 3.881 -21.382 -71.141 1.00 20.59 36 TRP D C 1
ATOM 5763 O O . TRP D 2 36 ? 3.633 -22.227 -70.272 1.00 21.31 36 TRP D O 1
ATOM 5774 N N . TYR D 2 37 ? 2.959 -20.807 -71.906 1.00 20.00 37 TYR D N 1
ATOM 5775 C CA . TYR D 2 37 ? 1.530 -21.075 -71.812 1.00 21.00 37 TYR D CA 1
ATOM 5776 C C . TYR D 2 37 ? 1.019 -21.458 -73.183 1.00 22.23 37 TYR D C 1
ATOM 5777 O O . TYR D 2 37 ? 1.640 -21.109 -74.179 1.00 26.00 37 TYR D O 1
ATOM 5786 N N . ARG D 2 38 ? -0.115 -22.135 -73.238 1.00 20.52 38 ARG D N 1
ATOM 5787 C CA . ARG D 2 38 ? -0.745 -22.343 -74.538 1.00 23.20 38 ARG D CA 1
ATOM 5788 C C . ARG D 2 38 ? -2.261 -22.281 -74.415 1.00 26.26 38 ARG D C 1
ATOM 5789 O O . ARG D 2 38 ? -2.862 -22.540 -73.369 1.00 26.83 38 ARG D O 1
ATOM 5797 N N . GLN D 2 39 ? -2.871 -21.911 -75.519 1.00 25.91 39 GLN D N 1
ATOM 5798 C CA . GLN D 2 39 ? -4.295 -21.749 -75.551 1.00 28.34 39 GLN D CA 1
ATOM 5799 C C . GLN D 2 39 ? -4.854 -22.292 -76.854 1.00 32.43 39 GLN D C 1
ATOM 5800 O O . GLN D 2 39 ? -4.527 -21.785 -77.934 1.00 37.55 39 GLN D O 1
ATOM 5806 N N . GLY D 2 40 ? -5.666 -23.343 -76.758 1.00 32.42 40 GLY D N 1
ATOM 5807 C CA . GLY D 2 40 ? -6.386 -23.855 -77.915 1.00 38.64 40 GLY D CA 1
ATOM 5808 C C . GLY D 2 40 ? -7.647 -23.048 -78.197 1.00 45.00 40 GLY D C 1
ATOM 5809 O O . GLY D 2 40 ? -8.080 -22.254 -77.356 1.00 42.90 40 GLY D O 1
ATOM 5810 N N . PRO D 2 41 ? -8.260 -23.268 -79.372 1.00 50.76 41 PRO D N 1
ATOM 5811 C CA . PRO D 2 41 ? -9.465 -22.519 -79.755 1.00 56.41 41 PRO D CA 1
ATOM 5812 C C . PRO D 2 41 ? -10.617 -22.732 -78.777 1.00 56.08 41 PRO D C 1
ATOM 5813 O O . PRO D 2 41 ? -10.947 -23.871 -78.439 1.00 54.29 41 PRO D O 1
ATOM 5817 N N . GLY D 2 42 ? -11.215 -21.636 -78.326 1.00 56.23 42 GLY D N 1
ATOM 5818 C CA . GLY D 2 42 ? -12.356 -21.700 -77.432 1.00 60.26 42 GLY D CA 1
ATOM 5819 C C . GLY D 2 42 ? -12.037 -22.168 -76.025 1.00 56.21 42 GLY D C 1
ATOM 5820 O O . GLY D 2 42 ? -12.944 -22.540 -75.272 1.00 58.16 42 GLY D O 1
ATOM 5821 N N . GLU D 2 43 ? -10.753 -22.152 -75.669 1.00 48.96 43 GLU D N 1
ATOM 5822 C CA . GLU D 2 43 ? -10.319 -22.627 -74.357 1.00 46.34 43 GLU D CA 1
ATOM 5823 C C . GLU D 2 43 ? -9.530 -21.572 -73.594 1.00 46.36 43 GLU D C 1
ATOM 5824 O O . GLU D 2 43 ? -9.066 -20.604 -74.182 1.00 45.97 43 GLU D O 1
ATOM 5830 N N . GLN D 2 44 ? -9.377 -21.763 -72.282 1.00 43.94 44 GLN D N 1
ATOM 5831 C CA . GLN D 2 44 ? -8.608 -20.830 -71.471 1.00 43.05 44 GLN D CA 1
ATOM 5832 C C . GLN D 2 44 ? -7.132 -21.172 -71.610 1.00 37.03 44 GLN D C 1
ATOM 5833 O O . GLN D 2 44 ? -6.799 -22.318 -71.893 1.00 34.16 44 GLN D O 1
ATOM 5835 N N . ARG D 2 45 ? -6.261 -20.191 -71.377 1.00 32.42 45 ARG D N 1
ATOM 5836 C CA . ARG D 2 45 ? -4.815 -20.392 -71.406 1.00 31.18 45 ARG D CA 1
ATOM 5837 C C . ARG D 2 45 ? -4.388 -21.398 -70.346 1.00 31.80 45 ARG D C 1
ATOM 5838 O O . ARG D 2 45 ? -4.954 -21.418 -69.244 1.00 30.33 45 ARG D O 1
ATOM 5846 N N . GLU D 2 46 ? -3.431 -22.261 -70.688 1.00 25.23 46 GLU D N 1
ATOM 5847 C CA . GLU D 2 46 ? -2.936 -23.257 -69.742 1.00 23.27 46 GLU D CA 1
ATOM 5848 C C . GLU D 2 46 ? -1.434 -23.173 -69.605 1.00 24.52 46 GLU D C 1
ATOM 5849 O O . GLU D 2 46 ? -0.725 -22.851 -70.568 1.00 22.81 46 GLU D O 1
ATOM 5855 N N . LEU D 2 47 ? -0.944 -23.431 -68.399 1.00 20.04 47 LEU D N 1
ATOM 5856 C CA . LEU D 2 47 ? 0.479 -23.479 -68.157 1.00 20.46 47 LEU D CA 1
ATOM 5857 C C . LEU D 2 47 ? 1.084 -24.735 -68.789 1.00 22.20 47 LEU D C 1
ATOM 5858 O O . LEU D 2 47 ? 0.532 -25.824 -68.648 1.00 22.55 47 LEU D O 1
ATOM 5863 N N . VAL D 2 48 ? 2.212 -24.573 -69.477 1.00 21.64 48 VAL D N 1
ATOM 5864 C CA . VAL D 2 48 ? 2.881 -25.695 -70.129 1.00 20.20 48 VAL D CA 1
ATOM 5865 C C . VAL D 2 48 ? 4.178 -26.054 -69.428 1.00 24.39 48 VAL D C 1
ATOM 5866 O O . VAL D 2 48 ? 4.447 -27.222 -69.169 1.00 25.03 48 VAL D O 1
ATOM 5870 N N . ALA D 2 49 ? 4.985 -25.042 -69.128 1.00 20.13 49 ALA D N 1
ATOM 5871 C CA . ALA D 2 49 ? 6.317 -25.258 -68.571 1.00 22.34 49 ALA D CA 1
ATOM 5872 C C . ALA D 2 49 ? 6.759 -24.029 -67.805 1.00 23.26 49 ALA D C 1
ATOM 5873 O O . ALA D 2 49 ? 6.418 -22.906 -68.174 1.00 21.36 49 ALA D O 1
ATOM 5875 N N . VAL D 2 50 ? 7.544 -24.224 -66.752 1.00 22.55 50 VAL D N 1
ATOM 5876 C CA . VAL D 2 50 ? 7.981 -23.094 -65.955 1.00 18.99 50 VAL D CA 1
ATOM 5877 C C . VAL D 2 50 ? 9.449 -23.284 -65.591 1.00 23.09 50 VAL D C 1
ATOM 5878 O O . VAL D 2 50 ? 9.895 -24.407 -65.413 1.00 24.95 50 VAL D O 1
ATOM 5882 N N . ILE D 2 51 ? 10.195 -22.185 -65.509 1.00 20.22 51 ILE D N 1
ATOM 5883 C CA . ILE D 2 51 ? 11.590 -22.270 -65.099 1.00 21.62 51 ILE D CA 1
ATOM 5884 C C . ILE D 2 51 ? 11.849 -21.195 -64.067 1.00 24.94 51 ILE D C 1
ATOM 5885 O O . ILE D 2 51 ? 11.427 -20.026 -64.217 1.00 22.98 51 ILE D O 1
ATOM 5890 N N . THR D 2 52 ? 12.543 -21.580 -63.003 1.00 23.46 52 THR D N 1
ATOM 5891 C CA . THR D 2 52 ? 12.871 -20.606 -61.980 1.00 24.60 52 THR D CA 1
ATOM 5892 C C . THR D 2 52 ? 14.111 -19.828 -62.365 1.00 26.70 52 THR D C 1
ATOM 5893 O O . THR D 2 52 ? 14.803 -20.129 -63.339 1.00 26.72 52 THR D O 1
ATOM 5897 N N . ARG D 2 53 ? 14.392 -18.817 -61.560 1.00 33.02 53 ARG D N 1
ATOM 5898 C CA . ARG D 2 53 ? 15.567 -17.990 -61.736 1.00 33.98 53 ARG D CA 1
ATOM 5899 C C . ARG D 2 53 ? 16.836 -18.847 -61.696 1.00 38.29 53 ARG D C 1
ATOM 5900 O O . ARG D 2 53 ? 17.802 -18.582 -62.419 1.00 38.23 53 ARG D O 1
ATOM 5908 N N . GLU D 2 54 ? 16.826 -19.880 -60.854 1.00 37.82 54 GLU D N 1
ATOM 5909 C CA . GLU D 2 54 ? 17.958 -20.794 -60.722 1.00 41.79 54 GLU D CA 1
ATOM 5910 C C . GLU D 2 54 ? 18.063 -21.816 -61.864 1.00 40.78 54 GLU D C 1
ATOM 5911 O O . GLU D 2 54 ? 19.075 -22.508 -61.994 1.00 44.91 54 GLU D O 1
ATOM 5913 N N . GLY D 2 55 ? 17.013 -21.948 -62.667 1.00 33.00 55 GLY D N 1
ATOM 5914 C CA . GLY D 2 55 ? 17.049 -22.878 -63.783 1.00 29.52 55 GLY D CA 1
ATOM 5915 C C . GLY D 2 55 ? 16.318 -24.186 -63.534 1.00 28.56 55 GLY D C 1
ATOM 5916 O O . GLY D 2 55 ? 16.390 -25.119 -64.334 1.00 28.09 55 GLY D O 1
ATOM 5917 N N . SER D 2 56 ? 15.613 -24.257 -62.415 1.00 29.43 56 SER D N 1
ATOM 5918 C CA . SER D 2 56 ? 14.823 -25.431 -62.060 1.00 29.63 56 SER D CA 1
ATOM 5919 C C . SER D 2 56 ? 13.542 -25.442 -62.885 1.00 27.69 56 SER D C 1
ATOM 5920 O O . SER D 2 56 ? 12.915 -24.400 -63.086 1.00 27.10 56 SER D O 1
ATOM 5923 N N . THR D 2 57 ? 13.157 -26.606 -63.391 1.00 27.66 57 THR D N 1
ATOM 5924 C CA . THR D 2 57 ? 12.039 -26.650 -64.343 1.00 26.56 57 THR D CA 1
ATOM 5925 C C . THR D 2 57 ? 10.913 -27.565 -63.910 1.00 29.80 57 THR D C 1
ATOM 5926 O O . THR D 2 57 ? 11.114 -28.519 -63.158 1.00 30.62 57 THR D O 1
ATOM 5930 N N . ASP D 2 58 ? 9.718 -27.281 -64.409 1.00 25.77 58 ASP D N 1
ATOM 5931 C CA . ASP D 2 58 ? 8.624 -28.214 -64.236 1.00 28.24 58 ASP D CA 1
ATOM 5932 C C . ASP D 2 58 ? 7.685 -28.112 -65.431 1.00 29.15 58 ASP D C 1
ATOM 5933 O O . ASP D 2 58 ? 7.631 -27.077 -66.114 1.00 28.44 58 ASP D O 1
ATOM 5938 N N . TYR D 2 59 ? 6.969 -29.202 -65.679 1.00 27.85 59 TYR D N 1
ATOM 5939 C CA . TYR D 2 59 ? 6.199 -29.375 -66.898 1.00 26.81 59 TYR D CA 1
ATOM 5940 C C . TYR D 2 59 ? 4.825 -29.945 -66.643 1.00 26.89 59 TYR D C 1
ATOM 5941 O O . TYR D 2 59 ? 4.603 -30.729 -65.692 1.00 29.33 59 TYR D O 1
ATOM 5950 N N . ALA D 2 60 ? 3.897 -29.583 -67.515 1.00 26.85 60 ALA D N 1
ATOM 5951 C CA . ALA D 2 60 ? 2.610 -30.247 -67.513 1.00 29.29 60 ALA D CA 1
ATOM 5952 C C . ALA D 2 60 ? 2.817 -31.729 -67.816 1.00 32.14 60 ALA D C 1
ATOM 5953 O O . ALA D 2 60 ? 3.732 -32.093 -68.557 1.00 32.41 60 ALA D O 1
ATOM 5955 N N . ASP D 2 61 ? 1.963 -32.572 -67.245 1.00 34.07 61 ASP D N 1
ATOM 5956 C CA . ASP D 2 61 ? 2.047 -34.017 -67.464 1.00 36.82 61 ASP D CA 1
ATOM 5957 C C . ASP D 2 61 ? 1.989 -34.347 -68.962 1.00 36.87 61 ASP D C 1
ATOM 5958 O O . ASP D 2 61 ? 2.653 -35.267 -69.420 1.00 37.57 61 ASP D O 1
ATOM 5963 N N . SER D 2 62 ? 1.235 -33.560 -69.730 1.00 35.66 62 SER D N 1
ATOM 5964 C CA . SER D 2 62 ? 1.029 -33.865 -71.148 1.00 39.92 62 SER D CA 1
ATOM 5965 C C . SER D 2 62 ? 2.266 -33.649 -72.017 1.00 38.20 62 SER D C 1
ATOM 5966 O O . SER D 2 62 ? 2.350 -34.200 -73.116 1.00 38.67 62 SER D O 1
ATOM 5969 N N . VAL D 2 63 ? 3.217 -32.850 -71.543 1.00 30.83 63 VAL D N 1
ATOM 5970 C CA . VAL D 2 63 ? 4.404 -32.560 -72.356 1.00 31.42 63 VAL D CA 1
ATOM 5971 C C . VAL D 2 63 ? 5.701 -33.062 -71.724 1.00 34.08 63 VAL D C 1
ATOM 5972 O O . VAL D 2 63 ? 6.792 -32.912 -72.293 1.00 30.83 63 VAL D O 1
ATOM 5976 N N . LYS D 2 64 ? 5.570 -33.680 -70.561 1.00 36.59 64 LYS D N 1
ATOM 5977 C CA . LYS D 2 64 ? 6.705 -34.153 -69.786 1.00 41.53 64 LYS D CA 1
ATOM 5978 C C . LYS D 2 64 ? 7.500 -35.208 -70.569 1.00 42.26 64 LYS D C 1
ATOM 5979 O O . LYS D 2 64 ? 6.930 -36.164 -71.084 1.00 44.83 64 LYS D O 1
ATOM 5985 N N . GLY D 2 65 ? 8.809 -34.996 -70.696 1.00 39.95 65 GLY D N 1
ATOM 5986 C CA . GLY D 2 65 ? 9.647 -35.898 -71.468 1.00 42.32 65 GLY D CA 1
ATOM 5987 C C . GLY D 2 65 ? 9.737 -35.540 -72.940 1.00 41.23 65 GLY D C 1
ATOM 5988 O O . GLY D 2 65 ? 10.580 -36.082 -73.652 1.00 45.67 65 GLY D O 1
ATOM 5989 N N . ARG D 2 66 ? 8.889 -34.617 -73.395 1.00 37.71 66 ARG D N 1
ATOM 5990 C CA . ARG D 2 66 ? 8.915 -34.169 -74.790 1.00 36.57 66 ARG D CA 1
ATOM 5991 C C . ARG D 2 66 ? 9.322 -32.713 -74.977 1.00 34.84 66 ARG D C 1
ATOM 5992 O O . ARG D 2 66 ? 9.810 -32.354 -76.042 1.00 34.25 66 ARG D O 1
ATOM 6000 N N . PHE D 2 67 ? 9.060 -31.869 -73.974 1.00 29.77 67 PHE D N 1
ATOM 6001 C CA . PHE D 2 67 ? 9.358 -30.433 -74.063 1.00 27.92 67 PHE D CA 1
ATOM 6002 C C . PHE D 2 67 ? 10.455 -30.079 -73.078 1.00 30.29 67 PHE D C 1
ATOM 6003 O O . PHE D 2 67 ? 10.476 -30.612 -71.959 1.00 32.39 67 PHE D O 1
ATOM 6011 N N . THR D 2 68 ? 11.317 -29.137 -73.458 1.00 27.96 68 THR D N 1
ATOM 6012 C CA . THR D 2 68 ? 12.311 -28.601 -72.541 1.00 26.24 68 THR D CA 1
ATOM 6013 C C . THR D 2 68 ? 12.251 -27.089 -72.532 1.00 24.78 68 THR D C 1
ATOM 6014 O O . THR D 2 68 ? 12.336 -26.446 -73.589 1.00 27.36 68 THR D O 1
ATOM 6018 N N . ILE D 2 69 ? 12.157 -26.517 -71.337 1.00 22.94 69 ILE D N 1
ATOM 6019 C CA . ILE D 2 69 ? 12.194 -25.064 -71.208 1.00 21.67 69 ILE D CA 1
ATOM 6020 C C . ILE D 2 69 ? 13.611 -24.693 -70.748 1.00 25.85 69 ILE D C 1
ATOM 6021 O O . ILE D 2 69 ? 14.210 -25.382 -69.912 1.00 27.36 69 ILE D O 1
ATOM 6026 N N . SER D 2 70 ? 14.161 -23.623 -71.310 1.00 22.49 70 SER D N 1
ATOM 6027 C CA . SER D 2 70 ? 15.504 -23.224 -70.945 1.00 25.80 70 SER D CA 1
ATOM 6028 C C . SER D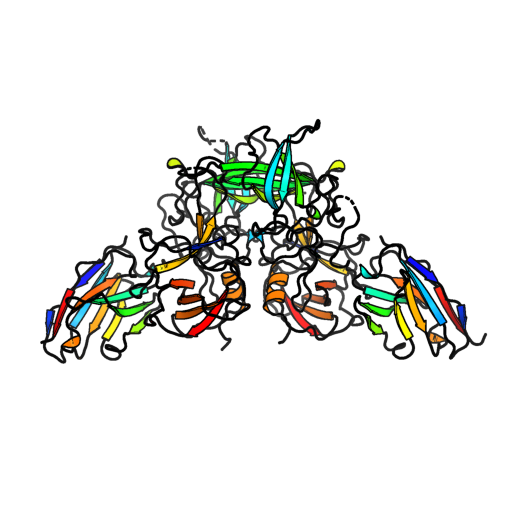 2 70 ? 15.583 -21.713 -71.035 1.00 28.57 70 SER D C 1
ATOM 6029 O O . SER D 2 70 ? 14.720 -21.066 -71.640 1.00 26.95 70 SER D O 1
ATOM 6032 N N . ARG D 2 71 ? 16.603 -21.158 -70.390 1.00 28.94 71 ARG D N 1
ATOM 6033 C CA . ARG D 2 71 ? 16.819 -19.726 -70.372 1.00 33.28 71 ARG D CA 1
ATOM 6034 C C . ARG D 2 71 ? 18.273 -19.383 -70.692 1.00 38.45 71 ARG D C 1
ATOM 6035 O O . ARG D 2 71 ? 19.189 -20.128 -70.328 1.00 37.20 71 ARG D O 1
ATOM 6043 N N . ASP D 2 72 ? 18.477 -18.259 -71.372 1.00 34.81 72 ASP D N 1
ATOM 6044 C CA . ASP D 2 72 ? 19.802 -17.689 -71.573 1.00 35.92 72 ASP D CA 1
ATOM 6045 C C . ASP D 2 72 ? 19.805 -16.364 -70.843 1.00 38.93 72 ASP D C 1
ATOM 6046 O O . ASP D 2 72 ? 19.247 -15.395 -71.349 1.00 37.51 72 ASP D O 1
ATOM 6051 N N . ASN D 2 73 ? 20.502 -16.273 -69.719 1.00 37.68 73 ASN D N 1
ATOM 6052 C CA . ASN D 2 73 ? 20.424 -15.051 -68.932 1.00 39.77 73 ASN D CA 1
ATOM 6053 C C . ASN D 2 73 ? 21.173 -13.908 -69.591 1.00 40.39 73 ASN D C 1
ATOM 6054 O O . ASN D 2 73 ? 20.763 -12.753 -69.477 1.00 42.21 73 ASN D O 1
ATOM 6059 N N . ALA D 2 74 ? 22.167 -14.246 -70.401 1.00 42.01 74 ALA D N 1
ATOM 6060 C CA . ALA D 2 74 ? 23.024 -13.240 -71.015 1.00 48.17 74 ALA D CA 1
ATOM 6061 C C . ALA D 2 74 ? 22.370 -12.665 -72.262 1.00 48.17 74 ALA D C 1
ATOM 6062 O O . ALA D 2 74 ? 22.619 -11.521 -72.625 1.00 49.75 74 ALA D O 1
ATOM 6064 N N . LYS D 2 75 ? 21.485 -13.426 -72.889 1.00 42.90 75 LYS D N 1
ATOM 6065 C CA . LYS D 2 75 ? 20.843 -12.929 -74.096 1.00 41.10 75 LYS D CA 1
ATOM 6066 C C . LYS D 2 75 ? 19.419 -12.530 -73.728 1.00 35.26 75 LYS D C 1
ATOM 6067 O O . LYS D 2 75 ? 18.666 -12.007 -74.544 1.00 34.99 75 LYS D O 1
ATOM 6069 N N . ASN D 2 76 ? 19.081 -12.745 -72.462 1.00 31.90 76 ASN D N 1
ATOM 6070 C CA . ASN D 2 76 ? 17.765 -12.417 -71.930 1.00 29.45 76 ASN D CA 1
ATOM 6071 C C . ASN D 2 76 ? 16.626 -13.124 -72.700 1.00 31.51 76 ASN D C 1
ATOM 6072 O O . ASN D 2 76 ? 15.576 -12.528 -72.975 1.00 29.52 76 ASN D O 1
ATOM 6077 N N . MET D 2 77 ? 16.785 -14.420 -72.928 1.00 26.59 77 MET D N 1
ATOM 6078 C CA . MET D 2 77 ? 15.886 -15.161 -73.803 1.00 24.48 77 MET D CA 1
ATOM 6079 C C . MET D 2 77 ? 15.382 -16.403 -73.066 1.00 27.02 77 MET D C 1
ATOM 6080 O O . MET D 2 77 ? 16.109 -16.998 -72.261 1.00 28.67 77 MET D O 1
ATOM 6085 N N . VAL D 2 78 ? 14.140 -16.801 -73.332 1.00 24.06 78 VAL D N 1
ATOM 6086 C CA . VAL D 2 78 ? 13.653 -18.088 -72.851 1.00 22.11 78 VAL D CA 1
ATOM 6087 C C . VAL D 2 78 ? 13.214 -18.907 -74.060 1.00 25.10 78 VAL D C 1
ATOM 6088 O O . VAL D 2 78 ? 12.725 -18.345 -75.032 1.00 26.11 78 VAL D O 1
ATOM 6092 N N . TYR D 2 79 ? 13.404 -20.225 -73.991 1.00 24.53 79 TYR D N 1
ATOM 6093 C CA . TYR D 2 79 ? 13.120 -21.111 -75.113 1.00 22.32 79 TYR D CA 1
ATOM 6094 C C . TYR D 2 79 ? 12.227 -22.262 -74.692 1.00 23.10 79 TYR D C 1
ATOM 6095 O O . TYR D 2 79 ? 12.194 -22.637 -73.510 1.00 26.10 79 TYR D O 1
ATOM 6104 N N . LEU D 2 80 ? 11.447 -22.785 -75.640 1.00 23.47 80 LEU D N 1
ATOM 6105 C CA . LEU D 2 80 ? 10.721 -24.029 -75.448 1.00 24.22 80 LEU D CA 1
ATOM 6106 C C . LEU D 2 80 ? 11.061 -24.958 -76.607 1.00 26.41 80 LEU D C 1
ATOM 6107 O O . LEU D 2 80 ? 10.633 -24.722 -77.740 1.00 28.85 80 LEU D O 1
ATOM 6112 N N . LEU D 2 81 ? 11.844 -25.989 -76.329 1.00 25.46 81 LEU D N 1
ATOM 6113 C CA . LEU D 2 81 ? 12.160 -26.965 -77.368 1.00 26.16 81 LEU D CA 1
ATOM 6114 C C . LEU D 2 81 ? 11.115 -28.077 -77.304 1.00 33.12 81 LEU D C 1
ATOM 6115 O O . LEU D 2 81 ? 10.968 -28.750 -76.281 1.00 31.60 81 LEU D O 1
ATOM 6120 N N . MET D 2 82 ? 10.376 -28.247 -78.395 1.00 29.41 82 MET D N 1
ATOM 6121 C CA . MET D 2 82 ? 9.282 -29.209 -78.446 1.00 29.19 82 MET D CA 1
ATOM 6122 C C . MET D 2 82 ? 9.638 -30.337 -79.395 1.00 31.38 82 MET D C 1
ATOM 6123 O O . MET D 2 82 ? 9.869 -30.103 -80.580 1.00 36.15 82 MET D O 1
ATOM 6128 N N . SER D 2 83 ? 9.647 -31.560 -78.884 1.00 36.43 83 SER D N 1
ATOM 6129 C CA . SER D 2 83 ? 9.958 -32.709 -79.716 1.00 38.24 83 SER D CA 1
ATOM 6130 C C . SER D 2 83 ? 8.790 -33.668 -79.668 1.00 39.10 83 SER D C 1
ATOM 6131 O O . SER D 2 83 ? 7.949 -33.593 -78.762 1.00 39.90 83 SER D O 1
ATOM 6134 N N . ASN D 2 84 ? 8.735 -34.546 -80.665 1.00 39.13 84 ASN D N 1
ATOM 6135 C CA . ASN D 2 84 ? 7.649 -35.506 -80.807 1.00 45.05 84 ASN D CA 1
ATOM 6136 C C . ASN D 2 84 ? 6.295 -34.814 -80.710 1.00 41.34 84 ASN D C 1
ATOM 6137 O O . ASN D 2 84 ? 5.437 -35.203 -79.912 1.00 44.10 84 ASN D O 1
ATOM 6142 N N . LEU D 2 85 ? 6.122 -33.768 -81.507 1.00 36.61 85 LEU D N 1
ATOM 6143 C CA . LEU D 2 85 ? 4.905 -32.968 -81.461 1.00 37.18 85 LEU D CA 1
ATOM 6144 C C . LEU D 2 85 ? 3.683 -33.782 -81.870 1.00 40.63 85 LEU D C 1
ATOM 6145 O O . LEU D 2 85 ? 3.731 -34.584 -82.809 1.00 43.87 85 LEU D O 1
ATOM 6150 N N . ARG D 2 86 ? 2.581 -33.560 -81.166 1.00 37.55 86 ARG D N 1
ATOM 6151 C CA . ARG D 2 86 ? 1.351 -34.317 -81.411 1.00 41.28 86 ARG D CA 1
ATOM 6152 C C . ARG D 2 86 ? 0.204 -33.384 -81.824 1.00 38.57 86 ARG D C 1
ATOM 6153 O O . ARG D 2 86 ? 0.235 -32.194 -81.513 1.00 36.62 86 ARG D O 1
ATOM 6155 N N . PRO D 2 87 ? -0.810 -33.916 -82.535 1.00 41.00 87 PRO D N 1
ATOM 6156 C CA . PRO D 2 87 ? -1.900 -33.025 -82.959 1.00 41.17 87 PRO D CA 1
ATOM 6157 C C . PRO D 2 87 ? -2.519 -32.240 -81.784 1.00 41.77 87 PRO D C 1
ATOM 6158 O O . PRO D 2 87 ? -2.850 -31.062 -81.923 1.00 39.45 87 PRO D O 1
ATOM 6162 N N . GLU D 2 88 ? -2.593 -32.864 -80.617 1.00 42.87 88 GLU D N 1
ATOM 6163 C CA . GLU D 2 88 ? -3.158 -32.184 -79.445 1.00 43.22 88 GLU D CA 1
ATOM 6164 C C . GLU D 2 88 ? -2.267 -31.050 -78.915 1.00 36.63 88 GLU D C 1
ATOM 6165 O O . GLU D 2 88 ? -2.675 -30.294 -78.038 1.00 33.07 88 GLU D O 1
ATOM 6171 N N . ASP D 2 89 ? -1.047 -30.928 -79.438 1.00 34.46 89 ASP D N 1
ATOM 6172 C CA . ASP D 2 89 ? -0.182 -29.799 -79.090 1.00 33.46 89 ASP D CA 1
ATOM 6173 C C . ASP D 2 89 ? -0.545 -28.521 -79.854 1.00 33.74 89 ASP D C 1
ATOM 6174 O O . ASP D 2 89 ? 0.021 -27.463 -79.614 1.00 33.04 89 ASP D O 1
ATOM 6179 N N . THR D 2 90 ? -1.451 -28.638 -80.823 1.00 35.60 90 THR D N 1
ATOM 6180 C CA . THR D 2 90 ? -1.884 -27.482 -81.604 1.00 33.33 90 THR D CA 1
ATOM 6181 C C . THR D 2 90 ? -2.507 -26.433 -80.699 1.00 36.55 90 THR D C 1
ATOM 6182 O O . THR D 2 90 ? -3.443 -26.744 -79.955 1.00 35.56 90 THR D O 1
ATOM 6186 N N . ALA D 2 91 ? -1.966 -25.214 -80.757 1.00 31.23 91 ALA D N 1
ATOM 6187 C CA . ALA D 2 91 ? -2.403 -24.084 -79.929 1.00 31.77 91 ALA D CA 1
ATOM 6188 C C . ALA D 2 91 ? -1.569 -22.838 -80.232 1.00 30.88 91 ALA D C 1
ATOM 6189 O O . ALA D 2 91 ? -0.548 -22.913 -80.918 1.00 30.82 91 ALA D O 1
ATOM 6191 N N . VAL D 2 92 ? -1.999 -21.708 -79.671 1.00 32.18 92 VAL D N 1
ATOM 6192 C CA . VAL D 2 92 ? -1.187 -20.491 -79.629 1.00 27.47 92 VAL D CA 1
ATOM 6193 C C . VAL D 2 92 ? -0.375 -20.499 -78.336 1.00 25.91 92 VAL D C 1
ATOM 6194 O O . VAL D 2 92 ? -0.941 -20.658 -77.255 1.00 28.04 92 VAL D O 1
ATOM 6198 N N . TYR D 2 93 ? 0.935 -20.326 -78.458 1.00 25.87 93 TYR D N 1
ATOM 6199 C CA . TYR D 2 93 ? 1.844 -20.383 -77.304 1.00 24.82 93 TYR D CA 1
ATOM 6200 C C . TYR D 2 93 ? 2.317 -18.999 -76.918 1.00 26.82 93 TYR D C 1
ATOM 6201 O O . TYR D 2 93 ? 2.648 -18.190 -77.792 1.00 28.08 93 TYR D O 1
ATOM 6210 N N . TYR D 2 94 ? 2.399 -18.746 -75.608 1.00 22.52 94 TYR D N 1
ATOM 6211 C CA . TYR D 2 94 ? 2.794 -17.452 -75.068 1.00 23.31 94 TYR D CA 1
ATOM 6212 C C . TYR D 2 94 ? 3.854 -17.657 -74.009 1.00 24.06 94 TYR D C 1
ATOM 6213 O O . TYR D 2 94 ? 3.786 -18.638 -73.272 1.00 21.33 94 TYR D O 1
ATOM 6222 N N . CYS D 2 95 ? 4.769 -16.707 -73.876 1.00 22.41 95 CYS D N 1
ATOM 6223 C CA . CYS D 2 95 ? 5.686 -16.714 -72.741 1.00 23.77 95 CYS D CA 1
ATOM 6224 C C . CYS D 2 95 ? 5.366 -15.535 -71.827 1.00 24.80 95 CYS D C 1
ATOM 6225 O O . CYS D 2 95 ? 4.922 -14.484 -72.284 1.00 25.29 95 CYS D O 1
ATOM 6228 N N . ASN D 2 96 ? 5.593 -15.707 -70.532 1.00 20.92 96 ASN D N 1
ATOM 6229 C CA . ASN D 2 96 ? 5.352 -14.615 -69.604 1.00 21.93 96 ASN D CA 1
ATOM 6230 C C . ASN D 2 96 ? 6.126 -14.846 -68.312 1.00 22.55 96 ASN D C 1
ATOM 6231 O O . ASN D 2 96 ? 6.632 -15.947 -68.068 1.00 21.11 96 ASN D O 1
ATOM 6236 N N . ARG D 2 97 ? 6.272 -13.791 -67.508 1.00 22.40 97 ARG D N 1
ATOM 6237 C CA . ARG D 2 97 ? 6.855 -13.920 -66.188 1.00 21.16 97 ARG D CA 1
ATOM 6238 C C . ARG D 2 97 ? 5.812 -14.396 -65.165 1.00 25.90 97 ARG D C 1
ATOM 6239 O O . ARG D 2 97 ? 6.127 -14.666 -63.997 1.00 25.45 97 ARG D O 1
ATOM 6247 N N . GLY D 2 98 ? 4.552 -14.375 -65.578 1.00 24.18 98 GLY D N 1
ATOM 6248 C CA . GLY D 2 98 ? 3.459 -14.750 -64.699 1.00 27.16 98 GLY D CA 1
ATOM 6249 C C . GLY D 2 98 ? 2.154 -14.291 -65.334 1.00 30.24 98 GLY D C 1
ATOM 6250 O O . GLY D 2 98 ? 2.165 -13.658 -66.389 1.00 32.41 98 GLY D O 1
ATOM 6251 N N . ILE D 2 99 ? 1.037 -14.595 -64.689 1.00 24.92 99 ILE D N 1
ATOM 6252 C CA . ILE D 2 99 ? -0.296 -14.337 -65.243 1.00 26.86 99 ILE D CA 1
ATOM 6253 C C . ILE D 2 99 ? -0.774 -12.884 -65.115 1.00 30.44 99 ILE D C 1
ATOM 6254 O O . ILE D 2 99 ? -1.704 -12.442 -65.816 1.00 33.64 99 ILE D O 1
ATOM 6259 N N . SER D 2 100 ? -0.122 -12.130 -64.244 1.00 28.70 100 SER D N 1
ATOM 6260 C CA . SER D 2 100 ? -0.555 -10.763 -63.981 1.00 34.74 100 SER D CA 1
ATOM 6261 C C . SER D 2 100 ? 0.097 -9.741 -64.913 1.00 37.91 100 SER D C 1
ATOM 6262 O O . SER D 2 100 ? -0.204 -8.538 -64.833 1.00 40.14 100 SER D O 1
ATOM 6265 N N . ASN D 2 101 ? 0.995 -10.215 -65.780 1.00 31.53 101 ASN D N 1
ATOM 6266 C CA . ASN D 2 101 ? 1.690 -9.339 -66.723 1.00 35.14 101 ASN D CA 1
ATOM 6267 C C . ASN D 2 101 ? 1.028 -9.411 -68.099 1.00 34.02 101 ASN D C 1
ATOM 6268 O O . ASN D 2 101 ? 0.650 -10.493 -68.514 1.00 29.51 101 ASN D O 1
ATOM 6273 N N . PRO D 2 102 ? 0.871 -8.257 -68.801 1.00 40.47 102 PRO D N 1
ATOM 6274 C CA . PRO D 2 102 ? 0.222 -8.212 -70.129 1.00 42.68 102 PRO D CA 1
ATOM 6275 C C . PRO D 2 102 ? 0.867 -9.163 -71.132 1.00 39.45 102 PRO D C 1
ATOM 6276 O O . PRO D 2 102 ? 2.079 -9.373 -71.086 1.00 36.63 102 PRO D O 1
ATOM 6280 N N . TRP D 2 103 ? 0.045 -9.757 -71.998 1.00 32.06 103 TRP D N 1
ATOM 6281 C CA . TRP D 2 103 ? 0.498 -10.817 -72.898 1.00 30.81 103 TRP D CA 1
ATOM 6282 C C . TRP D 2 103 ? 0.987 -10.309 -74.228 1.00 33.69 103 TRP D C 1
ATOM 6283 O O . TRP D 2 103 ? 0.508 -9.291 -74.719 1.00 35.19 103 TRP D O 1
ATOM 6294 N N . GLY D 2 104 ? 1.927 -11.039 -74.820 1.00 31.70 104 GLY D N 1
ATOM 6295 C CA . GLY D 2 104 ? 2.329 -10.765 -76.188 1.00 30.94 104 GLY D CA 1
ATOM 6296 C C . GLY D 2 104 ? 1.325 -11.352 -77.156 1.00 36.85 104 GLY D C 1
ATOM 6297 O O . GLY D 2 104 ? 0.299 -11.915 -76.751 1.00 33.68 104 GLY D O 1
ATOM 6298 N N . GLN D 2 105 ? 1.634 -11.209 -78.443 1.00 38.75 105 GLN D N 1
ATOM 6299 C CA . GLN D 2 105 ? 0.777 -11.659 -79.530 1.00 43.88 105 GLN D CA 1
ATOM 6300 C C . GLN D 2 105 ? 0.630 -13.178 -79.582 1.00 38.63 105 GLN D C 1
ATOM 6301 O O . GLN D 2 105 ? -0.363 -13.687 -80.101 1.00 40.09 105 GLN D O 1
ATOM 6303 N N . GLY D 2 106 ? 1.649 -13.902 -79.133 1.00 36.95 106 GLY D N 1
ATOM 6304 C CA . GLY D 2 106 ? 1.607 -15.351 -79.216 1.00 34.51 106 GLY D CA 1
ATOM 6305 C C . GLY D 2 106 ? 2.165 -15.879 -80.528 1.00 33.30 106 GLY D C 1
ATOM 6306 O O . GLY D 2 106 ? 2.343 -15.136 -81.503 1.00 37.61 106 GLY D O 1
ATOM 6307 N N . THR D 2 107 ? 2.475 -17.168 -80.543 1.00 31.23 107 THR D N 1
ATOM 6308 C CA . THR D 2 107 ? 2.926 -17.816 -81.771 1.00 32.33 107 THR D CA 1
ATOM 6309 C C . THR D 2 107 ? 2.101 -19.091 -81.995 1.00 32.94 107 THR D C 1
ATOM 6310 O O . THR D 2 107 ? 1.959 -19.916 -81.088 1.00 30.47 107 THR D O 1
ATOM 6314 N N . GLN D 2 108 ? 1.507 -19.219 -83.187 1.00 31.28 108 GLN D N 1
ATOM 6315 C CA . GLN D 2 108 ? 0.679 -20.371 -83.504 1.00 33.82 108 GLN D CA 1
ATOM 6316 C C . GLN D 2 108 ? 1.502 -21.611 -83.831 1.00 35.68 108 GLN D C 1
ATOM 6317 O O . GLN D 2 108 ? 2.403 -21.585 -84.681 1.00 35.95 108 GLN D O 1
ATOM 6323 N N . VAL D 2 109 ? 1.147 -22.712 -83.186 1.00 35.43 109 VAL D N 1
ATOM 6324 C CA . VAL D 2 109 ? 1.744 -24.007 -83.491 1.00 33.10 109 VAL D CA 1
ATOM 6325 C C . VAL D 2 109 ? 0.641 -24.918 -84.015 1.00 35.03 109 VAL D C 1
ATOM 6326 O O . VAL D 2 109 ? -0.408 -25.083 -83.383 1.00 34.51 109 VAL D O 1
ATOM 6330 N N . THR D 2 110 ? 0.847 -25.469 -85.201 1.00 36.83 110 THR D N 1
ATOM 6331 C CA . THR D 2 110 ? -0.144 -26.367 -85.762 1.00 38.57 110 THR D CA 1
ATOM 6332 C C . THR D 2 110 ? 0.519 -27.682 -86.099 1.00 41.76 110 THR D C 1
ATOM 6333 O O . THR D 2 110 ? 1.499 -27.722 -86.845 1.00 43.73 110 THR D O 1
ATOM 6337 N N . VAL D 2 111 ? -0.003 -28.756 -85.517 1.00 40.34 111 VAL D N 1
ATOM 6338 C CA . VAL D 2 111 ? 0.495 -30.099 -85.797 1.00 42.43 111 VAL D CA 1
ATOM 6339 C C . VAL D 2 111 ? -0.546 -30.918 -86.569 1.00 44.81 111 VAL D C 1
ATOM 6340 O O . VAL D 2 111 ? -1.570 -31.313 -86.005 1.00 44.04 111 VAL D O 1
ATOM 6344 N N . SER D 2 112 ? -0.305 -31.141 -87.860 1.00 46.58 112 SER D N 1
ATOM 6345 C CA . SER D 2 112 ? -1.262 -31.860 -88.698 1.00 47.81 112 SER D CA 1
ATOM 6346 C C . SER D 2 112 ? -0.573 -32.740 -89.730 1.00 53.66 112 SER D C 1
ATOM 6347 O O . SER D 2 112 ? 0.465 -32.365 -90.259 1.00 55.79 112 SER D O 1
#

Solvent-accessible surface area: 31767 Å² total; per-residue (Å²): 94,114,7,57,14,6,104,16,33,28,38,42,5,3,1,0,0,0,36,2,31,9,55,36,1,26,0,45,37,130,61,50,22,38,6,23,2,0,3,0,0,0,25,1,36,5,107,56,28,12,0,4,18,11,18,11,35,2,5,0,8,5,106,5,98,1,62,108,101,33,104,55,120,137,243,37,14,35,8,16,0,57,3,27,33,41,105,27,68,115,17,72,56,114,73,114,23,2,0,4,64,0,1,0,1,0,8,0,38,0,0,0,0,4,5,6,41,23,99,94,106,177,99,10,27,9,21,0,26,24,0,17,0,27,2,78,28,112,110,2,18,0,7,101,10,43,0,28,3,26,4,134,44,86,142,58,12,32,63,44,25,46,3,59,0,20,9,3,0,0,14,22,39,84,100,118,0,96,53,65,21,24,63,37,2,59,1,14,33,127,73,46,94,74,44,4,1,3,3,5,1,0,41,41,56,8,7,16,0,10,1,38,0,66,0,12,1,35,24,43,157,10,81,12,10,0,2,0,1,0,0,2,11,7,0,25,31,2,76,47,77,66,1,74,14,132,29,35,0,0,2,0,65,3,17,18,71,109,100,57,53,55,64,16,21,0,0,0,2,93,16,0,0,1,0,0,15,35,103,61,53,14,72,16,147,29,53,120,40,0,34,8,126,40,56,41,52,20,68,5,43,83,98,8,54,118,63,107,100,98,9,56,13,5,107,15,28,8,44,44,4,3,1,1,0,0,36,1,41,8,49,38,3,26,0,45,44,132,54,96,39,50,6,29,2,0,4,1,0,0,14,1,46,10,102,50,23,10,0,4,17,10,12,11,29,1,5,0,11,8,100,6,92,1,66,47,102,95,161,127,40,56,7,27,0,51,6,33,32,37,97,28,68,112,19,77,60,115,75,118,19,2,0,5,59,0,2,1,0,0,8,0,36,1,0,0,0,4,5,6,39,37,133,111,35,27,10,20,0,37,23,0,21,1,26,1,80,28,84,114,3,18,0,23,106,15,36,0,28,1,27,9,149,23,69,84,72,11,33,64,45,37,42,5,57,1,22,9,3,0,0,15,20,37,79,104,111,0,96,51,66,21,27,63,36,3,46,2,28,4,61,181,58,83,40,114,67,51,4,2,2,2,6,3,0,35,37,58,9,5,16,0,9,0,39,0,66,0,13,1,38,22,47,153,1,69,12,10,0,2,0,1,0,0,2,12,5,0,24,30,1,70,41,42,64,1,59,15,132,29,36,0,0,10,0,13,2,7,28,64,93,101,49,59,82,72,14,31,0,0,0,1,98,14,0,0,0,0,0,17,31,108,56,57,13,75,15,151,31,58,82,70,0,33,8,73,53,86,45,51,27,53,3,36,73,100,7,54,118,67,92,3,92,15,52,9,62,35,29,32,94,21,131,53,49,14,69,31,150,0,23,0,41,13,66,86,61,10,101,35,5,12,8,2,1,0,0,36,56,14,120,89,98,72,68,98,8,1,0,4,10,11,88,137,34,61,60,30,28,18,132,60,0,120,80,25,7,70,3,44,69,38,157,98,50,58,49,0,45,0,65,0,44,65,0,98,74,129,0,40,3,41,0,22,0,0,9,0,38,37,1,78,69,16,153,13,17,88,0,49,4,36,88,202,80,4,66,19,90,11,61,35,27,33,91,30,64,77,48,20,67,29,143,0,27,2,34,17,67,91,62,1,70,38,5,13,8,1,0,0,0,31,49,14,128,92,109,78,69,95,9,1,0,6,6,17,71,102,34,66,57,31,30,17,123,69,0,110,83,48,6,71,3,48,37,56,79,105,56,34,42,1,57,0,78,0,44,89,1,20,76,137,0,46,5,40,0,22,0,0,14,0,43,49,2,84,66,17,103,18,14,87,0,49,5,111

Radius of gyration: 30.94 Å; Cα contacts (8 Å, |Δi|>4): 2444; chains: 4; bounding box: 52×64×116 Å

Nearest PDB structures (foldseek):
  4x7f-assembly1_A  TM=1.003E+00  e=1.714E-67  Norwalk virus
  5o05-assembly1_A  TM=9.885E-01  e=9.563E-62  Norwalk virus
  6gw4-assembly1_A  TM=9.625E-01  e=2.880E-51  Norwalk-like virus
  5f4j-assembly1_A-2  TM=9.698E-01  e=5.069E-49  Norovirus GII/Hu/JP/2002/GII.P16_GII.17/Saitama/T87
  5zuq-assembly1_A-2  TM=9.696E-01  e=1.304E-48  Norovirus Hu/GII.17/C142/GF/1978

InterPro domains:
  IPR004005 Calicivirus coat protein [PF00915] (12-275)
  IPR013643 Calicivirus coat protein C-terminal [PF08435] (307-546)
  IPR029053 Viral coat protein subunit [G3DSA:2.60.120.20] (1-224)
  IPR033703 Picornavirus/Calicivirus coat protein [cd00205] (86-219)

Secondary structure (DSSP, 8-state):
---------GGG-B-SSSS-B--EEEE-TT--S-B--SSS-B-TTS-B-TT--S-GGGTT-EEEEEEEEE---SSSEEEEEEEB-TTSSBP-TTSSSSSSTT---SBSEEEEEEEEE-S-----EEEEEEEEEETTSTT-BGGGTEEEEEES-SS---TTSEEEEEEEEES--SGGG--BTTSPP-TT-----SPPPBB---STT-EEEEEEEE--BSEEE---EEEESS-HHHHHHHHHH-PPP-SSEEEEEEE-TTT--EEEEEEEETTTEEEE-----EEE---TT-EEEEEEEE-TTPPPPP-/-PPP------GGG-B-SSSS-B--EEEE-TT--S-B--SSS-B-TTS-B-TT--S-GGGTT-EEEEEEEE----EEEEEEB-TTSSBP-TTSSSSSSTT---SBSEEEEEEEEE----EEEEEEEEEETTSTT-BGGGTEEEEEES-SS---TTSEEEEEEEEES--SGGG--BTTSPP-TTSTT----SPPPBB---STTEEEEEEEEE--BSEEE---EEEESS-HHHHHHHHHH-PPPSSSEEEEEEE-TTT--EEEEEEEETTTEEEEE----EE--S-TT-EEEEEEEE-TT--PPP-/---EEEE--EEE-TT--EEEEEEESS-GGGBSEEEEEEE-TT---EEEEEEETT--EEE-TTTTTTEEEEE-SSSSEEEEEE-S--GGG-EEEEEES-TTSPP---EEEEE---/---EEEE---EE-TT--EEEEEEESS-GGGBSEEEEEEE-TTS--EEEEEEETT--EEE-TTTTTTEEEEEETTTTEEEEEE-S--GGG-EEEEEES-TTSPP---EEEEE-

Organism: Norwalk virus (NCBI:txid11983)